Protein 8CP6 (pdb70)

Nearest PDB structures (foldseek):
  8cp6-assembly1_C  TM=1.038E+00  e=1.031E-02  Pseudomonas aeruginosa
  8cp6-assembly1_A  TM=1.059E+00  e=6.783E-01  Pseudomonas aeruginosa
  8cp6-assembly1_B  TM=1.001E+00  e=0.000E+00  Pseudomonas aeruginosa
  8qja-assembly2_B  TM=9.268E-01  e=1.741E-80  Advenella mimigardefordensis DPN7
  8qja-assembly1_A  TM=9.257E-01  e=5.642E-81  Advenella mimigardefordensis DPN7

InterPro domains:
  IPR001826 RHS protein, conserved region [PF03527] (1065-1102)
  IPR006530 YD repeat [TIGR01643] (367-399)
  IPR006530 YD repeat [TIGR01643] (381-415)
  IPR006530 YD repeat [TIGR01643] (489-528)
  IPR006530 YD repeat [TIGR01643] (531-570)
  IPR006530 YD repeat [TIGR01643] (594-634)
  IPR006530 YD repeat [TIGR01643] (636-669)
  IPR022385 Rhs repeat-associated core [TIGR03696] (1105-1168)
  IPR031325 RHS repeat [PF05593] (381-414)
  IPR031325 RHS repeat [PF05593] (489-525)
  IPR031325 RHS repeat [PF05593] (531-567)
  IPR031325 RHS repeat [PF05593] (594-630)
  IPR031325 RHS repeat [PF05593] (636-670)
  IPR031325 RHS repeat [PF05593] (927-965)
  IPR045351 Domain of unknown function DUF6531 [PF20148] (46-120)
  IPR050708 Type VI secretion system VgrG/RHS [PTHR32305] (570-1288)

B-factor: mean 100.69, std 20.73, range [60.78, 189.79]

Secondary structure (DSSP, 8-state):
--TTEESS--SSSS-B--/-EETTTTEEEEEEEES-----TT----EEEEETT---EEBTEETEE-TTSSSEEEE-SSEEEEE-TT--EEEEE---TT-EEEETTTTEEEEESS-SSS------GGGTTS-HHHHT-TTEEEEEETTEEEEEEE-TTS-EEEEEEEETT----EEEE-GGG-EEEEE-TTS-EEEEEEEE-S--BTTB--EEEEEEEEEESSSSPPS---TT-TT--EEEEEEE-TTS-EEEEE-SSS-EEEEEEEETTEEEEEE-SSS-EEEEEESSSSTT--EEEEEETTS-EEEEEE-SSEEEEE-TTS-EEEEEEE-SGGG-EEEEEE-TTS-EEEEEE-TTS-EEEEE-TT--EEEEE--GGGS-SEEE-TT--EEEEEE-TTT--EEEEE-TT--EEEEEE-TT--EEEEE-SS-EEEEE---SS-TTS-SEEE-TTS-EEEEEE-TTS-EEEEE-TTS-EEEEEE-TTS-EEEEE-TT--EEEEEE-TT--EEEEE-TTS-EEEEEE-TTS-EEEEEESSS-EEEEEE-STT-EEEEE-TTS-EEEEEE-TTS-EEEEE-TTS-EEEEEE-TTS-EEEEE-TTS-EEEEEE-TTS-EEEEE-TTS-EEEEEE-TTS-EEEEEEPP-SSS--EEEEEEE-TTS-EEEEE-SSEEEEEEE-SSS-EEEEEEEETTS-EEEEEEEE-TTS-EEEEEETTSPPEEEEEETTTEEEEEEETTEEEEEEE-TT--EEEEEEEETT-SS-SEEEEEEE-TTS-EEEEEEEETTS-EEEEEEEE-TTS-EEEEEESSS--EEEEE-TTS-EEEEEETTS--EE-EE-SSS-EE-----TTS---EETTEEEEE-TTS-EEEEE-TT--EEEEEE-TTS-EEEEEEE-TTS-EEEEEEEE-TT--EEEEEEEETTEEEEEEEEEETTEEEEEE-SSEEEEEEEPTTSS-EEEEEEEE--PPPHHHHHHHHHHHHHT-PPPGGG-----PPEEEEEEE-TTS-EEEEE-TTS-EEEE----SSSSS---S-TTSS-EETTTEEE-TTT--EE-SSSEEETTTTEESS--TTGGGT-S-SSBSGGG-TTTB--SS--/---BSS--SSSSHHHHHS-HHHHHS--

Solvent-accessible surface area: 47813 Å² total; per-residue (Å²): 92,86,57,0,57,5,86,49,12,34,0,70,96,6,64,8,29,115,24,0,0,0,9,36,0,2,0,7,6,68,102,46,84,34,16,47,13,18,8,11,51,61,14,60,1,10,4,0,0,0,1,20,1,77,56,57,4,44,0,2,42,1,1,10,5,19,6,24,32,24,50,5,83,40,56,157,99,32,0,26,0,14,28,19,15,11,13,101,1,27,7,63,48,8,53,43,19,32,83,26,38,0,2,27,39,49,17,20,0,34,28,0,12,60,111,70,53,168,77,130,78,19,156,19,28,5,51,29,8,32,73,107,14,20,95,70,74,15,1,0,0,0,9,38,50,119,41,4,20,8,1,73,97,24,148,94,44,92,15,35,10,47,0,24,3,9,63,14,38,15,84,8,48,14,108,54,53,56,186,18,6,7,49,11,1,74,3,30,9,14,0,4,4,18,15,15,38,65,100,22,16,148,84,74,167,74,16,62,0,24,5,0,46,0,0,2,9,25,22,55,105,33,120,59,65,153,157,37,61,41,141,40,134,84,52,48,32,3,2,57,5,73,27,34,143,53,0,8,0,52,7,2,60,22,47,74,38,111,55,48,21,68,6,42,39,132,116,67,1,0,23,14,4,1,55,60,51,29,40,67,0,108,6,74,17,77,65,42,16,33,143,3,96,0,44,69,3,35,27,45,53,14,11,40,48,61,6,131,40,65,200,73,1,0,34,6,43,19,59,74,60,24,67,48,75,16,31,11,54,37,110,47,8,112,43,39,39,35,2,28,30,47,21,70,49,10,98,17,54,25,45,62,48,164,72,17,18,46,19,0,66,60,34,36,82,46,56,60,25,87,43,145,46,101,44,77,34,95,50,40,13,54,27,25,25,29,125,2,68,95,90,93,113,24,50,119,94,48,26,14,36,30,40,57,9,14,7,63,92,24,120,80,48,37,76,80,57,172,110,7,16,16,38,24,26,110,19,49,24,41,32,25,119,63,15,54,102,23,125,143,5,22,44,41,26,17,66,16,9,14,42,93,50,9,62,85,118,20,96,40,31,97,11,4,52,38,18,2,43,30,24,40,50,45,51,54,88,115,50,76,49,41,90,24,11,54,43,40,5,21,23,19,31,80,46,40,64,27,119,48,140,55,26,77,72,29,40,19,46,2,1,85,13,28,50,56,27,39,16,45,7,85,41,45,90,52,17,42,0,33,67,29,3,37,79,102,40,54,15,45,83,26,50,31,34,103,35,89,48,21,29,94,28,18,54,30,45,54,17,71,30,24,51,102,53,43,92,25,29,40,43,37,4,15,27,5,48,15,53,29,85,0,80,20,124,50,36,90,24,66,36,43,27,26,18,31,14,17,36,51,31,97,27,86,34,132,51,31,34,20,56,22,47,49,1,47,56,8,35,47,50,66,66,5,50,35,41,62,50,157,40,29,58,47,26,8,26,111,6,24,51,29,143,102,13,106,67,27,47,11,133,29,138,79,41,36,33,29,88,28,4,14,0,9,28,76,45,4,50,0,73,27,31,47,35,147,47,5,27,40,64,1,0,2,0,20,8,79,79,8,42,9,6,11,0,49,4,47,45,33,38,54,37,34,61,49,57,1,46,4,4,38,3,33,87,0,27,8,61,27,64,3,80,24,46,13,71,1,0,68,1,64,37,2,80,2,47,13,91,67,34,20,34,30,46,12,40,77,9,11,0,133,76,102,86,68,137,113,22,2,4,20,10,62,52,101,40,10,53,56,30,14,19,74,102,14,77,4,97,10,61,40,65,27,37,10,58,9,4,14,104,49,51,42,41,1,20,0,44,0,3,64,18,83,72,12,71,38,5,121,18,66,32,35,120,35,16,47,0,59,2,2,78,50,62,91,65,95,42,50,105,28,110,24,9,45,14,2,0,27,19,79,108,124,126,57,59,5,1,40,2,90,113,5,56,48,24,112,9,146,28,38,56,13,0,3,0,22,14,25,38,11,96,99,44,33,77,0,118,11,8,22,4,6,33,40,18,2,19,26,0,11,34,32,69,70,129,71,64,114,1,50,0,126,8,64,17,2,3,41,24,1,0,0,0,13,19,13,66,97,131,70,93,116,117,59,20,54,0,0,6,3,27,60,31,28,1,1,3,10,59,77,186,54,13,18,0,4,0,13,39,58,82,23,32,31,0,3,0,4,0,14,11,65,19,114,112,36,56,101,116,18,41,125,64,16,65,44,48,4,64,118,9,100,35,23,54,79,171,45,83,24,101,41,31,159,12,127,9,0,2,3,2,20,24,25,6,3,4,0,1,0,1,0,19,31,156,1,76,61,86,22,80,2,77,26,46,5,8,75,4,1,30,104,49,211,89,13,27,42,0,2,17,2,7,9,26,3,19,26,0,88,5,0,20,0,4,4,0,9,73,7,11,0,2,6,23,0,2,7,1,1,7,23,10,84,95,27,54,70,20,19,52,18,18,0,22,0,0,88,9,2,2,7,0,0,27,0,10,21,0,34,142,30,55,24,69,4,16,10,55,56,46,23,86,34,9,95,68,20,6,81,1,42,49,91,92,163,107

GO terms:
  GO:0033103 protein secretion by the type VI secretion system (P, IDA)
  GO:0097351 toxin sequestering activity (F, IMP)
  GO:0033103 protein secretion by the type VI secretion system (P, IMP)

Foldseek 3Di:
DPPPDDPDDDPPPDDDDD/DADQQQQKDKFFWDFQDWFFFLDIDTFTKMFILLQQAQDQQGGRMATVFRQWFWAADPFWIWIQGSRRDTDIGGHAFAQDWDAQLLQRKIKGAAADPPDDDDQDAAQRNQDDPVRRRDRQWMWMCRPFKIWIWGQDPVGTTTTAWIAGLQGFIWGFDADPPGDRQWIAGSLAWIKGWDWDQQEPDDVNGNRIHTFFIWRQDLHDDGDPDDDPPDPPTFTQKGFDADHHSHTAFIAGSDRDTAKGFDDDLRGTAWIDGDPFWIKGFDWPDSHSSIRTQWIDIVLAKIWGWDDDPFWIWIAIPVGFIKIFGWDDDDPLIAGAWIQGRVRQIKGWDADPSNDTAWIQGSVGQIKGFDDDASLSGAWIAASLGQIWGWDADRRNSHTAWTAGSLRWIWGFDADRSRAGQWIQTPQAIKGFDQDDPSRRRQTQWIAARLGFIKGFDADSSRDTAWIQGSVGQIKGFDADSRRDTAWIQGSVGFIWGFDADPSGDTQWIQGRQRKMWGWDADSNRDTAWIAIPVGQIKGWDADRHNQTAWIAGSQGFIWGFDAHNPSATAWIQTRVRAIKGFDADSVRATQWIQAQQRWIKGFDADSNRQTAWIQTSVRFIKGWDADSNNDTAKIFFPFDPPGHTKIWGWDADSNGHTAWIFIPFWIWGFDADSRGAGAKIWIATPVLDIWMKGFDAHSLSETQWIDTGLAFIKGFDADGNHLTAWIDGDQKIKGFDADSVSDTAKIWIDGPPDDDTQKMKGWDADSVRATAWIWIQGPVGDIWIKGFDADSVRDTQWIDIDPAFIKGWDARSLGFTAWIDGPPDDIDGWDAERNGFTDEVHHDRVLQDQDALQWGWDADSQQFTAWIAHNLGKIKGFDATSLRATAKMKIADSVRFIKIKGFDAGSQQATAKIWIAGPNDIWMWGWDDDVLETAWTDGQFKIKGWDADPPFQQTFKIKIKTDHDDDPVLSVVSVVCVVVVHDDDPVSRHPIHDIWMWGFDADSQSFGAWIATNNRDTDDGFHQDFQLRGPDDPDCPVPQDHGGQWGQDPRRRWTDHRNFTHRSRRQWTSGFAPVPCVVHSNRTHAQSNGSVPGGDRRSD/DDADPPDCCDNPPVNPVPDPVNPVVVD

Organism: Pseudomonas aeruginosa (strain ATCC 15692 / DSM 22644 / CIP 104116 / JCM 14847 / LMG 12228 / 1C / PRS 101 / PAO1) (NCBI:txid208964)

Sequence (1129 aa):
SAVGLADRVSACVPLVGKPVNPMLGSKLLPEEVDFALAAPDTFTFARGYLSSNPRIGRLGRGWWLPGESMHLELSEDACVLVDAQGRRIGFPALAPGAQHYSGSEELWLRRGGSSGGEAQAWRGRWAAVPAELQTQEGSVLVLSGHSYLHFQRCPDGIWRLQASFGRAGYRTEFRWSGRGLLTGVRDSAGRSYALVYQQACEPSEGDDGLRLFGVILASHDGPPPDYIDPQSPGLDWLVRYQFSDSGDLIAVRDRLGQVVRVFAWREHMLVAHGEPGGLEVRYEWDVHAPHGRVVKQIEAGGLTRTFRYLRDATEVSDSLGRVERYEFAGEGGQRRWTALVRADGSRSEFDYDLFGRLVAMRDPLGRETRRRRDGQGRMLEEESPGKARYRKRVDEETGLLVELEDAMQRRWTFERDERGNATTVRGPAGSTRYAYEDPRLPDRPTRIVDPRGGERRLEWNRFGLLAALTDCSGQVWRYDYDNEGRLVASSDPLGQLTRRRYDPLGQLIGLELADGSALSYEYDALGRQTRIADAEGHATLFSWGHGDLLARVSDAGGGELSYLHDEAGRLVALTNENGVQAQFRYDLLDRLVEETGFDGRRQRYRYNAADELIAREDADGRETTYAYDRDGRLASIRVPATEHAPALVERYRWLADGRLASAGGADCEVRYTYDEVGNLRLESQVHADGWVYSVEHSHDALGVRQTSRYGDAPPVAWLTYGPGHLHGALVGAVELAFERDALHREVRRDARRDGQDDALFTQERQHAPLGRLQRSRLRLAGGFDWQRGYRYDGLGQLVGIDDNQYPSVRYEYDLGGRLLASRRAGAAASTYRYDAAGNRLEGARWAGNRVERIAGNRYRFDALGNLVERIGADGERLRLAYDGAQRLVHLTRDYADGTRLEARYRYDALSRRIAKVVLRDGVEQQVRFGWDGDRQCAEAFARELRTTVHEPGGFVPLLRLEQACEPDPPELLQLRQAFAAEGQPLPAQCVPALGEARIAFFHTDHLGTPLQLSDERGQLRWQGVPDDWRAVAPERQPGAQPIRFQGQYHDEESGLYYNRYRYYLPEAGRYASQDPLGLGGGPNPYAYALNAPTLAYDPTGLIIPLVVIGAFAARAAIGAALGAGIELG

Structure (mmCIF, N/CA/C/O backbone):
data_8CP6
#
_entry.id   8CP6
#
_cell.length_a   1.00
_cell.length_b   1.00
_cell.length_c   1.00
_cell.angle_alpha   90.00
_cell.angle_beta   90.00
_cell.angle_gamma   90.00
#
_symmetry.space_group_name_H-M   'P 1'
#
loop_
_entity.id
_entity.type
_entity.pdbx_description
1 polymer 'Toxin protein Tse5'
2 polymer 'Toxin protein Tse5'
3 polymer 'Toxin protein Tse5'
#
loop_
_atom_site.group_PDB
_atom_site.id
_atom_site.type_symbol
_atom_site.label_atom_id
_atom_site.label_alt_id
_atom_site.label_comp_id
_atom_site.label_asym_id
_atom_site.label_entity_id
_atom_site.label_seq_id
_atom_site.pdbx_PDB_ins_code
_atom_site.Cartn_x
_atom_site.Cartn_y
_atom_site.Cartn_z
_atom_site.occupancy
_atom_site.B_iso_or_equiv
_atom_site.auth_seq_id
_atom_site.auth_comp_id
_atom_site.auth_asym_id
_atom_site.auth_atom_id
_atom_site.pdbx_PDB_model_num
ATOM 1 N N . SER A 1 56 ? 134.671 109.087 77.067 1.00 139.24 30 SER A N 1
ATOM 2 C CA . SER A 1 56 ? 134.295 110.488 77.216 1.00 142.96 30 SER A CA 1
ATOM 3 C C . SER A 1 56 ? 133.420 110.944 76.055 1.00 145.23 30 SER A C 1
ATOM 4 O O . SER A 1 56 ? 132.324 111.466 76.259 1.00 142.63 30 SER A O 1
ATOM 7 N N . ALA A 1 57 ? 133.912 110.743 74.834 1.00 140.70 31 ALA A N 1
ATOM 8 C CA . ALA A 1 57 ? 133.176 111.126 73.637 1.00 137.13 31 ALA A CA 1
ATOM 9 C C . ALA A 1 57 ? 132.084 110.132 73.269 1.00 138.88 31 ALA A C 1
ATOM 10 O O . ALA A 1 57 ? 131.294 110.413 72.362 1.00 138.40 31 ALA A O 1
ATOM 12 N N . VAL A 1 58 ? 132.019 108.987 73.942 1.00 125.01 32 VAL A N 1
ATOM 13 C CA . VAL A 1 58 ? 131.009 107.970 73.681 1.00 123.54 32 VAL A CA 1
ATOM 14 C C . VAL A 1 58 ? 129.830 108.212 74.610 1.00 122.66 32 VAL A C 1
ATOM 15 O O . VAL A 1 58 ? 130.002 108.315 75.830 1.00 121.81 32 VAL A O 1
ATOM 19 N N . GLY A 1 59 ? 128.635 108.297 74.037 1.00 112.48 33 GLY A N 1
ATOM 20 C CA . GLY A 1 59 ? 127.443 108.542 74.828 1.00 111.70 33 GLY A CA 1
ATOM 21 C C . GLY A 1 59 ? 127.397 109.908 75.474 1.00 113.47 33 GLY A C 1
ATOM 22 O O . GLY A 1 59 ? 127.042 110.019 76.654 1.00 118.58 33 GLY A O 1
ATOM 23 N N . LEU A 1 60 ? 127.752 110.952 74.733 1.00 109.77 34 LEU A N 1
ATOM 24 C CA . LEU A 1 60 ? 127.729 112.320 75.231 1.00 110.19 34 LEU A CA 1
ATOM 25 C C . LEU A 1 60 ? 126.551 113.049 74.601 1.00 111.42 34 LEU A C 1
ATOM 26 O O . LEU A 1 60 ? 126.468 113.156 73.373 1.00 111.61 34 LEU A O 1
ATOM 31 N N . ALA A 1 61 ? 125.649 113.547 75.440 1.00 110.99 35 ALA A N 1
ATOM 32 C CA . ALA A 1 61 ? 124.481 114.257 74.947 1.00 108.55 35 ALA A CA 1
ATOM 33 C C . ALA A 1 61 ? 124.864 115.639 74.433 1.00 111.32 35 ALA A C 1
ATOM 34 O O . ALA A 1 61 ? 125.876 116.219 74.834 1.00 116.68 35 ALA A O 1
ATOM 36 N N . ASP A 1 62 ? 124.039 116.165 73.529 1.00 115.80 36 ASP A N 1
ATOM 37 C CA . ASP A 1 62 ? 124.249 117.503 72.996 1.00 118.00 36 ASP A CA 1
ATOM 38 C C . ASP A 1 62 ? 123.649 118.589 73.877 1.00 117.64 36 ASP A C 1
ATOM 39 O O . ASP A 1 62 ? 123.807 119.774 73.568 1.00 116.35 36 ASP A O 1
ATOM 44 N N . ARG A 1 63 ? 122.969 118.215 74.957 1.00 108.18 37 ARG A N 1
ATOM 45 C CA . ARG A 1 63 ? 122.343 119.171 75.855 1.00 105.68 37 ARG A CA 1
ATOM 46 C C . ARG A 1 63 ? 122.298 118.563 77.248 1.00 108.30 37 ARG A C 1
ATOM 47 O O . ARG A 1 63 ? 122.061 117.362 77.398 1.00 115.55 37 ARG A O 1
ATOM 55 N N . VAL A 1 64 ? 122.538 119.390 78.258 1.00 98.14 38 VAL A N 1
ATOM 56 C CA . VAL A 1 64 ? 122.548 118.924 79.639 1.00 100.35 38 VAL A CA 1
ATOM 57 C C . VAL A 1 64 ? 121.116 118.771 80.133 1.00 102.40 38 VAL A C 1
ATOM 58 O O . VAL A 1 64 ? 120.211 119.509 79.726 1.00 107.93 38 VAL A O 1
ATOM 62 N N . SER A 1 65 ? 120.900 117.789 81.003 1.00 102.04 39 SER A N 1
ATOM 63 C CA . SER A 1 65 ? 119.573 117.547 81.548 1.00 104.78 39 SER A CA 1
ATOM 64 C C . SER A 1 65 ? 119.120 118.721 82.406 1.00 107.34 39 SER A C 1
ATOM 65 O O . SER A 1 65 ? 119.915 119.362 83.097 1.00 110.98 39 SER A O 1
ATOM 68 N N . ALA A 1 66 ? 117.820 118.996 82.358 1.00 96.67 40 ALA A N 1
ATOM 69 C CA . ALA A 1 66 ? 117.228 120.111 83.081 1.00 93.01 40 ALA A CA 1
ATOM 70 C C . ALA A 1 66 ? 116.749 119.727 84.473 1.00 95.94 40 ALA A C 1
ATOM 71 O O . ALA A 1 66 ? 116.025 120.505 85.100 1.00 104.15 40 ALA A O 1
ATOM 73 N N . CYS A 1 67 ? 117.130 118.547 84.967 1.00 100.00 41 CYS A N 1
ATOM 74 C CA . CYS A 1 67 ? 116.662 118.106 86.277 1.00 103.62 41 CYS A CA 1
ATOM 75 C C . CYS A 1 67 ? 117.159 119.024 87.388 1.00 103.83 41 CYS A C 1
ATOM 76 O O . CYS A 1 67 ? 116.413 119.331 88.323 1.00 105.55 41 CYS A O 1
ATOM 79 N N . VAL A 1 68 ? 118.414 119.459 87.314 1.00 91.86 42 VAL A N 1
ATOM 80 C CA . VAL A 1 68 ? 118.960 120.389 88.305 1.00 87.98 42 VAL A CA 1
ATOM 81 C C . VAL A 1 68 ? 119.762 121.462 87.597 1.00 90.11 42 VAL A C 1
ATOM 82 O O . VAL A 1 68 ? 120.398 121.220 86.562 1.00 93.86 42 VAL A O 1
ATOM 86 N N . PRO A 1 69 ? 119.745 122.685 88.142 1.00 85.68 43 PRO A N 1
ATOM 87 C CA . PRO A 1 69 ? 118.945 123.162 89.276 1.00 84.94 43 PRO A CA 1
ATOM 88 C C . PRO A 1 69 ? 117.542 123.567 88.845 1.00 90.35 43 PRO A C 1
ATOM 89 O O . PRO A 1 69 ? 117.316 123.871 87.680 1.00 98.90 43 PRO A O 1
ATOM 93 N N . LEU A 1 70 ? 116.579 123.582 89.759 1.00 86.68 44 LEU A N 1
ATOM 94 C CA . LEU A 1 70 ? 115.222 124.016 89.466 1.00 79.66 44 LEU A CA 1
ATOM 95 C C . LEU A 1 70 ? 114.822 125.116 90.437 1.00 86.32 44 LEU A C 1
ATOM 96 O O . LEU A 1 70 ? 115.121 125.040 91.632 1.00 95.15 44 LEU A O 1
ATOM 101 N N . VAL A 1 71 ? 114.148 126.138 89.919 1.00 88.57 45 VAL A N 1
ATOM 102 C CA . VAL A 1 71 ? 113.766 127.312 90.693 1.00 87.15 45 VAL A CA 1
ATOM 103 C C . VAL A 1 71 ? 112.257 127.481 90.608 1.00 90.64 45 VAL A C 1
ATOM 104 O O . VAL A 1 71 ? 111.685 127.454 89.513 1.00 93.19 45 VAL A O 1
ATOM 108 N N . GLY A 1 72 ? 111.618 127.655 91.760 1.00 93.10 46 GLY A N 1
ATOM 109 C CA . GLY A 1 72 ? 110.201 127.947 91.794 1.00 92.37 46 GLY A CA 1
ATOM 110 C C . GLY A 1 72 ? 109.335 126.730 91.523 1.00 97.67 46 GLY A C 1
ATOM 111 O O . GLY A 1 72 ? 109.767 125.577 91.609 1.00 99.79 46 GLY A O 1
ATOM 112 N N . LYS A 1 73 ? 108.078 127.008 91.194 1.00 106.34 47 LYS A N 1
ATOM 113 C CA . LYS A 1 73 ? 107.104 125.963 90.904 1.00 108.50 47 LYS A CA 1
ATOM 114 C C . LYS A 1 73 ? 106.709 125.970 89.432 1.00 110.48 47 LYS A C 1
ATOM 115 O O . LYS A 1 73 ? 106.971 126.929 88.708 1.00 111.12 47 LYS A O 1
ATOM 122 N N . PRO B 2 1 ? 109.088 123.704 87.299 1.00 84.76 48 PRO B N 1
ATOM 123 C CA . PRO B 2 1 ? 110.035 124.753 87.673 1.00 81.42 48 PRO B CA 1
ATOM 124 C C . PRO B 2 1 ? 110.848 125.252 86.488 1.00 87.90 48 PRO B C 1
ATOM 125 O O . PRO B 2 1 ? 110.694 124.749 85.379 1.00 89.78 48 PRO B O 1
ATOM 129 N N . VAL B 2 2 ? 111.710 126.233 86.730 1.00 89.55 49 VAL B N 1
ATOM 130 C CA . VAL B 2 2 ? 112.561 126.819 85.703 1.00 80.88 49 VAL B CA 1
ATOM 131 C C . VAL B 2 2 ? 113.999 126.422 85.994 1.00 85.16 49 VAL B C 1
ATOM 132 O O . VAL B 2 2 ? 114.455 126.515 87.139 1.00 95.11 49 VAL B O 1
ATOM 136 N N . ASN B 2 3 ? 114.705 125.966 84.967 1.00 86.21 50 ASN B N 1
ATOM 137 C CA . ASN B 2 3 ? 116.112 125.622 85.103 1.00 82.29 50 ASN B CA 1
ATOM 138 C C . ASN B 2 3 ? 116.957 126.844 84.767 1.00 85.80 50 ASN B C 1
ATOM 139 O O . ASN B 2 3 ? 117.114 127.182 83.588 1.00 90.90 50 ASN B O 1
ATOM 144 N N . PRO B 2 4 ? 117.507 127.534 85.769 1.00 76.98 51 PRO B N 1
ATOM 145 C CA . PRO B 2 4 ? 118.249 128.772 85.486 1.00 78.22 51 PRO B CA 1
ATOM 146 C C . PRO B 2 4 ? 119.486 128.562 84.637 1.00 82.64 51 PRO B C 1
ATOM 147 O O . PRO B 2 4 ? 119.915 129.499 83.953 1.00 84.47 51 PRO B O 1
ATOM 151 N N . MET B 2 5 ? 120.080 127.368 84.662 1.00 87.38 52 MET B N 1
ATOM 152 C CA . MET B 2 5 ? 121.245 127.105 83.826 1.00 88.13 52 MET B CA 1
ATOM 153 C C . MET B 2 5 ? 120.889 127.175 82.348 1.00 90.47 52 MET B C 1
ATOM 154 O O . MET B 2 5 ? 121.657 127.712 81.542 1.00 91.87 52 MET B O 1
ATOM 159 N N . LEU B 2 6 ? 119.727 126.639 81.972 1.00 89.66 53 LEU B N 1
ATOM 160 C CA . LEU B 2 6 ? 119.294 126.615 80.584 1.00 85.37 53 LEU B CA 1
ATOM 161 C C . LEU B 2 6 ? 118.179 127.599 80.272 1.00 88.27 53 LEU B C 1
ATOM 162 O O . LEU B 2 6 ? 118.007 127.957 79.103 1.00 90.69 53 LEU B O 1
ATOM 167 N N . GLY B 2 7 ? 117.425 128.042 81.273 1.00 85.96 54 GLY B N 1
ATOM 168 C CA . GLY B 2 7 ? 116.314 128.937 81.050 1.00 81.17 54 GLY B CA 1
ATOM 169 C C . GLY B 2 7 ? 115.039 128.270 80.593 1.00 85.43 54 GLY B C 1
ATOM 170 O O . GLY B 2 7 ? 114.067 128.972 80.291 1.00 92.97 54 GLY B O 1
ATOM 171 N N . SER B 2 8 ? 115.005 126.946 80.532 1.00 81.05 55 SER B N 1
ATOM 172 C CA . SER B 2 8 ? 113.840 126.224 80.053 1.00 76.49 55 SER B CA 1
ATOM 173 C C . SER B 2 8 ? 112.899 125.888 81.203 1.00 77.97 55 SER B C 1
ATOM 174 O O . SER B 2 8 ? 113.296 125.814 82.367 1.00 79.44 55 SER B O 1
ATOM 177 N N . LYS B 2 9 ? 111.633 125.686 80.857 1.00 84.13 56 LYS B N 1
ATOM 178 C CA . LYS B 2 9 ? 110.601 125.300 81.809 1.00 82.91 56 LYS B CA 1
ATOM 179 C C . LYS B 2 9 ? 110.462 123.785 81.787 1.00 81.39 56 LYS B C 1
ATOM 180 O O . LYS B 2 9 ? 110.217 123.197 80.729 1.00 91.44 56 LYS B O 1
ATOM 186 N N . LEU B 2 10 ? 110.623 123.158 82.947 1.00 71.30 57 LEU B N 1
ATOM 187 C CA . LEU B 2 10 ? 110.542 121.710 83.078 1.00 69.47 57 LEU B CA 1
ATOM 188 C C . LEU B 2 10 ? 109.386 121.352 83.996 1.00 77.93 57 LEU B C 1
ATOM 189 O O . LEU B 2 10 ? 109.330 121.820 85.137 1.00 91.19 57 LEU B O 1
ATOM 194 N N . LEU B 2 11 ? 108.475 120.520 83.504 1.00 83.18 58 LEU B N 1
ATOM 195 C CA . LEU B 2 11 ? 107.463 119.919 84.355 1.00 81.11 58 LEU B CA 1
ATOM 196 C C . LEU B 2 11 ? 107.866 118.481 84.621 1.00 87.59 58 LEU B C 1
ATOM 197 O O . LEU B 2 11 ? 107.795 117.651 83.702 1.00 93.00 58 LEU B O 1
ATOM 202 N N . PRO B 2 12 ? 108.296 118.134 85.831 1.00 86.94 59 PRO B N 1
ATOM 203 C CA . PRO B 2 12 ? 108.692 116.751 86.103 1.00 85.51 59 PRO B CA 1
ATOM 204 C C . PRO B 2 12 ? 107.516 115.803 85.934 1.00 92.77 59 PRO B C 1
ATOM 205 O O . PRO B 2 12 ? 106.352 116.208 85.928 1.00 99.80 59 PRO B O 1
ATOM 209 N N . GLU B 2 13 ? 107.841 114.521 85.778 1.00 99.91 60 GLU B N 1
ATOM 210 C CA . GLU B 2 13 ? 106.836 113.527 85.428 1.00 101.16 60 GLU B CA 1
ATOM 211 C C . GLU B 2 13 ? 105.703 113.507 86.444 1.00 104.49 60 GLU B C 1
ATOM 212 O O . GLU B 2 13 ? 105.933 113.443 87.654 1.00 105.37 60 GLU B O 1
ATOM 218 N N . GLU B 2 14 ? 104.475 113.566 85.939 1.00 99.74 61 GLU B N 1
ATOM 219 C CA . GLU B 2 14 ? 103.270 113.502 86.753 1.00 96.55 61 GLU B CA 1
ATOM 220 C C . GLU B 2 14 ? 102.557 112.197 86.436 1.00 101.20 61 GLU B C 1
ATOM 221 O O . GLU B 2 14 ? 102.233 111.931 85.274 1.00 102.45 61 GLU B O 1
ATOM 227 N N . VAL B 2 15 ? 102.313 111.390 87.463 1.00 98.25 62 VAL B N 1
ATOM 228 C CA . VAL B 2 15 ? 101.722 110.070 87.275 1.00 95.48 62 VAL B CA 1
ATOM 229 C C . VAL B 2 15 ? 100.211 110.233 87.167 1.00 96.29 62 VAL B C 1
ATOM 230 O O . VAL B 2 15 ? 99.534 110.513 88.158 1.00 101.58 62 VAL B O 1
ATOM 234 N N . ASP B 2 16 ? 99.679 110.066 85.955 1.00 90.97 63 ASP B N 1
ATOM 235 C CA . ASP B 2 16 ? 98.232 110.111 85.776 1.00 93.59 63 ASP B CA 1
ATOM 236 C C . ASP B 2 16 ? 97.561 108.905 86.419 1.00 97.80 63 ASP B C 1
ATOM 237 O O . ASP B 2 16 ? 96.499 109.036 87.038 1.00 103.43 63 ASP B O 1
ATOM 242 N N . PHE B 2 17 ? 98.160 107.725 86.282 1.00 91.41 64 PHE B N 1
ATOM 243 C CA . PHE B 2 17 ? 97.674 106.540 86.971 1.00 87.92 64 PHE B CA 1
ATOM 244 C C . PHE B 2 17 ? 98.819 105.550 87.110 1.00 90.49 64 PHE B C 1
ATOM 245 O O . PHE B 2 17 ? 99.719 105.501 86.269 1.00 95.70 64 PHE B O 1
ATOM 253 N N . ALA B 2 18 ? 98.777 104.770 88.189 1.00 97.19 65 ALA B N 1
ATOM 254 C CA . ALA B 2 18 ? 99.765 103.714 88.416 1.00 94.86 65 ALA B CA 1
ATOM 255 C C . ALA B 2 18 ? 99.076 102.613 89.222 1.00 101.29 65 ALA B C 1
ATOM 256 O O . ALA B 2 18 ? 99.029 102.665 90.452 1.00 103.85 65 ALA B O 1
ATOM 258 N N . LEU B 2 19 ? 98.548 101.621 88.514 1.00 95.06 66 LEU B N 1
ATOM 259 C CA . LEU B 2 19 ? 97.904 100.491 89.165 1.00 90.46 66 LEU B CA 1
ATOM 260 C C . LEU B 2 19 ? 98.951 99.476 89.600 1.00 96.10 66 LEU B C 1
ATOM 261 O O . LEU B 2 19 ? 99.914 99.209 88.876 1.00 104.73 66 LEU B O 1
ATOM 266 N N . ALA B 2 20 ? 98.760 98.914 90.792 1.00 94.18 67 ALA B N 1
ATOM 267 C CA . ALA B 2 20 ? 99.772 98.053 91.389 1.00 90.15 67 ALA B CA 1
ATOM 268 C C . ALA B 2 20 ? 100.029 96.821 90.531 1.00 92.26 67 ALA B C 1
ATOM 269 O O . ALA B 2 20 ? 99.100 96.171 90.047 1.00 96.98 67 ALA B O 1
ATOM 271 N N . ALA B 2 21 ? 101.306 96.503 90.353 1.00 88.89 68 ALA B N 1
ATOM 272 C CA . ALA B 2 21 ? 101.740 95.372 89.547 1.00 87.38 68 ALA B CA 1
ATOM 273 C C . ALA B 2 21 ? 103.130 94.970 9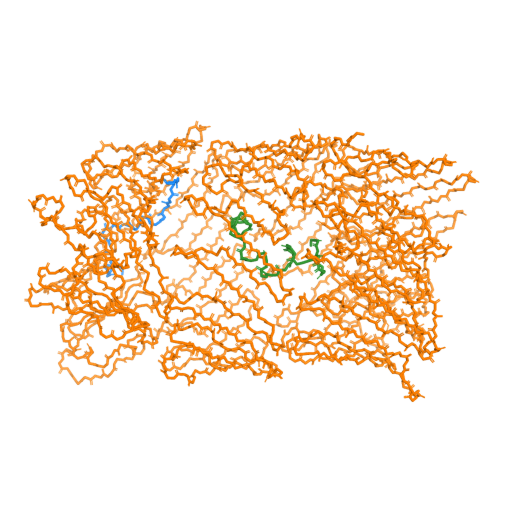0.013 1.00 95.99 68 ALA B C 1
ATOM 274 O O . ALA B 2 21 ? 103.789 95.736 90.726 1.00 101.50 68 ALA B O 1
ATOM 276 N N . PRO B 2 22 ? 103.595 93.767 89.658 1.00 89.64 69 PRO B N 1
ATOM 277 C CA . PRO B 2 22 ? 104.980 93.403 90.001 1.00 82.89 69 PRO B CA 1
ATOM 278 C C . PRO B 2 22 ? 105.996 94.410 89.494 1.00 91.34 69 PRO B C 1
ATOM 279 O O . PRO B 2 22 ? 106.970 94.716 90.192 1.00 96.80 69 PRO B O 1
ATOM 283 N N . ASP B 2 23 ? 105.788 94.940 88.293 1.00 103.68 70 ASP B N 1
ATOM 284 C CA . ASP B 2 23 ? 106.486 96.124 87.799 1.00 97.36 70 ASP B CA 1
ATOM 285 C C . ASP B 2 23 ? 105.403 97.114 87.394 1.00 102.36 70 ASP B C 1
ATOM 286 O O . ASP B 2 23 ? 104.821 96.997 86.311 1.00 108.12 70 ASP B O 1
ATOM 291 N N . THR B 2 24 ? 105.124 98.075 88.271 1.00 97.37 71 THR B N 1
ATOM 292 C CA . THR B 2 24 ? 104.015 98.993 88.053 1.00 98.20 71 THR B CA 1
ATOM 293 C C . THR B 2 24 ? 104.232 99.810 86.788 1.00 103.82 71 THR B C 1
ATOM 294 O O . THR B 2 24 ? 105.302 100.389 86.582 1.00 105.74 71 THR B O 1
ATOM 298 N N . PHE B 2 25 ? 103.210 99.854 85.939 1.00 98.04 72 PHE B N 1
ATOM 299 C CA . PHE B 2 25 ? 103.235 100.674 84.732 1.00 94.58 72 PHE B CA 1
ATOM 300 C C . PHE B 2 25 ? 102.694 102.048 85.092 1.00 97.86 72 PHE B C 1
ATOM 301 O O . PHE B 2 25 ? 101.481 102.270 85.098 1.00 102.46 72 PHE B O 1
ATOM 309 N N . THR B 2 26 ? 103.594 102.975 85.403 1.00 87.40 73 THR B N 1
ATOM 310 C CA . THR B 2 26 ? 103.214 104.339 85.738 1.00 86.40 73 THR B CA 1
ATOM 311 C C . THR B 2 26 ? 103.111 105.148 84.453 1.00 89.43 73 THR B C 1
ATOM 312 O O . THR B 2 26 ? 104.084 105.253 83.700 1.00 94.07 73 THR B O 1
ATOM 316 N N . PHE B 2 27 ? 101.933 105.712 84.203 1.00 80.31 74 PHE B N 1
ATOM 317 C CA . PHE B 2 27 ? 101.707 106.544 83.025 1.00 80.62 74 PHE B CA 1
ATOM 318 C C . PHE B 2 27 ? 102.113 107.964 83.386 1.00 90.20 74 PHE B C 1
ATOM 319 O O . PHE B 2 27 ? 101.284 108.803 83.737 1.00 93.07 74 PHE B O 1
ATOM 327 N N . ALA B 2 28 ? 103.411 108.234 83.304 1.00 95.36 75 ALA B N 1
ATOM 328 C CA . ALA B 2 28 ? 103.975 109.512 83.709 1.00 92.28 75 ALA B CA 1
ATOM 329 C C . ALA B 2 28 ? 104.248 110.368 82.482 1.00 94.36 75 ALA B C 1
ATOM 330 O O . ALA B 2 28 ? 104.841 109.895 81.508 1.00 97.08 75 ALA B O 1
ATOM 332 N N . ARG B 2 29 ? 103.815 111.622 82.535 1.00 92.13 76 ARG B N 1
ATOM 333 C CA . ARG B 2 29 ? 104.039 112.585 81.471 1.00 88.76 76 ARG B CA 1
ATOM 334 C C . ARG B 2 29 ? 104.806 113.779 82.018 1.00 89.12 76 ARG B C 1
ATOM 335 O O . ARG B 2 29 ? 104.587 114.212 83.151 1.00 93.34 76 ARG B O 1
ATOM 343 N N . GLY B 2 30 ? 105.713 114.307 81.201 1.00 73.53 77 GLY B N 1
ATOM 344 C CA . GLY B 2 30 ? 106.488 115.464 81.589 1.00 72.32 77 GLY B CA 1
ATOM 345 C C . GLY B 2 30 ? 106.631 116.419 80.424 1.00 80.18 77 GLY B C 1
ATOM 346 O O . GLY B 2 30 ? 106.467 116.046 79.261 1.00 87.31 77 GLY B O 1
ATOM 347 N N . TYR B 2 31 ? 106.937 117.668 80.757 1.00 73.10 78 TYR B N 1
ATOM 348 C CA . TYR B 2 31 ? 107.086 118.727 79.772 1.00 69.54 78 TYR B CA 1
ATOM 349 C C . TYR B 2 31 ? 108.444 119.390 79.933 1.00 76.30 78 TYR B C 1
ATOM 350 O O . TYR B 2 31 ? 108.849 119.721 81.051 1.00 88.71 78 TYR B O 1
ATOM 359 N N . LEU B 2 32 ? 109.144 119.573 78.818 1.00 73.66 79 LEU B N 1
ATOM 360 C CA . LEU B 2 32 ? 110.342 120.398 78.765 1.00 70.84 79 LEU B CA 1
ATOM 361 C C . LEU B 2 32 ? 110.206 121.344 77.585 1.00 77.51 79 LEU B C 1
ATOM 362 O O . LEU B 2 32 ? 109.983 120.900 76.455 1.00 82.55 79 LEU B O 1
ATOM 367 N N . SER B 2 33 ? 110.335 122.644 77.849 1.00 77.57 80 SER B N 1
ATOM 368 C CA . SER B 2 33 ? 110.106 123.633 76.802 1.00 72.85 80 SER B CA 1
ATOM 369 C C . SER B 2 33 ? 111.143 123.524 75.693 1.00 79.77 80 SER B C 1
ATOM 370 O O . SER B 2 33 ? 110.820 123.713 74.515 1.00 86.41 80 SER B O 1
ATOM 373 N N . SER B 2 34 ? 112.392 123.224 76.048 1.00 87.78 81 SER B N 1
ATOM 374 C CA . SER B 2 34 ? 113.452 123.128 75.054 1.00 83.76 81 SER B CA 1
ATOM 375 C C . SER B 2 34 ? 113.314 121.909 74.154 1.00 88.16 81 SER B C 1
ATOM 376 O O . SER B 2 34 ? 114.017 121.830 73.142 1.00 91.23 81 SER B O 1
ATOM 379 N N . ASN B 2 35 ? 112.442 120.968 74.491 1.00 92.84 82 ASN B N 1
ATOM 380 C CA . ASN B 2 35 ? 112.215 119.810 73.638 1.00 88.77 82 ASN B CA 1
ATOM 381 C C . ASN B 2 35 ? 111.331 120.211 72.465 1.00 90.53 82 ASN B C 1
ATOM 382 O O . ASN B 2 35 ? 110.193 120.640 72.681 1.00 96.46 82 ASN B O 1
ATOM 387 N N . PRO B 2 36 ? 111.802 120.095 71.224 1.00 92.28 83 PRO B N 1
ATOM 388 C CA . PRO B 2 36 ? 111.009 120.537 70.072 1.00 88.61 83 PRO B CA 1
ATOM 389 C C . PRO B 2 36 ? 110.149 119.462 69.426 1.00 95.97 83 PRO B C 1
ATOM 390 O O . PRO B 2 36 ? 109.434 119.772 68.467 1.00 99.14 83 PRO B O 1
ATOM 394 N N . ARG B 2 37 ? 110.195 118.224 69.909 1.00 102.00 84 ARG B N 1
ATOM 395 C CA . ARG B 2 37 ? 109.441 117.144 69.289 1.00 96.98 84 ARG B CA 1
ATOM 396 C C . ARG B 2 37 ? 107.961 117.282 69.614 1.00 101.73 84 ARG B C 1
ATOM 397 O O . ARG B 2 37 ? 107.588 117.510 70.769 1.00 102.11 84 ARG B O 1
ATOM 405 N N . ILE B 2 38 ? 107.119 117.140 68.595 1.00 93.82 85 ILE B N 1
ATOM 406 C CA . ILE B 2 38 ? 105.672 117.219 68.760 1.00 93.27 85 ILE B CA 1
ATOM 407 C C . ILE B 2 38 ? 105.166 115.796 68.971 1.00 99.04 85 ILE B C 1
ATOM 408 O O . ILE B 2 38 ? 105.021 115.026 68.022 1.00 101.16 85 ILE B O 1
ATOM 413 N N . GLY B 2 39 ? 104.894 115.449 70.219 1.00 98.97 86 GLY B N 1
ATOM 414 C CA . GLY B 2 39 ? 104.407 114.132 70.577 1.00 97.33 86 GLY B CA 1
ATOM 415 C C . GLY B 2 39 ? 102.905 114.018 70.452 1.00 100.56 86 GLY B C 1
ATOM 416 O O . GLY B 2 39 ? 102.261 114.748 69.693 1.00 102.80 86 GLY B O 1
ATOM 417 N N . ARG B 2 40 ? 102.337 113.082 71.206 1.00 93.20 87 ARG B N 1
ATOM 418 C CA . ARG B 2 40 ? 100.899 112.861 71.207 1.00 86.64 87 ARG B CA 1
ATOM 419 C C . ARG B 2 40 ? 100.164 113.751 72.199 1.00 91.29 87 ARG B C 1
ATOM 420 O O . ARG B 2 40 ? 98.933 113.697 72.261 1.00 97.41 87 ARG B O 1
ATOM 428 N N . LEU B 2 41 ? 100.883 114.556 72.978 1.00 82.92 88 LEU B N 1
ATOM 429 C CA . LEU B 2 41 ? 100.270 115.567 73.830 1.00 81.42 88 LEU B CA 1
ATOM 430 C C . LEU B 2 41 ? 100.648 116.978 73.406 1.00 85.31 88 LEU B C 1
ATOM 431 O O . LEU B 2 41 ? 100.407 117.926 74.161 1.00 92.23 88 LEU B O 1
ATOM 436 N N . GLY B 2 42 ? 101.225 117.143 72.229 1.00 89.35 89 GLY B N 1
ATOM 437 C CA . GLY B 2 42 ? 101.724 118.423 71.778 1.00 89.59 89 GLY B CA 1
ATOM 438 C C . GLY B 2 42 ? 103.238 118.478 71.851 1.00 94.47 89 GLY B C 1
ATOM 439 O O . GLY B 2 42 ? 103.919 117.482 72.107 1.00 99.26 89 GLY B O 1
ATOM 440 N N . ARG B 2 43 ? 103.765 119.676 71.624 1.00 91.03 90 ARG B N 1
ATOM 441 C CA . ARG B 2 43 ? 105.206 119.872 71.608 1.00 87.90 90 ARG B CA 1
ATOM 442 C C . ARG B 2 43 ? 105.748 119.936 73.029 1.00 89.42 90 ARG B C 1
ATOM 443 O O . ARG B 2 43 ? 105.175 120.605 73.893 1.00 94.40 90 ARG B O 1
ATOM 451 N N . GLY B 2 44 ? 106.855 119.236 73.268 1.00 78.26 91 GLY B N 1
ATOM 452 C CA . GLY B 2 44 ? 107.534 119.272 74.543 1.00 80.14 91 GLY B CA 1
ATOM 453 C C . GLY B 2 44 ? 107.107 118.218 75.540 1.00 84.46 91 GLY B C 1
ATOM 454 O O . GLY B 2 44 ? 107.757 118.081 76.582 1.00 87.86 91 GLY B O 1
ATOM 455 N N . TRP B 2 45 ? 106.049 117.467 75.259 1.00 78.93 92 TRP B N 1
ATOM 456 C CA . TRP B 2 45 ? 105.570 116.441 76.172 1.00 68.32 92 TRP B CA 1
ATOM 457 C C . TRP B 2 45 ? 106.162 115.089 75.808 1.00 81.20 92 TRP B C 1
ATOM 458 O O . TRP B 2 45 ? 106.343 114.774 74.630 1.00 94.98 92 TRP B O 1
ATOM 469 N N . TRP B 2 46 ? 106.465 114.291 76.827 1.00 76.75 93 TRP B N 1
ATOM 470 C CA . TRP B 2 46 ? 106.871 112.909 76.635 1.00 80.63 93 TRP B CA 1
ATOM 471 C C . TRP B 2 46 ? 105.915 111.996 77.388 1.00 83.91 93 TRP B C 1
ATOM 472 O O . TRP B 2 46 ? 105.439 112.338 78.475 1.00 85.77 93 TRP B O 1
ATOM 483 N N . LEU B 2 47 ? 105.636 110.844 76.799 1.00 96.34 94 LEU B N 1
ATOM 484 C CA . LEU B 2 47 ? 104.673 109.873 77.289 1.00 87.99 94 LEU B CA 1
ATOM 485 C C . LEU B 2 47 ? 105.314 108.498 77.317 1.00 97.15 94 LEU B C 1
ATOM 486 O O . LEU B 2 47 ? 106.354 108.278 76.687 1.00 108.60 94 LEU B O 1
ATOM 491 N N . PRO B 2 48 ? 104.731 107.553 78.053 1.00 98.40 95 PRO B N 1
ATOM 492 C CA . PRO B 2 48 ? 105.163 106.160 77.918 1.00 101.60 95 PRO B CA 1
ATOM 493 C C . PRO B 2 48 ? 105.029 105.698 76.477 1.00 103.06 95 PRO B C 1
ATOM 494 O O . PRO B 2 48 ? 104.046 105.998 75.796 1.00 97.97 95 PRO B O 1
ATOM 498 N N . GLY B 2 49 ? 106.033 104.967 76.012 1.00 110.52 96 GLY B N 1
ATOM 499 C CA . GLY B 2 49 ? 106.108 104.528 74.630 1.00 109.69 96 GLY B CA 1
ATOM 500 C C . GLY B 2 49 ? 106.852 105.487 73.726 1.00 110.63 96 GLY B C 1
ATOM 501 O O . GLY B 2 49 ? 107.632 105.058 72.874 1.00 113.80 96 GLY B O 1
ATOM 502 N N . GLU B 2 50 ? 106.626 106.789 73.900 1.00 106.93 97 GLU B N 1
ATOM 503 C CA . GLU B 2 50 ? 107.317 107.813 73.128 1.00 108.54 97 GLU B CA 1
ATOM 504 C C . GLU B 2 50 ? 108.289 108.620 73.982 1.00 110.52 97 GLU B C 1
ATOM 505 O O . GLU B 2 50 ? 108.689 109.720 73.589 1.00 111.47 97 GLU B O 1
ATOM 511 N N . SER B 2 51 ? 108.675 108.098 75.145 1.00 112.37 98 SER B N 1
ATOM 512 C CA . SER B 2 51 ? 109.631 108.804 75.990 1.00 111.72 98 SER B CA 1
ATOM 513 C C . SER B 2 51 ? 111.028 108.760 75.384 1.00 114.76 98 SER B C 1
ATOM 514 O O . SER B 2 51 ? 111.621 109.801 75.081 1.00 119.44 98 SER B O 1
ATOM 517 N N . MET B 2 52 ? 111.564 107.562 75.182 1.00 109.50 99 MET B N 1
ATOM 518 C CA . MET B 2 52 ? 112.912 107.376 74.664 1.00 103.05 99 MET B CA 1
ATOM 519 C C . MET B 2 52 ? 112.844 106.905 73.218 1.00 106.51 99 MET B C 1
ATOM 520 O O . MET B 2 52 ? 112.076 105.995 72.893 1.00 114.81 99 MET B O 1
ATOM 525 N N . HIS B 2 53 ? 113.644 107.529 72.357 1.00 96.44 100 HIS B N 1
ATOM 526 C CA . HIS B 2 53 ? 113.712 107.183 70.946 1.00 97.46 100 HIS B CA 1
ATOM 527 C C . HIS B 2 53 ? 115.093 106.636 70.616 1.00 103.68 100 HIS B C 1
ATOM 528 O O . HIS B 2 53 ? 116.082 106.964 71.276 1.00 109.68 100 HIS B O 1
ATOM 535 N N . LEU B 2 54 ? 115.151 105.796 69.587 1.00 97.46 101 LEU B N 1
ATOM 536 C CA . LEU B 2 54 ? 116.394 105.176 69.152 1.00 92.47 101 LEU B CA 1
ATOM 537 C C . LEU B 2 54 ? 116.517 105.303 67.643 1.00 95.21 101 LEU B C 1
ATOM 538 O O . LEU B 2 54 ? 115.571 104.994 66.912 1.00 103.97 101 LEU B O 1
ATOM 543 N N . GLU B 2 55 ? 117.679 105.756 67.180 1.00 103.89 102 GLU B N 1
ATOM 544 C CA . GLU B 2 55 ? 117.967 105.879 65.757 1.00 105.40 102 GLU B CA 1
ATOM 545 C C . GLU B 2 55 ? 119.308 105.221 65.478 1.00 108.55 102 GLU B C 1
ATOM 546 O O . GLU B 2 55 ? 120.313 105.574 66.102 1.00 111.60 102 GLU B O 1
ATOM 552 N N . LEU B 2 56 ? 119.325 104.272 64.548 1.00 107.55 103 LEU B N 1
ATOM 553 C CA . LEU B 2 56 ? 120.549 103.592 64.143 1.00 105.39 103 LEU B CA 1
ATOM 554 C C . LEU B 2 56 ? 120.839 103.924 62.687 1.00 106.82 103 LEU B C 1
ATOM 555 O O . LEU B 2 56 ? 119.984 103.723 61.818 1.00 109.46 103 LEU B O 1
ATOM 560 N N . SER B 2 57 ? 122.039 104.427 62.428 1.00 125.70 104 SER B N 1
ATOM 561 C CA . SER B 2 57 ? 122.514 104.693 61.081 1.00 126.12 104 SER B CA 1
ATOM 562 C C . SER B 2 57 ? 123.787 103.895 60.835 1.00 126.35 104 SER B C 1
ATOM 563 O O . SER B 2 57 ? 124.360 103.296 61.747 1.00 126.28 104 SER B O 1
ATOM 566 N N . GLU B 2 58 ? 124.231 103.894 59.578 1.00 139.98 105 GLU B N 1
ATOM 567 C CA . GLU B 2 58 ? 125.428 103.148 59.214 1.00 140.16 105 GLU B CA 1
ATOM 568 C C . GLU B 2 58 ? 126.696 103.732 59.820 1.00 140.48 105 GLU B C 1
ATOM 569 O O . GLU B 2 58 ? 127.735 103.066 59.794 1.00 139.97 105 GLU B O 1
ATOM 575 N N . ASP B 2 59 ? 126.638 104.949 60.364 1.00 135.57 106 ASP B N 1
ATOM 576 C CA . ASP B 2 59 ? 127.814 105.608 60.908 1.00 134.88 106 ASP B CA 1
ATOM 577 C C . ASP B 2 59 ? 127.691 106.008 62.370 1.00 135.82 106 ASP B C 1
ATOM 578 O O . ASP B 2 59 ? 128.722 106.228 63.013 1.00 137.22 106 ASP B O 1
ATOM 583 N N . ALA B 2 60 ? 126.479 106.110 62.912 1.00 116.25 107 ALA B N 1
ATOM 584 C CA . ALA B 2 60 ? 126.311 106.544 64.290 1.00 114.98 107 ALA B CA 1
ATOM 585 C C . ALA B 2 60 ? 125.025 105.965 64.859 1.00 114.90 107 ALA B C 1
ATOM 586 O O . ALA B 2 60 ? 124.117 105.569 64.125 1.00 119.21 107 ALA B O 1
ATOM 588 N N . CYS B 2 61 ? 124.965 105.924 66.187 1.00 105.66 108 CYS B N 1
ATOM 589 C CA . CYS B 2 61 ? 123.786 105.482 66.922 1.00 103.93 108 CYS B CA 1
ATOM 590 C C . CYS B 2 61 ? 123.382 106.592 67.878 1.00 106.83 108 CYS B C 1
ATOM 591 O O . CYS B 2 61 ? 124.193 107.031 68.698 1.00 112.38 108 CYS B O 1
ATOM 594 N N . VAL B 2 62 ? 122.136 107.043 67.774 1.00 101.26 109 VAL B N 1
ATOM 595 C CA . VAL B 2 62 ? 121.625 108.149 68.576 1.00 98.94 109 VAL B CA 1
ATOM 596 C C . VAL B 2 62 ? 120.471 107.640 69.424 1.00 102.19 109 VAL B C 1
ATOM 597 O O . VAL B 2 62 ? 119.546 107.001 68.908 1.00 107.39 109 VAL B O 1
ATOM 601 N N . LEU B 2 63 ? 120.527 107.918 70.721 1.00 94.33 110 LEU B N 1
ATOM 602 C CA . LEU B 2 63 ? 119.483 107.535 71.668 1.00 92.05 110 LEU B CA 1
ATOM 603 C C . LEU B 2 63 ? 118.884 108.816 72.237 1.00 98.34 110 LEU B C 1
ATOM 604 O O . LEU B 2 63 ? 119.471 109.441 73.124 1.00 107.32 110 LEU B O 1
ATOM 609 N N . VAL B 2 64 ? 117.718 109.204 71.733 1.00 97.97 111 VAL B N 1
ATOM 610 C CA . VAL B 2 64 ? 117.074 110.437 72.169 1.00 95.11 111 VAL B CA 1
ATOM 611 C C . VAL B 2 64 ? 116.423 110.210 73.526 1.00 96.16 111 VAL B C 1
ATOM 612 O O . VAL B 2 64 ? 115.653 109.261 73.710 1.00 103.29 111 VAL B O 1
ATOM 616 N N . ASP B 2 65 ? 116.730 111.085 74.478 1.00 98.89 112 ASP B N 1
ATOM 617 C CA . ASP B 2 65 ? 116.234 110.963 75.838 1.00 99.23 112 ASP B CA 1
ATOM 618 C C . ASP B 2 65 ? 114.763 111.371 75.903 1.00 109.39 112 ASP B C 1
ATOM 619 O O . ASP B 2 65 ? 114.156 111.780 74.910 1.00 109.70 112 ASP B O 1
ATOM 624 N N . ALA B 2 66 ? 114.174 111.244 77.095 1.00 107.50 113 ALA B N 1
ATOM 625 C CA . ALA B 2 66 ? 112.811 111.720 77.302 1.00 97.41 113 ALA B CA 1
ATOM 626 C C . ALA B 2 66 ? 112.725 113.226 77.109 1.00 97.07 113 ALA B C 1
ATOM 627 O O . ALA B 2 66 ? 111.757 113.733 76.533 1.00 102.21 113 ALA B O 1
ATOM 629 N N . GLN B 2 67 ? 113.733 113.955 77.577 1.00 98.23 114 GLN B N 1
ATOM 630 C CA . GLN B 2 67 ? 113.792 115.403 77.449 1.00 92.54 114 GLN B CA 1
ATOM 631 C C . GLN B 2 67 ? 114.230 115.860 76.065 1.00 96.10 114 GLN B C 1
ATOM 632 O O . GLN B 2 67 ? 114.421 117.062 75.860 1.00 101.75 114 GLN B O 1
ATOM 638 N N . GLY B 2 68 ? 114.397 114.940 75.120 1.00 96.25 115 GLY B N 1
ATOM 639 C CA . GLY B 2 68 ? 114.828 115.296 73.787 1.00 97.42 115 GLY B CA 1
ATOM 640 C C . GLY B 2 68 ? 116.320 115.448 73.613 1.00 100.75 115 GLY B C 1
ATOM 641 O O . GLY B 2 68 ? 116.758 115.896 72.548 1.00 101.54 115 GLY B O 1
ATOM 642 N N . ARG B 2 69 ? 117.113 115.095 74.619 1.00 104.00 116 ARG B N 1
ATOM 643 C CA . ARG B 2 69 ? 118.562 115.186 74.516 1.00 101.11 116 ARG B CA 1
ATOM 644 C C . ARG B 2 69 ? 119.091 114.048 73.655 1.00 102.81 116 ARG B C 1
ATOM 645 O O . ARG B 2 69 ? 118.806 112.876 73.918 1.00 108.37 116 ARG B O 1
ATOM 653 N N . ARG B 2 70 ? 119.864 114.393 72.630 1.00 102.04 117 ARG B N 1
ATOM 654 C CA . ARG B 2 70 ? 120.363 113.416 71.665 1.00 103.01 117 ARG B CA 1
ATOM 655 C C . ARG B 2 70 ? 121.690 112.864 72.167 1.00 107.12 117 ARG B C 1
ATOM 656 O O . ARG B 2 70 ? 122.736 113.502 72.028 1.00 110.58 117 ARG B O 1
ATOM 664 N N . ILE B 2 71 ? 121.648 111.670 72.747 1.00 99.30 118 ILE B N 1
ATOM 665 C CA . ILE B 2 71 ? 122.851 111.001 73.226 1.00 98.30 118 ILE B CA 1
ATOM 666 C C . ILE B 2 71 ? 123.461 110.222 72.068 1.00 98.41 118 ILE B C 1
ATOM 667 O O . ILE B 2 71 ? 122.850 109.281 71.551 1.00 105.81 118 ILE B O 1
ATOM 672 N N . GLY B 2 72 ? 124.666 110.609 71.660 1.00 98.11 119 GLY B N 1
ATOM 673 C CA . GLY B 2 72 ? 125.293 110.058 70.473 1.00 99.90 119 GLY B CA 1
ATOM 674 C C . GLY B 2 72 ? 126.284 108.962 70.814 1.00 107.66 119 GLY B C 1
ATOM 675 O O . GLY B 2 72 ? 127.094 109.101 71.733 1.00 108.82 119 GLY B O 1
ATOM 676 N N . PHE B 2 73 ? 126.216 107.880 70.054 1.00 104.58 120 PHE B N 1
ATOM 677 C CA . PHE B 2 73 ? 127.098 106.731 70.170 1.00 95.07 120 PHE B CA 1
ATOM 678 C C . PHE B 2 73 ? 127.705 106.440 68.810 1.00 101.12 120 PHE B C 1
ATOM 679 O O . PHE B 2 73 ? 127.161 106.850 67.779 1.00 103.58 120 PHE B O 1
ATOM 687 N N . PRO B 2 74 ? 128.836 105.741 68.769 1.00 107.15 121 PRO B N 1
ATOM 688 C CA . PRO B 2 74 ? 129.349 105.242 67.488 1.00 102.63 121 PRO B CA 1
ATOM 689 C C . PRO B 2 74 ? 128.397 104.218 66.887 1.00 103.82 121 PRO B C 1
ATOM 690 O O . PRO B 2 74 ? 127.379 103.848 67.473 1.00 105.16 121 PRO B O 1
ATOM 694 N N . ALA B 2 75 ? 128.746 103.761 65.687 1.00 107.42 122 ALA B N 1
ATOM 695 C CA . ALA B 2 75 ? 127.922 102.775 65.000 1.00 107.27 122 ALA B CA 1
ATOM 696 C C . ALA B 2 75 ? 127.789 101.515 65.845 1.00 110.12 122 ALA B C 1
ATOM 697 O O . ALA B 2 75 ? 128.781 100.986 66.354 1.00 109.82 122 ALA B O 1
ATOM 699 N N . LEU B 2 76 ? 126.557 101.039 65.996 1.00 103.74 123 LEU B N 1
ATOM 700 C CA . LEU B 2 76 ? 126.253 99.892 66.848 1.00 97.90 123 LEU B CA 1
ATOM 701 C C . LEU B 2 76 ? 126.131 98.657 65.964 1.00 97.62 123 LEU B C 1
ATOM 702 O O . LEU B 2 76 ? 125.076 98.397 65.381 1.00 93.23 123 LEU B O 1
ATOM 707 N N . ALA B 2 77 ? 127.218 97.898 65.863 1.00 107.89 124 ALA B N 1
ATOM 708 C CA . ALA B 2 77 ? 127.208 96.665 65.100 1.00 105.61 124 ALA B CA 1
ATOM 709 C C . ALA B 2 77 ? 126.379 95.608 65.824 1.00 109.78 124 ALA B C 1
ATOM 710 O O . ALA B 2 77 ? 126.200 95.676 67.042 1.00 110.36 124 ALA B O 1
ATOM 712 N N . PRO B 2 78 ? 125.842 94.632 65.092 1.00 105.09 125 PRO B N 1
ATOM 713 C CA . PRO B 2 78 ? 125.082 93.559 65.745 1.00 100.60 125 PRO B CA 1
ATOM 714 C C . PRO B 2 78 ? 125.926 92.832 66.782 1.00 101.02 125 PRO B C 1
ATOM 715 O O . PRO B 2 78 ? 127.026 92.359 66.493 1.00 101.80 125 PRO B O 1
ATOM 719 N N . GLY B 2 79 ? 125.396 92.747 68.000 1.00 100.01 126 GLY B N 1
ATOM 720 C CA . GLY B 2 79 ? 126.087 92.118 69.102 1.00 96.94 126 GLY B CA 1
ATOM 721 C C . GLY B 2 79 ? 126.991 93.033 69.898 1.00 99.69 126 GLY B C 1
ATOM 722 O O . GLY B 2 79 ? 127.506 92.611 70.940 1.00 102.97 126 GLY B O 1
ATOM 723 N N . ALA B 2 80 ? 127.193 94.268 69.451 1.00 93.41 127 ALA B N 1
ATOM 724 C CA . ALA B 2 80 ? 128.101 95.178 70.128 1.00 92.70 127 ALA B CA 1
ATOM 725 C C . ALA B 2 80 ? 127.421 95.834 71.325 1.00 93.81 127 ALA B C 1
ATOM 726 O O . ALA B 2 80 ? 126.196 95.840 71.454 1.00 95.06 127 ALA B O 1
ATOM 728 N N . GLN B 2 81 ? 128.244 96.393 72.208 1.00 99.06 128 GLN B N 1
ATOM 729 C CA . GLN B 2 81 ? 127.769 97.089 73.392 1.00 94.53 128 GLN B CA 1
ATOM 730 C C . GLN B 2 81 ? 128.352 98.493 73.421 1.00 100.79 128 GLN B C 1
ATOM 731 O O . GLN B 2 81 ? 129.480 98.723 72.980 1.00 106.58 128 GLN B O 1
ATOM 737 N N . HIS B 2 82 ? 127.571 99.429 73.950 1.00 98.84 129 HIS B N 1
ATOM 738 C CA . HIS B 2 82 ? 128.018 100.799 74.138 1.00 94.84 129 HIS B CA 1
ATOM 739 C C . HIS B 2 82 ? 127.612 101.266 75.525 1.00 98.04 129 HIS B C 1
ATOM 740 O O . HIS B 2 82 ? 126.508 100.970 75.988 1.00 104.52 129 HIS B O 1
ATOM 747 N N . TYR B 2 83 ? 128.508 101.990 76.184 1.00 100.80 130 TYR B N 1
ATOM 748 C CA . TYR B 2 83 ? 128.266 102.515 77.519 1.00 98.30 130 TYR B CA 1
ATOM 749 C C . TYR B 2 83 ? 128.431 104.026 77.502 1.00 102.54 130 TYR B C 1
ATOM 750 O O . TYR B 2 83 ? 129.415 104.541 76.962 1.00 109.68 130 TYR B O 1
ATOM 759 N N . SER B 2 84 ? 127.470 104.727 78.088 1.00 101.21 131 SER B N 1
ATOM 760 C CA . SER B 2 84 ? 127.508 106.179 78.212 1.00 101.74 131 SER B CA 1
ATOM 761 C C . SER B 2 84 ? 127.848 106.504 79.661 1.00 107.72 131 SER B C 1
ATOM 762 O O . SER B 2 84 ? 126.982 106.448 80.537 1.00 110.23 131 SER B O 1
ATOM 765 N N . GLY B 2 85 ? 129.114 106.840 79.909 1.00 106.24 132 GLY B N 1
ATOM 766 C CA . GLY B 2 85 ? 129.531 107.161 81.261 1.00 104.74 132 GLY B CA 1
ATOM 767 C C . GLY B 2 85 ? 128.830 108.378 81.827 1.00 108.40 132 GLY B C 1
ATOM 768 O O . GLY B 2 85 ? 128.540 108.431 83.024 1.00 111.66 132 GLY B O 1
ATOM 769 N N . SER B 2 86 ? 128.547 109.368 80.979 1.00 106.17 133 SER B N 1
ATOM 770 C CA . SER B 2 86 ? 127.872 110.572 81.448 1.00 105.29 133 SER B CA 1
ATOM 771 C C . SER B 2 86 ? 126.401 110.319 81.748 1.00 107.39 133 SER B C 1
ATOM 772 O O . SER B 2 86 ? 125.832 110.969 82.631 1.00 106.15 133 SER B O 1
ATOM 775 N N . GLU B 2 87 ? 125.771 109.388 81.034 1.00 114.27 134 GLU B N 1
ATOM 776 C CA . GLU B 2 87 ? 124.347 109.126 81.186 1.00 109.25 134 GLU B CA 1
ATOM 777 C C . GLU B 2 87 ? 124.041 107.826 81.917 1.00 111.86 134 GLU B C 1
ATOM 778 O O . GLU B 2 87 ? 122.876 107.586 82.246 1.00 112.53 134 GLU B O 1
ATOM 784 N N . GLU B 2 88 ? 125.050 106.991 82.176 1.00 118.95 135 GLU B N 1
ATOM 785 C CA . GLU B 2 88 ? 124.861 105.691 82.824 1.00 117.85 135 GLU B CA 1
ATOM 786 C C . GLU B 2 88 ? 123.869 104.828 82.045 1.00 117.78 135 GLU B C 1
ATOM 787 O O . GLU B 2 88 ? 122.944 104.239 82.607 1.00 120.03 135 GLU B O 1
ATOM 793 N N . LEU B 2 89 ? 124.069 104.760 80.733 1.00 103.29 136 LEU B N 1
ATOM 794 C CA . LEU B 2 89 ? 123.206 103.999 79.844 1.00 101.86 136 LEU B CA 1
ATOM 795 C C . LEU B 2 89 ? 124.008 102.914 79.146 1.00 103.41 136 LEU B C 1
ATOM 796 O O . LEU B 2 89 ? 125.134 103.150 78.699 1.00 111.30 136 LEU B O 1
ATOM 801 N N . TRP B 2 90 ? 123.420 101.727 79.056 1.00 91.40 137 TRP B N 1
ATOM 802 C CA . TRP B 2 90 ? 124.000 100.608 78.332 1.00 90.05 137 TRP B CA 1
ATOM 803 C C . TRP B 2 90 ? 123.126 100.272 77.134 1.00 89.44 137 TRP B C 1
ATOM 804 O O . TRP B 2 90 ? 121.908 100.125 77.267 1.00 97.49 137 TRP B O 1
ATOM 815 N N . LEU B 2 91 ? 123.749 100.157 75.967 1.00 85.42 138 LEU B N 1
ATOM 816 C CA . LEU B 2 91 ? 123.059 99.770 74.745 1.00 84.99 138 LEU B CA 1
ATOM 817 C C . LEU B 2 91 ? 123.725 98.530 74.179 1.00 92.60 138 LEU B C 1
ATOM 818 O O . LEU B 2 91 ? 124.948 98.502 74.018 1.00 103.63 138 LEU B O 1
ATOM 823 N N . ARG B 2 92 ? 122.927 97.511 73.879 1.00 87.17 139 ARG B N 1
ATOM 824 C CA . ARG B 2 92 ? 123.439 96.325 73.210 1.00 87.41 139 ARG B CA 1
ATOM 825 C C . ARG B 2 92 ? 122.465 95.906 72.125 1.00 85.04 139 ARG B C 1
ATOM 826 O O . ARG B 2 92 ? 121.266 95.768 72.382 1.00 94.13 139 ARG B O 1
ATOM 834 N N . ARG B 2 93 ? 122.982 95.708 70.920 1.00 83.10 140 ARG B N 1
ATOM 835 C CA . ARG B 2 93 ? 122.178 95.259 69.798 1.00 82.69 140 ARG B CA 1
ATOM 836 C C . ARG B 2 93 ? 122.206 93.740 69.723 1.00 89.96 140 ARG B C 1
ATOM 837 O O . ARG B 2 93 ? 123.232 93.114 69.995 1.00 100.11 140 ARG B O 1
ATOM 845 N N . GLY B 2 94 ? 121.074 93.153 69.361 1.00 95.80 141 GLY B N 1
ATOM 846 C CA . GLY B 2 94 ? 120.994 91.715 69.244 1.00 94.01 141 GLY B CA 1
ATOM 847 C C . GLY B 2 94 ? 121.756 91.195 68.042 1.00 96.08 141 GLY B C 1
ATOM 848 O O . GLY B 2 94 ? 122.233 91.941 67.187 1.00 101.28 141 GLY B O 1
ATOM 849 N N . GLY B 2 95 ? 121.872 89.878 67.981 1.00 108.72 142 GLY B N 1
ATOM 850 C CA . GLY B 2 95 ? 122.610 89.241 66.913 1.00 108.61 142 GLY B CA 1
ATOM 851 C C . GLY B 2 95 ? 124.069 89.043 67.261 1.00 114.41 142 GLY B C 1
ATOM 852 O O . GLY B 2 95 ? 124.528 89.304 68.376 1.00 116.16 142 GLY B O 1
ATOM 853 N N . SER B 2 96 ? 124.814 88.563 66.269 1.00 137.08 143 SER B N 1
ATOM 854 C CA . SER B 2 96 ? 126.234 88.297 66.434 1.00 138.18 143 SER B CA 1
ATOM 855 C C . SER B 2 96 ? 126.992 88.849 65.237 1.00 139.59 143 SER B C 1
ATOM 856 O O . SER B 2 96 ? 126.446 88.991 64.140 1.00 139.93 143 SER B O 1
ATOM 859 N N . SER B 2 97 ? 128.269 89.161 65.464 1.00 153.55 144 SER B N 1
ATOM 860 C CA . SER B 2 97 ? 129.118 89.703 64.412 1.00 154.12 144 SER B CA 1
ATOM 861 C C . SER B 2 97 ? 129.481 88.673 63.351 1.00 155.33 144 SER B C 1
ATOM 862 O O . SER B 2 97 ? 129.996 89.055 62.295 1.00 153.44 144 SER B O 1
ATOM 865 N N . GLY B 2 98 ? 129.228 87.391 63.600 1.00 169.45 145 GLY B N 1
ATOM 866 C CA . GLY B 2 98 ? 129.567 86.356 62.645 1.00 168.93 145 GLY B CA 1
ATOM 867 C C . GLY B 2 98 ? 130.106 85.103 63.302 1.00 170.50 145 GLY B C 1
ATOM 868 O O . GLY B 2 98 ? 130.027 84.011 62.733 1.00 170.63 145 GLY B O 1
ATOM 869 N N . GLY B 2 99 ? 130.654 85.249 64.503 1.00 175.08 146 GLY B N 1
ATOM 870 C CA . GLY B 2 99 ? 131.177 84.119 65.237 1.00 173.95 146 GLY B CA 1
ATOM 871 C C . GLY B 2 99 ? 130.073 83.300 65.880 1.00 175.98 146 GLY B C 1
ATOM 872 O O . GLY B 2 99 ? 128.878 83.553 65.720 1.00 176.01 146 GLY B O 1
ATOM 873 N N . GLU B 2 100 ? 130.498 82.280 66.622 1.00 175.85 147 GLU B N 1
ATOM 874 C CA . GLU B 2 100 ? 129.552 81.417 67.318 1.00 175.56 147 GLU B CA 1
ATOM 875 C C . GLU B 2 100 ? 128.775 82.211 68.360 1.00 175.05 147 GLU B C 1
ATOM 876 O O . GLU B 2 100 ? 129.353 82.980 69.134 1.00 173.23 147 GLU B O 1
ATOM 882 N N . ALA B 2 101 ? 127.459 82.022 68.376 1.00 163.47 148 ALA B N 1
ATOM 883 C CA . ALA B 2 101 ? 126.607 82.759 69.299 1.00 162.32 148 ALA B CA 1
ATOM 884 C C . ALA B 2 101 ? 126.748 82.207 70.711 1.00 162.47 148 ALA B C 1
ATOM 885 O O . ALA B 2 101 ? 126.735 80.990 70.920 1.00 161.75 148 ALA B O 1
ATOM 887 N N . GLN B 2 102 ? 126.883 83.107 71.680 1.00 144.85 149 GLN B N 1
ATOM 888 C CA . GLN B 2 102 ? 126.971 82.750 73.088 1.00 142.75 149 GLN B CA 1
ATOM 889 C C . GLN B 2 102 ? 125.880 83.474 73.861 1.00 142.36 149 GLN B C 1
ATOM 890 O O . GLN B 2 102 ? 125.548 84.623 73.553 1.00 143.72 149 GLN B O 1
ATOM 896 N N . ALA B 2 103 ? 125.321 82.796 74.860 1.00 118.21 150 ALA B N 1
ATOM 897 C CA . ALA B 2 103 ? 124.309 83.417 75.700 1.00 117.49 150 ALA B CA 1
ATOM 898 C C . ALA B 2 103 ? 124.893 84.619 76.429 1.00 118.69 150 ALA B C 1
ATOM 899 O O . ALA B 2 103 ? 126.011 84.570 76.947 1.00 121.99 150 ALA B O 1
ATOM 901 N N . TRP B 2 104 ? 124.130 85.707 76.459 1.00 100.99 151 TRP B N 1
ATOM 902 C CA . TRP B 2 104 ? 124.598 86.931 77.093 1.00 100.83 151 TRP B CA 1
ATOM 903 C C . TRP B 2 104 ? 124.736 86.735 78.597 1.00 101.60 151 TRP B C 1
ATOM 904 O O . TRP B 2 104 ? 123.899 86.094 79.237 1.00 100.88 151 TRP B O 1
ATOM 915 N N . ARG B 2 105 ? 125.803 87.292 79.159 1.00 108.59 152 ARG B N 1
ATOM 916 C CA . ARG B 2 105 ? 126.136 87.120 80.564 1.00 109.59 152 ARG B CA 1
ATOM 917 C C . ARG B 2 105 ? 126.177 88.470 81.265 1.00 110.14 152 ARG B C 1
ATOM 918 O O . ARG B 2 105 ? 126.120 89.530 80.638 1.00 114.55 152 ARG B O 1
ATOM 926 N N . GLY B 2 106 ? 126.289 88.415 82.586 1.00 104.14 153 GLY B N 1
ATOM 927 C CA . GLY B 2 106 ? 126.433 89.637 83.360 1.00 103.12 153 GLY B CA 1
ATOM 928 C C . GLY B 2 106 ? 125.152 90.442 83.364 1.00 105.20 153 GLY B C 1
ATOM 929 O O . GLY B 2 106 ? 124.068 89.928 83.661 1.00 108.92 153 GLY B O 1
ATOM 930 N N . ARG B 2 107 ? 125.272 91.729 83.036 1.00 98.82 154 ARG B N 1
ATOM 931 C CA .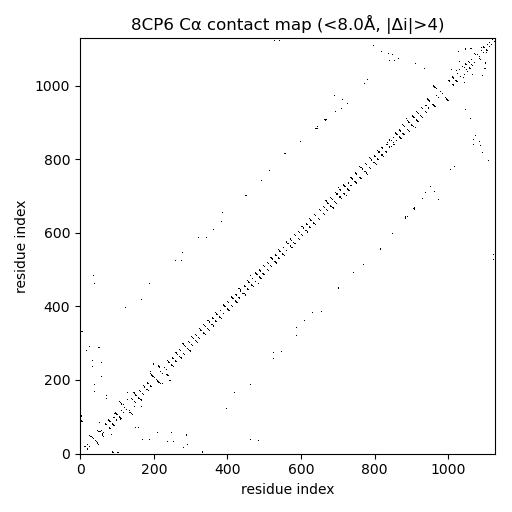 ARG B 2 107 ? 124.119 92.617 83.022 1.00 93.20 154 ARG B CA 1
ATOM 932 C C . ARG B 2 107 ? 123.138 92.293 81.906 1.00 91.32 154 ARG B C 1
ATOM 933 O O . ARG B 2 107 ? 121.993 92.750 81.963 1.00 98.91 154 ARG B O 1
ATOM 941 N N . TRP B 2 108 ? 123.550 91.523 80.904 1.00 87.07 155 TRP B N 1
ATOM 942 C CA . TRP B 2 108 ? 122.699 91.187 79.774 1.00 91.66 155 TRP B CA 1
ATOM 943 C C . TRP B 2 108 ? 122.081 89.802 79.892 1.00 98.73 155 TRP B C 1
ATOM 944 O O . TRP B 2 108 ? 121.474 89.324 78.932 1.00 109.31 155 TRP B O 1
ATOM 955 N N . ALA B 2 109 ? 122.226 89.145 81.041 1.00 96.12 156 ALA B N 1
ATOM 956 C CA . ALA B 2 109 ? 121.661 87.815 81.214 1.00 91.93 156 ALA B CA 1
ATOM 957 C C . ALA B 2 109 ? 120.153 87.837 81.410 1.00 98.23 156 ALA B C 1
ATOM 958 O O . ALA B 2 109 ? 119.501 86.808 81.209 1.00 102.36 156 ALA B O 1
ATOM 960 N N . ALA B 2 110 ? 119.586 88.981 81.789 1.00 97.71 157 ALA B N 1
ATOM 961 C CA . ALA B 2 110 ? 118.163 89.066 82.083 1.00 97.62 157 ALA B CA 1
ATOM 962 C C . ALA B 2 110 ? 117.294 89.160 80.838 1.00 96.34 157 ALA B C 1
ATOM 963 O O . ALA B 2 110 ? 116.071 89.023 80.949 1.00 101.98 157 ALA B O 1
ATOM 965 N N . VAL B 2 111 ? 117.878 89.391 79.667 1.00 92.64 158 VAL B N 1
ATOM 966 C CA . VAL B 2 111 ? 117.094 89.541 78.445 1.00 95.42 158 VAL B CA 1
ATOM 967 C C . VAL B 2 111 ? 116.640 88.166 77.968 1.00 99.58 158 VAL B C 1
ATOM 968 O O . VAL B 2 111 ? 117.313 87.162 78.241 1.00 100.88 158 VAL B O 1
ATOM 972 N N . PRO B 2 112 ? 115.503 88.068 77.281 1.00 108.30 159 PRO B N 1
ATOM 973 C CA . PRO B 2 112 ? 115.083 86.776 76.732 1.00 103.37 159 PRO B CA 1
ATOM 974 C C . PRO B 2 112 ? 116.069 86.268 75.691 1.00 105.10 159 PRO B C 1
ATOM 975 O O . PRO B 2 112 ? 116.739 87.042 75.007 1.00 110.50 159 PRO B O 1
ATOM 979 N N . ALA B 2 113 ? 116.150 84.941 75.582 1.00 103.65 160 ALA B N 1
ATOM 980 C CA . ALA B 2 113 ? 117.124 84.328 74.685 1.00 102.28 160 ALA B CA 1
ATOM 981 C C . ALA B 2 113 ? 116.821 84.620 73.222 1.00 106.49 160 ALA B C 1
ATOM 982 O O . ALA B 2 113 ? 117.747 84.735 72.413 1.00 108.43 160 ALA B O 1
ATOM 984 N N . GLU B 2 114 ? 115.541 84.732 72.859 1.00 116.69 161 GLU B N 1
ATOM 985 C CA . GLU B 2 114 ? 115.195 84.976 71.462 1.00 116.71 161 GLU B CA 1
ATOM 986 C C . GLU B 2 114 ? 115.641 86.361 71.009 1.00 119.53 161 GLU B C 1
ATOM 987 O O . GLU B 2 114 ? 116.045 86.540 69.855 1.00 121.42 161 GLU B O 1
ATOM 993 N N . LEU B 2 115 ? 115.577 87.352 71.901 1.00 108.22 162 LEU B N 1
ATOM 994 C CA . LEU B 2 115 ? 115.979 88.706 71.539 1.00 107.64 162 LEU B CA 1
ATOM 995 C C . LEU B 2 115 ? 117.478 88.831 71.312 1.00 107.75 162 LEU B C 1
ATOM 996 O O . LEU B 2 115 ? 117.913 89.774 70.645 1.00 110.70 162 LEU B O 1
ATOM 1001 N N . GLN B 2 116 ? 118.274 87.909 71.854 1.00 102.87 163 GLN B N 1
ATOM 1002 C CA . GLN B 2 116 ? 119.723 88.021 71.737 1.00 98.29 163 GLN B CA 1
ATOM 1003 C C . GLN B 2 116 ? 120.198 87.798 70.309 1.00 100.82 163 GLN B C 1
ATOM 1004 O O . GLN B 2 116 ? 121.184 88.410 69.884 1.00 107.01 163 GLN B O 1
ATOM 1010 N N . THR B 2 117 ? 119.523 86.936 69.556 1.00 105.50 164 THR B N 1
ATOM 1011 C CA . THR B 2 117 ? 119.934 86.610 68.199 1.00 109.11 164 THR B CA 1
ATOM 1012 C C . THR B 2 117 ? 119.255 87.469 67.142 1.00 111.34 164 THR B C 1
ATOM 1013 O O . THR B 2 117 ? 119.519 87.279 65.950 1.00 112.23 164 THR B O 1
ATOM 1017 N N . GLN B 2 118 ? 118.397 88.405 67.538 1.00 111.94 165 GLN B N 1
ATOM 1018 C CA . GLN B 2 118 ? 117.663 89.238 66.591 1.00 110.40 165 GLN B CA 1
ATOM 1019 C C . GLN B 2 118 ? 118.490 90.476 66.273 1.00 113.93 165 GLN B C 1
ATOM 1020 O O . GLN B 2 118 ? 118.700 91.332 67.137 1.00 112.57 165 GLN B O 1
ATOM 1026 N N . GLU B 2 119 ? 118.949 90.575 65.024 1.00 112.40 166 GLU B N 1
ATOM 1027 C CA . GLU B 2 119 ? 119.730 91.732 64.602 1.00 106.82 166 GLU B CA 1
ATOM 1028 C C . GLU B 2 119 ? 118.917 93.018 64.682 1.00 108.37 166 GLU B C 1
ATOM 1029 O O . GLU B 2 119 ? 119.479 94.095 64.913 1.00 106.90 166 GLU B O 1
ATOM 1035 N N . GLY B 2 120 ? 117.601 92.926 64.520 1.00 108.16 167 GLY B N 1
ATOM 1036 C CA . GLY B 2 120 ? 116.753 94.100 64.518 1.00 103.46 167 GLY B CA 1
ATOM 1037 C C . GLY B 2 120 ? 116.244 94.502 65.886 1.00 103.57 167 GLY B C 1
ATOM 1038 O O . GLY B 2 120 ? 115.275 95.258 65.991 1.00 109.01 167 GLY B O 1
ATOM 1039 N N . SER B 2 121 ? 116.876 93.999 66.942 1.00 100.50 168 SER B N 1
ATOM 1040 C CA . SER B 2 121 ? 116.499 94.324 68.310 1.00 98.91 168 SER B CA 1
ATOM 1041 C C . SER B 2 121 ? 117.680 94.949 69.037 1.00 103.69 168 SER B C 1
ATOM 1042 O O . SER B 2 121 ? 118.814 94.479 68.919 1.00 112.02 168 SER B O 1
ATOM 1045 N N . VAL B 2 122 ? 117.407 96.013 69.788 1.00 87.57 169 VAL B N 1
ATOM 1046 C CA . VAL B 2 122 ? 118.410 96.699 70.592 1.00 80.32 169 VAL B CA 1
ATOM 1047 C C . VAL B 2 122 ? 117.888 96.806 72.015 1.00 82.09 169 VAL B C 1
ATOM 1048 O O . VAL B 2 122 ? 116.746 97.224 72.231 1.00 93.03 169 VAL B O 1
ATOM 1052 N N . LEU B 2 123 ? 118.719 96.431 72.981 1.00 86.10 170 LEU B N 1
ATOM 1053 C CA . LEU B 2 123 ? 118.357 96.474 74.390 1.00 81.76 170 LEU B CA 1
ATOM 1054 C C . LEU B 2 123 ? 119.041 97.660 75.052 1.00 86.66 170 LEU B C 1
ATOM 1055 O O . LEU B 2 123 ? 120.261 97.816 74.948 1.00 95.73 170 LEU B O 1
ATOM 1060 N N . VAL B 2 124 ? 118.256 98.492 75.728 1.00 85.57 171 VAL B N 1
ATOM 1061 C CA . VAL B 2 124 ? 118.762 99.657 76.443 1.00 81.22 171 VAL B CA 1
ATOM 1062 C C . VAL B 2 124 ? 118.591 99.398 77.931 1.00 80.24 171 VAL B C 1
ATOM 1063 O O . VAL B 2 124 ? 117.481 99.112 78.394 1.00 93.26 171 VAL B O 1
ATOM 1067 N N . LEU B 2 125 ? 119.683 99.495 78.678 1.00 83.69 172 LEU B N 1
ATOM 1068 C CA . LEU B 2 125 ? 119.681 99.267 80.119 1.00 86.88 172 LEU B CA 1
ATOM 1069 C C . LEU B 2 125 ? 119.876 100.611 80.812 1.00 90.66 172 LEU B C 1
ATOM 1070 O O . LEU B 2 125 ? 120.985 101.151 80.839 1.00 98.36 172 LEU B O 1
ATOM 1075 N N . SER B 2 126 ? 118.796 101.146 81.369 1.00 105.47 173 SER B N 1
ATOM 1076 C CA . SER B 2 126 ? 118.815 102.417 82.086 1.00 106.17 173 SER B CA 1
ATOM 1077 C C . SER B 2 126 ? 118.574 102.120 83.561 1.00 108.08 173 SER B C 1
ATOM 1078 O O . SER B 2 126 ? 117.427 102.024 84.005 1.00 109.90 173 SER B O 1
ATOM 1081 N N . GLY B 2 127 ? 119.657 101.978 84.318 1.00 111.29 174 GLY B N 1
ATOM 1082 C CA . GLY B 2 127 ? 119.544 101.645 85.722 1.00 113.10 174 GLY B CA 1
ATOM 1083 C C . GLY B 2 127 ? 119.252 100.176 85.941 1.00 115.41 174 GLY B C 1
ATOM 1084 O O . GLY B 2 127 ? 120.125 99.326 85.748 1.00 116.69 174 GLY B O 1
ATOM 1085 N N . HIS B 2 128 ? 118.021 99.865 86.346 1.00 117.76 175 HIS B N 1
ATOM 1086 C CA . HIS B 2 128 ? 117.598 98.488 86.563 1.00 118.57 175 HIS B CA 1
ATOM 1087 C C . HIS B 2 128 ? 116.488 98.063 85.612 1.00 120.35 175 HIS B C 1
ATOM 1088 O O . HIS B 2 128 ? 115.887 97.002 85.813 1.00 124.77 175 HIS B O 1
ATOM 1095 N N . SER B 2 129 ? 116.203 98.855 84.583 1.00 106.20 176 SER B N 1
ATOM 1096 C CA . SER B 2 129 ? 115.125 98.579 83.645 1.00 105.81 176 SER B CA 1
ATOM 1097 C C . SER B 2 129 ? 115.704 98.369 82.255 1.00 104.76 176 SER B C 1
ATOM 1098 O O . SER B 2 129 ? 116.542 99.154 81.803 1.00 108.83 176 SER B O 1
ATOM 1101 N N . TYR B 2 130 ? 115.257 97.313 81.584 1.00 85.29 177 TYR B N 1
ATOM 1102 C CA . TYR B 2 130 ? 115.670 97.013 80.221 1.00 81.79 177 TYR B CA 1
ATOM 1103 C C . TYR B 2 130 ? 114.583 97.466 79.259 1.00 88.03 177 TYR B C 1
ATOM 1104 O O . TYR B 2 130 ? 113.400 97.191 79.479 1.00 98.75 177 TYR B O 1
ATOM 1113 N N . LEU B 2 131 ? 114.984 98.157 78.198 1.00 86.19 178 LEU B N 1
ATOM 1114 C CA . LEU B 2 131 ? 114.068 98.613 77.165 1.00 81.67 178 LEU B CA 1
ATOM 1115 C C . LEU B 2 131 ? 114.371 97.873 75.872 1.00 80.41 178 LEU B C 1
ATOM 1116 O O . LEU B 2 131 ? 115.517 97.862 75.414 1.00 89.68 178 LEU B O 1
ATOM 1121 N N . HIS B 2 132 ? 113.349 97.257 75.291 1.00 75.46 179 HIS B N 1
ATOM 1122 C CA . HIS B 2 132 ? 113.492 96.500 74.054 1.00 72.42 179 HIS B CA 1
ATOM 1123 C C . HIS B 2 132 ? 112.993 97.353 72.896 1.00 83.77 179 HIS B C 1
ATOM 1124 O O . HIS B 2 132 ? 111.791 97.607 72.775 1.00 94.47 179 HIS B O 1
ATOM 1131 N N . PHE B 2 133 ? 113.914 97.791 72.046 1.00 87.37 180 PHE B N 1
ATOM 1132 C CA . PHE B 2 133 ? 113.581 98.526 70.835 1.00 82.78 180 PHE B CA 1
ATOM 1133 C C . PHE B 2 133 ? 113.746 97.603 69.639 1.00 84.54 180 PHE B C 1
ATOM 1134 O O . PHE B 2 133 ? 114.800 96.983 69.470 1.00 93.17 180 PHE B O 1
ATOM 1142 N N . GLN B 2 134 ? 112.709 97.510 68.815 1.00 94.86 181 GLN B N 1
ATOM 1143 C CA . GLN B 2 134 ? 112.716 96.642 67.648 1.00 96.78 181 GLN B CA 1
ATOM 1144 C C . GLN B 2 134 ? 112.470 97.474 66.400 1.00 101.39 181 GLN B C 1
ATOM 1145 O O . GLN B 2 134 ? 111.546 98.292 66.365 1.00 108.31 181 GLN B O 1
ATOM 1151 N N . ARG B 2 135 ? 113.301 97.265 65.384 1.00 104.31 182 ARG B N 1
ATOM 1152 C CA . ARG B 2 135 ? 113.146 97.983 64.129 1.00 101.47 182 ARG B CA 1
ATOM 1153 C C . ARG B 2 135 ? 111.934 97.458 63.374 1.00 110.28 182 ARG B C 1
ATOM 1154 O O . ARG B 2 135 ? 111.770 96.247 63.203 1.00 111.66 182 ARG B O 1
ATOM 1162 N N . CYS B 2 136 ? 111.091 98.368 62.923 1.00 121.26 183 CYS B N 1
ATOM 1163 C CA . CYS B 2 136 ? 109.845 98.060 62.243 1.00 119.18 183 CYS B CA 1
ATOM 1164 C C . CYS B 2 136 ? 110.042 98.077 60.735 1.00 122.03 183 CYS B C 1
ATOM 1165 O O . CYS B 2 136 ? 111.068 98.544 60.233 1.00 125.15 183 CYS B O 1
ATOM 1168 N N . PRO B 2 137 ? 109.077 97.552 59.970 1.00 127.29 184 PRO B N 1
ATOM 1169 C CA . PRO B 2 137 ? 109.230 97.551 58.504 1.00 126.69 184 PRO B CA 1
ATOM 1170 C C . PRO B 2 137 ? 109.440 98.929 57.902 1.00 125.69 184 PRO B C 1
ATOM 1171 O O . PRO B 2 137 ? 110.112 99.043 56.870 1.00 125.87 184 PRO B O 1
ATOM 1175 N N . ASP B 2 138 ? 108.890 99.981 58.505 1.00 128.20 185 ASP B N 1
ATOM 1176 C CA . ASP B 2 138 ? 109.140 101.331 58.018 1.00 129.29 185 ASP B CA 1
ATOM 1177 C C . ASP B 2 138 ? 110.499 101.869 58.448 1.00 132.00 185 ASP B C 1
ATOM 1178 O O . ASP B 2 138 ? 110.853 102.989 58.065 1.00 130.18 185 ASP B O 1
ATOM 1183 N N . GLY B 2 139 ? 111.260 101.109 59.230 1.00 127.51 186 GLY B N 1
ATOM 1184 C CA . GLY B 2 139 ? 112.601 101.507 59.602 1.00 121.74 186 GLY B CA 1
ATOM 1185 C C . GLY B 2 139 ? 112.710 102.374 60.833 1.00 123.19 186 GLY B C 1
ATOM 1186 O O . GLY B 2 139 ? 113.722 103.064 60.994 1.00 125.09 186 GLY B O 1
ATOM 1187 N N . ILE B 2 140 ? 111.709 102.365 61.707 1.00 113.55 187 ILE B N 1
ATOM 1188 C CA . ILE B 2 140 ? 111.712 103.168 62.923 1.00 113.56 187 ILE B CA 1
ATOM 1189 C C . ILE B 2 140 ? 111.787 102.233 64.121 1.00 113.52 187 ILE B C 1
ATOM 1190 O O . ILE B 2 140 ? 110.999 101.287 64.229 1.00 115.20 187 ILE B O 1
ATOM 1195 N N . TRP B 2 141 ? 112.737 102.496 65.014 1.00 102.43 188 TRP B N 1
ATOM 1196 C CA . TRP B 2 141 ? 112.907 101.701 66.225 1.00 100.81 188 TRP B CA 1
ATOM 1197 C C . TRP B 2 141 ? 111.961 102.231 67.293 1.00 102.68 188 TRP B C 1
ATOM 1198 O O . TRP B 2 141 ? 112.126 103.357 67.772 1.00 105.38 188 TRP B O 1
ATOM 1209 N N . ARG B 2 142 ? 110.972 101.428 67.671 1.00 94.19 189 ARG B N 1
ATOM 1210 C CA . ARG B 2 142 ? 110.015 101.818 68.694 1.00 99.34 189 ARG B CA 1
ATOM 1211 C C . ARG B 2 142 ? 109.951 100.752 69.776 1.00 91.26 189 ARG B C 1
ATOM 1212 O O . ARG B 2 142 ? 110.150 99.564 69.516 1.00 86.42 189 ARG B O 1
ATOM 1220 N N . LEU B 2 143 ? 109.670 101.202 70.997 1.00 84.97 190 LEU B N 1
ATOM 1221 C CA . LEU B 2 143 ? 109.711 100.330 72.162 1.00 80.54 190 LEU B CA 1
ATOM 1222 C C . LEU B 2 143 ? 108.655 99.239 72.061 1.00 86.46 190 LEU B C 1
ATOM 1223 O O . LEU B 2 143 ? 107.498 99.507 71.725 1.00 101.01 190 LEU B O 1
ATOM 1228 N N . GLN B 2 144 ? 109.054 98.004 72.361 1.00 87.36 191 GLN B N 1
ATOM 1229 C CA . GLN B 2 144 ? 108.152 96.862 72.330 1.00 88.85 191 GLN B CA 1
ATOM 1230 C C . GLN B 2 144 ? 107.856 96.284 73.702 1.00 94.36 191 GLN B C 1
ATOM 1231 O O . GLN B 2 144 ? 106.752 95.786 73.921 1.00 101.52 191 GLN B O 1
ATOM 1237 N N . ALA B 2 145 ? 108.814 96.329 74.622 1.00 79.29 192 ALA B N 1
ATOM 1238 C CA . ALA B 2 145 ? 108.605 95.832 75.972 1.00 75.49 192 ALA B CA 1
ATOM 1239 C C . ALA B 2 145 ? 109.597 96.510 76.900 1.00 76.07 192 ALA B C 1
ATOM 1240 O O . ALA B 2 145 ? 110.688 96.904 76.482 1.00 85.27 192 ALA B O 1
ATOM 1242 N N . SER B 2 146 ? 109.206 96.639 78.165 1.00 82.49 193 SER B N 1
ATOM 1243 C CA . SER B 2 146 ? 110.034 97.251 79.201 1.00 82.80 193 SER B CA 1
ATOM 1244 C C . SER B 2 146 ? 110.061 96.288 80.381 1.00 91.99 193 SER B C 1
ATOM 1245 O O . SER B 2 146 ? 109.235 96.386 81.291 1.00 103.51 193 SER B O 1
ATOM 1248 N N . PHE B 2 147 ? 111.012 95.362 80.365 1.00 88.46 194 PHE B N 1
ATOM 1249 C CA . PHE B 2 147 ? 111.124 94.337 81.388 1.00 87.47 194 PHE B CA 1
ATOM 1250 C C . PHE B 2 147 ? 112.306 94.623 82.301 1.00 86.54 194 PHE B C 1
ATOM 1251 O O . PHE B 2 147 ? 113.310 95.203 81.885 1.00 91.07 194 PHE B O 1
ATOM 1259 N N . GLY B 2 148 ? 112.170 94.214 83.559 1.00 98.34 195 GLY B N 1
ATOM 1260 C CA . GLY B 2 148 ? 113.239 94.324 84.526 1.00 96.75 195 GLY B CA 1
ATOM 1261 C C . GLY B 2 148 ? 114.104 93.081 84.556 1.00 98.99 195 GLY B C 1
ATOM 1262 O O . GLY B 2 148 ? 113.996 92.183 83.719 1.00 102.39 195 GLY B O 1
ATOM 1263 N N . ARG B 2 149 ? 114.983 93.035 85.555 1.00 101.21 196 ARG B N 1
ATOM 1264 C CA . ARG B 2 149 ? 115.869 91.889 85.708 1.00 99.05 196 ARG B CA 1
ATOM 1265 C C . ARG B 2 149 ? 115.129 90.653 86.202 1.00 102.80 196 ARG B C 1
ATOM 1266 O O . ARG B 2 149 ? 115.628 89.537 86.032 1.00 102.36 196 ARG B O 1
ATOM 1274 N N . ALA B 2 150 ? 113.950 90.826 86.797 1.00 98.51 197 ALA B N 1
ATOM 1275 C CA . ALA B 2 150 ? 113.144 89.708 87.264 1.00 91.69 197 ALA B CA 1
ATOM 1276 C C . ALA B 2 150 ? 112.223 89.143 86.193 1.00 96.88 197 ALA B C 1
ATOM 1277 O O . ALA B 2 150 ? 111.602 88.101 86.421 1.00 102.77 197 ALA B O 1
ATOM 1279 N N . GLY B 2 151 ? 112.112 89.798 85.043 1.00 97.66 198 GLY B N 1
ATOM 1280 C CA . GLY B 2 151 ? 111.300 89.300 83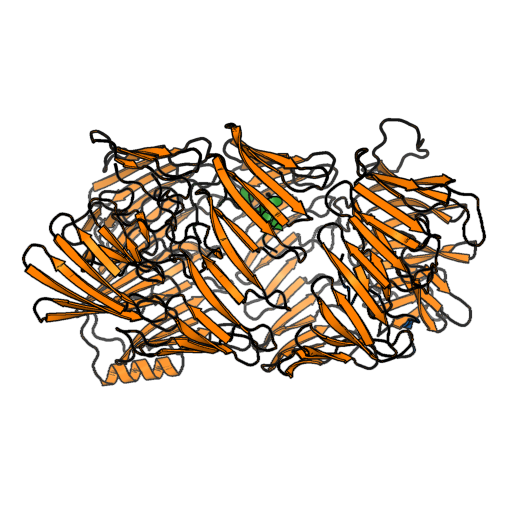.956 1.00 93.49 198 GLY B CA 1
ATOM 1281 C C . GLY B 2 151 ? 109.888 89.834 83.881 1.00 97.73 198 GLY B C 1
ATOM 1282 O O . GLY B 2 151 ? 109.096 89.318 83.086 1.00 100.58 198 GLY B O 1
ATOM 1283 N N . TYR B 2 152 ? 109.543 90.842 84.679 1.00 92.16 199 TYR B N 1
ATOM 1284 C CA . TYR B 2 152 ? 108.211 91.433 84.621 1.00 90.73 199 TYR B CA 1
ATOM 1285 C C . TYR B 2 152 ? 108.108 92.304 83.377 1.00 95.76 199 TYR B C 1
ATOM 1286 O O . TYR B 2 152 ? 108.678 93.397 83.327 1.00 98.49 199 TYR B O 1
ATOM 1295 N N . ARG B 2 153 ? 107.373 91.832 82.378 1.00 96.97 200 ARG B N 1
ATOM 1296 C CA . ARG B 2 153 ? 107.300 92.491 81.083 1.00 89.74 200 ARG B CA 1
ATOM 1297 C C . ARG B 2 153 ? 106.111 93.438 81.023 1.00 93.86 200 ARG B C 1
ATOM 1298 O O . ARG B 2 153 ? 105.023 93.121 81.511 1.00 101.30 200 ARG B O 1
ATOM 1306 N N . THR B 2 154 ? 106.328 94.600 80.420 1.00 89.48 201 THR B N 1
ATOM 1307 C CA . THR B 2 154 ? 105.276 95.567 80.125 1.00 85.00 201 THR B CA 1
ATOM 1308 C C . THR B 2 154 ? 105.227 95.708 78.607 1.00 82.72 201 THR B C 1
ATOM 1309 O O . THR B 2 154 ? 105.941 96.521 78.022 1.00 97.77 201 THR B O 1
ATOM 1313 N N . GLU B 2 155 ? 104.391 94.894 77.968 1.00 83.53 202 GLU B N 1
ATOM 1314 C CA . GLU B 2 155 ? 104.314 94.900 76.515 1.00 85.24 202 GLU B CA 1
ATOM 1315 C C . GLU B 2 155 ? 103.692 96.193 76.006 1.00 92.15 202 GLU B C 1
ATOM 1316 O O . GLU B 2 155 ? 102.724 96.703 76.573 1.00 100.04 202 GLU B O 1
ATOM 1322 N N . PHE B 2 156 ? 104.258 96.720 74.924 1.00 85.38 203 PHE B N 1
ATOM 1323 C CA . PHE B 2 156 ? 103.715 97.872 74.221 1.00 77.56 203 PHE B CA 1
ATOM 1324 C C . PHE B 2 156 ? 103.274 97.424 72.838 1.00 84.17 203 PHE B C 1
ATOM 1325 O O . PHE B 2 156 ? 104.045 96.788 72.114 1.00 91.89 203 PHE B O 1
ATOM 1333 N N . ARG B 2 157 ? 102.040 97.751 72.477 1.00 94.68 204 ARG B N 1
ATOM 1334 C CA . ARG B 2 157 ? 101.440 97.295 71.232 1.00 94.65 204 ARG B CA 1
ATOM 1335 C C . ARG B 2 157 ? 101.283 98.481 70.294 1.00 100.74 204 ARG B C 1
ATOM 1336 O O . ARG B 2 157 ? 100.631 99.471 70.642 1.00 105.47 204 ARG B O 1
ATOM 1344 N N . TRP B 2 158 ? 101.874 98.377 69.111 1.00 94.08 205 TRP B N 1
ATOM 1345 C CA . TRP B 2 158 ? 101.824 99.423 68.104 1.00 89.00 205 TRP B CA 1
ATOM 1346 C C . TRP B 2 158 ? 100.981 98.964 66.923 1.00 93.91 205 TRP B C 1
ATOM 1347 O O . TRP B 2 158 ? 100.802 97.767 66.685 1.00 104.02 205 TRP B O 1
ATOM 1358 N N . SER B 2 159 ? 100.461 99.934 66.187 1.00 101.80 206 SER B N 1
ATOM 1359 C CA . SER B 2 159 ? 99.610 99.682 65.035 1.00 104.50 206 SER B CA 1
ATOM 1360 C C . SER B 2 159 ? 100.163 100.429 63.827 1.00 106.18 206 SER B C 1
ATOM 1361 O O . SER B 2 159 ? 101.278 100.957 63.850 1.00 106.71 206 SER B O 1
ATOM 1364 N N . GLY B 2 160 ? 99.375 100.459 62.756 1.00 120.01 207 GLY B N 1
ATOM 1365 C CA . GLY B 2 160 ? 99.718 101.299 61.627 1.00 118.81 207 GLY B CA 1
ATOM 1366 C C . GLY B 2 160 ? 99.746 102.763 62.022 1.00 121.03 207 GLY B C 1
ATOM 1367 O O . GLY B 2 160 ? 99.104 103.182 62.987 1.00 124.19 207 GLY B O 1
ATOM 1368 N N . ARG B 2 161 ? 100.518 103.543 61.267 1.00 116.99 208 ARG B N 1
ATOM 1369 C CA . ARG B 2 161 ? 100.802 104.951 61.533 1.00 120.40 208 ARG B CA 1
ATOM 1370 C C . ARG B 2 161 ? 101.610 105.155 62.808 1.00 120.89 208 ARG B C 1
ATOM 1371 O O . ARG B 2 161 ? 101.776 106.298 63.250 1.00 122.94 208 ARG B O 1
ATOM 1379 N N . GLY B 2 162 ? 102.120 104.083 63.411 1.00 104.88 209 GLY B N 1
ATOM 1380 C CA . GLY B 2 162 ? 102.969 104.193 64.580 1.00 103.49 209 GLY B CA 1
ATOM 1381 C C . GLY B 2 162 ? 102.295 104.770 65.807 1.00 103.87 209 GLY B C 1
ATOM 1382 O O . GLY B 2 162 ? 102.854 105.646 66.470 1.00 105.78 209 GLY B O 1
ATOM 1383 N N . LEU B 2 163 ? 101.097 104.289 66.121 1.00 101.01 210 LEU B N 1
ATOM 1384 C CA . LEU B 2 163 ? 100.357 104.735 67.294 1.00 99.17 210 LEU B CA 1
ATOM 1385 C C . LEU B 2 163 ? 100.398 103.657 68.367 1.00 97.64 210 LEU B C 1
ATOM 1386 O O . LEU B 2 163 ? 100.160 102.480 68.080 1.00 102.64 210 LEU B O 1
ATOM 1391 N N . LEU B 2 164 ? 100.702 104.060 69.599 1.00 78.88 211 LEU B N 1
ATOM 1392 C CA . LEU B 2 164 ? 100.681 103.132 70.721 1.00 79.72 211 LEU B CA 1
ATOM 1393 C C . LEU B 2 164 ? 99.243 102.853 71.130 1.00 87.56 211 LEU B C 1
ATOM 1394 O O . LEU B 2 164 ? 98.683 103.559 71.973 1.00 98.45 211 LEU B O 1
ATOM 1399 N N . THR B 2 165 ? 98.631 101.835 70.527 1.00 87.21 212 THR B N 1
ATOM 1400 C CA . THR B 2 165 ? 97.217 101.576 70.770 1.00 83.42 212 THR B CA 1
ATOM 1401 C C . THR B 2 165 ? 96.975 100.904 72.115 1.00 86.90 212 THR B C 1
ATOM 1402 O O . THR B 2 165 ? 95.985 101.207 72.789 1.00 98.06 212 THR B O 1
ATOM 1406 N N . GLY B 2 166 ? 97.849 99.997 72.526 1.00 79.38 213 GLY B N 1
ATOM 1407 C CA . GLY B 2 166 ? 97.605 99.212 73.721 1.00 82.64 213 GLY B CA 1
ATOM 1408 C C . GLY B 2 166 ? 98.873 98.962 74.506 1.00 83.93 213 GLY B C 1
ATOM 1409 O O . GLY B 2 166 ? 99.970 98.883 73.953 1.00 91.91 213 GLY B O 1
ATOM 1410 N N . VAL B 2 167 ? 98.702 98.836 75.820 1.00 79.53 214 VAL B N 1
ATOM 1411 C CA . VAL B 2 167 ? 99.778 98.505 76.745 1.00 76.56 214 VAL B CA 1
ATOM 1412 C C . VAL B 2 167 ? 99.275 97.415 77.679 1.00 85.63 214 VAL B C 1
ATOM 1413 O O . VAL B 2 167 ? 98.162 97.512 78.207 1.00 98.61 214 VAL B O 1
ATOM 1417 N N . ARG B 2 168 ? 100.085 96.379 77.878 1.00 94.51 215 ARG B N 1
ATOM 1418 C CA . ARG B 2 168 ? 99.763 95.284 78.787 1.00 92.63 215 ARG B CA 1
ATOM 1419 C C . ARG B 2 168 ? 100.832 95.233 79.868 1.00 92.93 215 ARG B C 1
ATOM 1420 O O . ARG B 2 168 ? 101.986 94.893 79.587 1.00 102.56 215 ARG B O 1
ATOM 1428 N N . ASP B 2 169 ? 100.455 95.561 81.100 1.00 83.74 216 ASP B N 1
ATOM 1429 C CA . ASP B 2 169 ? 101.418 95.608 82.187 1.00 90.06 216 ASP B CA 1
ATOM 1430 C C . ASP B 2 169 ? 101.714 94.199 82.696 1.00 93.19 216 ASP B C 1
ATOM 1431 O O . ASP B 2 169 ? 101.199 93.200 82.188 1.00 92.84 216 ASP B O 1
ATOM 1436 N N . SER B 2 170 ? 102.563 94.117 83.721 1.00 91.71 217 SER B N 1
ATOM 1437 C CA . SER B 2 170 ? 103.020 92.830 84.227 1.00 90.56 217 SER B CA 1
ATOM 1438 C C . SER B 2 170 ? 101.962 92.095 85.038 1.00 93.52 217 SER B C 1
ATOM 1439 O O . SER B 2 170 ? 102.140 90.904 85.314 1.00 95.23 217 SER B O 1
ATOM 1442 N N . ALA B 2 171 ? 100.879 92.760 85.426 1.00 90.25 218 ALA B N 1
ATOM 1443 C CA . ALA B 2 171 ? 99.811 92.123 86.182 1.00 84.61 218 ALA B CA 1
ATOM 1444 C C . ALA B 2 171 ? 98.700 91.581 85.295 1.00 88.87 218 ALA B C 1
ATOM 1445 O O . ALA B 2 171 ? 97.700 91.079 85.817 1.00 92.25 218 ALA B O 1
ATOM 1447 N N . GLY B 2 172 ? 98.847 91.670 83.975 1.00 88.00 219 GLY B N 1
ATOM 1448 C CA . GLY B 2 172 ? 97.857 91.163 83.053 1.00 88.58 219 GLY B CA 1
ATOM 1449 C C . GLY B 2 172 ? 96.806 92.159 82.619 1.00 91.51 219 GLY B C 1
ATOM 1450 O O . GLY B 2 172 ? 96.008 91.840 81.729 1.00 93.50 219 GLY B O 1
ATOM 1451 N N . ARG B 2 173 ? 96.774 93.348 83.211 1.00 81.07 220 ARG B N 1
ATOM 1452 C CA . ARG B 2 173 ? 95.811 94.357 82.802 1.00 76.60 220 ARG B CA 1
ATOM 1453 C C . ARG B 2 173 ? 96.141 94.883 81.412 1.00 84.06 220 ARG B C 1
ATOM 1454 O O . ARG B 2 173 ? 97.306 95.001 81.028 1.00 92.44 220 ARG B O 1
ATOM 1462 N N . SER B 2 174 ? 95.098 95.196 80.652 1.00 91.54 221 SER B N 1
ATOM 1463 C CA . SER B 2 174 ? 95.235 95.726 79.304 1.00 85.23 221 SER B CA 1
ATOM 1464 C C . SER B 2 174 ? 94.747 97.165 79.275 1.00 88.90 221 SER B C 1
ATOM 1465 O O . SER B 2 174 ? 93.624 97.453 79.700 1.00 96.03 221 SER B O 1
ATOM 1468 N N . TYR B 2 175 ? 95.589 98.062 78.775 1.00 79.87 222 TYR B N 1
ATOM 1469 C CA . TYR B 2 175 ? 95.252 99.468 78.631 1.00 71.89 222 TYR B CA 1
ATOM 1470 C C . TYR B 2 175 ? 95.044 99.788 77.159 1.00 80.06 222 TYR B C 1
ATOM 1471 O O . TYR B 2 175 ? 95.784 99.303 76.301 1.00 90.30 222 TYR B O 1
ATOM 1480 N N . ALA B 2 176 ? 94.031 100.597 76.871 1.00 73.81 223 ALA B N 1
ATOM 1481 C CA . ALA B 2 176 ? 93.727 101.024 75.514 1.00 68.78 223 ALA B CA 1
ATOM 1482 C C . ALA B 2 176 ? 93.892 102.532 75.421 1.00 76.90 223 ALA B C 1
ATOM 1483 O O . ALA B 2 176 ? 93.373 103.269 76.265 1.00 92.03 223 ALA B O 1
ATOM 1485 N N . LEU B 2 177 ? 94.614 102.984 74.403 1.00 77.66 224 LEU B N 1
ATOM 1486 C CA . LEU B 2 177 ? 94.863 104.401 74.178 1.00 75.08 224 LEU B CA 1
ATOM 1487 C C . LEU B 2 177 ? 94.040 104.869 72.988 1.00 82.35 224 LEU B C 1
ATOM 1488 O O . LEU B 2 177 ? 94.045 104.227 71.934 1.00 89.92 224 LEU B O 1
ATOM 1493 N N . VAL B 2 178 ? 93.336 105.984 73.161 1.00 82.43 225 VAL B N 1
ATOM 1494 C CA . VAL B 2 178 ? 92.424 106.516 72.155 1.00 82.06 225 VAL B CA 1
ATOM 1495 C C . VAL B 2 178 ? 93.030 107.785 71.575 1.00 88.49 225 VAL B C 1
ATOM 1496 O O . VAL B 2 178 ? 93.456 108.675 72.320 1.00 96.78 225 VAL B O 1
ATOM 1500 N N . TYR B 2 179 ? 93.066 107.867 70.248 1.00 82.84 226 TYR B N 1
ATOM 1501 C CA . TYR B 2 179 ? 93.616 109.013 69.541 1.00 79.16 226 TYR B CA 1
ATOM 1502 C C . TYR B 2 179 ? 92.551 109.627 68.645 1.00 85.38 226 TYR B C 1
ATOM 1503 O O . TYR B 2 179 ? 91.811 108.911 67.964 1.00 95.13 226 TYR B O 1
ATOM 1512 N N . GLN B 2 180 ? 92.480 110.954 68.648 1.00 98.14 227 GLN B N 1
ATOM 1513 C CA . GLN B 2 180 ? 91.555 111.691 67.803 1.00 99.98 227 GLN B CA 1
ATOM 1514 C C . GLN B 2 180 ? 92.284 112.855 67.151 1.00 103.17 227 GLN B C 1
ATOM 1515 O O . GLN B 2 180 ? 93.292 113.348 67.660 1.00 104.55 227 GLN B O 1
ATOM 1521 N N . GLN B 2 181 ? 91.758 113.290 66.010 1.00 109.75 228 GLN B N 1
ATOM 1522 C CA . GLN B 2 181 ? 92.330 114.427 65.302 1.00 107.00 228 GLN B CA 1
ATOM 1523 C C . GLN B 2 181 ? 92.018 115.710 66.059 1.00 112.18 228 GLN B C 1
ATOM 1524 O O . GLN B 2 181 ? 90.853 116.106 66.170 1.00 113.58 228 GLN B O 1
ATOM 1530 N N . ALA B 2 182 ? 93.055 116.362 66.581 1.00 110.59 229 ALA B N 1
ATOM 1531 C CA . ALA B 2 182 ? 92.880 117.573 67.372 1.00 110.62 229 ALA B CA 1
ATOM 1532 C C . ALA B 2 182 ? 93.218 118.845 66.613 1.00 112.10 229 ALA B C 1
ATOM 1533 O O . ALA B 2 182 ? 92.674 119.905 66.935 1.00 115.16 229 ALA B O 1
ATOM 1535 N N . CYS B 2 183 ? 94.099 118.769 65.619 1.00 118.04 230 CYS B N 1
ATOM 1536 C CA . CYS B 2 183 ? 94.482 119.940 64.848 1.00 119.12 230 CYS B CA 1
ATOM 1537 C C . CYS B 2 183 ? 94.863 119.502 63.444 1.00 122.00 230 CYS B C 1
ATOM 1538 O O . CYS B 2 183 ? 95.140 118.327 63.192 1.00 126.73 230 CYS B O 1
ATOM 1541 N N . GLU B 2 184 ? 94.863 120.463 62.527 1.00 134.69 231 GLU B N 1
ATOM 1542 C CA . GLU B 2 184 ? 95.220 120.166 61.150 1.00 135.92 231 GLU B CA 1
ATOM 1543 C C . GLU B 2 184 ? 96.691 119.764 61.063 1.00 136.37 231 GLU B C 1
ATOM 1544 O O . GLU B 2 184 ? 97.533 120.331 61.766 1.00 135.17 231 GLU B O 1
ATOM 1550 N N . PRO B 2 185 ? 97.028 118.789 60.222 1.00 132.48 232 PRO B N 1
ATOM 1551 C CA . PRO B 2 185 ? 98.425 118.356 60.120 1.00 131.82 232 PRO B CA 1
ATOM 1552 C C . PRO B 2 185 ? 99.317 119.452 59.557 1.00 134.21 232 PRO B C 1
ATOM 1553 O O . PRO B 2 185 ? 98.888 120.289 58.760 1.00 133.68 232 PRO B O 1
ATOM 1557 N N . SER B 2 186 ? 100.574 119.437 59.991 1.00 144.22 233 SER B N 1
ATOM 1558 C CA . SER B 2 186 ? 101.581 120.383 59.530 1.00 143.08 233 SER B CA 1
ATOM 1559 C C . SER B 2 186 ? 102.906 119.637 59.421 1.00 142.18 233 SER B C 1
ATOM 1560 O O . SER B 2 186 ? 102.950 118.403 59.460 1.00 141.43 233 SER B O 1
ATOM 1563 N N . GLU B 2 187 ? 103.996 120.385 59.275 1.00 147.84 234 GLU B N 1
ATOM 1564 C CA . GLU B 2 187 ? 105.313 119.771 59.175 1.00 148.41 234 GLU B CA 1
ATOM 1565 C C . GLU B 2 187 ? 105.702 119.157 60.515 1.00 148.31 234 GLU B C 1
ATOM 1566 O O . GLU B 2 187 ? 105.715 119.841 61.543 1.00 147.92 234 GLU B O 1
ATOM 1572 N N . GLY B 2 188 ? 106.007 117.861 60.506 1.00 135.97 235 GLY B N 1
ATOM 1573 C CA . GLY B 2 188 ? 106.387 117.179 61.725 1.00 135.37 235 GLY B CA 1
ATOM 1574 C C . GLY B 2 188 ? 105.255 116.894 62.683 1.00 137.81 235 GLY B C 1
ATOM 1575 O O . GLY B 2 188 ? 105.515 116.535 63.835 1.00 136.73 235 GLY B O 1
ATOM 1576 N N . ASP B 2 189 ? 104.006 117.042 62.248 1.00 129.16 236 ASP B N 1
ATOM 1577 C CA . ASP B 2 189 ? 102.856 116.821 63.118 1.00 124.23 236 ASP B CA 1
ATOM 1578 C C . ASP B 2 189 ? 101.677 116.393 62.262 1.00 124.42 236 ASP B C 1
ATOM 1579 O O . ASP B 2 189 ? 101.263 117.133 61.364 1.00 125.47 236 ASP B O 1
ATOM 1584 N N . ASP B 2 190 ? 101.139 115.207 62.537 1.00 117.55 237 ASP B N 1
ATOM 1585 C CA . ASP B 2 190 ? 99.981 114.703 61.813 1.00 116.64 237 ASP B CA 1
ATOM 1586 C C . ASP B 2 190 ? 98.658 115.123 62.438 1.00 117.79 237 ASP B C 1
ATOM 1587 O O . ASP B 2 190 ? 97.604 114.870 61.845 1.00 116.64 237 ASP B O 1
ATOM 1592 N N . GLY B 2 191 ? 98.685 115.753 63.610 1.00 108.86 238 GLY B N 1
ATOM 1593 C CA . GLY B 2 191 ? 97.487 116.250 64.247 1.00 102.71 238 GLY B CA 1
ATOM 1594 C C . GLY B 2 191 ? 96.841 115.312 65.243 1.00 108.16 238 GLY B C 1
ATOM 1595 O O . GLY B 2 191 ? 95.964 115.749 65.997 1.00 114.40 238 GLY B O 1
ATOM 1596 N N . LEU B 2 192 ? 97.239 114.045 65.276 1.00 100.20 239 LEU B N 1
ATOM 1597 C CA . LEU B 2 192 ? 96.649 113.107 66.220 1.00 99.98 239 LEU B CA 1
ATOM 1598 C C . LEU B 2 192 ? 97.171 113.365 67.626 1.00 100.88 239 LEU B C 1
ATOM 1599 O O . LEU B 2 192 ? 98.364 113.599 67.830 1.00 105.57 239 LEU B O 1
ATOM 1604 N N . ARG B 2 193 ? 96.266 113.324 68.598 1.00 84.61 240 ARG B N 1
ATOM 1605 C CA . ARG B 2 193 ? 96.607 113.542 69.994 1.00 84.92 240 ARG B CA 1
ATOM 1606 C C . ARG B 2 193 ? 95.963 112.463 70.848 1.00 87.81 240 ARG B C 1
ATOM 1607 O O . ARG B 2 193 ? 94.907 111.926 70.506 1.00 89.57 240 ARG B O 1
ATOM 1615 N N . LEU B 2 194 ? 96.608 112.152 71.968 1.00 77.04 241 LEU B N 1
ATOM 1616 C CA . LEU B 2 194 ? 96.097 111.150 72.896 1.00 71.87 241 LEU B CA 1
ATOM 1617 C C . LEU B 2 194 ? 94.936 111.750 73.677 1.00 79.51 241 LEU B C 1
ATOM 1618 O O . LEU B 2 194 ? 95.132 112.650 74.499 1.00 90.21 241 LEU B O 1
ATOM 1623 N N . PHE B 2 195 ? 93.729 111.253 73.430 1.00 84.10 242 PHE B N 1
ATOM 1624 C CA . PHE B 2 195 ? 92.537 111.777 74.079 1.00 79.70 242 PHE B CA 1
ATOM 1625 C C . PHE B 2 195 ? 92.145 111.009 75.331 1.00 83.01 242 PHE B C 1
ATOM 1626 O O . PHE B 2 195 ? 91.103 111.311 75.920 1.00 93.84 242 PHE B O 1
ATOM 1634 N N . GLY B 2 196 ? 92.934 110.038 75.751 1.00 81.41 243 GLY B N 1
ATOM 1635 C CA . GLY B 2 196 ? 92.655 109.337 76.988 1.00 81.54 243 GLY B CA 1
ATOM 1636 C C . GLY B 2 196 ? 93.137 107.905 76.933 1.00 85.48 243 GLY B C 1
ATOM 1637 O O . GLY B 2 196 ? 93.467 107.366 75.880 1.00 91.38 243 GLY B O 1
ATOM 1638 N N . VAL B 2 197 ? 93.169 107.288 78.111 1.00 77.97 244 VAL B N 1
ATOM 1639 C CA . VAL B 2 197 ? 93.593 105.905 78.283 1.00 76.21 244 VAL B CA 1
ATOM 1640 C C . VAL B 2 197 ? 92.462 105.142 78.956 1.00 80.47 244 VAL B C 1
ATOM 1641 O O . VAL B 2 197 ? 91.930 105.587 79.978 1.00 85.24 244 VAL B O 1
ATOM 1645 N N . ILE B 2 198 ? 92.100 103.998 78.385 1.00 85.98 245 ILE B N 1
ATOM 1646 C CA . ILE B 2 198 ? 91.003 103.173 78.876 1.00 75.85 245 ILE B CA 1
ATOM 1647 C C . ILE B 2 198 ? 91.584 101.900 79.471 1.00 84.00 245 ILE B C 1
ATOM 1648 O O . ILE B 2 198 ? 92.421 101.242 78.844 1.00 95.35 245 ILE B O 1
ATOM 1653 N N . LEU B 2 199 ? 91.145 101.557 80.679 1.00 86.93 246 LEU B N 1
ATOM 1654 C CA . LEU B 2 199 ? 91.483 100.272 81.287 1.00 90.54 246 LEU B CA 1
ATOM 1655 C C . LEU B 2 199 ? 90.605 99.215 80.632 1.00 90.49 246 LEU B C 1
ATOM 1656 O O . LEU B 2 199 ? 89.483 98.949 81.066 1.00 93.37 246 LEU B O 1
ATOM 1661 N N . ALA B 2 200 ? 91.124 98.612 79.560 1.00 93.46 247 ALA B N 1
ATOM 1662 C CA . ALA B 2 200 ? 90.314 97.714 78.744 1.00 93.09 247 ALA B CA 1
ATOM 1663 C C . ALA B 2 200 ? 89.859 96.492 79.530 1.00 97.88 247 ALA B C 1
ATOM 1664 O O . ALA B 2 200 ? 88.695 96.086 79.440 1.00 100.18 247 ALA B O 1
ATOM 1666 N N . SER B 2 201 ? 90.759 95.891 80.304 1.00 104.09 248 SER B N 1
ATOM 1667 C CA . SER B 2 201 ? 90.414 94.715 81.088 1.00 103.59 248 SER B CA 1
ATOM 1668 C C . SER B 2 201 ? 91.440 94.541 82.194 1.00 103.00 248 SER B C 1
ATOM 1669 O O . SER B 2 201 ? 92.545 95.083 82.131 1.00 105.21 248 SER B O 1
ATOM 1672 N N . HIS B 2 202 ? 91.057 93.773 83.213 1.00 102.90 249 HIS B N 1
ATOM 1673 C CA . HIS B 2 202 ? 91.953 93.457 84.315 1.00 99.46 249 HIS B CA 1
ATOM 1674 C C . HIS B 2 202 ? 92.680 92.133 84.136 1.00 102.74 249 HIS B C 1
ATOM 1675 O O . HIS B 2 202 ? 93.723 91.928 84.764 1.00 101.94 249 HIS B O 1
ATOM 1682 N N . ASP B 2 203 ? 92.155 91.236 83.307 1.00 122.41 250 ASP B N 1
ATOM 1683 C CA . ASP B 2 203 ? 92.823 89.978 83.011 1.00 123.70 250 ASP B CA 1
ATOM 1684 C C . ASP B 2 203 ? 92.279 89.439 81.698 1.00 124.75 250 ASP B C 1
ATOM 1685 O O . ASP B 2 203 ? 91.174 89.784 81.274 1.00 125.99 250 ASP B O 1
ATOM 1690 N N . GLY B 2 204 ? 93.072 88.585 81.060 1.00 130.63 251 GLY B N 1
ATOM 1691 C CA . GLY B 2 204 ? 92.698 88.007 79.793 1.00 130.38 251 GLY B CA 1
ATOM 1692 C C . GLY B 2 204 ? 93.003 88.931 78.633 1.00 133.12 251 GLY B C 1
ATOM 1693 O O . GLY B 2 204 ? 93.477 90.057 78.812 1.00 133.17 251 GLY B O 1
ATOM 1694 N N . PRO B 2 205 ? 92.741 88.464 77.410 1.00 139.19 252 PRO B N 1
ATOM 1695 C CA . PRO B 2 205 ? 93.021 89.293 76.242 1.00 137.69 252 PRO B CA 1
ATOM 1696 C C . PRO B 2 205 ? 92.105 90.502 76.204 1.00 140.36 252 PRO B C 1
ATOM 1697 O O . PRO B 2 205 ? 90.943 90.433 76.641 1.00 137.67 252 PRO B O 1
ATOM 1701 N N . PRO B 2 206 ? 92.582 91.631 75.692 1.00 144.06 253 PRO B N 1
ATOM 1702 C CA . PRO B 2 206 ? 91.731 92.818 75.583 1.00 140.86 253 PRO B CA 1
ATOM 1703 C C . PRO B 2 206 ? 90.673 92.628 74.513 1.00 142.59 253 PRO B C 1
ATOM 1704 O O . PRO B 2 206 ? 90.852 91.818 73.591 1.00 143.30 253 PRO B O 1
ATOM 1708 N N . PRO B 2 207 ? 89.553 93.343 74.605 1.00 150.61 254 PRO B N 1
ATOM 1709 C CA . PRO B 2 207 ? 88.546 93.267 73.542 1.00 150.59 254 PRO B CA 1
ATOM 1710 C C . PRO B 2 207 ? 89.113 93.743 72.213 1.00 151.41 254 PRO B C 1
ATOM 1711 O O . PRO B 2 207 ? 89.949 94.648 72.156 1.00 150.17 254 PRO B O 1
ATOM 1715 N N . ASP B 2 208 ? 88.649 93.109 71.134 1.00 154.24 255 ASP B N 1
ATOM 1716 C CA . ASP B 2 208 ? 89.199 93.392 69.812 1.00 155.15 255 ASP B CA 1
ATOM 1717 C C . ASP B 2 208 ? 88.953 94.838 69.401 1.00 154.37 255 ASP B C 1
ATOM 1718 O O . ASP B 2 208 ? 89.845 95.496 68.853 1.00 152.67 255 ASP B O 1
ATOM 1723 N N . TYR B 2 209 ? 87.754 95.352 69.657 1.00 146.39 256 TYR B N 1
ATOM 1724 C CA . TYR B 2 209 ? 87.400 96.717 69.299 1.00 145.87 256 TYR B CA 1
ATOM 1725 C C . TYR B 2 209 ? 86.730 97.400 70.479 1.00 147.38 256 TYR B C 1
ATOM 1726 O O . TYR B 2 209 ? 85.866 96.815 71.139 1.00 146.85 256 TYR B O 1
ATOM 1735 N N . ILE B 2 210 ? 87.135 98.639 70.740 1.00 137.44 257 ILE B N 1
ATOM 1736 C CA . ILE B 2 210 ? 86.559 99.458 71.800 1.00 134.92 257 ILE B CA 1
ATOM 1737 C C . ILE B 2 210 ? 86.039 100.738 71.166 1.00 135.50 257 ILE B C 1
ATOM 1738 O O . ILE B 2 210 ? 86.790 101.452 70.490 1.00 136.06 257 ILE B O 1
ATOM 1743 N N . ASP B 2 211 ? 84.758 101.028 71.381 1.00 135.13 258 ASP B N 1
ATOM 1744 C CA . ASP B 2 211 ? 84.164 102.255 70.872 1.00 137.01 258 ASP B CA 1
ATOM 1745 C C . ASP B 2 211 ? 84.420 103.379 71.864 1.00 136.03 258 ASP B C 1
ATOM 1746 O O . ASP B 2 211 ? 83.947 103.299 73.005 1.00 138.21 258 ASP B O 1
ATOM 1751 N N . PRO B 2 212 ? 85.154 104.427 71.487 1.00 126.88 259 PRO B N 1
ATOM 1752 C CA . PRO B 2 212 ? 85.427 105.512 72.444 1.00 125.82 259 PRO B CA 1
ATOM 1753 C C . PRO B 2 212 ? 84.175 106.200 72.952 1.00 127.87 259 PRO B C 1
ATOM 1754 O O . PRO B 2 212 ? 84.160 106.673 74.095 1.00 126.72 259 PRO B O 1
ATOM 1758 N N . GLN B 2 213 ? 83.123 106.273 72.139 1.00 131.33 260 GLN B N 1
ATOM 1759 C CA . GLN B 2 213 ? 81.901 106.956 72.538 1.00 130.10 260 GLN B CA 1
ATOM 1760 C C . GLN B 2 213 ? 80.955 106.071 73.339 1.00 132.15 260 GLN B C 1
ATOM 1761 O O . GLN B 2 213 ? 79.928 106.566 73.815 1.00 134.11 260 GLN B O 1
ATOM 1767 N N . SER B 2 214 ? 81.268 104.792 73.496 1.00 130.74 261 SER B N 1
ATOM 1768 C CA . SER B 2 214 ? 80.382 103.893 74.223 1.00 128.75 261 SER B CA 1
ATOM 1769 C C . SER B 2 214 ? 80.410 104.221 75.712 1.00 129.63 261 SER B C 1
ATOM 1770 O O . SER B 2 214 ? 81.493 104.322 76.298 1.00 127.66 261 SER B O 1
ATOM 1773 N N . PRO B 2 215 ? 79.258 104.401 76.350 1.00 135.14 262 PRO B N 1
ATOM 1774 C CA . PRO B 2 215 ? 79.245 104.651 77.794 1.00 132.84 262 PRO B CA 1
ATOM 1775 C C . PRO B 2 215 ? 79.663 103.415 78.576 1.00 131.73 262 PRO B C 1
ATOM 1776 O O . PRO B 2 215 ? 79.610 102.284 78.089 1.00 130.31 262 PRO B O 1
ATOM 1780 N N . GLY B 2 216 ? 80.087 103.652 79.815 1.00 121.53 263 GLY B N 1
ATOM 1781 C CA . GLY B 2 216 ? 80.491 102.584 80.702 1.00 121.99 263 GLY B CA 1
ATOM 1782 C C . GLY B 2 216 ? 81.960 102.231 80.667 1.00 122.65 263 GLY B C 1
ATOM 1783 O O . GLY B 2 216 ? 82.382 101.339 81.413 1.00 121.97 263 GLY B O 1
ATOM 1784 N N . LEU B 2 217 ? 82.752 102.893 79.829 1.00 113.99 264 LEU B N 1
ATOM 1785 C CA . LEU B 2 217 ? 84.179 102.627 79.783 1.00 108.43 264 LEU B CA 1
ATOM 1786 C C . LEU B 2 217 ? 84.868 103.184 81.024 1.00 108.88 264 LEU B C 1
ATOM 1787 O O . LEU B 2 217 ? 84.375 104.101 81.686 1.00 110.42 264 LEU B O 1
ATOM 1792 N N . ASP B 2 218 ? 86.026 102.613 81.337 1.00 97.25 265 ASP B N 1
ATOM 1793 C CA . ASP B 2 218 ? 86.821 103.029 82.490 1.00 94.78 265 ASP B CA 1
ATOM 1794 C C . ASP B 2 218 ? 87.976 103.878 81.972 1.00 100.08 265 ASP B C 1
ATOM 1795 O O . ASP B 2 218 ? 89.022 103.365 81.577 1.00 109.18 265 ASP B O 1
ATOM 1800 N N . TRP B 2 219 ? 87.780 105.193 81.978 1.00 87.41 266 TRP B N 1
ATOM 1801 C CA . TRP B 2 219 ? 88.797 106.135 81.527 1.00 78.49 266 TRP B CA 1
ATOM 1802 C C . TRP B 2 219 ? 89.716 106.457 82.696 1.00 82.25 266 TRP B C 1
ATOM 1803 O O . TRP B 2 219 ? 89.326 107.172 83.623 1.00 94.17 266 TRP B O 1
ATOM 1814 N N . LEU B 2 220 ? 90.938 105.926 82.655 1.00 78.16 267 LEU B N 1
ATOM 1815 C CA . LEU B 2 220 ? 91.905 106.229 83.702 1.00 83.44 267 LEU B CA 1
ATOM 1816 C C . LEU B 2 220 ? 92.334 107.688 83.662 1.00 83.76 267 LEU B C 1
ATOM 1817 O O . LEU B 2 220 ? 92.593 108.286 84.712 1.00 92.81 267 LEU B O 1
ATOM 1822 N N . VAL B 2 221 ? 92.422 108.272 82.468 1.00 77.61 268 VAL B N 1
ATOM 1823 C CA . VAL B 2 221 ? 92.800 109.670 82.313 1.00 75.15 268 VAL B CA 1
ATOM 1824 C C . VAL B 2 221 ? 92.250 110.144 80.980 1.00 81.55 268 VAL B C 1
ATOM 1825 O O . VAL B 2 221 ? 92.076 109.354 80.050 1.00 88.71 268 VAL B O 1
ATOM 1829 N N . ARG B 2 222 ? 91.951 111.437 80.894 1.00 84.15 269 ARG B N 1
ATOM 1830 C CA . ARG B 2 222 ? 91.478 112.038 79.658 1.00 79.94 269 ARG B CA 1
ATOM 1831 C C . ARG B 2 222 ? 92.148 113.388 79.470 1.00 85.93 269 ARG B C 1
ATOM 1832 O O . ARG B 2 222 ? 92.501 114.063 80.440 1.00 93.37 269 ARG B O 1
ATOM 1840 N N . TYR B 2 223 ? 92.319 113.776 78.211 1.00 75.10 270 TYR B N 1
ATOM 1841 C CA . TYR B 2 223 ? 93.012 115.006 77.859 1.00 70.02 270 TYR B CA 1
ATOM 1842 C C . TYR B 2 223 ? 92.160 115.824 76.903 1.00 76.50 270 TYR B C 1
ATOM 1843 O O . TYR B 2 223 ? 91.472 115.271 76.042 1.00 83.74 270 TYR B O 1
ATOM 1852 N N . GLN B 2 224 ? 92.212 117.142 77.062 1.00 85.33 271 GLN B N 1
ATOM 1853 C CA . GLN B 2 224 ? 91.567 118.073 76.153 1.00 87.61 271 GLN B CA 1
ATOM 1854 C C . GLN B 2 224 ? 92.629 118.912 75.459 1.00 88.04 271 GLN B C 1
ATOM 1855 O O . GLN B 2 224 ? 93.672 119.222 76.039 1.00 91.72 271 GLN B O 1
ATOM 1861 N N . PHE B 2 225 ? 92.357 119.278 74.212 1.00 84.90 272 PHE B N 1
ATOM 1862 C CA . PHE B 2 225 ? 93.308 120.017 73.400 1.00 83.85 272 PHE B CA 1
ATOM 1863 C C . PHE B 2 225 ? 92.624 121.214 72.759 1.00 92.25 272 PHE B C 1
ATOM 1864 O O . PHE B 2 225 ? 91.422 121.190 72.485 1.00 96.58 272 PHE B O 1
ATOM 1872 N N . SER B 2 226 ? 93.406 122.262 72.527 1.00 103.39 273 SER B N 1
ATOM 1873 C CA . SER B 2 226 ? 92.899 123.478 71.908 1.00 100.79 273 SER B CA 1
ATOM 1874 C C . SER B 2 226 ? 92.845 123.293 70.393 1.00 101.88 273 SER B C 1
ATOM 1875 O O . SER B 2 226 ? 93.107 122.211 69.862 1.00 103.22 273 SER B O 1
ATOM 1878 N N . ASP B 2 227 ? 92.497 124.362 69.675 1.00 121.34 274 ASP B N 1
ATOM 1879 C CA . ASP B 2 227 ? 92.454 124.299 68.220 1.00 122.21 274 ASP B CA 1
ATOM 1880 C C . ASP B 2 227 ? 93.836 124.129 67.607 1.00 122.99 274 ASP B C 1
ATOM 1881 O O . ASP B 2 227 ? 93.941 123.677 66.462 1.00 123.67 274 ASP B O 1
ATOM 1886 N N . SER B 2 228 ? 94.891 124.479 68.336 1.00 110.87 275 SER B N 1
ATOM 1887 C CA . SER B 2 228 ? 96.257 124.335 67.857 1.00 108.42 275 SER B CA 1
ATOM 1888 C C . SER B 2 228 ? 96.907 123.032 68.300 1.00 107.92 275 SER B C 1
ATOM 1889 O O . SER B 2 228 ? 98.090 122.820 68.017 1.00 111.95 275 SER B O 1
ATOM 1892 N N . GLY B 2 229 ? 96.173 122.161 68.983 1.00 94.19 276 GLY B N 1
ATOM 1893 C CA . GLY B 2 229 ? 96.705 120.887 69.413 1.00 95.60 276 GLY B CA 1
ATOM 1894 C C . GLY B 2 229 ? 97.464 120.907 70.718 1.00 94.88 276 GLY B C 1
ATOM 1895 O O . GLY B 2 229 ? 98.028 119.876 71.100 1.00 103.65 276 GLY B O 1
ATOM 1896 N N . ASP B 2 230 ? 97.503 122.039 71.411 1.00 85.99 277 ASP B N 1
ATOM 1897 C CA . ASP B 2 230 ? 98.189 122.120 72.690 1.00 88.34 277 ASP B CA 1
ATOM 1898 C C . ASP B 2 230 ? 97.324 121.533 73.797 1.00 86.99 277 ASP B C 1
ATOM 1899 O O . ASP B 2 230 ? 96.103 121.702 73.806 1.00 84.96 277 ASP B O 1
ATOM 1904 N N . LEU B 2 231 ? 97.967 120.843 74.734 1.00 79.01 278 LEU B N 1
ATOM 1905 C CA . LEU B 2 231 ? 97.256 120.258 75.864 1.00 74.12 278 LEU B CA 1
ATOM 1906 C C . LEU B 2 231 ? 96.800 121.359 76.812 1.00 82.56 278 LEU B C 1
ATOM 1907 O O . LEU B 2 231 ? 97.624 122.114 77.337 1.00 93.97 278 LEU B O 1
ATOM 1912 N N . ILE B 2 232 ? 95.492 121.451 77.038 1.00 84.48 279 ILE B N 1
ATOM 1913 C CA . ILE B 2 232 ? 94.927 122.505 77.873 1.00 79.74 279 ILE B CA 1
ATOM 1914 C C . ILE B 2 232 ? 94.230 121.978 79.115 1.00 81.54 279 ILE B C 1
ATOM 1915 O O . ILE B 2 232 ? 93.943 122.772 80.022 1.00 92.13 279 ILE B O 1
ATOM 1920 N N . ALA B 2 233 ? 93.941 120.683 79.200 1.00 82.11 280 ALA B N 1
ATOM 1921 C CA . ALA B 2 233 ? 93.233 120.159 80.357 1.00 73.11 280 ALA B CA 1
ATOM 1922 C C . ALA B 2 233 ? 93.566 118.687 80.533 1.00 74.09 280 ALA B C 1
ATOM 1923 O O . ALA B 2 233 ? 93.681 117.949 79.553 1.00 78.18 280 ALA B O 1
ATOM 1925 N N . VAL B 2 234 ? 93.717 118.273 81.787 1.00 81.47 281 VAL B N 1
ATOM 1926 C CA . VAL B 2 234 ? 93.913 116.876 82.151 1.00 78.41 281 VAL B CA 1
ATOM 1927 C C . VAL B 2 234 ? 92.798 116.496 83.112 1.00 82.06 281 VAL B C 1
ATOM 1928 O O . VAL B 2 234 ? 92.583 117.178 84.120 1.00 88.54 281 VAL B O 1
ATOM 1932 N N . ARG B 2 235 ? 92.094 115.414 82.803 1.00 91.47 282 ARG B N 1
ATOM 1933 C CA . ARG B 2 235 ? 90.972 114.951 83.604 1.00 87.62 282 ARG B CA 1
ATOM 1934 C C . ARG B 2 235 ? 91.336 113.644 84.292 1.00 93.10 282 ARG B C 1
ATOM 1935 O O . ARG B 2 235 ? 92.001 112.786 83.705 1.00 101.91 282 ARG B O 1
ATOM 1943 N N . ASP B 2 236 ? 90.894 113.495 85.539 1.00 103.58 283 ASP B N 1
ATOM 1944 C CA . ASP B 2 236 ? 91.224 112.323 86.339 1.00 104.49 283 ASP B CA 1
ATOM 1945 C C . ASP B 2 236 ? 90.355 111.136 85.945 1.00 108.04 283 ASP B C 1
ATOM 1946 O O . ASP B 2 236 ? 89.749 111.137 84.870 1.00 110.79 283 ASP B O 1
ATOM 1951 N N . ARG B 2 237 ? 90.327 110.099 86.786 1.00 102.54 284 ARG B N 1
ATOM 1952 C CA . ARG B 2 237 ? 89.495 108.937 86.492 1.00 100.08 284 ARG B CA 1
ATOM 1953 C C . ARG B 2 237 ? 88.025 109.316 86.382 1.00 106.57 284 ARG B C 1
ATOM 1954 O O . ARG B 2 237 ? 87.274 108.683 85.631 1.00 109.36 284 ARG B O 1
ATOM 1962 N N . LEU B 2 238 ? 87.596 110.333 87.120 1.00 109.78 285 LEU B N 1
ATOM 1963 C CA . LEU B 2 238 ? 86.268 110.904 86.967 1.00 107.66 285 LEU B CA 1
ATOM 1964 C C . LEU B 2 238 ? 86.320 111.987 85.889 1.00 113.17 285 LEU B C 1
ATOM 1965 O O . LEU B 2 238 ? 87.298 112.111 85.150 1.00 115.24 285 LEU B O 1
ATOM 1970 N N . GLY B 2 239 ? 85.269 112.786 85.781 1.00 111.28 286 GLY B N 1
ATOM 1971 C CA . GLY B 2 239 ? 85.284 113.847 84.799 1.00 110.31 286 GLY B CA 1
ATOM 1972 C C . GLY B 2 239 ? 85.926 115.138 85.248 1.00 109.72 286 GLY B C 1
ATOM 1973 O O . GLY B 2 239 ? 85.900 116.122 84.507 1.00 111.43 286 GLY B O 1
ATOM 1974 N N . GLN B 2 240 ? 86.509 115.165 86.443 1.00 106.99 287 GLN B N 1
ATOM 1975 C CA . GLN B 2 240 ? 87.014 116.403 87.019 1.00 107.62 287 GLN B CA 1
ATOM 1976 C C . GLN B 2 240 ? 88.335 116.801 86.377 1.00 108.44 287 GLN B C 1
ATOM 1977 O O . GLN B 2 240 ? 89.232 115.970 86.211 1.00 112.65 287 GLN B O 1
ATOM 1983 N N . VAL B 2 241 ? 88.454 118.076 86.023 1.00 96.09 288 VAL B N 1
ATOM 1984 C CA . VAL B 2 241 ? 89.699 118.612 85.486 1.00 90.61 288 VAL B CA 1
ATOM 1985 C C . VAL B 2 241 ? 90.660 118.865 86.637 1.00 92.78 288 VAL B C 1
ATOM 1986 O O . VAL B 2 241 ? 90.311 119.533 87.617 1.00 101.94 288 VAL B O 1
ATOM 1990 N N . VAL B 2 242 ? 91.875 118.334 86.524 1.00 86.68 289 VAL B N 1
ATOM 1991 C CA . VAL B 2 242 ? 92.876 118.467 87.577 1.00 90.06 289 VAL B CA 1
ATOM 1992 C C . VAL B 2 242 ? 94.087 119.277 87.149 1.00 90.76 289 VAL B C 1
ATOM 1993 O O . VAL B 2 242 ? 94.862 119.704 88.020 1.00 97.44 289 VAL B O 1
ATOM 1997 N N . ARG B 2 243 ? 94.284 119.501 85.853 1.00 82.57 290 ARG B N 1
ATOM 1998 C CA . ARG B 2 243 ? 95.398 120.295 85.357 1.00 73.91 290 ARG B CA 1
ATOM 1999 C C . ARG B 2 243 ? 94.911 121.177 84.221 1.00 80.79 290 ARG B C 1
ATOM 2000 O O . ARG B 2 243 ? 94.144 120.729 83.366 1.00 86.53 290 ARG B O 1
ATOM 2008 N N . VAL B 2 244 ? 95.353 122.431 84.221 1.00 79.98 291 VAL B N 1
ATOM 2009 C CA . VAL B 2 244 ? 95.000 123.398 83.189 1.00 79.39 291 VAL B CA 1
ATOM 2010 C C . VAL B 2 244 ? 96.277 124.060 82.697 1.00 83.27 291 VAL B C 1
ATOM 2011 O O . VAL B 2 244 ? 97.145 124.425 83.497 1.00 91.78 291 VAL B O 1
ATOM 2015 N N . PHE B 2 245 ? 96.396 124.211 81.379 1.00 69.41 292 PHE B N 1
ATOM 2016 C CA . PHE B 2 245 ? 97.576 124.796 80.763 1.00 66.28 292 PHE B CA 1
ATOM 2017 C C . PHE B 2 245 ? 97.163 125.860 79.757 1.00 75.42 292 PHE B C 1
ATOM 2018 O O . PHE B 2 245 ? 96.080 125.797 79.171 1.00 81.86 292 PHE B O 1
ATOM 2026 N N . ALA B 2 246 ? 98.039 126.844 79.567 1.00 77.50 293 ALA B N 1
ATOM 2027 C CA . ALA B 2 246 ? 97.858 127.885 78.568 1.00 75.14 293 ALA B CA 1
ATOM 2028 C C . ALA B 2 246 ? 99.136 128.015 77.755 1.00 81.08 293 ALA B C 1
ATOM 2029 O O . ALA B 2 246 ? 100.240 127.854 78.280 1.00 85.94 293 ALA B O 1
ATOM 2031 N N . TRP B 2 247 ? 98.982 128.308 76.466 1.00 77.85 294 TRP B N 1
ATOM 2032 C CA . TRP B 2 247 ? 100.093 128.243 75.529 1.00 73.16 294 TRP B CA 1
ATOM 2033 C C . TRP B 2 247 ? 100.146 129.486 74.655 1.00 80.84 294 TRP B C 1
ATOM 2034 O O . TRP B 2 247 ? 99.110 130.031 74.266 1.00 87.18 294 TRP B O 1
ATOM 2045 N N . ARG B 2 248 ? 101.366 129.925 74.354 1.00 96.86 295 ARG B N 1
ATOM 2046 C CA . ARG B 2 248 ? 101.629 130.984 73.384 1.00 96.40 295 ARG B CA 1
ATOM 2047 C C . ARG B 2 248 ? 102.612 130.432 72.364 1.00 97.84 295 ARG B C 1
ATOM 2048 O O . ARG B 2 248 ? 103.790 130.239 72.680 1.00 111.30 295 ARG B O 1
ATOM 2056 N N . GLU B 2 249 ? 102.133 130.183 71.147 1.00 97.89 296 GLU B N 1
ATOM 2057 C CA . GLU B 2 249 ? 102.943 129.586 70.088 1.00 102.73 296 GLU B CA 1
ATOM 2058 C C . GLU B 2 249 ? 103.583 128.283 70.562 1.00 105.28 296 GLU B C 1
ATOM 2059 O O . GLU B 2 249 ? 104.782 128.051 70.398 1.00 107.19 296 GLU B O 1
ATOM 2065 N N . HIS B 2 250 ? 102.758 127.436 71.178 1.00 93.50 297 HIS B N 1
ATOM 2066 C CA . HIS B 2 250 ? 103.165 126.117 71.664 1.00 85.16 297 HIS B CA 1
ATOM 2067 C C . HIS B 2 250 ? 104.225 126.209 72.757 1.00 91.46 297 HIS B C 1
ATOM 2068 O O . HIS B 2 250 ? 105.008 125.278 72.955 1.00 97.70 297 HIS B O 1
ATOM 2075 N N . MET B 2 251 ? 104.253 127.325 73.480 1.00 95.04 298 MET B N 1
ATOM 2076 C CA . MET B 2 251 ? 105.126 127.508 74.631 1.00 91.01 298 MET B CA 1
ATOM 2077 C C . MET B 2 251 ? 104.267 127.648 75.876 1.00 92.98 298 MET B C 1
ATOM 2078 O O . MET B 2 251 ? 103.313 128.432 75.888 1.00 99.82 298 MET B O 1
ATOM 2083 N N . LEU B 2 252 ? 104.603 126.894 76.918 1.00 78.32 299 LEU B N 1
ATOM 2084 C CA . LEU B 2 252 ? 103.831 126.920 78.155 1.00 77.63 299 LEU B CA 1
ATOM 2085 C C . LEU B 2 252 ? 103.987 128.278 78.823 1.00 85.83 299 LEU B C 1
ATOM 2086 O O . LEU B 2 252 ? 105.076 128.629 79.285 1.00 97.78 299 LEU B O 1
ATOM 2091 N N . VAL B 2 253 ? 102.901 129.046 78.877 1.00 75.26 300 VAL B N 1
ATOM 2092 C CA . VAL B 2 253 ? 102.915 130.360 79.510 1.00 73.72 300 VAL B CA 1
ATOM 2093 C C . VAL B 2 253 ? 102.111 130.403 80.794 1.00 77.72 300 VAL B C 1
ATOM 2094 O O . VAL B 2 253 ? 102.230 131.385 81.544 1.00 93.78 300 VAL B O 1
ATOM 2098 N N . ALA B 2 254 ? 101.299 129.388 81.075 1.00 74.07 301 ALA B N 1
ATOM 2099 C CA . ALA B 2 254 ? 100.518 129.358 82.303 1.00 75.39 301 ALA B CA 1
ATOM 2100 C C . ALA B 2 254 ? 100.077 127.929 82.562 1.00 78.66 301 ALA B C 1
ATOM 2101 O O . ALA B 2 254 ? 99.466 127.302 81.694 1.00 91.26 301 ALA B O 1
ATOM 2103 N N . HIS B 2 255 ? 100.389 127.420 83.748 1.00 72.02 302 HIS B N 1
ATOM 2104 C CA . HIS B 2 255 ? 99.951 126.097 84.158 1.00 67.79 302 HIS B CA 1
ATOM 2105 C C . HIS B 2 255 ? 99.461 126.171 85.594 1.00 75.66 302 HIS B C 1
ATOM 2106 O O . HIS B 2 255 ? 99.858 127.048 86.362 1.00 93.80 302 HIS B O 1
ATOM 2113 N N . GLY B 2 256 ? 98.587 125.240 85.949 1.00 87.00 303 GLY B N 1
ATOM 2114 C CA . GLY B 2 256 ? 98.064 125.204 87.296 1.00 91.18 303 GLY B CA 1
ATOM 2115 C C . GLY B 2 256 ? 96.938 124.200 87.411 1.00 89.56 303 GLY B C 1
ATOM 2116 O O . GLY B 2 256 ? 96.720 123.371 86.525 1.00 91.19 303 GLY B O 1
ATOM 2117 N N . GLU B 2 257 ? 96.229 124.298 88.524 1.00 103.54 304 GLU B N 1
ATOM 2118 C CA . GLU B 2 257 ? 95.110 123.441 88.866 1.00 101.84 304 GLU B CA 1
ATOM 2119 C C . GLU B 2 257 ? 93.893 124.301 89.162 1.00 109.22 304 GLU B C 1
ATOM 2120 O O . GLU B 2 257 ? 94.028 125.482 89.505 1.00 113.77 304 GLU B O 1
ATOM 2126 N N . PRO B 2 258 ? 92.686 123.754 89.033 1.00 108.01 305 PRO B N 1
ATOM 2127 C CA . PRO B 2 258 ? 91.501 124.536 89.401 1.00 109.31 305 PRO B CA 1
ATOM 2128 C C . PRO B 2 258 ? 91.463 124.757 90.903 1.00 109.76 305 PRO B C 1
ATOM 2129 O O . PRO B 2 258 ? 91.145 123.844 91.671 1.00 108.96 305 PRO B O 1
ATOM 2133 N N . GLY B 2 259 ? 91.790 125.974 91.325 1.00 110.87 306 GLY B N 1
ATOM 2134 C CA . GLY B 2 259 ? 92.054 126.241 92.723 1.00 105.72 306 GLY B CA 1
ATOM 2135 C C . GLY B 2 259 ? 93.422 125.731 93.129 1.00 112.05 306 GLY B C 1
ATOM 2136 O O . GLY B 2 259 ? 93.932 124.775 92.541 1.00 119.98 306 GLY B O 1
ATOM 2137 N N . GLY B 2 260 ? 94.033 126.360 94.126 1.00 123.66 307 GLY B N 1
ATOM 2138 C CA . GLY B 2 260 ? 95.301 125.882 94.641 1.00 123.88 307 GLY B CA 1
ATOM 2139 C C . GLY B 2 260 ? 96.541 126.491 94.018 1.00 125.08 307 GLY B C 1
ATOM 2140 O O . GLY B 2 260 ? 97.236 127.276 94.669 1.00 128.92 307 GLY B O 1
ATOM 2141 N N . LEU B 2 261 ? 96.839 126.143 92.767 1.00 105.29 308 LEU B N 1
ATOM 2142 C CA . LEU B 2 261 ? 98.087 126.542 92.132 1.00 106.96 308 LEU B CA 1
ATOM 2143 C C . LEU B 2 261 ? 97.814 127.234 90.806 1.00 107.60 308 LEU B C 1
ATOM 2144 O O . LEU B 2 261 ? 96.925 126.828 90.054 1.00 115.12 308 LEU B O 1
ATOM 2149 N N . GLU B 2 262 ? 98.589 128.282 90.527 1.00 95.47 309 GLU B N 1
ATOM 2150 C CA . GLU B 2 262 ? 98.489 128.997 89.257 1.00 91.83 309 GLU B CA 1
ATOM 2151 C C . GLU B 2 262 ? 99.800 129.739 89.036 1.00 95.44 309 GLU B C 1
ATOM 2152 O O . GLU B 2 262 ? 100.105 130.682 89.771 1.00 108.34 309 GLU B O 1
ATOM 2158 N N . VAL B 2 263 ? 100.565 129.317 88.033 1.00 77.63 310 VAL B N 1
ATOM 2159 C CA . VAL B 2 263 ? 101.865 129.900 87.722 1.00 72.38 310 VAL B CA 1
ATOM 2160 C C . VAL B 2 263 ? 101.852 130.353 86.271 1.00 76.66 310 VAL B C 1
ATOM 2161 O O . VAL B 2 263 ? 101.399 129.614 85.391 1.00 87.94 310 VAL B O 1
ATOM 2165 N N . ARG B 2 264 ? 102.343 131.564 86.024 1.00 83.43 311 ARG B N 1
ATOM 2166 C CA . ARG B 2 264 ? 102.450 132.109 84.680 1.00 80.13 311 ARG B CA 1
ATOM 2167 C C . ARG B 2 264 ? 103.912 132.352 84.335 1.00 87.86 311 ARG B C 1
ATOM 2168 O O . ARG B 2 264 ? 104.735 132.625 85.212 1.00 96.35 311 ARG B O 1
ATOM 2176 N N . TYR B 2 265 ? 104.227 132.251 83.047 1.00 82.71 312 TYR B N 1
ATOM 2177 C CA . TYR B 2 265 ? 105.592 132.381 82.563 1.00 75.88 312 TYR B CA 1
ATOM 2178 C C . TYR B 2 265 ? 105.649 133.380 81.419 1.00 78.19 312 TYR B C 1
ATOM 2179 O O . TYR B 2 265 ? 104.680 133.558 80.678 1.00 85.93 312 TYR B O 1
ATOM 2188 N N . GLU B 2 266 ? 106.800 134.033 81.286 1.00 85.92 313 GLU B N 1
ATOM 2189 C CA . GLU B 2 266 ? 107.065 134.951 80.190 1.00 84.64 313 GLU B CA 1
ATOM 2190 C C . GLU B 2 266 ? 108.386 134.575 79.540 1.00 90.40 313 GLU B C 1
ATOM 2191 O O . GLU B 2 266 ? 109.343 134.211 80.228 1.00 94.77 313 GLU B O 1
ATOM 2197 N N . TRP B 2 267 ? 108.435 134.667 78.216 1.00 88.67 314 TRP B N 1
ATOM 2198 C CA . TRP B 2 267 ? 109.578 134.217 77.438 1.00 86.53 314 TRP B CA 1
ATOM 2199 C C . TRP B 2 267 ? 110.157 135.375 76.642 1.00 90.28 314 TRP B C 1
ATOM 2200 O O . TRP B 2 267 ? 109.420 136.245 76.170 1.00 98.95 314 TRP B O 1
ATOM 2211 N N . ASP B 2 268 ? 111.484 135.386 76.503 1.00 92.12 315 ASP B N 1
ATOM 2212 C CA . ASP B 2 268 ? 112.118 136.362 75.625 1.00 99.51 315 ASP B CA 1
ATOM 2213 C C . ASP B 2 268 ? 111.712 136.133 74.176 1.00 98.85 315 ASP B C 1
ATOM 2214 O O . ASP B 2 268 ? 111.435 137.088 73.441 1.00 100.99 315 ASP B O 1
ATOM 2219 N N . VAL B 2 269 ? 111.675 134.875 73.749 1.00 96.10 316 VAL B N 1
ATOM 2220 C CA . VAL B 2 269 ? 111.182 134.497 72.431 1.00 97.28 316 VAL B CA 1
ATOM 2221 C C . VAL B 2 269 ? 110.379 133.214 72.583 1.00 101.69 316 VAL B C 1
ATOM 2222 O O . VAL B 2 269 ? 110.752 132.323 73.353 1.00 103.22 316 VAL B O 1
ATOM 2226 N N . HIS B 2 270 ? 109.256 133.129 71.869 1.00 105.56 317 HIS B N 1
ATOM 2227 C CA . HIS B 2 270 ? 108.380 131.961 71.946 1.00 107.88 317 HIS B CA 1
ATOM 2228 C C . HIS B 2 270 ? 108.874 130.916 70.951 1.00 107.64 317 HIS B C 1
ATOM 2229 O O . HIS B 2 270 ? 108.409 130.810 69.815 1.00 108.11 317 HIS B O 1
ATOM 2236 N N . ALA B 2 271 ? 109.844 130.131 71.405 1.00 98.71 318 ALA B N 1
ATOM 2237 C CA . ALA B 2 271 ? 110.482 129.106 70.595 1.00 95.61 318 ALA B CA 1
ATOM 2238 C C . ALA B 2 271 ? 111.119 128.095 71.534 1.00 100.62 318 ALA B C 1
ATOM 2239 O O . ALA B 2 271 ? 111.311 128.387 72.720 1.00 103.85 318 ALA B O 1
ATOM 2241 N N . PRO B 2 272 ? 111.441 126.894 71.046 1.00 98.15 319 PRO B N 1
ATOM 2242 C CA . PRO B 2 272 ? 112.089 125.909 71.926 1.00 94.17 319 PRO B CA 1
ATOM 2243 C C . PRO B 2 272 ? 113.384 126.403 72.543 1.00 99.30 319 PRO B C 1
ATOM 2244 O O . PRO B 2 272 ? 113.713 126.005 73.666 1.00 103.17 319 PRO B O 1
ATOM 2248 N N . HIS B 2 273 ? 114.125 127.266 71.856 1.00 102.18 320 HIS B N 1
ATOM 2249 C CA . HIS B 2 273 ? 115.362 127.808 72.397 1.00 98.75 320 HIS B CA 1
ATOM 2250 C C . HIS B 2 273 ? 115.140 129.038 73.265 1.00 102.84 320 HIS B C 1
ATOM 2251 O O . HIS B 2 273 ? 116.114 129.611 73.762 1.00 105.71 320 HIS B O 1
ATOM 2258 N N . GLY B 2 274 ? 113.892 129.459 73.456 1.00 97.38 321 GLY B N 1
ATOM 2259 C CA . GLY B 2 274 ? 113.621 130.592 74.312 1.00 90.37 321 GLY B CA 1
ATOM 2260 C C . GLY B 2 274 ? 113.844 130.274 75.776 1.00 90.59 321 GLY B C 1
ATOM 2261 O O . GLY B 2 274 ? 113.906 129.119 76.196 1.00 95.24 321 GLY B O 1
ATOM 2262 N N . ARG B 2 275 ? 113.966 131.333 76.571 1.00 84.54 322 ARG B N 1
ATOM 2263 C CA . ARG B 2 275 ? 114.250 131.212 77.991 1.00 79.86 322 ARG B CA 1
ATOM 2264 C C . ARG B 2 275 ? 113.223 131.995 78.795 1.00 85.29 322 ARG B C 1
ATOM 2265 O O . ARG B 2 275 ? 112.731 133.037 78.356 1.00 94.10 322 ARG B O 1
ATOM 2273 N N . VAL B 2 276 ? 112.904 131.478 79.980 1.00 76.35 323 VAL B N 1
ATOM 2274 C CA . VAL B 2 276 ? 111.953 132.142 80.861 1.00 73.62 323 VAL B CA 1
ATOM 2275 C C . VAL B 2 276 ? 112.591 133.396 81.436 1.00 78.47 323 VAL B C 1
ATOM 2276 O O . VAL B 2 276 ? 113.705 133.355 81.973 1.00 88.49 323 VAL B O 1
ATOM 2280 N N . VAL B 2 277 ? 111.888 134.521 81.329 1.00 78.42 324 VAL B N 1
ATOM 2281 C CA . VAL B 2 277 ? 112.367 135.784 81.880 1.00 77.48 324 VAL B CA 1
ATOM 2282 C C . VAL B 2 277 ? 111.577 136.232 83.096 1.00 82.55 324 VAL B C 1
ATOM 2283 O O . VAL B 2 277 ? 112.035 137.139 83.809 1.00 88.68 324 VAL B O 1
ATOM 2287 N N . LYS B 2 278 ? 110.419 135.635 83.362 1.00 81.89 325 LYS B N 1
ATOM 2288 C CA . LYS B 2 278 ? 109.636 135.986 84.539 1.00 79.04 325 LYS B CA 1
ATOM 2289 C C . LYS B 2 278 ? 108.721 134.823 84.880 1.00 77.23 325 LYS B C 1
ATOM 2290 O O . LYS B 2 278 ? 108.038 134.292 84.001 1.00 92.73 325 LYS B O 1
ATOM 2296 N N . GLN B 2 279 ? 108.714 134.431 86.150 1.00 72.05 326 GLN B N 1
ATOM 2297 C CA . GLN B 2 279 ? 107.891 133.331 86.645 1.00 72.52 326 GLN B CA 1
ATOM 2298 C C . GLN B 2 279 ? 106.963 133.896 87.713 1.00 84.08 326 GLN B C 1
ATOM 2299 O O . GLN B 2 279 ? 107.383 134.128 88.850 1.00 99.86 326 GLN B O 1
ATOM 2305 N N . ILE B 2 280 ? 105.704 134.110 87.351 1.00 85.78 327 ILE B N 1
ATOM 2306 C CA . ILE B 2 280 ? 104.724 134.725 88.235 1.00 81.57 327 ILE B CA 1
ATOM 2307 C C . ILE B 2 280 ? 103.881 133.623 88.855 1.00 81.98 327 ILE B C 1
ATOM 2308 O O . ILE B 2 280 ? 103.181 132.892 88.145 1.00 98.38 327 ILE B O 1
ATOM 2313 N N . GLU B 2 281 ? 103.940 133.502 90.175 1.00 89.82 328 GLU B N 1
ATOM 2314 C CA . GLU B 2 281 ? 103.135 132.543 90.915 1.00 90.60 328 GLU B CA 1
ATOM 2315 C C . GLU B 2 281 ? 102.031 133.285 91.651 1.00 95.10 328 GLU B C 1
ATOM 2316 O O . GLU B 2 281 ? 102.304 134.246 92.377 1.00 104.61 328 GLU B O 1
ATOM 2322 N N . ALA B 2 282 ? 100.791 132.845 91.459 1.00 93.32 329 ALA B N 1
ATOM 2323 C CA . ALA B 2 282 ? 99.655 133.498 92.095 1.00 96.02 329 ALA B CA 1
ATOM 2324 C C . ALA B 2 282 ? 99.699 133.259 93.598 1.00 100.15 329 ALA B C 1
ATOM 2325 O O . ALA B 2 282 ? 99.684 132.111 94.052 1.00 101.73 329 ALA B O 1
ATOM 2327 N N . GLY B 2 283 ? 99.754 134.343 94.368 1.00 96.22 330 GLY B N 1
ATOM 2328 C CA . GLY B 2 283 ? 99.867 134.225 95.806 1.00 96.29 330 GLY B CA 1
ATOM 2329 C C . GLY B 2 283 ? 101.238 133.837 96.305 1.00 100.40 330 GLY B C 1
ATOM 2330 O O . GLY B 2 283 ? 101.388 133.547 97.495 1.00 102.33 330 GLY B O 1
ATOM 2331 N N . GLY B 2 284 ? 102.241 133.822 95.434 1.00 100.25 331 GLY B N 1
ATOM 2332 C CA . GLY B 2 284 ? 103.593 133.453 95.784 1.00 95.17 331 GLY B CA 1
ATOM 2333 C C . GLY B 2 284 ? 104.589 134.476 95.274 1.00 97.92 331 GLY B C 1
ATOM 2334 O O . GLY B 2 284 ? 104.290 135.664 95.148 1.00 97.18 331 GLY B O 1
ATOM 2335 N N . LEU B 2 285 ? 105.787 133.988 94.969 1.00 94.69 332 LEU B N 1
ATOM 2336 C CA . LEU B 2 285 ? 106.891 134.844 94.565 1.00 94.96 332 LEU B CA 1
ATOM 2337 C C . LEU B 2 285 ? 106.928 135.012 93.053 1.00 97.95 332 LEU B C 1
ATOM 2338 O O . LEU B 2 285 ? 106.716 134.058 92.301 1.00 99.74 332 LEU B O 1
ATOM 2343 N N . THR B 2 286 ? 107.205 136.236 92.616 1.00 89.58 333 THR B N 1
ATOM 2344 C CA . THR B 2 286 ? 107.453 136.535 91.214 1.00 81.17 333 THR B CA 1
ATOM 2345 C C . THR B 2 286 ? 108.958 136.645 91.010 1.00 86.99 333 THR B C 1
ATOM 2346 O O . THR B 2 286 ? 109.598 137.540 91.569 1.00 97.86 333 THR B O 1
ATOM 2350 N N . ARG B 2 287 ? 109.515 135.741 90.214 1.00 82.36 334 ARG B N 1
ATOM 2351 C CA . ARG B 2 287 ? 110.950 135.670 89.991 1.00 75.92 334 ARG B CA 1
ATOM 2352 C C . ARG B 2 287 ? 111.284 136.157 88.590 1.00 82.32 334 ARG B C 1
ATOM 2353 O O . ARG B 2 287 ? 110.591 135.823 87.626 1.00 95.96 334 ARG B O 1
ATOM 2361 N N . THR B 2 288 ? 112.344 136.949 88.488 1.00 79.67 335 THR B N 1
ATOM 2362 C CA . THR B 2 288 ? 112.839 137.454 87.217 1.00 77.82 335 THR B CA 1
ATOM 2363 C C . THR B 2 288 ? 114.213 136.858 86.956 1.00 81.51 335 THR B C 1
ATOM 2364 O O . THR B 2 288 ? 115.073 136.864 87.842 1.00 87.58 335 THR B O 1
ATOM 2368 N N . PHE B 2 289 ? 114.415 136.341 85.749 1.00 78.69 336 PHE B N 1
ATOM 2369 C CA . PHE B 2 289 ? 115.641 135.646 85.383 1.00 72.98 336 PHE B CA 1
ATOM 2370 C C . PHE B 2 289 ? 116.441 136.513 84.423 1.00 76.38 336 PHE B C 1
ATOM 2371 O O . PHE B 2 289 ? 115.936 136.903 83.365 1.00 82.42 336 PHE B O 1
ATOM 2379 N N . ARG B 2 290 ? 117.682 136.814 84.793 1.00 83.99 337 ARG B N 1
ATOM 2380 C CA . ARG B 2 290 ? 118.608 137.547 83.941 1.00 84.99 337 ARG B CA 1
ATOM 2381 C C . ARG B 2 290 ? 119.760 136.619 83.595 1.00 90.92 337 ARG B C 1
ATOM 2382 O O . ARG B 2 290 ? 120.422 136.087 84.491 1.00 96.98 337 ARG B O 1
ATOM 2390 N N . TYR B 2 291 ? 119.999 136.427 82.302 1.00 83.03 338 TYR B N 1
ATOM 2391 C CA . TYR B 2 291 ? 120.954 135.439 81.823 1.00 82.01 338 TYR B CA 1
ATOM 2392 C C . TYR B 2 291 ? 122.235 136.134 81.385 1.00 86.49 338 TYR B C 1
ATOM 2393 O O . TYR B 2 291 ? 122.209 137.000 80.504 1.00 87.50 338 TYR B O 1
ATOM 2402 N N . LEU B 2 292 ? 123.348 135.749 81.998 1.00 98.72 339 LEU B N 1
ATOM 2403 C CA . LEU B 2 292 ? 124.660 136.268 81.661 1.00 96.35 339 LEU B CA 1
ATOM 2404 C C . LEU B 2 292 ? 125.438 135.211 80.881 1.00 98.06 339 LEU B C 1
ATOM 2405 O O . LEU B 2 292 ? 124.923 134.140 80.554 1.00 99.83 339 LEU B O 1
ATOM 2410 N N . ARG B 2 293 ? 126.698 135.524 80.572 1.00 109.80 340 ARG B N 1
ATOM 2411 C CA . ARG B 2 293 ? 127.514 134.598 79.794 1.00 112.37 340 ARG B CA 1
ATOM 2412 C C . ARG B 2 293 ? 127.742 133.288 80.539 1.00 114.24 340 ARG B C 1
ATOM 2413 O O . ARG B 2 293 ? 127.608 132.205 79.958 1.00 116.60 340 ARG B O 1
ATOM 2421 N N . ASP B 2 294 ? 128.076 133.363 81.828 1.00 107.46 341 ASP B N 1
ATOM 2422 C CA . ASP B 2 294 ? 128.366 132.170 82.615 1.00 105.05 341 ASP B CA 1
ATOM 2423 C C . ASP B 2 294 ? 127.612 132.156 83.938 1.00 106.42 341 ASP B C 1
ATOM 2424 O O . ASP B 2 294 ? 128.022 131.457 84.869 1.00 113.19 341 ASP B O 1
ATOM 2429 N N . ALA B 2 295 ? 126.520 132.907 84.044 1.00 94.46 342 ALA B N 1
ATOM 2430 C CA . ALA B 2 295 ? 125.755 132.940 85.280 1.00 89.93 342 ALA B CA 1
ATOM 2431 C C . ALA B 2 295 ? 124.321 133.333 84.969 1.00 94.34 342 ALA B C 1
ATOM 2432 O O . ALA B 2 295 ? 124.019 133.867 83.900 1.00 97.09 342 ALA B O 1
ATOM 2434 N N . THR B 2 296 ? 123.440 133.054 85.925 1.00 89.80 343 THR B N 1
ATOM 2435 C CA . THR B 2 296 ? 122.035 133.429 85.843 1.00 83.69 343 THR B CA 1
ATOM 2436 C C . THR B 2 296 ? 121.611 133.992 87.188 1.00 88.32 343 THR B C 1
ATOM 2437 O O . THR B 2 296 ? 121.672 133.290 88.202 1.00 96.50 343 THR B O 1
ATOM 2441 N N . GLU B 2 297 ? 121.182 135.248 87.199 1.00 90.47 344 GLU B N 1
ATOM 2442 C CA . GLU B 2 297 ? 120.729 135.908 88.415 1.00 88.73 344 GLU B CA 1
ATOM 2443 C C . GLU B 2 297 ? 119.210 135.842 88.475 1.00 95.99 344 GLU B C 1
ATOM 2444 O O . GLU B 2 297 ? 118.528 136.310 87.558 1.00 99.55 344 GLU B O 1
ATOM 2450 N N . VAL B 2 298 ? 118.689 135.268 89.551 1.00 83.09 345 VAL B N 1
ATOM 2451 C CA . VAL B 2 298 ? 117.258 135.076 89.735 1.00 74.94 345 VAL B CA 1
ATOM 2452 C C . VAL B 2 298 ? 116.801 136.084 90.780 1.00 81.35 345 VAL B C 1
ATOM 2453 O O . VAL B 2 298 ? 116.915 135.841 91.986 1.00 85.24 345 VAL B O 1
ATOM 2457 N N . SER B 2 299 ? 116.282 137.219 90.325 1.00 90.77 346 SER B N 1
ATOM 2458 C CA . SER B 2 299 ? 115.718 138.199 91.235 1.00 86.32 346 SER B CA 1
ATOM 2459 C C . SER B 2 299 ? 114.384 137.698 91.779 1.00 86.21 346 SER B C 1
ATOM 2460 O O . SER B 2 299 ? 113.764 136.781 91.238 1.00 97.24 346 SER B O 1
ATOM 2463 N N . ASP B 2 300 ? 113.939 138.312 92.869 1.00 98.30 347 ASP B N 1
ATOM 2464 C CA . ASP B 2 300 ? 112.748 137.869 93.574 1.00 94.66 347 ASP B CA 1
ATOM 2465 C C . ASP B 2 300 ? 111.877 139.068 93.913 1.00 99.55 347 ASP B C 1
ATOM 2466 O O . ASP B 2 300 ? 112.353 140.201 94.012 1.00 106.75 347 ASP B O 1
ATOM 2471 N N . SER B 2 301 ? 110.580 138.805 94.087 1.00 99.50 348 SER B N 1
ATOM 2472 C CA . SER B 2 301 ? 109.650 139.865 94.456 1.00 103.63 348 SER B CA 1
ATOM 2473 C C . SER B 2 301 ? 109.918 140.406 95.853 1.00 107.33 348 SER B C 1
ATOM 2474 O O . SER B 2 301 ? 109.475 141.514 96.170 1.00 108.36 348 SER B O 1
ATOM 2477 N N . LEU B 2 302 ? 110.628 139.655 96.690 1.00 102.21 349 LEU B N 1
ATOM 2478 C CA . LEU B 2 302 ? 111.020 140.111 98.015 1.00 97.47 349 LEU B CA 1
ATOM 2479 C C . LEU B 2 302 ? 112.362 140.827 98.018 1.00 99.74 349 LEU B C 1
ATOM 2480 O O . LEU B 2 302 ? 112.846 141.200 99.090 1.00 104.51 349 LEU B O 1
ATOM 2485 N N . GLY B 2 303 ? 112.973 141.023 96.852 1.00 96.01 350 GLY B N 1
ATOM 2486 C CA . GLY B 2 303 ? 114.250 141.695 96.755 1.00 95.06 350 GLY B CA 1
ATOM 2487 C C . GLY B 2 303 ? 115.462 140.794 96.824 1.00 96.91 350 GLY B C 1
ATOM 2488 O O . GLY B 2 303 ? 116.587 141.291 96.699 1.00 99.65 350 GLY B O 1
ATOM 2489 N N . ARG B 2 304 ? 115.275 139.493 97.020 1.00 97.13 351 ARG B N 1
ATOM 2490 C CA . ARG B 2 304 ? 116.396 138.570 97.103 1.00 93.89 351 ARG B CA 1
ATOM 2491 C C . ARG B 2 304 ? 116.925 138.250 95.713 1.00 96.14 351 ARG B C 1
ATOM 2492 O O . ARG B 2 304 ? 116.158 138.099 94.760 1.00 103.39 351 ARG B O 1
ATOM 2500 N N . VAL B 2 305 ? 118.247 138.155 95.598 1.00 93.55 352 VAL B N 1
ATOM 2501 C CA . VAL B 2 305 ? 118.907 137.843 94.337 1.00 88.29 352 VAL B CA 1
ATOM 2502 C C . VAL B 2 305 ? 119.814 136.643 94.559 1.00 93.97 352 VAL B C 1
ATOM 2503 O O . VAL B 2 305 ? 120.695 136.679 95.424 1.00 104.11 352 VAL B O 1
ATOM 2507 N N . GLU B 2 306 ? 119.604 135.588 93.780 1.00 92.54 353 GLU B N 1
ATOM 2508 C CA . GLU B 2 306 ? 120.450 134.406 93.807 1.00 86.77 353 GLU B CA 1
ATOM 2509 C C . GLU B 2 306 ? 121.161 134.261 92.471 1.00 90.52 353 GLU B C 1
ATOM 2510 O O . GLU B 2 306 ? 120.562 134.472 91.413 1.00 100.43 353 GLU B O 1
ATOM 2516 N N . ARG B 2 307 ? 122.438 133.905 92.525 1.00 83.45 354 ARG B N 1
ATOM 2517 C CA . ARG B 2 307 ? 123.271 133.781 91.338 1.00 81.91 354 ARG B CA 1
ATOM 2518 C C . ARG B 2 307 ? 123.638 132.318 91.142 1.00 88.50 354 ARG B C 1
ATOM 2519 O O . ARG B 2 307 ? 124.243 131.703 92.025 1.00 96.24 354 ARG B O 1
ATOM 2527 N N . TYR B 2 308 ? 123.269 131.768 89.991 1.00 80.72 355 TYR B N 1
ATOM 2528 C CA . TYR B 2 308 ? 123.633 130.410 89.614 1.00 75.26 355 TYR B CA 1
ATOM 2529 C C . TYR B 2 308 ? 124.756 130.486 88.590 1.00 83.75 355 TYR B C 1
ATOM 2530 O O . TYR B 2 308 ? 124.585 131.086 87.525 1.00 91.64 355 TYR B O 1
ATOM 2539 N N . GLU B 2 309 ? 125.893 129.882 88.909 1.00 89.86 356 GLU B N 1
ATOM 2540 C CA . GLU B 2 309 ? 127.062 129.910 88.044 1.00 85.62 356 GLU B CA 1
ATOM 2541 C C . GLU B 2 309 ? 127.286 128.535 87.435 1.00 89.11 356 GLU B C 1
ATOM 2542 O O . GLU B 2 309 ? 127.099 127.512 88.100 1.00 97.04 356 GLU B O 1
ATOM 2548 N N . PHE B 2 310 ? 127.682 128.517 86.166 1.00 89.82 357 PHE B N 1
ATOM 2549 C CA . PHE B 2 310 ? 127.901 127.274 85.448 1.00 91.77 357 PHE B CA 1
ATOM 2550 C C . PHE B 2 310 ? 129.071 127.442 84.491 1.00 90.54 357 PHE B C 1
ATOM 2551 O O . PHE B 2 310 ? 129.414 128.554 84.083 1.00 92.25 357 PHE B O 1
ATOM 2559 N N . ALA B 2 311 ? 129.684 126.315 84.139 1.00 100.02 358 ALA B N 1
ATOM 2560 C CA . ALA B 2 311 ? 130.821 126.297 83.234 1.00 103.11 358 ALA B CA 1
ATOM 2561 C C . ALA B 2 311 ? 130.637 125.176 82.225 1.00 104.60 358 ALA B C 1
ATOM 2562 O O . ALA B 2 311 ? 129.921 124.204 82.470 1.00 107.21 358 ALA B O 1
ATOM 2564 N N . GLY B 2 312 ? 131.296 125.323 81.083 1.00 113.96 359 GLY B N 1
ATOM 2565 C CA . GLY B 2 312 ? 131.194 124.367 80.001 1.00 113.39 359 GLY B CA 1
ATOM 2566 C C . GLY B 2 312 ? 130.147 124.771 78.978 1.00 116.88 359 GLY B C 1
ATOM 2567 O O . GLY B 2 312 ? 129.323 125.664 79.190 1.00 118.58 359 GLY B O 1
ATOM 2568 N N . GLU B 2 313 ? 130.190 124.087 77.838 1.00 125.18 360 GLU B N 1
ATOM 2569 C CA . GLU B 2 313 ? 129.289 124.360 76.731 1.00 125.42 360 GLU B CA 1
ATOM 2570 C C . GLU B 2 313 ? 128.709 123.056 76.203 1.00 124.35 360 GLU B C 1
ATOM 2571 O O . GLU B 2 313 ? 129.299 121.983 76.351 1.00 126.94 360 GLU B O 1
ATOM 2577 N N . GLY B 2 314 ? 127.539 123.166 75.579 1.00 113.49 361 GLY B N 1
ATOM 2578 C CA . GLY B 2 314 ? 126.893 121.988 75.028 1.00 115.59 361 GLY B CA 1
ATOM 2579 C C . GLY B 2 314 ? 126.402 121.064 76.124 1.00 116.53 361 GLY B C 1
ATOM 2580 O O . GLY B 2 314 ? 125.868 121.499 77.150 1.00 118.41 361 GLY B O 1
ATOM 2581 N N . GLY B 2 315 ? 126.585 119.763 75.907 1.00 105.30 362 GLY B N 1
ATOM 2582 C CA . GLY B 2 315 ? 126.177 118.781 76.890 1.00 104.56 362 GLY B CA 1
ATOM 2583 C C . GLY B 2 315 ? 127.099 118.646 78.077 1.00 106.53 362 GLY B C 1
ATOM 2584 O O . GLY B 2 315 ? 126.780 117.905 79.011 1.00 108.46 362 GLY B O 1
ATOM 2585 N N . GLN B 2 316 ? 128.234 119.339 78.062 1.00 110.44 363 GLN B N 1
ATOM 2586 C CA . GLN B 2 316 ? 129.187 119.307 79.160 1.00 107.99 363 GLN B CA 1
ATOM 2587 C C . GLN B 2 316 ? 128.994 120.449 80.146 1.00 108.21 363 GLN B C 1
ATOM 2588 O O . GLN B 2 316 ? 129.758 120.552 81.108 1.00 113.42 363 GLN B O 1
ATOM 2594 N N . ARG B 2 317 ? 128.001 121.308 79.930 1.00 104.58 364 ARG B N 1
ATOM 2595 C CA . ARG B 2 317 ? 127.742 122.400 80.856 1.00 101.63 364 ARG B CA 1
ATOM 2596 C C . ARG B 2 317 ? 127.221 121.853 82.178 1.00 102.83 364 ARG B C 1
ATOM 2597 O O . ARG B 2 317 ? 126.315 121.016 82.201 1.00 108.42 364 ARG B O 1
ATOM 2605 N N . ARG B 2 318 ? 127.795 122.327 83.281 1.00 96.07 365 ARG B N 1
ATOM 2606 C CA . ARG B 2 318 ? 127.445 121.834 84.603 1.00 96.94 365 ARG B CA 1
ATOM 2607 C C . ARG B 2 318 ? 127.272 123.001 85.561 1.00 95.13 365 ARG B C 1
ATOM 2608 O O . ARG B 2 318 ? 127.928 124.036 85.431 1.00 95.50 365 ARG B O 1
ATOM 2616 N N . TRP B 2 319 ? 126.385 122.813 86.534 1.00 84.27 366 TRP B N 1
ATOM 2617 C CA . TRP B 2 319 ? 126.126 123.807 87.570 1.00 78.87 366 TRP B CA 1
ATOM 2618 C C . TRP B 2 319 ? 127.288 123.802 88.554 1.00 83.09 366 TRP B C 1
ATOM 2619 O O . TRP B 2 319 ? 127.438 122.862 89.340 1.00 92.44 366 TRP B O 1
ATOM 2630 N N . THR B 2 320 ? 128.108 124.852 88.526 1.00 77.71 367 THR B N 1
ATOM 2631 C CA . THR B 2 320 ? 129.350 124.874 89.289 1.00 76.15 367 THR B CA 1
ATOM 2632 C C . THR B 2 320 ? 129.236 125.588 90.628 1.00 79.15 367 THR B C 1
ATOM 2633 O O . THR B 2 320 ? 129.867 125.162 91.598 1.00 94.19 367 THR B O 1
ATOM 2637 N N . ALA B 2 321 ? 128.462 126.666 90.716 1.00 74.81 368 ALA B N 1
ATOM 2638 C CA . ALA B 2 321 ? 128.408 127.451 91.939 1.00 70.90 368 ALA B CA 1
ATOM 2639 C C . ALA B 2 321 ? 127.001 127.985 92.158 1.00 73.85 368 ALA B C 1
ATOM 2640 O O . ALA B 2 321 ? 126.185 128.050 91.237 1.00 82.02 368 ALA B O 1
ATOM 2642 N N . LEU B 2 322 ? 126.729 128.363 93.405 1.00 80.36 369 LEU B N 1
ATOM 2643 C CA . LEU B 2 322 ? 125.453 128.958 93.792 1.00 75.07 369 LEU B CA 1
ATOM 2644 C C . LEU B 2 322 ? 125.726 130.025 94.840 1.00 78.77 369 LEU B C 1
ATOM 2645 O O . LEU B 2 322 ? 126.177 129.710 95.944 1.00 91.37 369 LEU B O 1
ATOM 2650 N N . VAL B 2 323 ? 125.452 131.278 94.499 1.00 80.78 370 VAL B N 1
ATOM 2651 C CA . VAL B 2 323 ? 125.581 132.395 95.426 1.00 80.43 370 VAL B CA 1
ATOM 2652 C C . VAL B 2 323 ? 124.176 132.764 95.879 1.00 89.27 370 VAL B C 1
ATOM 2653 O O . VAL B 2 323 ? 123.353 133.213 95.076 1.00 98.87 370 VAL B O 1
ATOM 2657 N N . ARG B 2 324 ? 123.897 132.581 97.164 1.00 92.75 371 ARG B N 1
ATOM 2658 C CA . ARG B 2 324 ? 122.548 132.761 97.678 1.00 93.48 371 ARG B CA 1
ATOM 2659 C C . ARG B 2 324 ? 122.287 134.241 97.953 1.00 97.91 371 ARG B C 1
ATOM 2660 O O . ARG B 2 324 ? 123.081 135.116 97.599 1.00 98.52 371 ARG B O 1
ATOM 2668 N N . ALA B 2 325 ? 121.153 134.533 98.595 1.00 98.71 372 ALA B N 1
ATOM 2669 C CA . ALA B 2 325 ? 120.708 135.914 98.742 1.00 99.27 372 ALA B CA 1
ATOM 2670 C C . ALA B 2 325 ? 121.630 136.728 99.641 1.00 106.30 372 ALA B C 1
ATOM 2671 O O . ALA B 2 325 ? 121.735 137.948 99.470 1.00 103.99 372 ALA B O 1
ATOM 2673 N N . ASP B 2 326 ? 122.298 136.087 100.597 1.00 111.82 373 ASP B N 1
ATOM 2674 C CA . ASP B 2 326 ? 123.173 136.782 101.531 1.00 105.34 373 ASP B CA 1
ATOM 2675 C C . ASP B 2 326 ? 124.644 136.668 101.156 1.00 106.47 373 ASP B C 1
ATOM 2676 O O . ASP B 2 326 ? 125.507 137.024 101.964 1.00 108.55 373 ASP B O 1
ATOM 2681 N N . GLY B 2 327 ? 124.951 136.182 99.957 1.00 103.16 374 GLY B N 1
ATOM 2682 C CA . GLY B 2 327 ? 126.320 136.043 99.516 1.00 103.75 374 GLY B CA 1
ATOM 2683 C C . GLY B 2 327 ? 126.968 134.708 99.810 1.00 102.58 374 GLY B C 1
ATOM 2684 O O . GLY B 2 327 ? 128.123 134.503 99.418 1.00 100.89 374 GLY B O 1
ATOM 2685 N N . SER B 2 328 ? 126.273 133.801 100.493 1.00 98.98 375 SER B N 1
ATOM 2686 C CA . SER B 2 328 ? 126.822 132.475 100.742 1.00 96.06 375 SER B CA 1
ATOM 2687 C C . SER B 2 328 ? 127.044 131.749 99.423 1.00 100.60 375 SER B C 1
ATOM 2688 O O . SER B 2 328 ? 126.155 131.703 98.569 1.00 107.06 375 SER B O 1
ATOM 2691 N N . ARG B 2 329 ? 128.232 131.175 99.258 1.00 88.79 376 ARG B N 1
ATOM 2692 C CA . ARG B 2 329 ? 128.640 130.576 97.994 1.00 79.77 376 ARG B CA 1
ATOM 2693 C C . ARG B 2 329 ? 128.912 129.094 98.194 1.00 82.26 376 ARG B C 1
ATOM 2694 O O . ARG B 2 329 ? 129.792 128.720 98.976 1.00 92.92 376 ARG B O 1
ATOM 2702 N N . SER B 2 330 ? 128.164 128.258 97.482 1.00 82.11 377 SER B N 1
ATOM 2703 C CA . SER B 2 330 ? 128.401 126.824 97.426 1.00 81.13 377 SER B CA 1
ATOM 2704 C C . SER B 2 330 ? 128.984 126.477 96.065 1.00 89.82 377 SER B C 1
ATOM 2705 O O . SER B 2 330 ? 128.568 127.033 95.047 1.00 100.98 377 SER B O 1
ATOM 2708 N N . GLU B 2 331 ? 129.950 125.564 96.048 1.00 90.54 378 GLU B N 1
ATOM 2709 C CA . GLU B 2 331 ? 130.644 125.203 94.823 1.00 84.52 378 GLU B CA 1
ATOM 2710 C C . GLU B 2 331 ? 130.569 123.701 94.589 1.00 88.62 378 GLU B C 1
ATOM 2711 O O . GLU B 2 331 ? 130.553 122.907 95.533 1.00 97.94 378 GLU B O 1
ATOM 2717 N N . PHE B 2 332 ? 130.520 123.323 93.315 1.00 83.43 379 PHE B N 1
ATOM 2718 C CA . PHE B 2 332 ? 130.448 121.931 92.900 1.00 79.99 379 PHE B CA 1
ATOM 2719 C C . PHE B 2 332 ? 131.549 121.653 91.891 1.00 86.48 379 PHE B C 1
ATOM 2720 O O . PHE B 2 332 ? 131.842 122.492 91.035 1.00 90.27 379 PHE B O 1
ATOM 2728 N N . ASP B 2 333 ? 132.157 120.475 91.993 1.00 97.58 380 ASP B N 1
ATOM 2729 C CA . ASP B 2 333 ? 133.187 120.044 91.061 1.00 94.67 380 ASP B CA 1
ATOM 2730 C C . ASP B 2 333 ? 132.735 118.781 90.345 1.00 96.76 380 ASP B C 1
ATOM 2731 O O . ASP B 2 333 ? 132.030 117.943 90.914 1.00 98.98 380 ASP B O 1
ATOM 2736 N N . TYR B 2 334 ? 133.147 118.652 89.087 1.00 94.90 381 TYR B N 1
ATOM 2737 C CA . TYR B 2 334 ? 132.741 117.540 88.244 1.00 95.55 381 TYR B CA 1
ATOM 2738 C C . TYR B 2 334 ? 133.964 116.909 87.597 1.00 97.94 381 TYR B C 1
ATOM 2739 O O . TYR B 2 334 ? 134.986 117.567 87.390 1.00 101.35 381 TYR B O 1
ATOM 2748 N N . ASP B 2 335 ? 133.848 115.623 87.282 1.00 113.65 382 ASP B N 1
ATOM 2749 C CA . ASP B 2 335 ? 134.912 114.898 86.608 1.00 117.01 382 ASP B CA 1
ATOM 2750 C C . ASP B 2 335 ? 134.738 115.034 85.096 1.00 118.39 382 ASP B C 1
ATOM 2751 O O . ASP B 2 335 ? 133.933 115.831 84.609 1.00 119.41 382 ASP B O 1
ATOM 2756 N N . LEU B 2 336 ? 135.499 114.247 84.332 1.00 120.33 383 LEU B N 1
ATOM 2757 C CA . LEU B 2 336 ? 135.448 114.345 82.879 1.00 122.02 383 LEU B CA 1
ATOM 2758 C C . LEU B 2 336 ? 134.128 113.854 82.303 1.00 120.80 383 LEU B C 1
ATOM 2759 O O . LEU B 2 336 ? 133.797 114.203 81.166 1.00 118.81 383 LEU B O 1
ATOM 2764 N N . PHE B 2 337 ? 133.371 113.058 83.052 1.00 117.06 384 PHE B N 1
ATOM 2765 C CA . PHE B 2 337 ? 132.082 112.561 82.593 1.00 114.55 384 PHE B CA 1
ATOM 2766 C C . PHE B 2 337 ? 130.914 113.415 83.063 1.00 116.81 384 PHE B C 1
ATOM 2767 O O . PHE B 2 337 ? 129.762 113.052 82.811 1.00 120.98 384 PHE B O 1
ATOM 2775 N N . GLY B 2 338 ? 131.177 114.531 83.736 1.00 109.76 385 GLY B N 1
ATOM 2776 C CA . GLY B 2 338 ? 130.109 115.371 84.231 1.00 110.11 385 GLY B CA 1
ATOM 2777 C C . GLY B 2 338 ? 129.473 114.903 85.517 1.00 113.47 385 GLY B C 1
ATOM 2778 O O . GLY B 2 338 ? 128.469 115.486 85.940 1.00 120.28 385 GLY B O 1
ATOM 2779 N N . ARG B 2 339 ? 130.016 113.867 86.148 1.00 117.85 386 ARG B N 1
ATOM 2780 C CA . ARG B 2 339 ? 129.498 113.394 87.420 1.00 117.90 386 ARG B CA 1
ATOM 2781 C C . ARG B 2 339 ? 130.012 114.267 88.557 1.00 118.22 386 ARG B C 1
ATOM 2782 O O . ARG B 2 339 ? 131.127 114.792 88.511 1.00 119.98 386 ARG B O 1
ATOM 2790 N N . LEU B 2 340 ? 129.188 114.414 89.588 1.00 97.52 387 LEU B N 1
ATOM 2791 C CA . LEU B 2 340 ? 129.557 115.245 90.724 1.00 98.22 387 LEU B CA 1
ATOM 2792 C C . LEU B 2 340 ? 130.589 114.530 91.586 1.00 104.15 387 LEU B C 1
ATOM 2793 O O . LEU B 2 340 ? 130.363 113.404 92.038 1.00 113.20 387 LEU B O 1
ATOM 2798 N N . VAL B 2 341 ? 131.724 115.185 91.817 1.00 94.19 388 VAL B N 1
ATOM 2799 C CA . VAL B 2 341 ? 132.798 114.594 92.604 1.00 95.10 388 VAL B CA 1
ATOM 2800 C C . VAL B 2 341 ? 133.141 115.398 93.849 1.00 101.86 388 VAL B C 1
ATOM 2801 O O . VAL B 2 341 ? 133.798 114.856 94.753 1.00 112.48 388 VAL B O 1
ATOM 2805 N N . ALA B 2 342 ? 132.737 116.661 93.945 1.00 101.19 389 ALA B N 1
ATOM 2806 C CA . ALA B 2 342 ? 133.030 117.463 95.122 1.00 93.02 389 ALA B CA 1
ATOM 2807 C C . ALA B 2 342 ? 131.899 118.452 95.341 1.00 99.77 389 ALA B C 1
ATOM 2808 O O . ALA B 2 342 ? 131.180 118.813 94.407 1.00 109.27 389 ALA B O 1
ATOM 2810 N N . MET B 2 343 ? 131.750 118.888 96.589 1.00 105.16 390 MET B N 1
ATOM 2811 C CA . MET B 2 343 ? 130.684 119.814 96.956 1.00 99.00 390 MET B CA 1
ATOM 2812 C C . MET B 2 343 ? 131.132 120.576 98.193 1.00 104.01 390 MET B C 1
ATOM 2813 O O . MET B 2 343 ? 131.248 119.990 99.271 1.00 115.99 390 MET B O 1
ATOM 2818 N N . ARG B 2 344 ? 131.380 121.872 98.040 1.00 91.42 391 ARG B N 1
ATOM 2819 C CA . ARG B 2 344 ? 131.825 122.720 99.137 1.00 89.14 391 ARG B CA 1
ATOM 2820 C C . ARG B 2 344 ? 130.666 123.586 99.609 1.00 91.58 391 ARG B C 1
ATOM 2821 O O . ARG B 2 344 ? 130.066 124.315 98.813 1.00 101.86 391 ARG B O 1
ATOM 2829 N N . ASP B 2 345 ? 130.358 123.506 100.897 1.00 94.96 392 ASP B N 1
ATOM 2830 C CA . ASP B 2 345 ? 129.327 124.335 101.498 1.00 95.51 392 ASP B CA 1
ATOM 2831 C C . ASP B 2 345 ? 129.859 125.753 101.676 1.00 98.48 392 ASP B C 1
ATOM 2832 O O . ASP B 2 345 ? 131.046 126.011 101.472 1.00 97.55 392 ASP B O 1
ATOM 2837 N N . PRO B 2 346 ? 128.998 126.712 102.037 1.00 87.90 393 PRO B N 1
ATOM 2838 C CA . PRO B 2 346 ? 129.480 128.093 102.197 1.00 85.84 393 PRO B CA 1
ATOM 2839 C C . PRO B 2 346 ? 130.583 128.254 103.229 1.00 92.72 393 PRO B C 1
ATOM 2840 O O . PRO B 2 346 ? 131.358 129.212 103.132 1.00 94.55 393 PRO B O 1
ATOM 2844 N N . LEU B 2 347 ? 130.681 127.361 104.213 1.00 96.85 394 LEU B N 1
ATOM 2845 C CA . LEU B 2 347 ? 131.772 127.428 105.177 1.00 93.58 394 LEU B CA 1
ATOM 2846 C C . LEU B 2 347 ? 133.082 126.875 104.634 1.00 94.90 394 LEU B C 1
ATOM 2847 O O . LEU B 2 347 ? 134.124 127.067 105.268 1.00 97.03 394 LEU B O 1
ATOM 2852 N N . GLY B 2 348 ? 133.060 126.203 103.486 1.00 96.00 395 GLY B N 1
ATOM 2853 C CA . GLY B 2 348 ? 134.256 125.637 102.902 1.00 91.29 395 GLY B CA 1
ATOM 2854 C C . GLY B 2 348 ? 134.442 124.153 103.123 1.00 97.68 395 GLY B C 1
ATOM 2855 O O . GLY B 2 348 ? 135.395 123.582 102.582 1.00 102.48 395 GLY B O 1
ATOM 2856 N N . ARG B 2 349 ? 133.571 123.513 103.897 1.00 97.33 396 ARG B N 1
ATOM 2857 C CA . ARG B 2 349 ? 133.681 122.078 104.117 1.00 95.67 396 ARG B CA 1
ATOM 2858 C C . ARG B 2 349 ? 133.356 121.332 102.831 1.00 97.50 396 ARG B C 1
ATOM 2859 O O . ARG B 2 349 ? 132.319 121.572 102.207 1.00 98.52 396 ARG B O 1
ATOM 2867 N N . GLU B 2 350 ? 134.238 120.418 102.439 1.00 101.10 397 GLU B N 1
ATOM 2868 C CA . GLU B 2 350 ? 134.168 119.759 101.143 1.00 98.12 397 GLU B CA 1
ATOM 2869 C C . GLU B 2 350 ? 133.765 118.302 101.310 1.00 101.24 397 GLU B C 1
ATOM 2870 O O . GLU B 2 350 ? 134.310 117.595 102.163 1.00 110.31 397 GLU B O 1
ATOM 2876 N N . THR B 2 351 ? 132.814 117.860 100.492 1.00 101.99 398 THR B N 1
ATOM 2877 C CA . THR B 2 351 ? 132.389 116.468 100.437 1.00 99.93 398 THR B CA 1
ATOM 2878 C C . THR B 2 351 ? 132.880 115.870 99.127 1.00 107.44 398 THR B C 1
ATOM 2879 O O . THR B 2 351 ? 132.507 116.344 98.050 1.00 116.78 398 THR B O 1
ATOM 2883 N N . ARG B 2 352 ? 133.702 114.833 99.218 1.00 104.87 399 ARG B N 1
ATOM 2884 C CA . ARG B 2 352 ? 134.309 114.214 98.050 1.00 96.46 399 ARG B CA 1
ATOM 2885 C C . ARG B 2 352 ? 133.545 112.962 97.640 1.00 99.95 399 ARG B C 1
ATOM 2886 O O . ARG B 2 352 ? 132.851 112.334 98.442 1.00 107.52 399 ARG B O 1
ATOM 2894 N N . ARG B 2 353 ? 133.682 112.607 96.363 1.00 102.15 400 ARG B N 1
ATOM 2895 C CA . ARG B 2 353 ? 133.104 111.379 95.814 1.00 100.61 400 ARG B CA 1
ATOM 2896 C C . ARG B 2 353 ? 134.123 110.794 94.843 1.00 104.07 400 ARG B C 1
ATOM 2897 O O . ARG B 2 353 ? 134.239 111.259 93.706 1.00 110.86 400 ARG B O 1
ATOM 2905 N N . ARG B 2 354 ? 134.857 109.781 95.290 1.00 120.23 401 ARG B N 1
ATOM 2906 C CA . ARG B 2 354 ? 135.816 109.107 94.427 1.00 119.56 401 ARG B CA 1
ATOM 2907 C C . ARG B 2 354 ? 135.118 107.996 93.656 1.00 124.65 401 ARG B C 1
ATOM 2908 O O . ARG B 2 354 ? 134.469 107.129 94.248 1.00 126.98 401 ARG B O 1
ATOM 2916 N N . ARG B 2 355 ? 135.251 108.026 92.334 1.00 137.18 402 ARG B N 1
ATOM 2917 C CA . ARG B 2 355 ? 134.569 107.093 91.451 1.00 134.71 402 ARG B CA 1
ATOM 2918 C C . ARG B 2 355 ? 135.599 106.293 90.668 1.00 136.73 402 ARG B C 1
ATOM 2919 O O . ARG B 2 355 ? 136.663 106.811 90.313 1.00 138.16 402 ARG B O 1
ATOM 2927 N N . ASP B 2 356 ? 135.283 105.028 90.408 1.00 155.80 403 ASP B N 1
ATOM 2928 C CA . ASP B 2 356 ? 136.183 104.144 89.683 1.00 157.66 403 ASP B CA 1
ATOM 2929 C C . ASP B 2 356 ? 135.364 103.055 89.007 1.00 158.92 403 ASP B C 1
ATOM 2930 O O . ASP B 2 356 ? 134.343 102.615 89.542 1.00 157.92 403 ASP B O 1
ATOM 2935 N N . GLY B 2 357 ? 135.816 102.626 87.832 1.00 163.96 404 GLY B N 1
ATOM 2936 C CA . GLY B 2 357 ? 135.113 101.605 87.086 1.00 163.42 404 GLY B CA 1
ATOM 2937 C C . GLY B 2 357 ? 133.848 102.134 86.437 1.00 165.91 404 GLY B C 1
ATOM 2938 O O . GLY B 2 357 ? 133.617 103.339 86.316 1.00 164.61 404 GLY B O 1
ATOM 2939 N N . GLN B 2 358 ? 133.008 101.194 86.008 1.00 156.71 405 GLN B N 1
ATOM 2940 C CA . GLN B 2 358 ? 131.748 101.526 85.356 1.00 155.85 405 GLN B CA 1
ATOM 2941 C C . GLN B 2 358 ? 130.571 101.587 86.322 1.00 154.64 405 GLN B C 1
ATOM 2942 O O . GLN B 2 358 ? 129.433 101.758 85.873 1.00 151.90 405 GLN B O 1
ATOM 2948 N N . GLY B 2 359 ? 130.810 101.447 87.626 1.00 156.18 406 GLY B N 1
ATOM 2949 C CA . GLY B 2 359 ? 129.755 101.619 88.608 1.00 153.95 406 GLY B CA 1
ATOM 2950 C C . GLY B 2 359 ? 129.425 103.056 88.945 1.00 156.51 406 GLY B C 1
ATOM 2951 O O . GLY B 2 359 ? 128.478 103.298 89.701 1.00 155.46 406 GLY B O 1
ATOM 2952 N N . ARG B 2 360 ? 130.214 104.002 88.428 1.00 156.41 407 ARG B N 1
ATOM 2953 C CA . ARG B 2 360 ? 129.984 105.442 88.528 1.00 157.14 407 ARG B CA 1
ATOM 2954 C C . ARG B 2 360 ? 130.249 105.981 89.931 1.00 157.04 407 ARG B C 1
ATOM 2955 O O . ARG B 2 360 ? 130.303 107.199 90.126 1.00 156.63 407 ARG B O 1
ATOM 2963 N N . MET B 2 361 ? 130.459 105.100 90.906 1.00 156.19 408 MET B N 1
ATOM 2964 C CA . MET B 2 361 ? 130.705 105.548 92.270 1.00 154.49 408 MET B CA 1
ATOM 2965 C C . MET B 2 361 ? 131.220 104.383 93.099 1.00 153.32 408 MET B C 1
ATOM 2966 O O . MET B 2 361 ? 130.693 103.272 93.014 1.00 154.21 408 MET B O 1
ATOM 2971 N N . LEU B 2 362 ? 132.252 104.649 93.897 1.00 125.63 409 LEU B N 1
ATOM 2972 C CA . LEU B 2 362 ? 132.807 103.635 94.784 1.00 123.90 409 LEU B CA 1
ATOM 2973 C C . LEU B 2 362 ? 133.116 104.137 96.186 1.00 125.90 409 LEU B C 1
ATOM 2974 O O . LEU B 2 362 ? 133.311 103.306 97.079 1.00 132.64 409 LEU B O 1
ATOM 2979 N N . GLU B 2 363 ? 133.152 105.446 96.431 1.00 118.16 410 GLU B N 1
ATOM 2980 C CA . GLU B 2 363 ? 133.509 105.962 97.745 1.00 116.25 410 GLU B CA 1
ATOM 2981 C C . GLU B 2 363 ? 133.059 107.410 97.858 1.00 118.10 410 GLU B C 1
ATOM 2982 O O . GLU B 2 363 ? 133.251 108.196 96.929 1.00 127.12 410 GLU B O 1
ATOM 2988 N N . GLU B 2 364 ? 132.468 107.751 99.001 1.00 111.77 411 GLU B N 1
ATOM 2989 C CA . GLU B 2 364 ? 132.087 109.120 99.319 1.00 112.66 411 GLU B CA 1
ATOM 2990 C C . GLU B 2 364 ? 132.719 109.503 100.646 1.00 113.97 411 GLU B C 1
ATOM 2991 O O . GLU B 2 364 ? 132.618 108.753 101.621 1.00 122.69 411 GLU B O 1
ATOM 2997 N N . GLU B 2 365 ? 133.362 110.666 100.687 1.00 108.57 412 GLU B N 1
ATOM 2998 C CA . GLU B 2 365 ? 134.098 111.114 101.861 1.00 106.07 412 GLU B CA 1
ATOM 2999 C C . GLU B 2 365 ? 133.434 112.352 102.445 1.00 108.74 412 GLU B C 1
ATOM 3000 O O . GLU B 2 365 ? 133.251 113.353 101.746 1.00 114.84 412 GLU B O 1
ATOM 3006 N N . SER B 2 366 ? 133.084 112.278 103.721 1.00 107.17 413 SER B N 1
ATOM 3007 C CA . SER B 2 366 ? 132.482 113.382 104.447 1.00 105.07 413 SER B CA 1
ATOM 3008 C C . SER B 2 366 ? 133.533 114.438 104.777 1.00 107.69 413 SER B C 1
ATOM 3009 O O . SER B 2 366 ? 134.731 114.150 104.789 1.00 110.10 413 SER B O 1
ATOM 3012 N N . PRO B 2 367 ? 133.111 115.681 105.032 1.00 103.49 414 PRO B N 1
ATOM 3013 C CA . PRO B 2 367 ? 134.081 116.696 105.475 1.00 101.43 414 PRO B CA 1
ATOM 3014 C C . PRO B 2 367 ? 134.814 116.316 106.748 1.00 106.30 414 PRO B C 1
ATOM 3015 O O . PRO B 2 367 ? 135.947 116.766 106.956 1.00 105.09 414 PRO B O 1
ATOM 3019 N N . GLY B 2 368 ? 134.203 115.505 107.607 1.00 108.55 415 GLY B N 1
ATOM 3020 C CA . GLY B 2 368 ? 134.867 115.023 108.800 1.00 104.87 415 GLY B CA 1
ATOM 3021 C C . GLY B 2 368 ? 135.619 113.733 108.553 1.00 109.56 415 GLY B C 1
ATOM 3022 O O . GLY B 2 368 ? 135.971 113.019 109.496 1.00 110.19 415 GLY B O 1
ATOM 3023 N N . LYS B 2 369 ? 135.853 113.425 107.276 1.00 112.24 416 LYS B N 1
ATOM 3024 C CA . LYS B 2 369 ? 136.601 112.243 106.848 1.00 109.23 416 LYS B CA 1
ATOM 3025 C C . LYS B 2 369 ? 135.896 110.955 107.279 1.00 113.50 416 LYS B C 1
ATOM 3026 O O . LYS B 2 369 ? 136.466 110.090 107.945 1.00 115.96 416 LYS B O 1
ATOM 3032 N N . ALA B 2 370 ? 134.633 110.843 106.879 1.00 110.98 417 ALA B N 1
ATOM 3033 C CA . ALA B 2 370 ? 133.834 109.640 107.088 1.00 108.02 417 ALA B CA 1
ATOM 3034 C C . ALA B 2 370 ? 133.546 109.034 105.721 1.00 112.02 417 ALA B C 1
ATOM 3035 O O . ALA B 2 370 ? 132.764 109.589 104.943 1.00 115.14 417 ALA B O 1
ATOM 3037 N N . ARG B 2 371 ? 134.171 107.897 105.434 1.00 111.40 418 ARG B N 1
ATOM 3038 C CA . ARG B 2 371 ? 134.122 107.286 104.113 1.00 110.54 418 ARG B CA 1
ATOM 3039 C C . ARG B 2 371 ? 133.054 106.203 104.074 1.00 108.93 418 ARG B C 1
ATOM 3040 O O . ARG B 2 371 ? 132.976 105.369 104.981 1.00 115.23 418 ARG B O 1
ATOM 3048 N N . TYR B 2 372 ? 132.238 106.220 103.024 1.00 109.35 419 TYR B N 1
ATOM 3049 C CA . TYR B 2 372 ? 131.215 105.207 102.783 1.00 106.72 419 TYR B CA 1
ATOM 3050 C C . TYR B 2 372 ? 131.548 104.525 101.461 1.00 110.82 419 TYR B C 1
ATOM 3051 O O . TYR B 2 372 ? 131.051 104.921 100.405 1.00 118.55 419 TYR B O 1
ATOM 3060 N N . ARG B 2 373 ? 132.391 103.499 101.521 1.00 106.19 420 ARG B N 1
ATOM 3061 C CA . ARG B 2 373 ? 132.742 102.755 100.322 1.00 102.53 420 ARG B CA 1
ATOM 3062 C C . ARG B 2 373 ? 131.568 101.897 99.866 1.00 106.86 420 ARG B C 1
ATOM 3063 O O . ARG B 2 373 ? 130.773 101.410 100.672 1.00 116.71 420 ARG B O 1
ATOM 3071 N N . LYS B 2 374 ? 131.463 101.717 98.551 1.00 102.35 421 LYS B N 1
ATOM 3072 C CA . LYS B 2 374 ? 130.349 100.974 97.966 1.00 99.45 421 LYS B CA 1
ATOM 3073 C C . LYS B 2 374 ? 130.872 100.268 96.719 1.00 100.90 421 LYS B C 1
ATOM 3074 O O . LYS B 2 374 ? 130.956 100.876 95.649 1.00 111.26 421 LYS B O 1
ATOM 3080 N N . ARG B 2 375 ? 131.220 98.993 96.864 1.00 96.86 422 ARG B N 1
ATOM 3081 C CA . ARG B 2 375 ? 131.767 98.217 95.761 1.00 97.29 422 ARG B CA 1
ATOM 3082 C C . ARG B 2 375 ? 130.645 97.562 94.969 1.00 100.96 422 ARG B C 1
ATOM 3083 O O . ARG B 2 375 ? 129.679 97.052 95.539 1.00 107.94 422 ARG B O 1
ATOM 3091 N N . VAL B 2 376 ? 130.783 97.581 93.647 1.00 95.22 423 VAL B N 1
ATOM 3092 C CA . VAL B 2 376 ? 129.772 97.075 92.729 1.00 91.55 423 VAL B CA 1
ATOM 3093 C C . VAL B 2 376 ? 130.430 96.070 91.795 1.00 95.27 423 VAL B C 1
ATOM 3094 O O . VAL B 2 376 ? 131.566 96.273 91.355 1.00 101.63 423 VAL B O 1
ATOM 3098 N N . ASP B 2 377 ? 129.725 94.975 91.513 1.00 105.73 424 ASP B N 1
ATOM 3099 C CA . ASP B 2 377 ? 130.255 93.950 90.624 1.00 106.60 424 ASP B CA 1
ATOM 3100 C C . ASP B 2 377 ? 130.566 94.539 89.254 1.00 108.74 424 ASP B C 1
ATOM 3101 O O . ASP B 2 377 ? 129.773 95.294 88.686 1.00 111.87 424 ASP B O 1
ATOM 3106 N N . GLU B 2 378 ? 131.740 94.189 88.726 1.00 120.41 425 GLU B N 1
ATOM 3107 C CA . GLU B 2 378 ? 132.180 94.759 87.457 1.00 120.77 425 GLU B CA 1
ATOM 3108 C C . GLU B 2 378 ? 131.313 94.285 86.299 1.00 122.55 425 GLU B C 1
ATOM 3109 O O . GLU B 2 378 ? 131.007 95.062 85.387 1.00 123.49 425 GLU B O 1
ATOM 3115 N N . GLU B 2 379 ? 130.906 93.017 86.315 1.00 124.29 426 GLU B N 1
ATOM 3116 C CA . GLU B 2 379 ? 130.193 92.440 85.182 1.00 120.93 426 GLU B CA 1
ATOM 3117 C C . GLU B 2 379 ? 128.684 92.632 85.272 1.00 117.12 426 GLU B C 1
ATOM 3118 O O . GLU B 2 379 ? 128.055 93.022 84.284 1.00 120.05 426 GLU B O 1
ATOM 3124 N N . THR B 2 380 ? 128.085 92.367 86.431 1.00 102.14 427 THR B N 1
ATOM 3125 C CA . THR B 2 380 ? 126.640 92.481 86.571 1.00 101.28 427 THR B CA 1
ATOM 3126 C C . THR B 2 380 ? 126.185 93.871 86.987 1.00 99.57 427 THR B C 1
ATOM 3127 O O . THR B 2 380 ? 124.995 94.178 86.864 1.00 105.09 427 THR B O 1
ATOM 3131 N N . GLY B 2 381 ? 127.094 94.714 87.467 1.00 93.45 428 GLY B N 1
ATOM 3132 C CA . GLY B 2 381 ? 126.723 96.051 87.885 1.00 95.75 428 GLY B CA 1
ATOM 3133 C C . GLY B 2 381 ? 125.779 96.101 89.064 1.00 98.16 428 GLY B C 1
ATOM 3134 O O . GLY B 2 381 ? 124.932 96.995 89.133 1.00 101.03 428 GLY B O 1
ATOM 3135 N N . LEU B 2 382 ? 125.909 95.169 90.002 1.00 98.65 429 LEU B N 1
ATOM 3136 C CA . LEU B 2 382 ? 125.056 95.109 91.177 1.00 94.72 429 LEU B CA 1
ATOM 3137 C C . LEU B 2 382 ? 125.898 95.237 92.437 1.00 98.36 429 LEU B C 1
ATOM 3138 O O . LEU B 2 382 ? 127.082 94.891 92.450 1.00 100.82 429 LEU B O 1
ATOM 3143 N N . LEU B 2 383 ? 125.271 95.744 93.496 1.00 98.58 430 LEU B N 1
ATOM 3144 C CA . LEU B 2 383 ? 125.968 95.954 94.758 1.00 92.46 430 LEU B CA 1
ATOM 3145 C C . LEU B 2 383 ? 126.490 94.634 95.309 1.00 94.14 430 LEU B C 1
ATOM 3146 O O . LEU B 2 383 ? 125.769 93.634 95.351 1.00 100.18 430 LEU B O 1
ATOM 3151 N N . VAL B 2 384 ? 127.753 94.636 95.734 1.00 92.11 431 VAL B N 1
ATOM 3152 C CA . VAL B 2 384 ? 128.421 93.451 96.254 1.00 88.81 431 VAL B CA 1
ATOM 3153 C C . VAL B 2 384 ? 128.892 93.662 97.687 1.00 94.68 431 VAL B C 1
ATOM 3154 O O . VAL B 2 384 ? 128.609 92.850 98.572 1.00 104.54 431 VAL B O 1
ATOM 3158 N N . GLU B 2 385 ? 129.613 94.749 97.935 1.00 98.28 432 GLU B N 1
ATOM 3159 C CA . GLU B 2 385 ? 130.149 95.044 99.253 1.00 94.39 432 GLU B CA 1
ATOM 3160 C C . GLU B 2 385 ? 129.814 96.478 99.624 1.00 97.79 432 GLU B C 1
ATOM 3161 O O . GLU B 2 385 ? 129.955 97.391 98.806 1.00 111.33 432 GLU B O 1
ATOM 3167 N N . LEU B 2 386 ? 129.363 96.669 100.859 1.00 94.24 433 LEU B N 1
ATOM 3168 C CA . LEU B 2 386 ? 129.008 97.982 101.375 1.00 89.43 433 LEU B CA 1
ATOM 3169 C C . LEU B 2 386 ? 129.736 98.191 102.692 1.00 93.76 433 LEU B C 1
ATOM 3170 O O . LEU B 2 386 ? 129.645 97.351 103.592 1.00 107.25 433 LEU B O 1
ATOM 3175 N N . GLU B 2 387 ? 130.453 99.304 102.803 1.00 103.85 434 GLU B N 1
ATOM 3176 C CA . GLU B 2 387 ? 131.244 99.614 103.985 1.00 104.03 434 GLU B CA 1
ATOM 3177 C C . GLU B 2 387 ? 130.896 101.015 104.460 1.00 107.48 434 GLU B C 1
ATOM 3178 O O . GLU B 2 387 ? 130.890 101.958 103.663 1.00 117.95 434 GLU B O 1
ATOM 3184 N N . ASP B 2 388 ? 130.607 101.150 105.749 1.00 108.60 435 ASP B N 1
ATOM 3185 C CA . ASP B 2 388 ? 130.199 102.419 106.322 1.00 109.83 435 ASP B CA 1
ATOM 3186 C C . ASP B 2 388 ? 131.405 103.129 106.934 1.00 112.95 435 ASP B C 1
ATOM 3187 O O . ASP B 2 388 ? 132.555 102.715 106.762 1.00 113.51 435 ASP B O 1
ATOM 3192 N N . ALA B 2 389 ? 131.142 104.216 107.662 1.00 106.14 436 ALA B N 1
ATOM 3193 C CA . ALA B 2 389 ? 132.214 105.052 108.187 1.00 103.27 436 ALA B CA 1
ATOM 3194 C C . ALA B 2 389 ? 133.016 104.370 109.287 1.00 109.42 436 ALA B C 1
ATOM 3195 O O . ALA B 2 389 ? 134.120 104.826 109.599 1.00 108.07 436 ALA B O 1
ATOM 3197 N N . MET B 2 390 ? 132.494 103.298 109.882 1.00 110.84 437 MET B N 1
ATOM 3198 C CA . MET B 2 390 ? 133.180 102.587 110.951 1.00 106.45 437 MET B CA 1
ATOM 3199 C C . MET B 2 390 ? 133.827 101.294 110.470 1.00 109.98 437 MET B C 1
ATOM 3200 O O . MET B 2 390 ? 134.147 100.428 111.291 1.00 114.16 437 MET B O 1
ATOM 3205 N N . GLN B 2 391 ? 134.024 101.152 109.159 1.00 110.53 438 GLN B N 1
ATOM 3206 C CA . GLN B 2 391 ? 134.638 99.964 108.564 1.00 109.29 438 GLN B CA 1
ATOM 3207 C C . GLN B 2 391 ? 133.850 98.697 108.889 1.00 110.65 438 GLN B C 1
ATOM 3208 O O . GLN B 2 391 ? 134.422 97.627 109.105 1.00 112.62 438 GLN B O 1
ATOM 3214 N N . ARG B 2 392 ? 132.527 98.814 108.922 1.00 97.73 439 ARG B N 1
ATOM 3215 C CA . ARG B 2 392 ? 131.642 97.665 109.056 1.00 97.22 439 ARG B CA 1
ATOM 3216 C C . ARG B 2 392 ? 131.132 97.298 107.670 1.00 98.59 439 ARG B C 1
ATOM 3217 O O . ARG B 2 392 ? 130.538 98.135 106.983 1.00 104.03 439 ARG B O 1
ATOM 3225 N N . ARG B 2 393 ? 131.362 96.055 107.264 1.00 98.15 440 ARG B N 1
ATOM 3226 C CA . ARG B 2 393 ? 131.138 95.631 105.891 1.00 95.91 440 ARG B CA 1
ATOM 3227 C C . ARG B 2 393 ? 129.904 94.749 105.779 1.00 96.38 440 ARG B C 1
ATOM 3228 O O . ARG B 2 393 ? 129.703 93.834 106.582 1.00 102.76 440 ARG B O 1
ATOM 3236 N N . TRP B 2 394 ? 129.081 95.034 104.775 1.00 91.97 441 TRP B N 1
ATOM 3237 C CA . TRP B 2 394 ? 127.966 94.184 104.383 1.00 87.41 441 TRP B CA 1
ATOM 3238 C C . TRP B 2 394 ? 128.296 93.565 103.034 1.00 90.98 441 TRP B C 1
ATOM 3239 O O . TRP B 2 394 ? 128.567 94.286 102.069 1.00 103.17 441 TRP B O 1
ATOM 3250 N N . THR B 2 395 ? 128.275 92.240 102.967 1.00 89.24 442 THR B N 1
ATOM 3251 C CA . THR B 2 395 ? 128.602 91.508 101.753 1.00 88.43 442 THR B CA 1
ATOM 3252 C C . THR B 2 395 ? 127.342 90.858 101.203 1.00 93.26 442 THR B C 1
ATOM 3253 O O . THR B 2 395 ? 126.602 90.205 101.945 1.00 101.83 442 THR B O 1
ATOM 3257 N N . PHE B 2 396 ? 127.101 91.039 99.909 1.00 86.43 443 PHE B N 1
ATOM 3258 C CA . PHE B 2 396 ? 125.908 90.533 99.248 1.00 82.13 443 PHE B CA 1
ATOM 3259 C C . PHE B 2 396 ? 126.282 89.394 98.312 1.00 86.62 443 PHE B C 1
ATOM 3260 O O . PHE B 2 396 ? 127.168 89.547 97.465 1.00 95.60 443 PHE B O 1
ATOM 3268 N N . GLU B 2 397 ? 125.610 88.259 98.466 1.00 90.28 444 GLU B N 1
ATOM 3269 C CA . GLU B 2 397 ? 125.723 87.139 97.544 1.00 91.17 444 GLU B CA 1
ATOM 3270 C C . GLU B 2 397 ? 124.428 87.037 96.754 1.00 95.88 444 GLU B C 1
ATOM 3271 O O . GLU B 2 397 ? 123.340 87.060 97.338 1.00 101.00 444 GLU B O 1
ATOM 3277 N N . ARG B 2 398 ? 124.544 86.930 95.435 1.00 86.44 445 ARG B N 1
ATOM 3278 C CA . ARG B 2 398 ? 123.394 87.030 94.553 1.00 83.49 445 ARG B CA 1
ATOM 3279 C C . ARG B 2 398 ? 123.320 85.822 93.634 1.00 89.46 445 ARG B C 1
ATOM 3280 O O . ARG B 2 398 ? 124.334 85.195 93.318 1.00 90.14 445 ARG B O 1
ATOM 3288 N N . ASP B 2 399 ? 122.101 85.500 93.214 1.00 107.21 446 ASP B N 1
ATOM 3289 C CA . ASP B 2 399 ? 121.850 84.386 92.315 1.00 108.91 446 ASP B CA 1
ATOM 3290 C C . ASP B 2 399 ? 121.887 84.876 90.868 1.00 110.86 446 ASP B C 1
ATOM 3291 O O . ASP B 2 399 ? 122.320 85.994 90.577 1.00 109.15 446 ASP B O 1
ATOM 3296 N N . GLU B 2 400 ? 121.432 84.032 89.939 1.00 120.01 447 GLU B N 1
ATOM 3297 C CA . GLU B 2 400 ? 121.500 84.362 88.521 1.00 118.86 447 GLU B CA 1
ATOM 3298 C C . GLU B 2 400 ? 120.636 85.560 88.150 1.00 118.92 447 GLU B C 1
ATOM 3299 O O . GLU B 2 400 ? 120.949 86.253 87.176 1.00 120.31 447 GLU B O 1
ATOM 3305 N N . ARG B 2 401 ? 119.565 85.822 88.893 1.00 103.66 448 ARG B N 1
ATOM 3306 C CA . ARG B 2 401 ? 118.686 86.949 88.619 1.00 101.51 448 ARG B CA 1
ATOM 3307 C C . ARG B 2 401 ? 119.070 88.201 89.395 1.00 101.27 448 ARG B C 1
ATOM 3308 O O . ARG B 2 401 ? 118.345 89.198 89.335 1.00 103.80 448 ARG B O 1
ATOM 3316 N N . GLY B 2 402 ? 120.181 88.172 90.124 1.00 91.61 449 GLY B N 1
ATOM 3317 C CA . GLY B 2 402 ? 120.610 89.329 90.877 1.00 92.10 449 GLY B CA 1
ATOM 3318 C C . GLY B 2 402 ? 119.930 89.521 92.210 1.00 96.46 449 GLY B C 1
ATOM 3319 O O . GLY B 2 402 ? 120.077 90.589 92.813 1.00 98.15 449 GLY B O 1
ATOM 3320 N N . ASN B 2 403 ? 119.185 88.530 92.688 1.00 100.15 450 ASN B N 1
ATOM 3321 C CA . ASN B 2 403 ? 118.548 88.618 93.993 1.00 89.27 450 ASN B CA 1
ATOM 3322 C C . ASN B 2 403 ? 119.559 88.289 95.082 1.00 90.29 450 ASN B C 1
ATOM 3323 O O . ASN B 2 403 ? 120.265 87.280 94.998 1.00 95.72 450 ASN B O 1
ATOM 3328 N N . ALA B 2 404 ? 119.623 89.133 96.105 1.00 81.57 451 ALA B N 1
ATOM 3329 C CA . ALA B 2 404 ? 120.556 88.930 97.210 1.00 81.35 451 ALA B CA 1
ATOM 3330 C C . ALA B 2 404 ? 120.089 87.740 98.035 1.00 84.50 451 ALA B C 1
ATOM 3331 O O . ALA B 2 404 ? 119.178 87.856 98.855 1.00 94.33 451 ALA B O 1
ATOM 3333 N N . THR B 2 405 ? 120.711 86.580 97.816 1.00 81.32 452 THR B N 1
ATOM 3334 C CA . THR B 2 405 ? 120.327 85.390 98.565 1.00 76.41 452 THR B CA 1
ATOM 3335 C C . THR B 2 405 ? 120.796 85.459 100.013 1.00 82.89 452 THR B C 1
ATOM 3336 O O . THR B 2 405 ? 120.033 85.134 100.927 1.00 96.72 452 THR B O 1
ATOM 3340 N N . THR B 2 406 ? 122.042 85.867 100.244 1.00 82.99 453 THR B N 1
ATOM 3341 C CA . THR B 2 406 ? 122.573 86.024 101.591 1.00 85.18 453 THR B CA 1
ATOM 3342 C C . THR B 2 406 ? 123.208 87.398 101.720 1.00 79.89 453 THR B C 1
ATOM 3343 O O . THR B 2 406 ? 124.006 87.798 100.868 1.00 89.41 453 THR B O 1
ATOM 3347 N N . VAL B 2 407 ? 122.856 88.114 102.781 1.00 81.48 454 VAL B N 1
ATOM 3348 C CA . VAL B 2 407 ? 123.465 89.396 103.114 1.00 80.75 454 VAL B CA 1
ATOM 3349 C C . VAL B 2 407 ? 124.271 89.188 104.387 1.00 87.52 454 VAL B C 1
ATOM 3350 O O . VAL B 2 407 ? 123.706 88.908 105.450 1.00 99.51 454 VAL B O 1
ATOM 3354 N N . ARG B 2 408 ? 125.587 89.330 104.286 1.00 100.01 455 ARG B N 1
ATOM 3355 C CA . ARG B 2 408 ? 126.500 89.029 105.385 1.00 96.21 455 ARG B CA 1
ATOM 3356 C C . ARG B 2 408 ? 126.947 90.343 106.012 1.00 100.40 455 ARG B C 1
ATOM 3357 O O . ARG B 2 408 ? 127.811 91.038 105.473 1.00 110.07 455 ARG B O 1
ATOM 3365 N N . GLY B 2 409 ? 126.360 90.680 107.155 1.00 92.96 456 GLY B N 1
ATOM 3366 C CA . GLY B 2 409 ? 126.684 91.905 107.844 1.00 90.92 456 GLY B CA 1
ATOM 3367 C C . GLY B 2 409 ? 127.628 91.683 109.006 1.00 96.00 456 GLY B C 1
ATOM 3368 O O . GLY B 2 409 ? 128.127 90.576 109.227 1.00 97.56 456 GLY B O 1
ATOM 3369 N N . PRO B 2 410 ? 127.900 92.743 109.769 1.00 100.89 457 PRO B N 1
ATOM 3370 C CA . PRO B 2 410 ? 128.777 92.596 110.941 1.00 101.44 457 PRO B CA 1
ATOM 3371 C C . PRO B 2 410 ? 128.208 91.695 112.021 1.00 102.46 457 PRO B C 1
ATOM 3372 O O . PRO B 2 410 ? 128.976 91.180 112.842 1.00 101.83 457 PRO B O 1
ATOM 3376 N N . ALA B 2 411 ? 126.895 91.486 112.052 1.00 99.89 458 ALA B N 1
ATOM 3377 C CA . ALA B 2 411 ? 126.245 90.623 113.035 1.00 93.79 458 ALA B CA 1
ATOM 3378 C C . ALA B 2 411 ? 125.496 89.530 112.282 1.00 100.02 458 ALA B C 1
ATOM 3379 O O . ALA B 2 411 ? 124.311 89.675 111.977 1.00 106.81 458 ALA B O 1
ATOM 3381 N N . GLY B 2 412 ? 126.191 88.440 111.978 1.00 103.12 459 GLY B N 1
ATOM 3382 C CA . GLY B 2 412 ? 125.561 87.319 111.318 1.00 100.85 459 GLY B CA 1
ATOM 3383 C C . GLY B 2 412 ? 125.225 87.607 109.864 1.00 99.93 459 GLY B C 1
ATOM 3384 O O . GLY B 2 412 ? 125.522 88.665 109.313 1.00 101.64 459 GLY B O 1
ATOM 3385 N N . SER B 2 413 ? 124.575 86.624 109.246 1.00 97.52 460 SER B N 1
ATOM 3386 C CA . SER B 2 413 ? 124.179 86.703 107.849 1.00 94.03 460 SER B CA 1
ATOM 3387 C C . SER B 2 413 ? 122.684 86.461 107.725 1.00 90.03 460 SER B C 1
ATOM 3388 O O . SER B 2 413 ? 122.135 85.563 108.369 1.00 97.75 460 SER B O 1
ATOM 3391 N N . THR B 2 414 ? 122.032 87.263 106.890 1.00 79.01 461 THR B N 1
ATOM 3392 C CA . THR B 2 414 ? 120.612 87.122 106.605 1.00 79.59 461 THR B CA 1
ATOM 3393 C C . THR B 2 414 ? 120.441 86.427 105.262 1.00 81.13 461 THR B C 1
ATOM 3394 O O . THR B 2 414 ? 120.986 86.881 104.253 1.00 96.94 461 THR B O 1
ATOM 3398 N N . ARG B 2 415 ? 119.687 85.333 105.251 1.00 78.55 462 ARG B N 1
ATOM 3399 C CA . ARG B 2 415 ? 119.497 84.528 104.055 1.00 79.44 462 ARG B CA 1
ATOM 3400 C C . ARG B 2 415 ? 118.095 84.732 103.499 1.00 84.43 462 ARG B C 1
ATOM 3401 O O . ARG B 2 415 ? 117.116 84.750 104.249 1.00 95.98 462 ARG B O 1
ATOM 3409 N N . TYR B 2 416 ? 118.009 84.883 102.181 1.00 80.38 463 TYR B N 1
ATOM 3410 C CA . TYR B 2 416 ? 116.749 85.090 101.484 1.00 71.29 463 TYR B CA 1
ATOM 3411 C C . TYR B 2 416 ? 116.509 83.945 100.513 1.00 77.90 463 TYR B C 1
ATOM 3412 O O . TYR B 2 416 ? 117.446 83.440 99.890 1.00 89.35 463 TYR B O 1
ATOM 3421 N N . ALA B 2 417 ? 115.251 83.538 100.390 1.00 78.63 464 ALA B N 1
ATOM 3422 C CA . ALA B 2 417 ? 114.845 82.503 99.453 1.00 76.36 464 ALA B CA 1
ATOM 3423 C C . ALA B 2 417 ? 113.768 83.053 98.534 1.00 84.58 464 ALA B C 1
ATOM 3424 O O . ALA B 2 417 ? 112.870 83.774 98.978 1.00 85.54 464 ALA B O 1
ATOM 3426 N N . TYR B 2 418 ? 113.864 82.715 97.253 1.00 88.10 465 TYR B N 1
ATOM 3427 C CA . TYR B 2 418 ? 112.936 83.184 96.228 1.00 85.03 465 TYR B CA 1
ATOM 3428 C C . TYR B 2 418 ? 112.342 81.950 95.559 1.00 90.81 465 TYR B C 1
ATOM 3429 O O . TYR B 2 418 ? 112.856 81.467 94.548 1.00 97.15 465 TYR B O 1
ATOM 3438 N N . GLU B 2 419 ? 111.250 81.444 96.129 1.00 99.15 466 GLU B N 1
ATOM 3439 C CA . GLU B 2 419 ? 110.660 80.181 95.711 1.00 98.47 466 GLU B CA 1
ATOM 3440 C C . GLU B 2 419 ? 109.316 80.353 95.017 1.00 104.26 466 GLU B C 1
ATOM 3441 O O . GLU B 2 419 ? 108.581 79.373 94.863 1.00 107.53 466 GLU B O 1
ATOM 3447 N N . ASP B 2 420 ? 108.974 81.568 94.593 1.00 103.41 467 ASP B N 1
ATOM 3448 C CA . ASP B 2 420 ? 107.716 81.802 93.904 1.00 103.00 467 ASP B CA 1
ATOM 3449 C C . ASP B 2 420 ? 107.978 81.891 92.410 1.00 104.85 467 ASP B C 1
ATOM 3450 O O . ASP B 2 420 ? 108.631 82.846 91.964 1.00 106.62 467 ASP B O 1
ATOM 3455 N N . PRO B 2 421 ? 107.517 80.930 91.606 1.00 105.20 468 PRO B N 1
ATOM 3456 C CA . PRO B 2 421 ? 107.799 80.983 90.162 1.00 104.94 468 PRO B CA 1
ATOM 3457 C C . PRO B 2 421 ? 107.239 82.213 89.474 1.00 107.46 468 PRO B C 1
ATOM 3458 O O . PRO B 2 421 ? 107.861 82.724 88.535 1.00 110.14 468 PRO B O 1
ATOM 3462 N N . ARG B 2 422 ? 106.077 82.705 89.908 1.00 108.31 469 ARG B N 1
ATOM 3463 C CA . ARG B 2 422 ? 105.475 83.862 89.256 1.00 99.80 469 ARG B CA 1
ATOM 3464 C C . ARG B 2 422 ? 106.255 85.137 89.536 1.00 100.68 469 ARG B C 1
ATOM 3465 O O . ARG B 2 422 ? 106.339 86.013 88.669 1.00 107.13 469 ARG B O 1
ATOM 3473 N N . LEU B 2 423 ? 106.824 85.264 90.731 1.00 89.37 470 LEU B N 1
ATOM 3474 C CA . LEU B 2 423 ? 107.508 86.479 91.168 1.00 91.03 470 LEU B CA 1
ATOM 3475 C C . LEU B 2 423 ? 108.904 86.098 91.635 1.00 96.46 470 LEU B C 1
ATOM 3476 O O . LEU B 2 423 ? 109.146 85.923 92.836 1.00 101.81 470 LEU B O 1
ATOM 3481 N N . PRO B 2 424 ? 109.855 85.963 90.707 1.00 93.65 471 PRO B N 1
ATOM 3482 C CA . PRO B 2 424 ? 111.186 85.459 91.073 1.00 92.89 471 PRO B CA 1
ATOM 3483 C C . PRO B 2 424 ? 112.068 86.462 91.798 1.00 93.20 471 PRO B C 1
ATOM 3484 O O . PRO B 2 424 ? 113.222 86.134 92.092 1.00 104.30 471 PRO B O 1
ATOM 3488 N N . ASP B 2 425 ? 111.587 87.667 92.097 1.00 86.23 472 ASP B N 1
ATOM 3489 C CA . ASP B 2 425 ? 112.362 88.618 92.877 1.00 89.79 472 ASP B CA 1
ATOM 3490 C C . ASP B 2 425 ? 111.731 88.937 94.224 1.00 95.35 472 ASP B C 1
ATOM 3491 O O . ASP B 2 425 ? 112.295 89.734 94.981 1.00 97.12 472 ASP B O 1
ATOM 3496 N N . ARG B 2 426 ? 110.581 88.349 94.540 1.00 87.25 473 ARG B N 1
ATOM 3497 C CA . ARG B 2 426 ? 109.953 88.542 95.838 1.00 78.93 473 ARG B CA 1
ATOM 3498 C C . ARG B 2 426 ? 110.449 87.473 96.801 1.00 84.84 473 ARG B C 1
ATOM 3499 O O . ARG B 2 426 ? 110.282 86.280 96.519 1.00 90.04 473 ARG B O 1
ATOM 3507 N N . PRO B 2 427 ? 111.061 87.840 97.926 1.00 80.92 474 PRO B N 1
ATOM 3508 C CA . PRO B 2 427 ? 111.531 86.820 98.871 1.00 78.34 474 PRO B CA 1
ATOM 3509 C C . PRO B 2 427 ? 110.360 86.117 99.537 1.00 81.32 474 PRO B C 1
ATOM 3510 O O . PRO B 2 427 ? 109.436 86.759 100.039 1.00 94.37 474 PRO B O 1
ATOM 3514 N N . THR B 2 428 ? 110.401 84.789 99.536 1.00 75.97 475 THR B N 1
ATOM 3515 C CA . THR B 2 428 ? 109.369 83.984 100.171 1.00 80.84 475 THR B CA 1
ATOM 3516 C C . THR B 2 428 ? 109.819 83.382 101.492 1.00 90.98 475 THR B C 1
ATOM 3517 O O . THR B 2 428 ? 109.026 82.704 102.149 1.00 98.50 475 THR B O 1
ATOM 3521 N N . ARG B 2 429 ? 111.065 83.612 101.896 1.00 94.24 476 ARG B N 1
ATOM 3522 C CA . ARG B 2 429 ? 111.582 83.047 103.138 1.00 88.13 476 ARG B CA 1
ATOM 3523 C C . ARG B 2 429 ? 112.805 83.846 103.549 1.00 88.45 476 ARG B C 1
ATOM 3524 O O . ARG B 2 429 ? 113.790 83.890 102.807 1.00 102.47 476 ARG B O 1
ATOM 3532 N N . ILE B 2 430 ? 112.745 84.476 104.718 1.00 82.79 477 ILE B N 1
ATOM 3533 C CA . ILE B 2 430 ? 113.824 85.310 105.230 1.00 80.07 477 ILE B CA 1
ATOM 3534 C C . ILE B 2 430 ? 114.283 84.734 106.560 1.00 85.04 477 ILE B C 1
ATOM 3535 O O . ILE B 2 430 ? 113.464 84.506 107.457 1.00 96.81 477 ILE B O 1
ATOM 3540 N N . VAL B 2 431 ? 115.585 84.502 106.686 1.00 81.89 478 VAL B N 1
ATOM 3541 C CA . VAL B 2 431 ? 116.180 83.966 107.904 1.00 80.87 478 VAL B CA 1
ATOM 3542 C C . VAL B 2 431 ? 117.100 85.030 108.483 1.00 85.81 478 VAL B C 1
ATOM 3543 O O . VAL B 2 431 ? 118.097 85.403 107.854 1.00 97.06 478 VAL B O 1
ATOM 3547 N N . ASP B 2 432 ? 116.772 85.510 109.675 1.00 94.54 479 ASP B N 1
ATOM 3548 C CA . ASP B 2 432 ? 117.543 86.554 110.332 1.00 94.53 479 ASP B CA 1
ATOM 3549 C C . ASP B 2 432 ? 118.839 85.976 110.889 1.00 100.44 479 ASP B C 1
ATOM 3550 O O . ASP B 2 432 ? 119.004 84.758 110.972 1.00 99.36 479 ASP B O 1
ATOM 3555 N N . PRO B 2 433 ? 119.801 86.830 111.255 1.00 99.40 480 PRO B N 1
ATOM 3556 C CA . PRO B 2 433 ? 121.048 86.307 111.836 1.00 95.60 480 PRO B CA 1
ATOM 3557 C C . PRO B 2 433 ? 120.833 85.466 113.080 1.00 102.51 480 PRO B C 1
ATOM 3558 O O . PRO B 2 433 ? 121.620 84.547 113.336 1.00 104.88 480 PRO B O 1
ATOM 3562 N N . ARG B 2 434 ? 119.794 85.752 113.865 1.00 108.85 481 ARG B N 1
ATOM 3563 C CA . ARG B 2 434 ? 119.507 84.967 115.057 1.00 104.17 481 ARG B CA 1
ATOM 3564 C C . ARG B 2 434 ? 118.990 83.571 114.733 1.00 102.24 481 ARG B C 1
ATOM 3565 O O . ARG B 2 434 ? 118.971 82.715 115.623 1.00 103.42 481 ARG B O 1
ATOM 3573 N N . GLY B 2 435 ? 118.580 83.319 113.493 1.00 98.26 482 GLY B N 1
ATOM 3574 C CA . GLY B 2 435 ? 118.074 82.024 113.084 1.00 98.28 482 GLY B CA 1
ATOM 3575 C C . GLY B 2 435 ? 116.576 81.959 112.887 1.00 98.94 482 GLY B C 1
ATOM 3576 O O . GLY B 2 435 ? 116.087 80.962 112.340 1.00 94.39 482 GLY B O 1
ATOM 3577 N N . GLY B 2 436 ? 115.830 82.975 113.313 1.00 101.98 483 GLY B N 1
ATOM 3578 C CA . GLY B 2 436 ? 114.395 82.973 113.093 1.00 98.96 483 GLY B CA 1
ATOM 3579 C C . GLY B 2 436 ? 114.065 83.097 111.616 1.00 98.59 483 GLY B C 1
ATOM 3580 O O . GLY B 2 436 ? 114.730 83.810 110.864 1.00 101.38 483 GLY B O 1
ATOM 3581 N N . GLU B 2 437 ? 113.014 82.398 111.201 1.00 101.17 484 GLU B N 1
ATOM 3582 C CA . GLU B 2 437 ? 112.636 82.304 109.799 1.00 95.57 484 GLU B CA 1
ATOM 3583 C C . GLU B 2 437 ? 111.250 82.895 109.596 1.00 97.02 484 GLU B C 1
ATOM 3584 O O . GLU B 2 437 ? 110.294 82.488 110.263 1.00 105.43 484 GLU B O 1
ATOM 3590 N N . ARG B 2 438 ? 111.145 83.844 108.672 1.00 89.19 485 ARG B N 1
ATOM 3591 C CA . ARG B 2 438 ? 109.874 84.440 108.291 1.00 86.19 485 ARG B CA 1
ATOM 3592 C C . ARG B 2 438 ? 109.492 83.970 106.897 1.00 93.59 485 ARG B C 1
ATOM 3593 O O . ARG B 2 438 ? 110.344 83.870 106.011 1.00 106.57 485 ARG B O 1
ATOM 3601 N N . ARG B 2 439 ? 108.211 83.677 106.709 1.00 93.24 486 ARG B N 1
ATOM 3602 C CA . ARG B 2 439 ? 107.688 83.239 105.426 1.00 88.31 486 ARG B CA 1
ATOM 3603 C C . ARG B 2 439 ? 106.725 84.282 104.882 1.00 93.74 486 ARG B C 1
ATOM 3604 O O . ARG B 2 439 ? 105.875 84.798 105.613 1.00 101.94 486 ARG B O 1
ATOM 3612 N N . LEU B 2 440 ? 106.864 84.590 103.597 1.00 82.37 487 LEU B N 1
ATOM 3613 C CA . LEU B 2 440 ? 106.059 85.606 102.939 1.00 82.03 487 LEU B CA 1
ATOM 3614 C C . LEU B 2 440 ? 105.335 84.996 101.749 1.00 79.09 487 LEU B C 1
ATOM 3615 O O . LEU B 2 440 ? 105.866 84.111 101.074 1.00 84.96 487 LEU B O 1
ATOM 3620 N N . GLU B 2 441 ? 104.118 85.469 101.503 1.00 82.47 488 GLU B N 1
ATOM 3621 C CA . GLU B 2 441 ? 103.341 85.081 100.338 1.00 77.67 488 GLU B CA 1
ATOM 3622 C C . GLU B 2 441 ? 102.932 86.327 99.570 1.00 87.13 488 GLU B C 1
ATOM 3623 O O . GLU B 2 441 ? 102.657 87.376 100.157 1.00 94.81 488 GLU B O 1
ATOM 3629 N N . TRP B 2 442 ? 102.893 86.202 98.248 1.00 75.27 489 TRP B N 1
ATOM 3630 C CA . TRP B 2 442 ? 102.612 87.326 97.372 1.00 74.15 489 TRP B CA 1
ATOM 3631 C C . TRP B 2 442 ? 101.505 86.950 96.400 1.00 79.71 489 TRP B C 1
ATOM 3632 O O . TRP B 2 442 ? 101.337 85.781 96.048 1.00 85.97 489 TRP B O 1
ATOM 3643 N N . ASN B 2 443 ? 100.746 87.954 95.975 1.00 85.54 490 ASN B N 1
ATOM 3644 C CA . ASN B 2 443 ? 99.663 87.762 95.027 1.00 85.71 490 ASN B CA 1
ATOM 3645 C C . ASN B 2 443 ? 100.104 88.196 93.631 1.00 89.23 490 ASN B C 1
ATOM 3646 O O . ASN B 2 443 ? 101.265 88.531 93.390 1.00 93.72 490 ASN B O 1
ATOM 3651 N N . ARG B 2 444 ? 99.151 88.191 92.697 1.00 92.20 491 ARG B N 1
ATOM 3652 C CA . ARG B 2 444 ? 99.459 88.500 91.306 1.00 88.78 491 ARG B CA 1
ATOM 3653 C C . ARG B 2 444 ? 99.895 89.944 91.105 1.00 86.35 491 ARG B C 1
ATOM 3654 O O . ARG B 2 444 ? 100.486 90.257 90.067 1.00 95.76 491 ARG B O 1
ATOM 3662 N N . PHE B 2 445 ? 99.624 90.827 92.060 1.00 80.13 492 PHE B N 1
ATOM 3663 C CA . PHE B 2 445 ? 100.062 92.211 91.969 1.00 79.43 492 PHE B CA 1
ATOM 3664 C C . PHE B 2 445 ? 101.469 92.418 92.506 1.00 87.32 492 PHE B C 1
ATOM 3665 O O . PHE B 2 445 ? 101.951 93.554 92.514 1.00 94.34 492 PHE B O 1
ATOM 3673 N N . GLY B 2 446 ? 102.133 91.361 92.960 1.00 79.42 493 GLY B N 1
ATOM 3674 C CA . GLY B 2 446 ? 103.435 91.509 93.569 1.00 79.89 493 GLY B CA 1
ATOM 3675 C C . GLY B 2 446 ? 103.413 92.100 94.956 1.00 81.90 493 GLY B C 1
ATOM 3676 O O . GLY B 2 446 ? 104.469 92.492 95.463 1.00 87.05 493 GLY B O 1
ATOM 3677 N N . LEU B 2 447 ? 102.247 92.182 95.582 1.00 76.76 494 LEU B N 1
ATOM 3678 C CA . LEU B 2 447 ? 102.093 92.736 96.916 1.00 76.41 494 LEU B CA 1
ATOM 3679 C C . LEU B 2 447 ? 102.035 91.614 97.944 1.00 79.73 494 LEU B C 1
ATOM 3680 O O . LEU B 2 447 ? 101.710 90.468 97.630 1.00 83.77 494 LEU B O 1
ATOM 3685 N N . LEU B 2 448 ? 102.361 91.960 99.184 1.00 74.20 495 LEU B N 1
ATOM 3686 C CA . LEU B 2 448 ? 102.402 90.965 100.246 1.00 73.49 495 LEU B CA 1
ATOM 3687 C C . LEU B 2 448 ? 100.996 90.476 100.563 1.00 79.24 495 LEU B C 1
ATOM 3688 O O . LEU B 2 448 ? 100.098 91.274 100.843 1.00 89.67 495 LEU B O 1
ATOM 3693 N N . ALA B 2 449 ? 100.806 89.159 100.522 1.00 74.75 496 ALA B N 1
ATOM 3694 C CA . ALA B 2 449 ? 99.512 88.550 100.790 1.00 72.06 496 ALA B CA 1
ATOM 3695 C C . ALA B 2 449 ? 99.432 87.852 102.135 1.00 79.78 496 ALA B C 1
ATOM 3696 O O . ALA B 2 449 ? 98.340 87.743 102.694 1.00 91.53 496 ALA B O 1
ATOM 3698 N N . ALA B 2 450 ? 100.556 87.375 102.663 1.00 81.90 497 ALA B N 1
ATOM 3699 C CA . ALA B 2 450 ? 100.577 86.706 103.955 1.00 75.27 497 ALA B CA 1
ATOM 3700 C C . ALA B 2 450 ? 101.984 86.798 104.518 1.00 74.97 497 ALA B C 1
ATOM 3701 O O . ALA B 2 450 ? 102.955 86.569 103.794 1.00 90.71 497 ALA B O 1
ATOM 3703 N N . LEU B 2 451 ? 102.091 87.134 105.800 1.00 80.76 498 LEU B N 1
ATOM 3704 C CA . LEU B 2 451 ? 103.374 87.243 106.484 1.00 79.05 498 LEU B CA 1
ATOM 3705 C C . LEU B 2 451 ? 103.343 86.354 107.718 1.00 86.14 498 LEU B C 1
ATOM 3706 O O . LEU B 2 451 ? 102.536 86.574 108.626 1.00 100.45 498 LEU B O 1
ATOM 3711 N N . THR B 2 452 ? 104.218 85.356 107.751 1.00 83.26 499 THR B N 1
ATOM 3712 C CA . THR B 2 452 ? 104.364 84.470 108.897 1.00 83.80 499 THR B CA 1
ATOM 3713 C C . THR B 2 452 ? 105.669 84.810 109.604 1.00 87.69 499 THR B C 1
ATOM 3714 O O . THR B 2 452 ? 106.741 84.740 108.996 1.00 101.34 499 THR B O 1
ATOM 3718 N N . ASP B 2 453 ? 105.580 85.173 110.879 1.00 97.54 500 ASP B N 1
ATOM 3719 C CA . ASP B 2 453 ? 106.752 85.609 111.625 1.00 99.69 500 ASP B CA 1
ATOM 3720 C C . ASP B 2 453 ? 107.523 84.392 112.134 1.00 104.07 500 ASP B C 1
ATOM 3721 O O . ASP B 2 453 ? 107.244 83.247 111.767 1.00 104.23 500 ASP B O 1
ATOM 3726 N N . CYS B 2 454 ? 108.512 84.635 112.996 1.00 108.87 501 CYS B N 1
ATOM 3727 C CA . CYS B 2 454 ? 109.351 83.552 113.497 1.00 107.42 501 CYS B CA 1
ATOM 3728 C C . CYS B 2 454 ? 108.564 82.579 114.364 1.00 109.94 501 CYS B C 1
ATOM 3729 O O . CYS B 2 454 ? 108.903 81.392 114.424 1.00 110.77 501 CYS B O 1
ATOM 3732 N N . SER B 2 455 ? 107.520 83.054 115.037 1.00 104.94 502 SER B N 1
ATOM 3733 C CA . SER B 2 455 ? 106.738 82.232 115.950 1.00 101.95 502 SER B CA 1
ATOM 3734 C C . SER B 2 4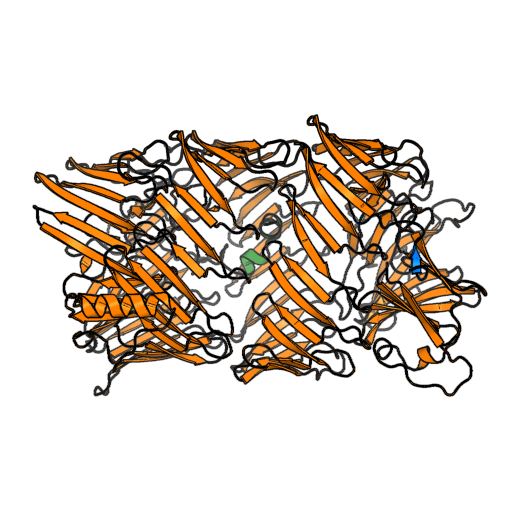55 ? 105.617 81.469 115.258 1.00 102.82 502 SER B C 1
ATOM 3735 O O . SER B 2 455 ? 104.918 80.695 115.918 1.00 102.64 502 SER B O 1
ATOM 3738 N N . GLY B 2 456 ? 105.429 81.663 113.957 1.00 98.48 503 GLY B N 1
ATOM 3739 C CA . GLY B 2 456 ? 104.377 80.984 113.233 1.00 96.28 503 GLY B CA 1
ATOM 3740 C C . GLY B 2 456 ? 103.062 81.722 113.154 1.00 95.91 503 GLY B C 1
ATOM 3741 O O . GLY B 2 456 ? 102.074 81.140 112.691 1.00 98.32 503 GLY B O 1
ATOM 3742 N N . GLN B 2 457 ? 103.012 82.977 113.588 1.00 93.93 504 GLN B N 1
ATOM 3743 C CA . GLN B 2 457 ? 101.795 83.773 113.529 1.00 89.15 504 GLN B CA 1
ATOM 3744 C C . GLN B 2 457 ? 101.677 84.418 112.155 1.00 94.83 504 GLN B C 1
ATOM 3745 O O . GLN B 2 457 ? 102.645 84.991 111.649 1.00 97.73 504 GLN B O 1
ATOM 3751 N N . VAL B 2 458 ? 100.490 84.333 111.561 1.00 87.55 505 VAL B N 1
ATOM 3752 C CA . VAL B 2 458 ? 100.274 84.698 110.166 1.00 83.08 505 VAL B CA 1
ATOM 3753 C C . VAL B 2 458 ? 99.470 85.987 110.099 1.00 82.73 505 VAL B C 1
ATOM 3754 O O . VAL B 2 458 ? 98.379 86.080 110.674 1.00 87.83 505 VAL B O 1
ATOM 3758 N N . TRP B 2 459 ? 100.006 86.975 109.390 1.00 85.48 506 TRP B N 1
ATOM 3759 C CA . TRP B 2 459 ? 99.296 88.202 109.060 1.00 81.30 506 TRP B CA 1
ATOM 3760 C C . TRP B 2 459 ? 98.880 88.139 107.599 1.00 86.92 506 TRP B C 1
ATOM 3761 O O . TRP B 2 459 ? 99.719 87.899 106.727 1.00 100.52 506 TRP B O 1
ATOM 3772 N N . ARG B 2 460 ? 97.598 88.355 107.330 1.00 81.36 507 ARG B N 1
ATOM 3773 C CA . ARG B 2 460 ? 97.067 88.242 105.982 1.00 76.81 507 ARG B CA 1
ATOM 3774 C C . ARG B 2 460 ? 96.571 89.594 105.492 1.00 82.46 507 ARG B C 1
ATOM 3775 O O . ARG B 2 460 ? 96.079 90.414 106.271 1.00 93.55 507 ARG B O 1
ATOM 3783 N N . TYR B 2 461 ? 96.706 89.816 104.187 1.00 80.34 508 TYR B N 1
ATOM 3784 C CA . TYR B 2 461 ? 96.305 91.062 103.552 1.00 77.44 508 TYR B CA 1
ATOM 3785 C C . TYR B 2 461 ? 95.490 90.756 102.306 1.00 81.28 508 TYR B C 1
ATOM 3786 O O . TYR B 2 461 ? 95.773 89.790 101.592 1.00 87.66 508 TYR B O 1
ATOM 3795 N N . ASP B 2 462 ? 94.479 91.580 102.049 1.00 87.94 509 ASP B N 1
ATOM 3796 C CA . ASP B 2 462 ? 93.612 91.429 100.892 1.00 83.00 509 ASP B CA 1
ATOM 3797 C C . ASP B 2 462 ? 93.595 92.719 100.086 1.00 88.87 509 ASP B C 1
ATOM 3798 O O . ASP B 2 462 ? 93.669 93.818 100.641 1.00 93.50 509 ASP B O 1
ATOM 3803 N N . TYR B 2 463 ? 93.492 92.574 98.768 1.00 82.48 510 TYR B N 1
ATOM 3804 C CA . TYR B 2 463 ? 93.546 93.700 97.851 1.00 78.78 510 TYR B CA 1
ATOM 3805 C C . TYR B 2 463 ? 92.413 93.594 96.841 1.00 83.28 510 TYR B C 1
ATOM 3806 O O . TYR B 2 463 ? 91.872 92.514 96.593 1.00 87.34 510 TYR B O 1
ATOM 3815 N N . ASP B 2 464 ? 92.054 94.735 96.263 1.00 96.37 511 ASP B N 1
ATOM 3816 C CA . ASP B 2 464 ? 91.034 94.786 95.229 1.00 99.43 511 ASP B CA 1
ATOM 3817 C C . ASP B 2 464 ? 91.684 94.575 93.862 1.00 102.87 511 ASP B C 1
ATOM 3818 O O . ASP B 2 464 ? 92.857 94.209 93.758 1.00 107.52 511 ASP B O 1
ATOM 3823 N N . ASN B 2 465 ? 90.923 94.808 92.790 1.00 104.63 512 ASN B N 1
ATOM 3824 C CA . ASN B 2 465 ? 91.435 94.578 91.444 1.00 102.25 512 ASN B CA 1
ATOM 3825 C C . ASN B 2 465 ? 92.558 95.534 91.067 1.00 107.73 512 ASN B C 1
ATOM 3826 O O . ASN B 2 465 ? 93.293 95.256 90.115 1.00 112.88 512 ASN B O 1
ATOM 3831 N N . GLU B 2 466 ? 92.706 96.650 91.778 1.00 103.37 513 GLU B N 1
ATOM 3832 C CA . GLU B 2 466 ? 93.718 97.647 91.457 1.00 101.53 513 GLU B CA 1
ATOM 3833 C C . GLU B 2 466 ? 94.871 97.644 92.453 1.00 105.33 513 GLU B C 1
ATOM 3834 O O . GLU B 2 466 ? 95.639 98.609 92.509 1.00 105.45 513 GLU B O 1
ATOM 3840 N N . GLY B 2 467 ? 95.007 96.580 93.235 1.00 95.73 514 GLY B N 1
ATOM 3841 C CA . GLY B 2 467 ? 96.116 96.459 94.164 1.00 95.40 514 GLY B CA 1
ATOM 3842 C C . GLY B 2 467 ? 96.104 97.450 95.307 1.00 96.89 514 GLY B C 1
ATOM 3843 O O . GLY B 2 467 ? 97.165 97.954 95.695 1.00 99.28 514 GLY B O 1
ATOM 3844 N N . ARG B 2 468 ? 94.932 97.740 95.859 1.00 95.28 515 ARG B N 1
ATOM 3845 C CA . ARG B 2 468 ? 94.800 98.602 97.024 1.00 89.48 515 ARG B CA 1
ATOM 3846 C C . ARG B 2 468 ? 94.399 97.755 98.221 1.00 93.31 515 ARG B C 1
ATOM 3847 O O . ARG B 2 468 ? 93.493 96.923 98.121 1.00 96.78 515 ARG B O 1
ATOM 3855 N N . LEU B 2 469 ? 95.078 97.963 99.345 1.00 81.94 516 LEU B N 1
ATOM 3856 C CA . LEU B 2 469 ? 94.821 97.176 100.544 1.00 78.29 516 LEU B CA 1
ATOM 3857 C C . LEU B 2 469 ? 93.429 97.484 101.079 1.00 81.37 516 LEU B C 1
ATOM 3858 O O . LEU B 2 469 ? 93.124 98.635 101.405 1.00 92.73 516 LEU B O 1
ATOM 3863 N N . VAL B 2 470 ? 92.586 96.459 101.172 1.00 77.25 517 VAL B N 1
ATOM 3864 C CA . VAL B 2 470 ? 91.213 96.626 101.633 1.00 83.04 517 VAL B CA 1
ATOM 3865 C C . VAL B 2 470 ? 90.894 95.806 102.871 1.00 88.79 517 VAL B C 1
ATOM 3866 O O . VAL B 2 470 ? 89.809 95.984 103.444 1.00 97.48 517 VAL B O 1
ATOM 3870 N N . ALA B 2 471 ? 91.781 94.916 103.307 1.00 88.69 518 ALA B N 1
ATOM 3871 C CA . ALA B 2 471 ? 91.511 94.092 104.478 1.00 84.69 518 ALA B CA 1
ATOM 3872 C C . ALA B 2 471 ? 92.823 93.550 105.017 1.00 88.59 518 ALA B C 1
ATOM 3873 O O . ALA B 2 471 ? 93.640 93.031 104.253 1.00 99.09 518 ALA B O 1
ATOM 3875 N N . SER B 2 472 ? 93.017 93.669 106.327 1.00 91.44 519 SER B N 1
ATOM 3876 C CA . SER B 2 472 ? 94.187 93.130 107.005 1.00 86.25 519 SER B CA 1
ATOM 3877 C C . SER B 2 472 ? 93.725 92.258 108.159 1.00 91.07 519 SER B C 1
ATOM 3878 O O . SER B 2 472 ? 92.883 92.678 108.957 1.00 103.91 519 SER B O 1
ATOM 3881 N 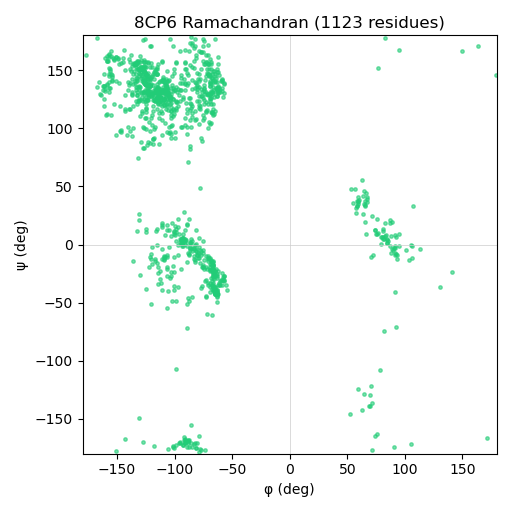N . SER B 2 473 ? 94.272 91.051 108.246 1.00 89.60 520 SER B N 1
ATOM 3882 C CA . SER B 2 473 ? 93.959 90.121 109.320 1.00 83.66 520 SER B CA 1
ATOM 3883 C C . SER B 2 473 ? 95.203 89.886 110.161 1.00 90.45 520 SER B C 1
ATOM 3884 O O . SER B 2 473 ? 96.258 89.529 109.629 1.00 105.32 520 SER B O 1
ATOM 3887 N N . ASP B 2 474 ? 95.079 90.089 111.461 1.00 95.37 521 ASP B N 1
ATOM 3888 C CA . ASP B 2 474 ? 96.149 89.797 112.401 1.00 93.34 521 ASP B CA 1
ATOM 3889 C C . ASP B 2 474 ? 96.094 88.330 112.798 1.00 94.89 521 ASP B C 1
ATOM 3890 O O . ASP B 2 474 ? 95.155 87.613 112.446 1.00 95.63 521 ASP B O 1
ATOM 3895 N N . PRO B 2 475 ? 97.103 87.832 113.522 1.00 85.41 522 PRO B N 1
ATOM 3896 C CA . PRO B 2 475 ? 97.059 86.424 113.948 1.00 84.42 522 PRO B CA 1
ATOM 3897 C C . PRO B 2 475 ? 95.831 86.064 114.764 1.00 92.62 522 PRO B C 1
ATOM 3898 O O . PRO B 2 475 ? 95.416 84.899 114.751 1.00 90.68 522 PRO B O 1
ATOM 3902 N N . LEU B 2 476 ? 95.237 87.019 115.474 1.00 101.41 523 LEU B N 1
ATOM 3903 C CA . LEU B 2 476 ? 94.031 86.753 116.248 1.00 95.77 523 LEU B CA 1
ATOM 3904 C C . LEU B 2 476 ? 92.761 86.812 115.411 1.00 94.37 523 LEU B C 1
ATOM 3905 O O . LEU B 2 476 ? 91.678 86.545 115.943 1.00 94.21 523 LEU B O 1
ATOM 3910 N N . GLY B 2 477 ? 92.859 87.153 114.130 1.00 102.99 524 GLY B N 1
ATOM 3911 C CA . GLY B 2 477 ? 91.696 87.196 113.268 1.00 102.14 524 GLY B CA 1
ATOM 3912 C C . GLY B 2 477 ? 90.934 88.499 113.270 1.00 103.73 524 GLY B C 1
ATOM 3913 O O . GLY B 2 477 ? 89.771 88.517 112.853 1.00 108.59 524 GLY B O 1
ATOM 3914 N N . GLN B 2 478 ? 91.544 89.589 113.722 1.00 97.28 525 GLN B N 1
ATOM 3915 C CA . GLN B 2 478 ? 90.883 90.884 113.774 1.00 95.47 525 GLN B CA 1
ATOM 3916 C C . GLN B 2 478 ? 91.066 91.609 112.448 1.00 99.20 525 GLN B C 1
ATOM 3917 O O . GLN B 2 478 ? 92.194 91.786 111.980 1.00 97.95 525 GLN B O 1
ATOM 3923 N N . LEU B 2 479 ? 89.955 92.032 111.852 1.00 97.90 526 LEU B N 1
ATOM 3924 C CA . LEU B 2 479 ? 89.961 92.628 110.524 1.00 90.92 526 LEU B CA 1
ATOM 3925 C C . LEU B 2 479 ? 90.108 94.140 110.602 1.00 91.57 526 LEU B C 1
ATOM 3926 O O . LEU B 2 479 ? 89.490 94.796 111.443 1.00 100.94 526 LEU B O 1
ATOM 3931 N N . THR B 2 480 ? 90.933 94.687 109.713 1.00 92.84 527 THR B N 1
ATOM 3932 C CA . THR B 2 480 ? 91.061 96.128 109.517 1.00 93.31 527 THR B CA 1
ATOM 3933 C C . THR B 2 480 ? 90.753 96.417 108.055 1.00 98.80 527 THR B C 1
ATOM 3934 O O . THR B 2 480 ? 91.578 96.142 107.177 1.00 109.60 527 THR B O 1
ATOM 3938 N N . ARG B 2 481 ? 89.574 96.966 107.793 1.00 96.39 528 ARG B N 1
ATOM 3939 C CA . ARG B 2 481 ? 89.096 97.171 106.436 1.00 93.38 528 ARG B CA 1
ATOM 3940 C C . ARG B 2 481 ? 89.294 98.617 106.001 1.00 96.91 528 ARG B C 1
ATOM 3941 O O . ARG B 2 481 ? 89.292 99.538 106.820 1.00 107.31 528 ARG B O 1
ATOM 3949 N N . ARG B 2 482 ? 89.469 98.803 104.696 1.00 83.07 529 ARG B N 1
ATOM 3950 C CA . ARG B 2 482 ? 89.669 100.116 104.107 1.00 77.98 529 ARG B CA 1
ATOM 3951 C C . ARG B 2 482 ? 88.739 100.287 102.916 1.00 86.82 529 ARG B C 1
ATOM 3952 O O . ARG B 2 482 ? 88.423 99.325 102.211 1.00 96.37 529 ARG B O 1
ATOM 3960 N N . ARG B 2 483 ? 88.303 101.523 102.699 1.00 87.81 530 ARG B N 1
ATOM 3961 C CA . ARG B 2 483 ? 87.412 101.861 101.600 1.00 84.97 530 ARG B CA 1
ATOM 3962 C C . ARG B 2 483 ? 88.014 103.001 100.797 1.00 90.22 530 ARG B C 1
ATOM 3963 O O . ARG B 2 483 ? 88.569 103.945 101.365 1.00 95.30 530 ARG B O 1
ATOM 3971 N N . TYR B 2 484 ? 87.901 102.910 99.476 1.00 83.73 531 TYR B N 1
ATOM 3972 C CA . TYR B 2 484 ? 88.496 103.884 98.576 1.00 81.49 531 TYR B CA 1
ATOM 3973 C C . TYR B 2 484 ? 87.446 104.426 97.620 1.00 83.49 531 TYR B C 1
ATOM 3974 O O . TYR B 2 484 ? 86.508 103.724 97.235 1.00 89.09 531 TYR B O 1
ATOM 3983 N N . ASP B 2 485 ? 87.613 105.689 97.249 1.00 94.32 532 ASP B N 1
ATOM 3984 C CA . ASP B 2 485 ? 86.830 106.296 96.187 1.00 99.06 532 ASP B CA 1
ATOM 3985 C C . ASP B 2 485 ? 87.459 105.951 94.842 1.00 102.56 532 ASP B C 1
ATOM 3986 O O . ASP B 2 485 ? 88.567 105.414 94.787 1.00 103.49 532 ASP B O 1
ATOM 3991 N N . PRO B 2 486 ? 86.771 106.228 93.729 1.00 97.87 533 PRO B N 1
ATOM 3992 C CA . PRO B 2 486 ? 87.359 105.901 92.419 1.00 94.78 533 PRO B CA 1
ATOM 3993 C C . PRO B 2 486 ? 88.714 106.541 92.174 1.00 94.52 533 PRO B C 1
ATOM 3994 O O . PRO B 2 486 ? 89.517 105.989 91.413 1.00 94.69 533 PRO B O 1
ATOM 3998 N N . LEU B 2 487 ? 89.001 107.680 92.799 1.00 96.43 534 LEU B N 1
ATOM 3999 C CA . LEU B 2 487 ? 90.296 108.329 92.641 1.00 93.41 534 LEU B CA 1
ATOM 4000 C C . LEU B 2 487 ? 91.406 107.640 93.422 1.00 94.41 534 LEU B C 1
ATOM 4001 O O . LEU B 2 487 ? 92.567 108.044 93.299 1.00 92.23 534 LEU B O 1
ATOM 4006 N N . GLY B 2 488 ? 91.087 106.623 94.217 1.00 99.89 535 GLY B N 1
ATOM 4007 C CA . GLY B 2 488 ? 92.085 105.915 94.988 1.00 95.12 535 GLY B CA 1
ATOM 4008 C C . GLY B 2 488 ? 92.387 106.498 96.348 1.00 97.26 535 GLY B C 1
ATOM 4009 O O . GLY B 2 488 ? 93.321 106.030 97.009 1.00 95.49 535 GLY B O 1
ATOM 4010 N N . GLN B 2 489 ? 91.634 107.501 96.785 1.00 99.17 536 GLN B N 1
ATOM 4011 C CA . GLN B 2 489 ? 91.843 108.099 98.093 1.00 91.14 536 GLN B CA 1
ATOM 4012 C C . GLN B 2 489 ? 91.108 107.304 99.162 1.00 95.18 536 GLN B C 1
ATOM 4013 O O . GLN B 2 489 ? 89.990 106.830 98.946 1.00 99.09 536 GLN B O 1
ATOM 4019 N N . LEU B 2 490 ? 91.742 107.160 100.322 1.00 86.70 537 LEU B N 1
ATOM 4020 C CA . LEU B 2 490 ? 91.140 106.429 101.431 1.00 84.66 537 LEU B CA 1
ATOM 4021 C C . LEU B 2 490 ? 90.017 107.262 102.033 1.00 85.21 537 LEU B C 1
ATOM 4022 O O . LEU B 2 490 ? 90.261 108.337 102.587 1.00 96.87 537 LEU B O 1
ATOM 4027 N N . ILE B 2 491 ? 88.783 106.771 101.927 1.00 77.17 538 ILE B N 1
ATOM 4028 C CA . ILE B 2 491 ? 87.614 107.473 102.440 1.00 81.96 538 ILE B CA 1
ATOM 4029 C C . ILE B 2 491 ? 86.999 106.778 103.637 1.00 89.12 538 ILE B C 1
ATOM 4030 O O . ILE B 2 491 ? 86.034 107.299 104.213 1.00 97.48 538 ILE B O 1
ATOM 4035 N N . GLY B 2 492 ? 87.513 105.618 104.029 1.00 91.79 539 GLY B N 1
ATOM 4036 C CA . GLY B 2 492 ? 86.974 104.901 105.165 1.00 90.80 539 GLY B CA 1
ATOM 4037 C C . GLY B 2 492 ? 87.961 103.915 105.748 1.00 92.28 539 GLY B C 1
ATOM 4038 O O . GLY B 2 492 ? 88.657 103.216 105.008 1.00 103.73 539 GLY B O 1
ATOM 4039 N N . LEU B 2 493 ? 88.031 103.845 107.074 1.00 88.95 540 LEU B N 1
ATOM 4040 C CA . LEU B 2 493 ? 88.970 102.959 107.761 1.00 88.58 540 LEU B CA 1
ATOM 4041 C C . LEU B 2 493 ? 88.239 102.330 108.942 1.00 91.16 540 LEU B C 1
ATOM 4042 O O . LEU B 2 493 ? 88.129 102.943 110.007 1.00 102.48 540 LEU B O 1
ATOM 4047 N N . GLU B 2 494 ? 87.743 101.112 108.750 1.00 103.52 541 GLU B N 1
ATOM 4048 C CA . GLU B 2 494 ? 87.045 100.384 109.801 1.00 104.37 541 GLU B CA 1
ATOM 4049 C C . GLU B 2 494 ? 88.056 99.573 110.601 1.00 107.86 541 GLU B C 1
ATOM 4050 O O . GLU B 2 494 ? 88.703 98.671 110.059 1.00 111.27 541 GLU B O 1
ATOM 4056 N N . LEU B 2 495 ? 88.188 99.891 111.884 1.00 104.76 542 LEU B N 1
ATOM 4057 C CA . LEU B 2 495 ? 89.178 99.256 112.736 1.00 103.09 542 LEU B CA 1
ATOM 4058 C C . LEU B 2 495 ? 88.632 97.950 113.312 1.00 109.23 542 LEU B C 1
ATOM 4059 O O . LEU B 2 495 ? 87.488 97.559 113.071 1.00 109.20 542 LEU B O 1
ATOM 4064 N N . ALA B 2 496 ? 89.470 97.266 114.093 1.00 117.09 543 ALA B N 1
ATOM 4065 C CA . ALA B 2 496 ? 89.124 95.940 114.590 1.00 116.03 543 ALA B CA 1
ATOM 4066 C C . ALA B 2 496 ? 88.098 95.975 115.714 1.00 120.21 543 ALA B C 1
ATOM 4067 O O . ALA B 2 496 ? 87.482 94.945 116.002 1.00 119.55 543 ALA B O 1
ATOM 4069 N N . ASP B 2 497 ? 87.900 97.125 116.354 1.00 125.90 544 ASP B N 1
ATOM 4070 C CA . ASP B 2 497 ? 86.980 97.240 117.476 1.00 125.22 544 ASP B CA 1
ATOM 4071 C C . ASP B 2 497 ? 85.641 97.845 117.079 1.00 125.73 544 ASP B C 1
ATOM 4072 O O . ASP B 2 497 ? 84.845 98.192 117.957 1.00 126.25 544 ASP B O 1
ATOM 4077 N N . GLY B 2 498 ? 85.374 97.983 115.784 1.00 121.06 545 GLY B N 1
ATOM 4078 C CA . GLY B 2 498 ? 84.138 98.569 115.316 1.00 121.38 545 GLY B CA 1
ATOM 4079 C C . GLY B 2 498 ? 84.166 100.068 115.125 1.00 120.05 545 GLY B C 1
ATOM 4080 O O . GLY B 2 498 ? 83.176 100.631 114.642 1.00 120.99 545 GLY B O 1
ATOM 4081 N N . SER B 2 499 ? 85.259 100.734 115.485 1.00 114.43 546 SER B N 1
ATOM 4082 C CA . SER B 2 499 ? 85.375 102.172 115.287 1.00 115.28 546 SER B CA 1
ATOM 4083 C C . SER B 2 499 ? 85.754 102.450 113.839 1.00 119.31 546 SER B C 1
ATOM 4084 O O . SER B 2 499 ? 86.771 101.947 113.351 1.00 121.50 546 SER B O 1
ATOM 4087 N N . ALA B 2 500 ? 84.943 103.250 113.155 1.00 109.91 547 ALA B N 1
ATOM 4088 C CA . ALA B 2 500 ? 85.133 103.545 111.743 1.00 107.38 547 ALA B CA 1
ATOM 4089 C C . ALA B 2 500 ? 85.486 105.014 111.566 1.00 107.46 547 ALA B C 1
ATOM 4090 O O . ALA B 2 500 ? 84.812 105.890 112.116 1.00 112.19 547 ALA B O 1
ATOM 4092 N N . LEU B 2 501 ? 86.540 105.276 110.801 1.00 99.83 548 LEU B N 1
ATOM 4093 C CA . LEU B 2 501 ? 86.948 106.626 110.444 1.00 97.47 548 LEU B CA 1
ATOM 4094 C C . LEU B 2 501 ? 86.564 106.905 109.000 1.00 100.21 548 LEU B C 1
ATOM 4095 O O . LEU B 2 501 ? 86.660 106.024 108.142 1.00 107.36 548 LEU B O 1
ATOM 4100 N N . SER B 2 502 ? 86.120 108.129 108.736 1.00 93.18 549 SER B N 1
ATOM 4101 C CA . SER B 2 502 ? 85.767 108.563 107.394 1.00 91.66 549 SER B CA 1
ATOM 4102 C C . SER B 2 502 ? 86.556 109.815 107.045 1.00 91.21 549 SER B C 1
ATOM 4103 O O . SER B 2 502 ? 86.697 110.721 107.871 1.00 96.43 549 SER B O 1
ATOM 4106 N N . TYR B 2 503 ? 87.068 109.862 105.820 1.00 89.03 550 TYR B N 1
ATOM 4107 C CA . TYR B 2 503 ? 87.897 110.962 105.357 1.00 87.89 550 TYR B CA 1
ATOM 4108 C C . TYR B 2 503 ? 87.216 111.678 104.201 1.00 94.92 550 TYR B C 1
ATOM 4109 O O . TYR B 2 503 ? 86.479 111.071 103.419 1.00 102.60 550 TYR B O 1
ATOM 4118 N N . GLU B 2 504 ? 87.468 112.979 104.102 1.00 97.39 551 GLU B N 1
ATOM 4119 C CA . GLU B 2 504 ? 86.968 113.790 103.005 1.00 92.77 551 GLU B CA 1
ATOM 4120 C C . GLU B 2 504 ? 88.118 114.580 102.400 1.00 97.31 551 GLU B C 1
ATOM 4121 O O . GLU B 2 504 ? 89.065 114.957 103.093 1.00 105.26 551 GLU B O 1
ATOM 4127 N N . TYR B 2 505 ? 88.022 114.827 101.098 1.00 89.61 552 TYR B N 1
ATOM 4128 C CA . TYR B 2 505 ? 89.062 115.518 100.354 1.00 90.10 552 TYR B CA 1
ATOM 4129 C C . TYR B 2 505 ? 88.434 116.589 99.478 1.00 92.14 552 TYR B C 1
ATOM 4130 O O . TYR B 2 505 ? 87.261 116.501 99.106 1.00 94.78 552 TYR B O 1
ATOM 4139 N N . ASP B 2 506 ? 89.225 117.607 99.156 1.00 103.04 553 ASP B N 1
ATOM 4140 C CA . ASP B 2 506 ? 88.781 118.666 98.265 1.00 105.61 553 ASP B CA 1
ATOM 4141 C C . ASP B 2 506 ? 89.155 118.306 96.828 1.00 108.45 553 ASP B C 1
ATOM 4142 O O . ASP B 2 506 ? 89.578 117.185 96.534 1.00 109.35 553 ASP B O 1
ATOM 4147 N N . ALA B 2 507 ? 88.999 119.264 95.911 1.00 108.31 554 ALA B N 1
ATOM 4148 C CA . ALA B 2 507 ? 89.293 119.000 94.507 1.00 108.51 554 ALA B CA 1
ATOM 4149 C C . ALA B 2 507 ? 90.777 118.751 94.273 1.00 109.98 554 ALA B C 1
ATOM 4150 O O . ALA B 2 507 ? 91.143 118.051 93.323 1.00 111.17 554 ALA B O 1
ATOM 4152 N N . LEU B 2 508 ? 91.639 119.303 95.121 1.00 103.95 555 LEU B N 1
ATOM 4153 C CA . LEU B 2 508 ? 93.080 119.155 94.970 1.00 105.40 555 LEU B CA 1
ATOM 4154 C C . LEU B 2 508 ? 93.619 117.898 95.637 1.00 107.01 555 LEU B C 1
ATOM 4155 O O . LEU B 2 508 ? 94.834 117.678 95.619 1.00 106.40 555 LEU B O 1
ATOM 4160 N N . GLY B 2 509 ? 92.756 117.076 96.226 1.00 98.73 556 GLY B N 1
ATOM 4161 C CA . GLY B 2 509 ? 93.202 115.880 96.905 1.00 97.98 556 GLY B CA 1
ATOM 4162 C C . GLY B 2 509 ? 93.710 116.096 98.310 1.00 103.80 556 GLY B C 1
ATOM 4163 O O . GLY B 2 509 ? 94.195 115.144 98.929 1.00 106.71 556 GLY B O 1
ATOM 4164 N N . ARG B 2 510 ? 93.620 117.315 98.831 1.00 102.14 557 ARG B N 1
ATOM 4165 C CA . ARG B 2 510 ? 94.056 117.595 100.190 1.00 95.89 557 ARG B CA 1
ATOM 4166 C C . ARG B 2 510 ? 92.985 117.170 101.184 1.00 98.21 557 ARG B C 1
ATOM 4167 O O . ARG B 2 510 ? 91.791 117.395 100.969 1.00 98.56 557 ARG B O 1
ATOM 4175 N N . GLN B 2 511 ? 93.419 116.547 102.273 1.00 106.25 558 GLN B N 1
ATOM 4176 C CA . GLN B 2 511 ? 92.489 116.060 103.281 1.00 102.38 558 GLN B CA 1
ATOM 4177 C C . GLN B 2 511 ? 91.832 117.234 103.994 1.00 106.37 558 GLN B C 1
ATOM 4178 O O . GLN B 2 511 ? 92.514 118.159 104.444 1.00 116.20 558 GLN B O 1
ATOM 4184 N N . THR B 2 512 ? 90.504 117.198 104.098 1.00 92.43 559 THR B N 1
ATOM 4185 C CA . THR B 2 512 ? 89.754 118.300 104.678 1.00 91.95 559 THR B CA 1
ATOM 4186 C C . THR B 2 512 ? 88.932 117.923 105.899 1.00 97.01 559 THR B C 1
ATOM 4187 O O . THR B 2 512 ? 88.456 118.825 106.596 1.00 104.72 559 THR B O 1
ATOM 4191 N N . ARG B 2 513 ? 88.747 116.637 106.183 1.00 93.86 560 ARG B N 1
ATOM 4192 C CA . ARG B 2 513 ? 87.913 116.237 107.308 1.00 89.61 560 ARG B CA 1
ATOM 4193 C C . ARG B 2 513 ? 88.239 114.805 107.696 1.00 92.78 560 ARG B C 1
ATOM 4194 O O . ARG B 2 513 ? 88.351 113.937 106.827 1.00 101.95 560 ARG B O 1
ATOM 4202 N N . ILE B 2 514 ? 88.395 114.567 108.994 1.00 94.71 561 ILE B N 1
ATOM 4203 C CA . ILE B 2 514 ? 88.542 113.228 109.549 1.00 94.55 561 ILE B CA 1
ATOM 4204 C C . ILE B 2 514 ? 87.466 113.061 110.610 1.00 94.83 561 ILE B C 1
ATOM 4205 O O . ILE B 2 514 ? 87.480 113.768 111.623 1.00 106.33 561 ILE B O 1
ATOM 4210 N N . ALA B 2 515 ? 86.546 112.130 110.385 1.00 91.44 562 ALA B N 1
ATOM 4211 C CA . ALA B 2 515 ? 85.388 111.963 111.248 1.00 92.40 562 ALA B CA 1
ATOM 4212 C C . ALA B 2 515 ? 85.311 110.533 111.753 1.00 99.37 562 ALA B C 1
ATOM 4213 O O . ALA B 2 515 ? 85.791 109.600 111.105 1.00 106.17 562 ALA B O 1
ATOM 4215 N N . ASP B 2 516 ? 84.703 110.373 112.923 1.00 119.90 563 ASP B N 1
ATOM 4216 C CA . ASP B 2 516 ? 84.448 109.068 113.505 1.00 117.81 563 ASP B CA 1
ATOM 4217 C C . ASP B 2 516 ? 82.973 108.715 113.339 1.00 120.68 563 ASP B C 1
ATOM 4218 O O . ASP B 2 516 ? 82.170 109.503 112.836 1.00 123.28 563 ASP B O 1
ATOM 4223 N N . ALA B 2 517 ? 82.613 107.505 113.768 1.00 133.43 564 ALA B N 1
ATOM 4224 C CA . ALA B 2 517 ? 81.214 107.100 113.733 1.00 134.48 564 ALA B CA 1
ATOM 4225 C C . ALA B 2 517 ? 80.361 107.902 114.703 1.00 133.84 564 ALA B C 1
ATOM 4226 O O . ALA B 2 517 ? 79.150 108.024 114.490 1.00 131.13 564 ALA B O 1
ATOM 4228 N N . GLU B 2 518 ? 80.963 108.446 115.763 1.00 143.72 565 GLU B N 1
ATOM 4229 C CA . GLU B 2 518 ? 80.208 109.256 116.713 1.00 142.12 565 GLU B CA 1
ATOM 4230 C C . GLU B 2 518 ? 79.681 110.525 116.057 1.00 143.12 565 GLU B C 1
ATOM 4231 O O . GLU B 2 518 ? 78.545 110.940 116.313 1.00 146.28 565 GLU B O 1
ATOM 4237 N N . GLY B 2 519 ? 80.491 111.156 115.212 1.00 128.69 566 GLY B N 1
ATOM 4238 C CA . GLY B 2 519 ? 80.057 112.338 114.496 1.00 128.25 566 GLY B CA 1
ATOM 4239 C C . GLY B 2 519 ? 81.025 113.499 114.578 1.00 129.73 566 GLY B C 1
ATOM 4240 O O . GLY B 2 519 ? 81.191 114.241 113.606 1.00 132.97 566 GLY B O 1
ATOM 4241 N N . HIS B 2 520 ? 81.668 113.672 115.730 1.00 123.36 567 HIS B N 1
ATOM 4242 C CA . HIS B 2 520 ? 82.606 114.772 115.900 1.00 126.11 567 HIS B CA 1
ATOM 4243 C C . HIS B 2 520 ? 83.850 114.543 115.050 1.00 121.51 567 HIS B C 1
ATOM 4244 O O . HIS B 2 520 ? 84.389 113.433 115.003 1.00 115.06 567 HIS B O 1
ATOM 4251 N N . ALA B 2 521 ? 84.310 115.602 114.388 1.00 105.45 568 ALA B N 1
ATOM 4252 C CA . ALA B 2 521 ? 85.354 115.495 113.382 1.00 100.58 568 ALA B CA 1
ATOM 4253 C C . ALA B 2 521 ? 86.348 116.634 113.535 1.00 99.67 568 ALA B C 1
ATOM 4254 O O . ALA B 2 521 ? 86.074 117.646 114.184 1.00 104.84 568 ALA B O 1
ATOM 4256 N N . THR B 2 522 ? 87.514 116.454 112.922 1.00 93.65 569 THR B N 1
ATOM 4257 C CA . THR B 2 522 ? 88.526 117.494 112.815 1.00 94.01 569 THR B CA 1
ATOM 4258 C C . THR B 2 522 ? 88.532 118.022 111.388 1.00 93.20 569 THR B C 1
ATOM 4259 O O . THR B 2 522 ? 88.556 117.238 110.434 1.00 99.45 569 THR B O 1
ATOM 4263 N N . LEU B 2 523 ? 88.509 119.342 111.244 1.00 88.49 570 LEU B N 1
ATOM 4264 C CA . LEU B 2 523 ? 88.422 119.992 109.946 1.00 84.19 570 LEU B CA 1
ATOM 4265 C C . LEU B 2 523 ? 89.755 120.637 109.594 1.00 88.92 570 LEU B C 1
ATOM 4266 O O . LEU B 2 523 ? 90.422 121.216 110.455 1.00 97.74 570 LEU B O 1
ATOM 4271 N N . PHE B 2 524 ? 90.137 120.533 108.324 1.00 88.12 571 PHE B N 1
ATOM 4272 C CA . PHE B 2 524 ? 91.364 121.127 107.815 1.00 84.02 571 PHE B CA 1
ATOM 4273 C C . PHE B 2 524 ? 91.021 122.144 106.739 1.00 90.65 571 PHE B C 1
ATOM 4274 O O . PHE B 2 524 ? 90.251 121.845 105.821 1.00 100.21 571 PHE B O 1
ATOM 4282 N N . SER B 2 525 ? 91.588 123.339 106.854 1.00 86.07 572 SER B N 1
ATOM 4283 C CA . SER B 2 525 ? 91.489 124.364 105.829 1.00 84.20 572 SER B CA 1
ATOM 4284 C C . SER B 2 525 ? 92.877 124.629 105.269 1.00 89.04 572 SER B C 1
ATOM 4285 O O . SER B 2 525 ? 93.847 124.742 106.022 1.00 99.97 572 SER B O 1
ATOM 4288 N N . TRP B 2 526 ? 92.971 124.718 103.947 1.00 83.78 573 TRP B N 1
ATOM 4289 C CA . TRP B 2 526 ? 94.248 124.854 103.269 1.00 85.55 573 TRP B CA 1
ATOM 4290 C C . TRP B 2 526 ? 94.307 126.175 102.516 1.00 89.37 573 TRP B C 1
ATOM 4291 O O . TRP B 2 526 ? 93.288 126.689 102.048 1.00 89.75 573 TRP B O 1
ATOM 4302 N N . GLY B 2 527 ? 95.515 126.721 102.413 1.00 97.52 574 GLY B N 1
ATOM 4303 C CA . GLY B 2 527 ? 95.728 127.957 101.690 1.00 100.93 574 GLY B CA 1
ATOM 4304 C C . GLY B 2 527 ? 96.249 127.720 100.289 1.00 106.11 574 GLY B C 1
ATOM 4305 O O . GLY B 2 527 ? 95.503 127.279 99.410 1.00 113.68 574 GLY B O 1
ATOM 4306 N N . HIS B 2 528 ? 97.527 128.008 100.068 1.00 108.20 575 HIS B N 1
ATOM 4307 C CA . HIS B 2 528 ? 98.172 127.789 98.779 1.00 111.41 575 HIS B CA 1
ATOM 4308 C C . HIS B 2 528 ? 99.021 126.529 98.874 1.00 113.52 575 HIS B C 1
ATOM 4309 O O . HIS B 2 528 ? 99.967 126.468 99.665 1.00 113.88 575 HIS B O 1
ATOM 4316 N N . GLY B 2 529 ? 98.687 125.528 98.065 1.00 112.08 576 GLY B N 1
ATOM 4317 C CA . GLY B 2 529 ? 99.424 124.282 98.073 1.00 109.38 576 GLY B CA 1
ATOM 4318 C C . GLY B 2 529 ? 99.202 123.485 99.339 1.00 106.75 576 GLY B C 1
ATOM 4319 O O . GLY B 2 529 ? 98.078 123.411 99.841 1.00 108.21 576 GLY B O 1
ATOM 4320 N N . ASP B 2 530 ? 100.267 122.885 99.867 1.00 115.37 577 ASP B N 1
ATOM 4321 C CA . ASP B 2 530 ? 100.191 122.107 101.094 1.00 116.17 577 ASP B CA 1
ATOM 4322 C C . ASP B 2 530 ? 100.383 122.960 102.340 1.00 118.59 577 ASP B C 1
ATOM 4323 O O . ASP B 2 530 ? 100.746 122.428 103.395 1.00 122.50 577 ASP B O 1
ATOM 4328 N N . LEU B 2 531 ? 100.151 124.266 102.243 1.00 103.82 578 LEU B N 1
ATOM 4329 C CA . LEU B 2 531 ? 100.280 125.167 103.381 1.00 100.46 578 LEU B CA 1
ATOM 4330 C C . LEU B 2 531 ? 98.977 125.140 104.170 1.00 104.22 578 LEU B C 1
ATOM 4331 O O . LEU B 2 531 ? 97.950 125.645 103.707 1.00 101.75 578 LEU B O 1
ATOM 4336 N N . LEU B 2 532 ? 99.023 124.543 105.355 1.00 98.72 579 LEU B N 1
ATOM 4337 C CA . LEU B 2 532 ? 97.852 124.473 106.215 1.00 95.74 579 LEU B CA 1
ATOM 4338 C C . LEU B 2 532 ? 97.440 125.868 106.663 1.00 95.83 579 LEU B C 1
ATOM 4339 O O . LEU B 2 532 ? 98.284 126.712 106.973 1.00 104.75 579 LEU B O 1
ATOM 4344 N N . ALA B 2 533 ? 96.132 126.115 106.688 1.00 85.38 580 ALA B N 1
ATOM 4345 C CA . ALA B 2 533 ? 95.606 127.425 107.046 1.00 81.13 580 ALA B CA 1
ATOM 4346 C C . ALA B 2 533 ? 94.800 127.435 108.332 1.00 86.81 580 ALA B C 1
ATOM 4347 O O . ALA B 2 533 ? 94.831 128.433 109.053 1.00 94.59 580 ALA B O 1
ATOM 4349 N N . ARG B 2 534 ? 94.080 126.358 108.638 1.00 96.48 581 ARG B N 1
ATOM 4350 C CA . ARG B 2 534 ? 93.263 126.308 109.843 1.00 91.45 581 ARG B CA 1
ATOM 4351 C C . ARG B 2 534 ? 92.923 124.870 110.207 1.00 96.35 581 ARG B C 1
ATOM 4352 O O . ARG B 2 534 ? 92.581 124.069 109.333 1.00 106.13 581 ARG B O 1
ATOM 4360 N N . VAL B 2 535 ? 93.017 124.533 111.490 1.00 90.89 582 VAL B N 1
ATOM 4361 C CA . VAL B 2 535 ? 92.641 123.218 111.991 1.00 86.01 582 VAL B CA 1
ATOM 4362 C C . VAL B 2 535 ? 91.623 123.402 113.104 1.00 92.28 582 VAL B C 1
ATOM 4363 O O . VAL B 2 535 ? 91.908 124.063 114.107 1.00 105.79 582 VAL B O 1
ATOM 4367 N N . SER B 2 536 ? 90.444 122.816 112.929 1.00 92.61 583 SER B N 1
ATOM 4368 C CA . SER B 2 536 ? 89.394 122.840 113.937 1.00 97.06 583 SER B CA 1
ATOM 4369 C C . SER B 2 536 ? 89.168 121.424 114.438 1.00 99.27 583 SER B C 1
ATOM 4370 O O . SER B 2 536 ? 88.831 120.533 113.653 1.00 106.63 583 SER B O 1
ATOM 4373 N N . ASP B 2 537 ? 89.351 121.217 115.738 1.00 109.77 584 ASP B N 1
ATOM 4374 C CA . ASP B 2 537 ? 89.158 119.903 116.324 1.00 110.04 584 ASP B CA 1
ATOM 4375 C C . ASP B 2 537 ? 87.695 119.722 116.723 1.00 110.96 584 ASP B C 1
ATOM 4376 O O . ASP B 2 537 ? 86.838 120.564 116.447 1.00 107.24 584 ASP B O 1
ATOM 4381 N N . ALA B 2 538 ? 87.405 118.599 117.381 1.00 108.28 585 ALA B N 1
ATOM 4382 C CA . ALA B 2 538 ? 86.037 118.305 117.788 1.00 109.55 585 ALA B CA 1
ATOM 4383 C C . ALA B 2 538 ? 85.535 119.250 118.871 1.00 109.67 585 ALA B C 1
ATOM 4384 O O . ALA B 2 538 ? 84.328 119.503 118.943 1.00 107.63 585 ALA B O 1
ATOM 4386 N N . GLY B 2 539 ? 86.425 119.776 119.707 1.00 106.72 586 GLY B N 1
ATOM 4387 C CA . GLY B 2 539 ? 86.034 120.661 120.782 1.00 106.10 586 GLY B CA 1
ATOM 4388 C C . GLY B 2 539 ? 85.803 122.100 120.394 1.00 109.23 586 GLY B C 1
ATOM 4389 O O . GLY B 2 539 ? 85.473 122.918 121.256 1.00 111.90 586 GLY B O 1
ATOM 4390 N N . GLY B 2 540 ? 85.964 122.439 119.118 1.00 113.29 587 GLY B N 1
ATOM 4391 C CA . GLY B 2 540 ? 85.766 123.791 118.650 1.00 114.23 587 GLY B CA 1
ATOM 4392 C C . GLY B 2 540 ? 87.009 124.652 118.618 1.00 116.40 587 GLY B C 1
ATOM 4393 O O . GLY B 2 540 ? 86.955 125.764 118.079 1.00 118.82 587 GLY B O 1
ATOM 4394 N N . GLY B 2 541 ? 88.122 124.184 119.176 1.00 107.07 588 GLY B N 1
ATOM 4395 C CA . GLY B 2 541 ? 89.347 124.955 119.121 1.00 106.47 588 GLY B CA 1
ATOM 4396 C C . GLY B 2 541 ? 89.903 125.030 117.712 1.00 106.95 588 GLY B C 1
ATOM 4397 O O . GLY B 2 541 ? 89.779 124.101 116.916 1.00 107.23 588 GLY B O 1
ATOM 4398 N N . GLU B 2 542 ? 90.530 126.162 117.402 1.00 107.22 589 GLU B N 1
ATOM 4399 C CA . GLU B 2 542 ? 91.045 126.409 116.063 1.00 102.65 589 GLU B CA 1
ATOM 4400 C C . GLU B 2 542 ? 92.489 126.872 116.141 1.00 103.70 589 GLU B C 1
ATOM 4401 O O . GLU B 2 542 ? 92.827 127.723 116.968 1.00 109.15 589 GLU B O 1
ATOM 4407 N N . LEU B 2 543 ? 93.332 126.313 115.280 1.00 93.30 590 LEU B N 1
ATOM 4408 C CA . LEU B 2 543 ? 94.713 126.751 115.112 1.00 91.12 590 LEU B CA 1
ATOM 4409 C C . LEU B 2 543 ? 94.830 127.392 113.737 1.00 95.90 590 LEU B C 1
ATOM 4410 O O . LEU B 2 543 ? 94.812 126.694 112.719 1.00 103.34 590 LEU B O 1
ATOM 4415 N N . SER B 2 544 ? 94.950 128.714 113.705 1.00 88.77 591 SER B N 1
ATOM 4416 C CA . SER B 2 544 ? 95.040 129.462 112.460 1.00 83.22 591 SER B CA 1
ATOM 4417 C C . SER B 2 544 ? 96.502 129.697 112.111 1.00 85.89 591 SER B C 1
ATOM 4418 O O . SER B 2 544 ? 97.292 130.103 112.968 1.00 93.18 591 SER B O 1
ATOM 4421 N N . TYR B 2 545 ? 96.856 129.439 110.857 1.00 91.03 592 TYR B N 1
ATOM 4422 C CA . TYR B 2 545 ? 98.213 129.619 110.363 1.00 88.14 592 TYR B CA 1
ATOM 4423 C C . TYR B 2 545 ? 98.225 130.722 109.317 1.00 88.30 592 TYR B C 1
ATOM 4424 O O . TYR B 2 545 ? 97.355 130.764 108.442 1.00 96.61 592 TYR B O 1
ATOM 4433 N N . LEU B 2 546 ? 99.207 131.613 109.410 1.00 82.55 593 LEU B N 1
ATOM 4434 C CA . LEU B 2 546 ? 99.367 132.710 108.468 1.00 82.30 593 LEU B CA 1
ATOM 4435 C C . LEU B 2 546 ? 100.730 132.597 107.804 1.00 92.53 593 LEU B C 1
ATOM 4436 O O . LEU B 2 546 ? 101.750 132.488 108.490 1.00 97.85 593 LEU B O 1
ATOM 4441 N N . HIS B 2 547 ? 100.743 132.622 106.475 1.00 93.34 594 HIS B N 1
ATOM 4442 C CA . HIS B 2 547 ? 101.963 132.495 105.696 1.00 81.90 594 HIS B CA 1
ATOM 4443 C C . HIS B 2 547 ? 102.151 133.730 104.826 1.00 87.96 594 HIS B C 1
ATOM 4444 O O . HIS B 2 547 ? 101.195 134.440 104.503 1.00 96.48 594 HIS B O 1
ATOM 4451 N N . ASP B 2 548 ? 103.398 133.982 104.450 1.00 97.00 595 ASP B N 1
ATOM 4452 C CA . ASP B 2 548 ? 103.738 135.097 103.584 1.00 97.85 595 ASP B CA 1
ATOM 4453 C C . ASP B 2 548 ? 103.903 134.602 102.147 1.00 100.88 595 ASP B C 1
ATOM 4454 O O . ASP B 2 548 ? 103.617 133.445 101.827 1.00 102.36 595 ASP B O 1
ATOM 4459 N N . GLU B 2 549 ? 104.368 135.492 101.266 1.00 108.88 596 GLU B N 1
ATOM 4460 C CA . GLU B 2 549 ? 104.511 135.142 99.857 1.00 107.57 596 GLU B CA 1
ATOM 4461 C C . GLU B 2 549 ? 105.519 134.021 99.649 1.00 111.14 596 GLU B C 1
ATOM 4462 O O . GLU B 2 549 ? 105.417 133.269 98.674 1.00 115.92 596 GLU B O 1
ATOM 4468 N N . ALA B 2 550 ? 106.490 133.888 100.547 1.00 98.75 597 ALA B N 1
ATOM 4469 C CA . ALA B 2 550 ? 107.505 132.851 100.430 1.00 97.60 597 ALA B CA 1
ATOM 4470 C C . ALA B 2 550 ? 107.062 131.519 101.015 1.00 101.52 597 ALA B C 1
ATOM 4471 O O . ALA B 2 550 ? 107.855 130.571 101.021 1.00 106.15 597 ALA B O 1
ATOM 4473 N N . GLY B 2 551 ? 105.829 131.420 101.503 1.00 91.47 598 GLY B N 1
ATOM 4474 C CA . GLY B 2 551 ? 105.360 130.190 102.105 1.00 88.52 598 GLY B CA 1
ATOM 4475 C C . GLY B 2 551 ? 105.898 129.920 103.488 1.00 91.44 598 GLY B C 1
ATOM 4476 O O . GLY B 2 551 ? 105.914 128.764 103.920 1.00 93.48 598 GLY B O 1
ATOM 4477 N N . ARG B 2 552 ? 106.340 130.951 104.198 1.00 89.32 599 ARG B N 1
ATOM 4478 C CA . ARG B 2 552 ? 106.910 130.808 105.529 1.00 84.57 599 ARG B CA 1
ATOM 4479 C C . ARG B 2 552 ? 105.868 131.189 106.569 1.00 88.17 599 ARG B C 1
ATOM 4480 O O . ARG B 2 552 ? 105.186 132.208 106.426 1.00 91.47 599 ARG B O 1
ATOM 4488 N N . LEU B 2 553 ? 105.743 130.368 107.608 1.00 83.41 600 LEU B N 1
ATOM 4489 C CA . LEU B 2 553 ? 104.772 130.613 108.668 1.00 80.19 600 LEU B CA 1
ATOM 4490 C C . LEU B 2 553 ? 105.170 131.864 109.439 1.00 86.66 600 LEU B C 1
ATOM 4491 O O . LEU B 2 553 ? 106.202 131.880 110.115 1.00 98.77 600 LEU B O 1
ATOM 4496 N N . VAL B 2 554 ? 104.356 132.913 109.344 1.00 79.22 601 VAL B N 1
ATOM 4497 C CA . VAL B 2 5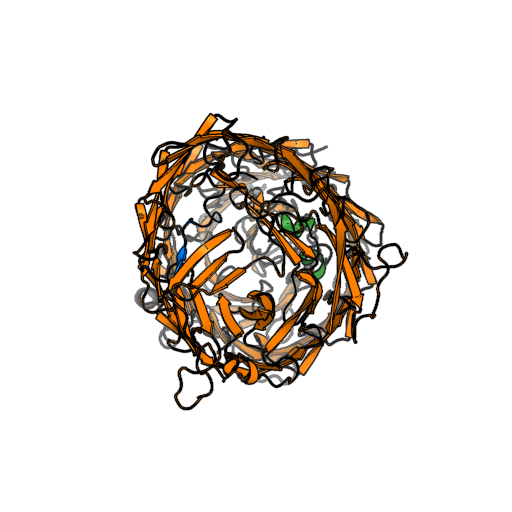54 ? 104.658 134.185 109.994 1.00 81.41 601 VAL B CA 1
ATOM 4498 C C . VAL B 2 554 ? 103.785 134.456 111.205 1.00 83.89 601 VAL B C 1
ATOM 4499 O O . VAL B 2 554 ? 104.078 135.399 111.957 1.00 94.72 601 VAL B O 1
ATOM 4503 N N . ALA B 2 555 ? 102.729 133.677 111.424 1.00 74.12 602 ALA B N 1
ATOM 4504 C CA . ALA B 2 555 ? 101.868 133.882 112.578 1.00 75.50 602 ALA B CA 1
ATOM 4505 C C . ALA B 2 555 ? 101.104 132.600 112.863 1.00 79.27 602 ALA B C 1
ATOM 4506 O O . ALA B 2 555 ? 100.605 131.952 111.942 1.00 88.26 602 ALA B O 1
ATOM 4508 N N . LEU B 2 556 ? 101.018 132.245 114.141 1.00 86.30 603 LEU B N 1
ATOM 4509 C CA . LEU B 2 556 ? 100.262 131.084 114.592 1.00 80.22 603 LEU B CA 1
ATOM 4510 C C . LEU B 2 556 ? 99.299 131.546 115.672 1.00 83.71 603 LEU B C 1
ATOM 4511 O O . LEU B 2 556 ? 99.722 132.145 116.665 1.00 96.86 603 LEU B O 1
ATOM 4516 N N . THR B 2 557 ? 98.014 131.268 115.484 1.00 80.50 604 THR B N 1
ATOM 4517 C CA . THR B 2 557 ? 96.976 131.642 116.436 1.00 79.77 604 THR B CA 1
ATOM 4518 C C . THR B 2 557 ? 96.463 130.380 117.114 1.00 86.80 604 THR B C 1
ATOM 4519 O O . THR B 2 557 ? 96.043 129.437 116.437 1.00 95.08 604 THR B O 1
ATOM 4523 N N . ASN B 2 558 ? 96.497 130.364 118.442 1.00 94.28 605 ASN B N 1
ATOM 4524 C CA . ASN B 2 558 ? 96.054 129.205 119.199 1.00 92.28 605 ASN B CA 1
ATOM 4525 C C . ASN B 2 558 ? 94.556 129.317 119.478 1.00 93.85 605 ASN B C 1
ATOM 4526 O O . ASN B 2 558 ? 93.863 130.183 118.939 1.00 94.37 605 ASN B O 1
ATOM 4531 N N . GLU B 2 559 ? 94.041 128.431 120.331 1.00 96.26 606 GLU B N 1
ATOM 4532 C CA . GLU B 2 559 ? 92.609 128.389 120.594 1.00 93.09 606 GLU B CA 1
ATOM 4533 C C . GLU B 2 559 ? 92.119 129.605 121.369 1.00 95.58 606 GLU B C 1
ATOM 4534 O O . GLU B 2 559 ? 90.927 129.922 121.305 1.00 104.00 606 GLU B O 1
ATOM 4540 N N . ASN B 2 560 ? 92.999 130.287 122.097 1.00 91.03 607 ASN B N 1
ATOM 4541 C CA . ASN B 2 560 ? 92.613 131.480 122.838 1.00 94.51 607 ASN B CA 1
ATOM 4542 C C . ASN B 2 560 ? 92.607 132.738 121.981 1.00 102.46 607 ASN B C 1
ATOM 4543 O O . ASN B 2 560 ? 92.218 133.800 122.477 1.00 106.08 607 ASN B O 1
ATOM 4548 N N . GLY B 2 561 ? 93.020 132.649 120.721 1.00 98.59 608 GLY B N 1
ATOM 4549 C CA . GLY B 2 561 ? 93.114 133.830 119.890 1.00 97.11 608 GLY B CA 1
ATOM 4550 C C . GLY B 2 561 ? 94.387 134.622 120.064 1.00 97.37 608 GLY B C 1
ATOM 4551 O O . GLY B 2 561 ? 94.428 135.797 119.688 1.00 103.53 608 GLY B O 1
ATOM 4552 N N . VAL B 2 562 ? 95.427 134.018 120.627 1.00 83.77 609 VAL B N 1
ATOM 4553 C CA . VAL B 2 562 ? 96.709 134.678 120.844 1.00 88.36 609 VAL B CA 1
ATOM 4554 C C . VAL B 2 562 ? 97.661 134.267 119.733 1.00 94.83 609 VAL B C 1
ATOM 4555 O O . VAL B 2 562 ? 97.775 133.079 119.405 1.00 94.28 609 VAL B O 1
ATOM 4559 N N . GLN B 2 563 ? 98.347 135.245 119.150 1.00 94.32 610 GLN B N 1
ATOM 4560 C CA . GLN B 2 563 ? 99.233 135.010 118.021 1.00 87.86 610 GLN B CA 1
ATOM 4561 C C . GLN B 2 563 ? 100.671 134.802 118.477 1.00 90.37 610 GLN B C 1
ATOM 4562 O O . GLN B 2 563 ? 101.132 135.404 119.449 1.00 95.28 610 GLN B O 1
ATOM 4568 N N . ALA B 2 564 ? 101.375 133.936 117.755 1.00 90.87 611 ALA B N 1
ATOM 4569 C CA . ALA B 2 564 ? 102.811 133.749 117.904 1.00 84.56 611 ALA B CA 1
ATOM 4570 C C . ALA B 2 564 ? 103.478 134.203 116.614 1.00 91.16 611 ALA B C 1
ATOM 4571 O O . ALA B 2 564 ? 103.174 133.678 115.539 1.00 99.52 611 ALA B O 1
ATOM 4573 N N . GLN B 2 565 ? 104.381 135.170 116.721 1.00 91.03 612 GLN B N 1
ATOM 4574 C CA . GLN B 2 565 ? 105.003 135.775 115.555 1.00 85.82 612 GLN B CA 1
ATOM 4575 C C . GLN B 2 565 ? 106.287 135.046 115.182 1.00 92.65 612 GLN B C 1
ATOM 4576 O O . GLN B 2 565 ? 106.967 134.470 116.033 1.00 100.48 612 GLN B O 1
ATOM 4582 N N . PHE B 2 566 ? 106.611 135.075 113.892 1.00 83.36 613 PHE B N 1
ATOM 4583 C CA . PHE B 2 566 ? 107.853 134.512 113.386 1.00 77.12 613 PHE B CA 1
ATOM 4584 C C . PHE B 2 566 ? 108.451 135.463 112.362 1.00 83.78 613 PHE B C 1
ATOM 4585 O O . PHE B 2 566 ? 107.723 136.085 111.585 1.00 92.90 613 PHE B O 1
ATOM 4593 N N . ARG B 2 567 ? 109.776 135.571 112.363 1.00 93.33 614 ARG B N 1
ATOM 4594 C CA . ARG B 2 567 ? 110.491 136.380 111.389 1.00 93.61 614 ARG B CA 1
ATOM 4595 C C . ARG B 2 567 ? 111.594 135.551 110.753 1.00 96.93 614 ARG B C 1
ATOM 4596 O O . ARG B 2 567 ? 112.142 134.637 111.373 1.00 103.18 614 ARG B O 1
ATOM 4604 N N . TYR B 2 568 ? 111.917 135.883 109.507 1.00 86.43 615 TYR B N 1
ATOM 4605 C CA . TYR B 2 568 ? 112.895 135.141 108.731 1.00 81.97 615 TYR B CA 1
ATOM 4606 C C . TYR B 2 568 ? 113.840 136.107 108.034 1.00 87.65 615 TYR B C 1
ATOM 4607 O O . TYR B 2 568 ? 113.510 137.271 107.796 1.00 94.27 615 TYR B O 1
ATOM 4616 N N . ASP B 2 569 ? 115.027 135.609 107.713 1.00 91.60 616 ASP B N 1
ATOM 4617 C CA . ASP B 2 569 ? 116.021 136.364 106.974 1.00 95.11 616 ASP B CA 1
ATOM 4618 C C . ASP B 2 569 ? 115.919 136.027 105.487 1.00 99.80 616 ASP B C 1
ATOM 4619 O O . ASP B 2 569 ? 114.973 135.375 105.037 1.00 100.52 616 ASP B O 1
ATOM 4624 N N . LEU B 2 570 ? 116.905 136.477 104.709 1.00 98.85 617 LEU B N 1
ATOM 4625 C CA . LEU B 2 570 ? 116.885 136.259 103.268 1.00 96.20 617 LEU B CA 1
ATOM 4626 C C . LEU B 2 570 ? 117.033 134.792 102.890 1.00 98.45 617 LEU B C 1
ATOM 4627 O O . LEU B 2 570 ? 116.717 134.426 101.754 1.00 103.29 617 LEU B O 1
ATOM 4632 N N . LEU B 2 571 ? 117.505 133.944 103.800 1.00 94.94 618 LEU B N 1
ATOM 4633 C CA . LEU B 2 571 ? 117.671 132.525 103.521 1.00 92.75 618 LEU B CA 1
ATOM 4634 C C . LEU B 2 571 ? 116.526 131.686 104.073 1.00 95.83 618 LEU B C 1
ATOM 4635 O O . LEU B 2 571 ? 116.661 130.463 104.183 1.00 100.98 618 LEU B O 1
ATOM 4640 N N . ASP B 2 572 ? 115.405 132.322 104.420 1.00 97.02 619 ASP B N 1
ATOM 4641 C CA . ASP B 2 572 ? 114.226 131.636 104.952 1.00 95.22 619 ASP B CA 1
ATOM 4642 C C . ASP B 2 572 ? 114.555 130.861 106.225 1.00 101.01 619 ASP B C 1
ATOM 4643 O O . ASP B 2 572 ? 114.040 129.767 106.459 1.00 105.11 619 ASP B O 1
ATOM 4648 N N . ARG B 2 573 ? 115.419 131.435 107.056 1.00 91.91 620 ARG B N 1
ATOM 4649 C CA . ARG B 2 573 ? 115.787 130.858 108.341 1.00 87.43 620 ARG B CA 1
ATOM 4650 C C . ARG B 2 573 ? 115.131 131.663 109.451 1.00 90.52 620 ARG B C 1
ATOM 4651 O O . ARG B 2 573 ? 115.149 132.898 109.420 1.00 97.03 620 ARG B O 1
ATOM 4659 N N . LEU B 2 574 ? 114.549 130.966 110.421 1.00 83.55 621 LEU B N 1
ATOM 4660 C CA . LEU B 2 574 ? 113.888 131.629 111.536 1.00 81.82 621 LEU B CA 1
ATOM 4661 C C . LEU B 2 574 ? 114.911 132.397 112.362 1.00 84.74 621 LEU B C 1
ATOM 4662 O O . LEU B 2 574 ? 115.798 131.796 112.977 1.00 94.96 621 LEU B O 1
ATOM 4667 N N . VAL B 2 575 ? 114.792 133.723 112.377 1.00 78.67 622 VAL B N 1
ATOM 4668 C CA . VAL B 2 575 ? 115.713 134.574 113.122 1.00 78.57 622 VAL B CA 1
ATOM 4669 C C . VAL B 2 575 ? 115.075 135.208 114.344 1.00 87.86 622 VAL B C 1
ATOM 4670 O O . VAL B 2 575 ? 115.800 135.789 115.167 1.00 96.47 622 VAL B O 1
ATOM 4674 N N . GLU B 2 576 ? 113.756 135.128 114.492 1.00 95.21 623 GLU B N 1
ATOM 4675 C CA . GLU B 2 576 ? 113.083 135.671 115.660 1.00 91.25 623 GLU B CA 1
ATOM 4676 C C . GLU B 2 576 ? 111.759 134.949 115.837 1.00 94.24 623 GLU B C 1
ATOM 4677 O O . GLU B 2 576 ? 111.021 134.748 114.871 1.00 104.57 623 GLU B O 1
ATOM 4683 N N . GLU B 2 577 ? 111.467 134.561 117.075 1.00 98.31 624 GLU B N 1
ATOM 4684 C CA . GLU B 2 577 ? 110.263 133.803 117.387 1.00 92.78 624 GLU B CA 1
ATOM 4685 C C . GLU B 2 577 ? 109.672 134.334 118.680 1.00 99.20 624 GLU B C 1
ATOM 4686 O O . GLU B 2 577 ? 110.307 134.246 119.734 1.00 108.26 624 GLU B O 1
ATOM 4692 N N . THR B 2 578 ? 108.466 134.884 118.599 1.00 87.01 625 THR B N 1
ATOM 4693 C CA . THR B 2 578 ? 107.740 135.373 119.763 1.00 86.13 625 THR B CA 1
ATOM 4694 C C . THR B 2 578 ? 106.625 134.389 120.080 1.00 93.78 625 THR B C 1
ATOM 4695 O O . THR B 2 578 ? 105.796 134.089 119.215 1.00 99.13 625 THR B O 1
ATOM 4699 N N . GLY B 2 579 ? 106.606 133.890 121.310 1.00 97.45 626 GLY B N 1
ATOM 4700 C CA . GLY B 2 579 ? 105.616 132.924 121.725 1.00 93.29 626 GLY B CA 1
ATOM 4701 C C . GLY B 2 579 ? 104.299 133.576 122.096 1.00 96.04 626 GLY B C 1
ATOM 4702 O O . GLY B 2 579 ? 104.098 134.783 121.959 1.00 97.08 626 GLY B O 1
ATOM 4703 N N . PHE B 2 580 ? 103.380 132.739 122.578 1.00 85.85 627 PHE B N 1
ATOM 4704 C CA . PHE B 2 580 ? 102.064 133.227 122.969 1.00 81.38 627 PHE B CA 1
ATOM 4705 C C . PHE B 2 580 ? 102.112 134.096 124.217 1.00 86.90 627 PHE B C 1
ATOM 4706 O O . PHE B 2 580 ? 101.200 134.901 124.430 1.00 90.62 627 PHE B O 1
ATOM 4714 N N . ASP B 2 581 ? 103.148 133.958 125.040 1.00 96.64 628 ASP B N 1
ATOM 4715 C CA . ASP B 2 581 ? 103.293 134.741 126.257 1.00 93.54 628 ASP B CA 1
ATOM 4716 C C . ASP B 2 581 ? 104.231 135.925 126.084 1.00 97.45 628 ASP B C 1
ATOM 4717 O O . ASP B 2 581 ? 104.601 136.560 127.075 1.00 99.11 628 ASP B O 1
ATOM 4722 N N . GLY B 2 582 ? 104.623 136.238 124.852 1.00 96.84 629 GLY B N 1
ATOM 4723 C CA . GLY B 2 582 ? 105.552 137.315 124.598 1.00 94.90 629 GLY B CA 1
ATOM 4724 C C . GLY B 2 582 ? 107.011 136.944 124.720 1.00 98.87 629 GLY B C 1
ATOM 4725 O O . GLY B 2 582 ? 107.869 137.818 124.548 1.00 103.71 629 GLY B O 1
ATOM 4726 N N . ARG B 2 583 ? 107.323 135.684 125.012 1.00 94.18 630 ARG B N 1
ATOM 4727 C CA . ARG B 2 583 ? 108.708 135.241 125.120 1.00 92.19 630 ARG B CA 1
ATOM 4728 C C . ARG B 2 583 ? 109.353 135.278 123.741 1.00 96.50 630 ARG B C 1
ATOM 4729 O O . ARG B 2 583 ? 108.966 134.522 122.846 1.00 100.25 630 ARG B O 1
ATOM 4737 N N . ARG B 2 584 ? 110.340 136.151 123.570 1.00 93.70 631 ARG B N 1
ATOM 4738 C CA . ARG B 2 584 ? 110.984 136.374 122.284 1.00 86.82 631 ARG B CA 1
ATOM 4739 C C . ARG B 2 584 ? 112.359 135.726 122.279 1.00 93.07 631 ARG B C 1
ATOM 4740 O O . ARG B 2 584 ? 113.152 135.936 123.200 1.00 100.31 631 ARG B O 1
ATOM 4748 N N . GLN B 2 585 ? 112.638 134.945 121.240 1.00 91.48 632 GLN B N 1
ATOM 4749 C CA . GLN B 2 585 ? 113.933 134.311 121.051 1.00 88.96 632 GLN B CA 1
ATOM 4750 C C . GLN B 2 585 ? 114.497 134.728 119.704 1.00 92.78 632 GLN B C 1
ATOM 4751 O O . GLN B 2 585 ? 113.790 134.687 118.693 1.00 102.02 632 GLN B O 1
ATOM 4757 N N . ARG B 2 586 ? 115.765 135.121 119.690 1.00 94.96 633 ARG B N 1
ATOM 4758 C CA . ARG B 2 586 ? 116.454 135.513 118.472 1.00 88.88 633 ARG B CA 1
ATOM 4759 C C . ARG B 2 586 ? 117.504 134.470 118.120 1.00 92.17 633 ARG B C 1
ATOM 4760 O O . ARG B 2 586 ? 118.158 133.912 119.005 1.00 101.57 633 ARG B O 1
ATOM 4768 N N . TYR B 2 587 ? 117.665 134.214 116.827 1.00 78.49 634 TYR B N 1
ATOM 4769 C CA . TYR B 2 587 ? 118.574 133.191 116.341 1.00 72.59 634 TYR B CA 1
ATOM 4770 C C . TYR B 2 587 ? 119.591 133.799 115.387 1.00 82.20 634 TYR B C 1
ATOM 4771 O O . TYR B 2 587 ? 119.298 134.753 114.663 1.00 93.27 634 TYR B O 1
ATOM 4780 N N . ARG B 2 588 ? 120.794 133.234 115.399 1.00 81.28 635 ARG B N 1
ATOM 4781 C CA . ARG B 2 588 ? 121.856 133.619 114.485 1.00 77.60 635 ARG B CA 1
ATOM 4782 C C . ARG B 2 588 ? 122.436 132.369 113.845 1.00 85.55 635 ARG B C 1
ATOM 4783 O O . ARG B 2 588 ? 122.495 131.305 114.465 1.00 89.56 635 ARG B O 1
ATOM 4791 N N . TYR B 2 589 ? 122.866 132.507 112.596 1.00 81.64 636 TYR B N 1
ATOM 4792 C CA . TYR B 2 589 ? 123.378 131.389 111.824 1.00 77.57 636 TYR B CA 1
ATOM 4793 C C . TYR B 2 589 ? 124.690 131.784 111.165 1.00 79.70 636 TYR B C 1
ATOM 4794 O O . TYR B 2 589 ? 124.970 132.964 110.946 1.00 85.96 636 TYR B O 1
ATOM 4803 N N . ASN B 2 590 ? 125.498 130.777 110.855 1.00 81.08 637 ASN B N 1
ATOM 4804 C CA . ASN B 2 590 ? 126.712 130.988 110.085 1.00 84.32 637 ASN B CA 1
ATOM 4805 C C . ASN B 2 590 ? 126.387 130.835 108.600 1.00 88.28 637 ASN B C 1
ATOM 4806 O O . ASN B 2 590 ? 125.222 130.767 108.202 1.00 91.02 637 ASN B O 1
ATOM 4811 N N . ALA B 2 591 ? 127.420 130.782 107.761 1.00 87.87 638 ALA B N 1
ATOM 4812 C CA . ALA B 2 591 ? 127.201 130.687 106.324 1.00 84.54 638 ALA B CA 1
ATOM 4813 C C . ALA B 2 591 ? 126.563 129.366 105.914 1.00 89.98 638 ALA B C 1
ATOM 4814 O O . ALA B 2 591 ? 125.933 129.303 104.854 1.00 94.63 638 ALA B O 1
ATOM 4816 N N . ALA B 2 592 ? 126.700 128.318 106.726 1.00 92.92 639 ALA B N 1
ATOM 4817 C CA . ALA B 2 592 ? 126.178 126.999 106.399 1.00 89.64 639 ALA B CA 1
ATOM 4818 C C . ALA B 2 592 ? 124.824 126.727 107.042 1.00 93.91 639 ALA B C 1
ATOM 4819 O O . ALA B 2 592 ? 124.450 125.561 107.206 1.00 98.23 639 ALA B O 1
ATOM 4821 N N . ASP B 2 593 ? 124.090 127.777 107.414 1.00 94.92 640 ASP B N 1
ATOM 4822 C CA . ASP B 2 593 ? 122.756 127.653 108.001 1.00 94.17 640 ASP B CA 1
ATOM 4823 C C . ASP B 2 593 ? 122.767 126.830 109.285 1.00 96.38 640 ASP B C 1
ATOM 4824 O O . ASP B 2 593 ? 121.818 126.098 109.573 1.00 102.72 640 ASP B O 1
ATOM 4829 N N . GLU B 2 594 ? 123.833 126.944 110.069 1.00 90.47 641 GLU B N 1
ATOM 4830 C CA . GLU B 2 594 ? 123.938 126.267 111.353 1.00 83.81 641 GLU B CA 1
ATOM 4831 C C . GLU B 2 594 ? 123.694 127.272 112.469 1.00 94.69 641 GLU B C 1
ATOM 4832 O O . GLU B 2 594 ? 124.306 128.343 112.488 1.00 103.17 641 GLU B O 1
ATOM 4838 N N . LEU B 2 595 ? 122.799 126.926 113.389 1.00 83.39 642 LEU B N 1
ATOM 4839 C CA . LEU B 2 595 ? 122.474 127.799 114.511 1.00 76.22 642 LEU B CA 1
ATOM 4840 C C . LEU B 2 595 ? 123.697 127.946 115.407 1.00 81.87 642 LEU B C 1
ATOM 4841 O O . LEU B 2 595 ? 124.114 126.984 116.059 1.00 91.02 642 LEU B O 1
ATOM 4846 N N . ILE B 2 596 ? 124.275 129.145 115.445 1.00 74.47 643 ILE B N 1
ATOM 4847 C CA . ILE B 2 596 ? 125.472 129.400 116.241 1.00 77.84 643 ILE B CA 1
ATOM 4848 C C . ILE B 2 596 ? 125.205 130.276 117.451 1.00 83.74 643 ILE B C 1
ATOM 4849 O O . ILE B 2 596 ? 126.104 130.424 118.294 1.00 88.47 643 ILE B O 1
ATOM 4854 N N . ALA B 2 597 ? 124.021 130.867 117.566 1.00 87.04 644 ALA B N 1
ATOM 4855 C CA . ALA B 2 597 ? 123.694 131.699 118.714 1.00 78.90 644 ALA B CA 1
ATOM 4856 C C . ALA B 2 597 ? 122.184 131.743 118.863 1.00 78.80 644 ALA B C 1
ATOM 4857 O O . ALA B 2 597 ? 121.450 131.702 117.874 1.00 89.34 644 ALA B O 1
ATOM 4859 N N . ARG B 2 598 ? 121.728 131.829 120.111 1.00 84.11 645 ARG B N 1
ATOM 4860 C CA . ARG B 2 598 ? 120.295 131.848 120.392 1.00 83.31 645 ARG B CA 1
ATOM 4861 C C . ARG B 2 598 ? 120.074 132.727 121.619 1.00 87.25 645 ARG B C 1
ATOM 4862 O O . ARG B 2 598 ? 120.220 132.262 122.752 1.00 97.04 645 ARG B O 1
ATOM 4870 N N . GLU B 2 599 ? 119.730 133.989 121.385 1.00 99.61 646 GLU B N 1
ATOM 4871 C CA . GLU B 2 599 ? 119.410 134.906 122.469 1.00 96.69 646 GLU B CA 1
ATOM 4872 C C . GLU B 2 599 ? 117.981 134.667 122.936 1.00 96.39 646 GLU B C 1
ATOM 4873 O O . GLU B 2 599 ? 117.064 134.554 122.119 1.00 98.38 646 GLU B O 1
ATOM 4879 N N . ASP B 2 600 ? 117.793 134.589 124.246 1.00 105.64 647 ASP B N 1
ATOM 4880 C CA . ASP B 2 600 ? 116.497 134.275 124.817 1.00 107.34 647 ASP B CA 1
ATOM 4881 C C . ASP B 2 600 ? 115.824 135.548 125.329 1.00 108.20 647 ASP B C 1
ATOM 4882 O O . ASP B 2 600 ? 116.319 136.663 125.139 1.00 108.97 647 ASP B O 1
ATOM 4887 N N . ALA B 2 601 ? 114.676 135.382 125.990 1.00 102.59 648 ALA B N 1
ATOM 4888 C CA . ALA B 2 601 ? 113.870 136.522 126.410 1.00 101.72 648 ALA B CA 1
ATOM 4889 C C . ALA B 2 601 ? 114.543 137.362 127.487 1.00 106.63 648 ALA B C 1
ATOM 4890 O O . ALA B 2 601 ? 114.204 138.540 127.632 1.00 105.55 648 ALA B O 1
ATOM 4892 N N . ASP B 2 602 ? 115.475 136.792 128.243 1.00 117.00 649 ASP B N 1
ATOM 4893 C CA . ASP B 2 602 ? 116.155 137.519 129.306 1.00 112.55 649 ASP B CA 1
ATOM 4894 C C . ASP B 2 602 ? 117.432 138.201 128.839 1.00 114.11 649 ASP B C 1
ATOM 4895 O O . ASP B 2 602 ? 118.135 138.797 129.661 1.00 111.88 649 ASP B O 1
ATOM 4900 N N . GLY B 2 603 ? 117.748 138.133 127.550 1.00 112.26 650 GLY B N 1
ATOM 4901 C CA . GLY B 2 603 ? 118.943 138.756 127.025 1.00 109.58 650 GLY B CA 1
ATOM 4902 C C . GLY B 2 603 ? 120.202 137.927 127.116 1.00 111.54 650 GLY B C 1
ATOM 4903 O O . GLY B 2 603 ? 121.273 138.418 126.743 1.00 113.96 650 GLY B O 1
ATOM 4904 N N . ARG B 2 604 ? 120.114 136.692 127.598 1.00 105.96 651 ARG B N 1
ATOM 4905 C CA . ARG B 2 604 ? 121.264 135.805 127.700 1.00 103.47 651 ARG B CA 1
ATOM 4906 C C . ARG B 2 604 ? 121.385 134.989 126.422 1.00 105.32 651 ARG B C 1
ATOM 4907 O O . ARG B 2 604 ? 120.394 134.436 125.936 1.00 105.07 651 ARG B O 1
ATOM 4915 N N . GLU B 2 605 ? 122.598 134.914 125.886 1.00 99.35 652 GLU B N 1
ATOM 4916 C CA . GLU B 2 605 ? 122.853 134.314 124.585 1.00 96.42 652 GLU B CA 1
ATOM 4917 C C . GLU B 2 605 ? 123.550 132.972 124.756 1.00 97.08 652 GLU B C 1
ATOM 4918 O O . GLU B 2 605 ? 124.560 132.876 125.460 1.00 102.02 652 GLU B O 1
ATOM 4924 N N . THR B 2 606 ? 123.010 131.945 124.109 1.00 88.30 653 THR B N 1
ATOM 4925 C CA . THR B 2 606 ? 123.608 130.617 124.088 1.00 82.38 653 THR B CA 1
ATOM 4926 C C . THR B 2 606 ? 124.267 130.407 122.732 1.00 87.50 653 THR B C 1
ATOM 4927 O O . THR B 2 606 ? 123.614 130.551 121.695 1.00 101.21 653 THR B O 1
ATOM 4931 N N . THR B 2 607 ? 125.551 130.063 122.739 1.00 81.11 654 THR B N 1
ATOM 4932 C CA . THR B 2 607 ? 126.319 129.896 121.515 1.00 79.57 654 THR B CA 1
ATOM 4933 C C . THR B 2 607 ? 126.616 128.423 121.277 1.00 79.33 654 THR B C 1
ATOM 4934 O O . THR B 2 607 ? 126.962 127.691 122.208 1.00 88.34 654 THR B O 1
ATOM 4938 N N . TYR B 2 608 ? 126.478 127.998 120.026 1.00 77.71 655 TYR B N 1
ATOM 4939 C CA . TYR B 2 608 ? 126.677 126.614 119.629 1.00 74.91 655 TYR B CA 1
ATOM 4940 C C . TYR B 2 608 ? 127.869 126.500 118.689 1.00 80.89 655 TYR B C 1
ATOM 4941 O O . TYR B 2 608 ? 128.143 127.402 117.893 1.00 87.21 655 TYR B O 1
ATOM 4950 N N . ALA B 2 609 ? 128.575 125.378 118.786 1.00 79.98 656 ALA B N 1
ATOM 4951 C CA . ALA B 2 609 ? 129.687 125.071 117.902 1.00 75.17 656 ALA B CA 1
ATOM 4952 C C . ALA B 2 609 ? 129.499 123.675 117.332 1.00 80.37 656 ALA B C 1
ATOM 4953 O O . ALA B 2 609 ? 128.866 122.816 117.950 1.00 88.48 656 ALA B O 1
ATOM 4955 N N . TYR B 2 610 ? 130.053 123.455 116.145 1.00 78.78 657 TYR B N 1
ATOM 4956 C CA . TYR B 2 610 ? 129.867 122.208 115.422 1.00 77.32 657 TYR B CA 1
ATOM 4957 C C . TYR B 2 610 ? 131.211 121.685 114.938 1.00 83.55 657 TYR B C 1
ATOM 4958 O O . TYR B 2 610 ? 132.184 122.430 114.812 1.00 87.67 657 TYR B O 1
ATOM 4967 N N . ASP B 2 611 ? 131.254 120.382 114.676 1.00 95.42 658 ASP B N 1
ATOM 4968 C CA . ASP B 2 611 ? 132.428 119.763 114.088 1.00 97.80 658 ASP B CA 1
ATOM 4969 C C . ASP B 2 611 ? 132.323 119.807 112.566 1.00 101.71 658 ASP B C 1
ATOM 4970 O O . ASP B 2 611 ? 131.401 120.396 111.997 1.00 103.85 658 ASP B O 1
ATOM 4975 N N . ARG B 2 612 ? 133.283 119.173 111.892 1.00 106.59 659 ARG B N 1
ATOM 4976 C CA . ARG B 2 612 ? 133.329 119.227 110.436 1.00 105.08 659 ARG B CA 1
ATOM 4977 C C . ARG B 2 612 ? 132.158 118.507 109.781 1.00 108.82 659 ARG B C 1
ATOM 4978 O O . ARG B 2 612 ? 131.841 118.798 108.624 1.00 113.65 659 ARG B O 1
ATOM 4986 N N . ASP B 2 613 ? 131.509 117.584 110.483 1.00 101.41 660 ASP B N 1
ATOM 4987 C CA . ASP B 2 613 ? 130.380 116.852 109.927 1.00 98.13 660 ASP B CA 1
ATOM 4988 C C . ASP B 2 613 ? 129.042 117.515 110.217 1.00 103.41 660 ASP B C 1
ATOM 4989 O O . ASP B 2 613 ? 128.001 116.959 109.852 1.00 108.86 660 ASP B O 1
ATOM 4994 N N . GLY B 2 614 ? 129.040 118.679 110.857 1.00 90.54 661 GLY B N 1
ATOM 4995 C CA . GLY B 2 614 ? 127.813 119.384 111.148 1.00 91.97 661 GLY B CA 1
ATOM 4996 C C . GLY B 2 614 ? 127.096 118.946 112.402 1.00 92.37 661 GLY B C 1
ATOM 4997 O O . GLY B 2 614 ? 125.999 119.446 112.671 1.00 95.95 661 GLY B O 1
ATOM 4998 N N . ARG B 2 615 ? 127.671 118.029 113.172 1.00 89.97 662 ARG B N 1
ATOM 4999 C CA . ARG B 2 615 ? 127.073 117.622 114.432 1.00 85.39 662 ARG B CA 1
ATOM 5000 C C . ARG B 2 615 ? 127.444 118.603 115.534 1.00 89.14 662 ARG B C 1
ATOM 5001 O O . ARG B 2 615 ? 128.498 119.243 115.496 1.00 91.70 662 ARG B O 1
ATOM 5009 N N . LEU B 2 616 ? 126.562 118.717 116.522 1.00 79.69 663 LEU B N 1
ATOM 5010 C CA . LEU B 2 616 ? 126.797 119.630 117.631 1.00 78.57 663 LEU B CA 1
ATOM 5011 C C . LEU B 2 616 ? 128.037 119.210 118.406 1.00 80.33 663 LEU B C 1
ATOM 5012 O O . LEU B 2 616 ? 128.193 118.041 118.768 1.00 91.33 663 LEU B O 1
ATOM 5017 N N . ALA B 2 617 ? 128.921 120.169 118.661 1.00 73.45 664 ALA B N 1
ATOM 5018 C CA . ALA B 2 617 ? 130.189 119.908 119.329 1.00 66.21 664 ALA B CA 1
ATOM 5019 C C . ALA B 2 617 ? 130.271 120.497 120.725 1.00 74.32 664 ALA B C 1
ATOM 5020 O O . ALA B 2 617 ? 130.830 119.863 121.620 1.00 90.38 664 ALA B O 1
ATOM 5022 N N . SER B 2 618 ? 129.736 121.695 120.937 1.00 78.07 665 SER B N 1
ATOM 5023 C CA . SER B 2 618 ? 129.775 122.305 122.256 1.00 74.74 665 SER B CA 1
ATOM 5024 C C . SER B 2 618 ? 128.656 123.325 122.372 1.00 83.33 665 SER B C 1
ATOM 5025 O O . SER B 2 618 ? 128.312 124.002 121.402 1.00 88.99 665 SER B O 1
ATOM 5028 N N . ILE B 2 619 ? 128.092 123.420 123.572 1.00 87.21 666 ILE B N 1
ATOM 5029 C CA . ILE B 2 619 ? 127.096 124.427 123.912 1.00 76.49 666 ILE B CA 1
ATOM 5030 C C . ILE B 2 619 ? 127.658 125.271 125.043 1.00 81.92 666 ILE B C 1
ATOM 5031 O O . ILE B 2 619 ? 128.041 124.736 126.088 1.00 100.07 666 ILE B O 1
ATOM 5036 N N . ARG B 2 620 ? 127.706 126.583 124.838 1.00 81.30 667 ARG B N 1
ATOM 5037 C CA . ARG B 2 620 ? 128.200 127.506 125.856 1.00 82.64 667 ARG B CA 1
ATOM 5038 C C . ARG B 2 620 ? 126.997 128.187 126.495 1.00 87.99 667 ARG B C 1
ATOM 5039 O O . ARG B 2 620 ? 126.520 129.223 126.034 1.00 97.08 667 ARG B O 1
ATOM 5047 N N . VAL B 2 621 ? 126.509 127.585 127.569 1.00 89.23 668 VAL B N 1
ATOM 5048 C CA . VAL B 2 621 ? 125.341 128.099 128.289 1.00 83.01 668 VAL B CA 1
ATOM 5049 C C . VAL B 2 621 ? 125.739 129.349 129.068 1.00 90.52 668 VAL B C 1
ATOM 5050 O O . VAL B 2 621 ? 126.740 129.324 129.803 1.00 99.65 668 VAL B O 1
ATOM 5054 N N . PRO B 2 622 ? 125.007 130.452 128.940 1.00 86.13 669 PRO B N 1
ATOM 5055 C CA . PRO B 2 622 ? 125.387 131.679 129.644 1.00 84.89 669 PRO B CA 1
ATOM 5056 C C . PRO B 2 622 ? 125.166 131.565 131.144 1.00 86.77 669 PRO B C 1
ATOM 5057 O O . PRO B 2 622 ? 124.345 130.784 131.628 1.00 92.48 669 PRO B O 1
ATOM 5061 N N . ALA B 2 623 ? 125.923 132.370 131.883 1.00 87.65 670 ALA B N 1
ATOM 5062 C CA . ALA B 2 623 ? 125.786 132.404 133.331 1.00 89.33 670 ALA B CA 1
ATOM 5063 C C . ALA B 2 623 ? 124.500 133.112 133.733 1.00 94.55 670 ALA B C 1
ATOM 5064 O O . ALA B 2 623 ? 124.066 134.064 133.081 1.00 102.59 670 ALA B O 1
ATOM 5066 N N . THR B 2 624 ? 123.892 132.642 134.814 1.00 99.89 671 THR B N 1
ATOM 5067 C CA . THR B 2 624 ? 122.705 133.256 135.390 1.00 98.41 671 THR B CA 1
ATOM 5068 C C . THR B 2 624 ? 123.016 133.725 136.807 1.00 102.17 671 THR B C 1
ATOM 5069 O O . THR B 2 624 ? 124.161 133.685 137.263 1.00 104.94 671 THR B O 1
ATOM 5073 N N . GLU B 2 625 ? 121.976 134.178 137.507 1.00 108.89 672 GLU B N 1
ATOM 5074 C CA . GLU B 2 625 ? 122.159 134.681 138.862 1.00 110.05 672 GLU B CA 1
ATOM 5075 C C . GLU B 2 625 ? 122.458 133.574 139.862 1.00 109.65 672 GLU B C 1
ATOM 5076 O O . GLU B 2 625 ? 123.008 133.857 140.931 1.00 109.74 672 GLU B O 1
ATOM 5082 N N . HIS B 2 626 ? 122.114 132.326 139.546 1.00 107.54 673 HIS B N 1
ATOM 5083 C CA . HIS B 2 626 ? 122.284 131.218 140.477 1.00 109.85 673 HIS B CA 1
ATOM 5084 C C . HIS B 2 626 ? 123.112 130.079 139.899 1.00 109.48 673 HIS B C 1
ATOM 5085 O O . HIS B 2 626 ? 123.165 129.000 140.501 1.00 111.93 673 HIS B O 1
ATOM 5092 N N . ALA B 2 627 ? 123.761 130.283 138.753 1.00 97.42 674 ALA B N 1
ATOM 5093 C CA . ALA B 2 627 ? 124.561 129.237 138.148 1.00 92.83 674 ALA B CA 1
ATOM 5094 C C . ALA B 2 627 ? 125.639 129.860 137.278 1.00 97.22 674 ALA B C 1
ATOM 5095 O O . ALA B 2 627 ? 125.370 130.854 136.589 1.00 101.90 674 ALA B O 1
ATOM 5097 N N . PRO B 2 628 ? 126.849 129.313 137.287 1.00 96.22 675 PRO B N 1
ATOM 5098 C CA . PRO B 2 628 ? 127.913 129.852 136.440 1.00 95.20 675 PRO B CA 1
ATOM 5099 C C . PRO B 2 628 ? 127.742 129.433 134.988 1.00 97.43 675 PRO B C 1
ATOM 5100 O O . PRO B 2 628 ? 126.971 128.532 134.655 1.00 96.24 675 PRO B O 1
ATOM 5104 N N . ALA B 2 629 ? 128.480 130.117 134.119 1.00 95.71 676 ALA B N 1
ATOM 5105 C CA . ALA B 2 629 ? 128.499 129.743 132.713 1.00 89.47 676 ALA B CA 1
ATOM 5106 C C . ALA B 2 629 ? 129.154 128.380 132.553 1.00 92.92 676 ALA B C 1
ATOM 5107 O O . ALA B 2 629 ? 130.233 128.130 133.097 1.00 99.78 676 ALA B O 1
ATOM 5109 N N . LEU B 2 630 ? 128.501 127.498 131.806 1.00 85.21 677 LEU B N 1
ATOM 5110 C CA . LEU B 2 630 ? 128.957 126.126 131.661 1.00 91.08 677 LEU B CA 1
ATOM 5111 C C . LEU B 2 630 ? 129.044 125.758 130.189 1.00 89.77 677 LEU B C 1
ATOM 5112 O O . LEU B 2 630 ? 128.235 126.203 129.371 1.00 94.14 677 LEU B O 1
ATOM 5117 N N . VAL B 2 631 ? 130.039 124.940 129.863 1.00 90.01 678 VAL B N 1
ATOM 5118 C CA . VAL B 2 631 ? 130.273 124.470 128.503 1.00 85.92 678 VAL B CA 1
ATOM 5119 C C . VAL B 2 631 ? 130.024 122.971 128.478 1.00 86.38 678 VAL B C 1
ATOM 5120 O O . VAL B 2 631 ? 130.650 122.217 129.232 1.00 96.88 678 VAL B O 1
ATOM 5124 N N . GLU B 2 632 ? 129.113 122.539 127.614 1.00 88.42 679 GLU B N 1
ATOM 5125 C CA . GLU B 2 632 ? 128.793 121.129 127.438 1.00 90.31 679 GLU B CA 1
ATOM 5126 C C . GLU B 2 632 ? 129.360 120.674 126.103 1.00 94.48 679 GLU B C 1
ATOM 5127 O O . GLU B 2 632 ? 128.940 121.163 125.051 1.00 100.77 679 GLU B O 1
ATOM 5133 N N . ARG B 2 633 ? 130.301 119.737 126.146 1.00 93.99 680 ARG B N 1
ATOM 5134 C CA . ARG B 2 633 ? 131.040 119.305 124.968 1.00 86.83 680 ARG B CA 1
ATOM 5135 C C . ARG B 2 633 ? 130.592 117.910 124.559 1.00 91.45 680 ARG B C 1
ATOM 5136 O O . ARG B 2 633 ? 130.486 117.015 125.402 1.00 102.36 680 ARG B O 1
ATOM 5144 N N . TYR B 2 634 ? 130.335 117.731 123.268 1.00 82.53 681 TYR B N 1
ATOM 5145 C CA . TYR B 2 634 ? 129.894 116.459 122.718 1.00 72.46 681 TYR B CA 1
ATOM 5146 C C . TYR B 2 634 ? 130.887 115.984 121.671 1.00 80.72 681 TYR B C 1
ATOM 5147 O O . TYR B 2 634 ? 131.380 116.776 120.864 1.00 92.39 681 TYR B O 1
ATOM 5156 N N . ARG B 2 635 ? 131.184 114.690 121.693 1.00 79.55 682 ARG B N 1
ATOM 5157 C CA . ARG B 2 635 ? 132.045 114.063 120.704 1.00 77.06 682 ARG B CA 1
ATOM 5158 C C . ARG B 2 635 ? 131.290 112.919 120.047 1.00 83.05 682 ARG B C 1
ATOM 5159 O O . ARG B 2 635 ? 130.584 112.164 120.720 1.00 90.07 682 ARG B O 1
ATOM 5167 N N . TRP B 2 636 ? 131.437 112.797 118.733 1.00 79.22 683 TRP B N 1
ATOM 5168 C CA . TRP B 2 636 ? 130.676 111.837 117.952 1.00 76.84 683 TRP B CA 1
ATOM 5169 C C . TRP B 2 636 ? 131.612 110.880 117.231 1.00 82.49 683 TRP B C 1
ATOM 5170 O O . TRP B 2 636 ? 132.762 111.213 116.934 1.00 86.76 683 TRP B O 1
ATOM 5181 N N . LEU B 2 637 ? 131.107 109.682 116.960 1.00 91.15 684 LEU B N 1
ATOM 5182 C CA . LEU B 2 637 ? 131.829 108.725 116.143 1.00 91.66 684 LEU B CA 1
ATOM 5183 C C . LEU B 2 637 ? 131.608 109.030 114.664 1.00 94.65 684 LEU B C 1
ATOM 5184 O O . LEU B 2 637 ? 130.780 109.863 114.290 1.00 97.29 684 LEU B O 1
ATOM 5189 N N . ALA B 2 638 ? 132.367 108.336 113.813 1.00 97.15 685 ALA B N 1
ATOM 5190 C CA . ALA B 2 638 ? 132.306 108.607 112.381 1.00 91.85 685 ALA B CA 1
ATOM 5191 C C . ALA B 2 638 ? 130.933 108.297 111.799 1.00 97.82 685 ALA B C 1
ATOM 5192 O O . ALA B 2 638 ? 130.542 108.891 110.789 1.00 106.27 685 ALA B O 1
ATOM 5194 N N . ASP B 2 639 ? 130.190 107.380 112.412 1.00 99.91 686 ASP B N 1
ATOM 5195 C CA . ASP B 2 639 ? 128.876 106.992 111.918 1.00 100.68 686 ASP B CA 1
ATOM 5196 C C . ASP B 2 639 ? 127.744 107.786 112.555 1.00 101.78 686 ASP B C 1
ATOM 5197 O O . ASP B 2 639 ? 126.574 107.485 112.300 1.00 103.96 686 ASP B O 1
ATOM 5202 N N . GLY B 2 640 ? 128.059 108.783 113.376 1.00 94.02 687 GLY B N 1
ATOM 5203 C CA . GLY B 2 640 ? 127.048 109.633 113.964 1.00 96.44 687 GLY B CA 1
ATOM 5204 C C . GLY B 2 640 ? 126.587 109.239 115.348 1.00 100.51 687 GLY B C 1
ATOM 5205 O O . GLY B 2 640 ? 125.731 109.929 115.914 1.00 100.12 687 GLY B O 1
ATOM 5206 N N . ARG B 2 641 ? 127.113 108.155 115.910 1.00 96.98 688 ARG B N 1
ATOM 5207 C CA . ARG B 2 641 ? 126.765 107.769 117.268 1.00 92.25 688 ARG B CA 1
ATOM 5208 C C . ARG B 2 641 ? 127.514 108.637 118.267 1.00 93.66 688 ARG B C 1
ATOM 5209 O O . ARG B 2 641 ? 128.676 108.991 118.056 1.00 93.39 688 ARG B O 1
ATOM 5217 N N . LEU B 2 642 ? 126.840 108.980 119.360 1.00 78.62 689 LEU B N 1
ATOM 5218 C CA . LEU B 2 642 ? 127.460 109.799 120.390 1.00 75.53 689 LEU B CA 1
ATOM 5219 C C . LEU B 2 642 ? 128.541 109.005 121.109 1.00 78.07 689 LEU B C 1
ATOM 5220 O O . LEU B 2 642 ? 128.301 107.885 121.567 1.00 87.05 689 LEU B O 1
ATOM 5225 N N . ALA B 2 643 ? 129.732 109.587 121.210 1.00 72.25 690 ALA B N 1
ATOM 5226 C CA . ALA B 2 643 ? 130.850 108.936 121.877 1.00 72.38 690 ALA B CA 1
ATOM 5227 C C . ALA B 2 643 ? 131.072 109.437 123.293 1.00 80.11 690 ALA B C 1
ATOM 5228 O O . ALA B 2 643 ? 131.454 108.649 124.162 1.00 89.07 690 ALA B O 1
ATOM 5230 N N . SER B 2 644 ? 130.851 110.723 123.543 1.00 81.26 691 SER B N 1
ATOM 5231 C CA . SER B 2 644 ? 130.974 111.268 124.885 1.00 73.43 691 SER B CA 1
ATOM 5232 C C . SER B 2 644 ? 130.155 112.545 124.968 1.00 84.01 691 SER B C 1
ATOM 5233 O O . SER B 2 644 ? 129.866 113.185 123.955 1.00 94.61 691 SER B O 1
ATOM 5236 N N . ALA B 2 645 ? 129.784 112.905 126.193 1.00 86.19 692 ALA B N 1
ATOM 5237 C CA . ALA B 2 645 ? 129.025 114.126 126.458 1.00 79.01 692 ALA B CA 1
ATOM 5238 C C . ALA B 2 645 ? 129.564 114.716 127.756 1.00 78.38 692 ALA B C 1
ATOM 5239 O O . ALA B 2 645 ? 129.120 114.344 128.844 1.00 93.30 692 ALA B O 1
ATOM 5241 N N . GLY B 2 646 ? 130.516 115.633 127.636 1.00 80.61 693 GLY B N 1
ATOM 5242 C CA . GLY B 2 646 ? 131.165 116.199 128.797 1.00 81.90 693 GLY B CA 1
ATOM 5243 C C . GLY B 2 646 ? 130.472 117.445 129.314 1.00 85.04 693 GLY B C 1
ATOM 5244 O O . GLY B 2 646 ? 129.853 118.194 128.567 1.00 96.12 693 GLY B O 1
ATOM 5245 N N . GLY B 2 647 ? 130.594 117.657 130.621 1.00 93.65 694 GLY B N 1
ATOM 5246 C CA . GLY B 2 647 ? 130.017 118.809 131.277 1.00 90.01 694 GLY B CA 1
ATOM 5247 C C . GLY B 2 647 ? 130.841 119.170 132.493 1.00 96.19 694 GLY B C 1
ATOM 5248 O O . GLY B 2 647 ? 131.872 118.556 132.773 1.00 100.08 694 GLY B O 1
ATOM 5249 N N . ALA B 2 648 ? 130.377 120.185 133.218 1.00 96.59 695 ALA B N 1
ATOM 5250 C CA . ALA B 2 648 ? 131.082 120.628 134.412 1.00 94.66 695 ALA B CA 1
ATOM 5251 C C . ALA B 2 648 ? 130.901 119.683 135.590 1.00 97.96 695 ALA B C 1
ATOM 5252 O O . ALA B 2 648 ? 131.724 119.700 136.511 1.00 99.48 695 ALA B O 1
ATOM 5254 N N . ASP B 2 649 ? 129.852 118.858 135.583 1.00 101.88 696 ASP B N 1
ATOM 5255 C CA . ASP B 2 649 ? 129.560 117.974 136.700 1.00 99.68 696 ASP B CA 1
ATOM 5256 C C . ASP B 2 649 ? 129.677 116.495 136.371 1.00 97.99 696 ASP B C 1
ATOM 5257 O O . ASP B 2 649 ? 129.809 115.687 137.294 1.00 102.72 696 ASP B O 1
ATOM 5262 N N . CYS B 2 650 ? 129.636 116.117 135.096 1.00 86.98 697 CYS B N 1
ATOM 5263 C CA . CYS B 2 650 ? 129.657 114.710 134.732 1.00 86.12 697 CYS B CA 1
ATOM 5264 C C . CYS B 2 650 ? 130.341 114.546 133.385 1.00 90.86 697 CYS B C 1
ATOM 5265 O O . CYS B 2 650 ? 130.449 115.489 132.599 1.00 97.26 697 CYS B O 1
ATOM 5268 N N . GLU B 2 651 ? 130.804 113.324 133.131 1.00 95.48 698 GLU B N 1
ATOM 5269 C CA . GLU B 2 651 ? 131.448 112.965 131.869 1.00 86.01 698 GLU B CA 1
ATOM 5270 C C . GLU B 2 651 ? 130.891 111.609 131.451 1.00 88.86 698 GLU B C 1
ATOM 5271 O O . GLU B 2 651 ? 131.321 110.573 131.963 1.00 99.30 698 GLU B O 1
ATOM 5277 N N . VAL B 2 652 ? 129.940 111.619 130.527 1.00 78.32 699 VAL B N 1
ATOM 5278 C CA . VAL B 2 652 ? 129.298 110.398 130.060 1.00 79.47 699 VAL B CA 1
ATOM 5279 C C . VAL B 2 652 ? 130.040 109.892 128.833 1.00 87.85 699 VAL B C 1
ATOM 5280 O O . VAL B 2 652 ? 130.207 110.625 127.854 1.00 94.73 699 VAL B O 1
ATOM 5284 N N . ARG B 2 653 ? 130.488 108.642 128.884 1.00 91.45 700 ARG B N 1
ATOM 5285 C CA . ARG B 2 653 ? 131.192 108.013 127.776 1.00 85.30 700 ARG B CA 1
ATOM 5286 C C . ARG B 2 653 ? 130.411 106.797 127.306 1.00 86.21 700 ARG B C 1
ATOM 5287 O O . ARG B 2 653 ? 130.017 105.956 128.118 1.00 95.14 700 ARG B O 1
ATOM 5295 N N . TYR B 2 654 ? 130.194 106.706 125.999 1.00 81.44 701 TYR B N 1
ATOM 5296 C CA . TYR B 2 654 ? 129.480 105.594 125.390 1.00 80.18 701 TYR B CA 1
ATOM 5297 C C . TYR B 2 654 ? 130.462 104.713 124.633 1.00 86.30 701 TYR B C 1
ATOM 5298 O O . TYR B 2 654 ? 131.270 105.213 123.846 1.00 93.05 701 TYR B O 1
ATOM 5307 N N . THR B 2 655 ? 130.390 103.409 124.874 1.00 82.82 702 THR B N 1
ATOM 5308 C CA . THR B 2 655 ? 131.224 102.434 124.187 1.00 79.75 702 THR B CA 1
ATOM 5309 C C . THR B 2 655 ? 130.329 101.476 123.419 1.00 83.80 702 THR B C 1
ATOM 5310 O O . THR B 2 655 ? 129.350 100.961 123.968 1.00 92.39 702 THR B O 1
ATOM 5314 N N . TYR B 2 656 ? 130.663 101.241 122.155 1.00 81.29 703 TYR B N 1
ATOM 5315 C CA . TYR B 2 656 ? 129.872 100.399 121.275 1.00 79.35 703 TYR B CA 1
ATOM 5316 C C . TYR B 2 656 ? 130.681 99.180 120.859 1.00 87.37 703 TYR B C 1
ATOM 5317 O O . TYR B 2 656 ? 131.913 99.224 120.792 1.00 92.71 703 TYR B O 1
ATOM 5326 N N . ASP B 2 657 ? 129.978 98.086 120.584 1.00 96.11 704 ASP B N 1
ATOM 5327 C CA . ASP B 2 657 ? 130.624 96.853 120.156 1.00 100.90 704 ASP B CA 1
ATOM 5328 C C . ASP B 2 657 ? 130.948 96.939 118.665 1.00 102.16 704 ASP B C 1
ATOM 5329 O O . ASP B 2 657 ? 130.818 97.990 118.032 1.00 100.86 704 ASP B O 1
ATOM 5334 N N . GLU B 2 658 ? 131.373 95.817 118.081 1.00 116.98 705 GLU B N 1
ATOM 5335 C CA . GLU B 2 658 ? 131.737 95.789 116.671 1.00 116.02 705 GLU B CA 1
ATOM 5336 C C . GLU B 2 658 ? 130.539 95.945 115.747 1.00 112.70 705 GLU B C 1
ATOM 5337 O O . GLU B 2 658 ? 130.731 96.155 114.546 1.00 114.37 705 GLU B O 1
ATOM 5343 N N . VAL B 2 659 ? 129.319 95.849 116.270 1.00 94.80 706 VAL B N 1
ATOM 5344 C CA . VAL B 2 659 ? 128.119 95.979 115.454 1.00 95.51 706 VAL B CA 1
ATOM 5345 C C . VAL B 2 659 ? 127.483 97.361 115.566 1.00 95.44 706 VAL B C 1
ATOM 5346 O O . VAL B 2 659 ? 126.773 97.781 114.639 1.00 95.57 706 VAL B O 1
ATOM 5350 N N . GLY B 2 660 ? 127.732 98.088 116.651 1.00 87.62 707 GLY B N 1
ATOM 5351 C CA . GLY B 2 660 ? 127.098 99.367 116.892 1.00 87.09 707 GLY B CA 1
ATOM 5352 C C . GLY B 2 660 ? 126.144 99.377 118.062 1.00 91.64 707 GLY B C 1
ATOM 5353 O O . GLY B 2 660 ? 125.596 100.437 118.382 1.00 95.21 707 GLY B O 1
ATOM 5354 N N . ASN B 2 661 ? 125.919 98.235 118.702 1.00 95.77 708 ASN B N 1
ATOM 5355 C CA . ASN B 2 661 ? 125.091 98.192 119.897 1.00 91.03 708 ASN B CA 1
ATOM 5356 C C . ASN B 2 661 ? 125.801 98.884 121.051 1.00 91.35 708 ASN B C 1
ATOM 5357 O O . ASN B 2 661 ? 127.014 98.749 121.223 1.00 92.12 708 ASN B O 1
ATOM 5362 N N . LEU B 2 662 ? 125.039 99.627 121.848 1.00 87.74 709 LEU B N 1
ATOM 5363 C CA . LEU B 2 662 ? 125.608 100.322 122.996 1.00 91.05 709 LEU B CA 1
ATOM 5364 C C . LEU B 2 662 ? 126.011 99.298 124.047 1.00 88.19 709 LEU B C 1
ATOM 5365 O O . LEU B 2 662 ? 125.160 98.753 124.755 1.00 94.55 709 LEU B O 1
ATOM 5370 N N . ARG B 2 663 ? 127.311 99.033 124.150 1.00 85.52 710 ARG B N 1
ATOM 5371 C CA . ARG B 2 663 ? 127.817 97.998 125.039 1.00 82.89 710 ARG B CA 1
ATOM 5372 C C . ARG B 2 663 ? 128.013 98.505 126.462 1.00 90.10 710 ARG B C 1
ATOM 5373 O O . ARG B 2 663 ? 127.636 97.828 127.422 1.00 96.68 710 ARG B O 1
ATOM 5381 N N . LEU B 2 664 ? 128.602 99.687 126.616 1.00 91.79 711 LEU B N 1
ATOM 5382 C CA . LEU B 2 664 ? 128.890 100.241 127.928 1.00 83.15 711 LEU B CA 1
ATOM 5383 C C . LEU B 2 664 ? 128.578 101.728 127.933 1.00 85.90 711 LEU B C 1
ATOM 5384 O O . LEU B 2 664 ? 128.877 102.435 126.968 1.00 98.34 711 LEU B O 1
ATOM 5389 N N . GLU B 2 665 ? 127.974 102.193 129.022 1.00 82.76 712 GLU B N 1
ATOM 5390 C CA . GLU B 2 665 ? 127.699 103.610 129.234 1.00 80.69 712 GLU B CA 1
ATOM 5391 C C . GLU B 2 665 ? 128.198 103.972 130.623 1.00 83.91 712 GLU B C 1
ATOM 5392 O O . GLU B 2 665 ? 127.622 103.536 131.624 1.00 95.53 712 GLU B O 1
ATOM 5398 N N . SER B 2 666 ? 129.260 104.766 130.687 1.00 78.87 713 SER B N 1
ATOM 5399 C CA . SER B 2 666 ? 129.903 105.118 131.943 1.00 81.39 713 SER B CA 1
ATOM 5400 C C . SER B 2 666 ? 129.696 106.597 132.224 1.00 85.48 713 SER B C 1
ATOM 5401 O O . SER B 2 666 ? 129.876 107.433 131.334 1.00 92.50 713 SER B O 1
ATOM 5404 N N . GLN B 2 667 ? 129.316 106.914 133.458 1.00 80.57 714 GLN B N 1
ATOM 5405 C CA . GLN B 2 667 ? 129.074 108.286 133.891 1.00 74.92 714 GLN B CA 1
ATOM 5406 C C . GLN B 2 667 ? 130.012 108.589 135.049 1.00 82.10 714 GLN B C 1
ATOM 5407 O O . GLN B 2 667 ? 129.824 108.074 136.155 1.00 92.72 714 GLN B O 1
ATOM 5413 N N . VAL B 2 668 ? 131.014 109.422 134.799 1.00 80.61 715 VAL B N 1
ATOM 5414 C CA . VAL B 2 668 ? 132.005 109.783 135.803 1.00 85.36 715 VAL B CA 1
ATOM 5415 C C . VAL B 2 668 ? 131.664 111.179 136.301 1.00 88.25 715 VAL B C 1
ATOM 5416 O O . VAL B 2 668 ? 131.723 112.152 135.543 1.00 93.39 715 VAL B O 1
ATOM 5420 N N . HIS B 2 669 ? 131.303 111.282 137.575 1.00 80.29 716 HIS B N 1
ATOM 5421 C CA . HIS B 2 669 ? 130.944 112.565 138.150 1.00 76.57 716 HIS B CA 1
ATOM 5422 C C . HIS B 2 669 ? 132.197 113.372 138.478 1.00 81.23 716 HIS B C 1
ATOM 5423 O O . HIS B 2 669 ? 133.317 112.857 138.497 1.00 90.14 716 HIS B O 1
ATOM 5430 N N . ALA B 2 670 ? 131.993 114.664 138.739 1.00 88.77 717 ALA B N 1
ATOM 5431 C CA . ALA B 2 670 ? 133.118 115.550 139.011 1.00 88.55 717 ALA B CA 1
ATOM 5432 C C . ALA B 2 670 ? 133.813 115.206 140.321 1.00 96.05 717 ALA B C 1
ATOM 5433 O O . ALA B 2 670 ? 135.008 115.476 140.473 1.00 98.43 717 ALA B O 1
ATOM 5435 N N . ASP B 2 671 ? 133.093 114.616 141.272 1.00 99.43 718 ASP B N 1
ATOM 5436 C CA . ASP B 2 671 ? 133.673 114.255 142.557 1.00 98.46 718 ASP B CA 1
ATOM 5437 C C . ASP B 2 671 ? 134.241 112.842 142.577 1.00 100.66 718 ASP B C 1
ATOM 5438 O O . ASP B 2 671 ? 134.680 112.383 143.636 1.00 103.01 718 ASP B O 1
ATOM 5443 N N . GLY B 2 672 ? 134.242 112.146 141.443 1.00 95.20 719 GLY B N 1
ATOM 5444 C CA . GLY B 2 672 ? 134.855 110.841 141.335 1.00 99.19 719 GLY B CA 1
ATOM 5445 C C . GLY B 2 672 ? 133.896 109.670 141.327 1.00 101.60 719 GLY B C 1
ATOM 5446 O O . GLY B 2 672 ? 134.317 108.555 140.997 1.00 104.85 719 GLY B O 1
ATOM 5447 N N . TRP B 2 673 ? 132.632 109.881 141.680 1.00 85.39 720 TRP B N 1
ATOM 5448 C CA . TRP B 2 673 ? 131.665 108.792 141.668 1.00 83.15 720 TRP B CA 1
ATOM 5449 C C . TRP B 2 673 ? 131.411 108.339 140.237 1.00 86.59 720 TRP B C 1
ATOM 5450 O O . TRP B 2 673 ? 131.169 109.160 139.349 1.00 91.57 720 TRP B O 1
ATOM 5461 N N . VAL B 2 674 ? 131.469 107.029 140.013 1.00 86.29 721 VAL B N 1
ATOM 5462 C CA . VAL B 2 674 ? 131.342 106.444 138.683 1.00 81.23 721 VAL B CA 1
ATOM 5463 C C . VAL B 2 674 ? 130.187 105.456 138.693 1.00 83.76 721 VAL B C 1
ATOM 5464 O O . VAL B 2 674 ? 130.114 104.587 139.569 1.00 92.74 721 VAL B O 1
ATOM 5468 N N . TYR B 2 675 ? 129.287 105.591 137.722 1.00 66.40 722 TYR B N 1
ATOM 5469 C CA . TYR B 2 675 ? 128.198 104.644 137.520 1.00 68.25 722 TYR B CA 1
ATOM 5470 C C . TYR B 2 675 ? 128.229 104.186 136.072 1.00 79.33 722 TYR B C 1
ATOM 5471 O O . TYR B 2 675 ? 128.168 105.013 135.158 1.00 88.30 722 TYR B O 1
ATOM 5480 N N . SER B 2 676 ? 128.318 102.877 135.863 1.00 83.43 723 SER B N 1
ATOM 5481 C CA . SER B 2 676 ? 128.414 102.309 134.528 1.00 74.23 723 SER B CA 1
ATOM 5482 C C . SER B 2 676 ? 127.318 101.277 134.325 1.00 79.54 723 SER B C 1
ATOM 5483 O O . SER B 2 676 ? 127.011 100.497 135.230 1.00 92.34 723 SER B O 1
ATOM 5486 N N . VAL B 2 677 ? 126.729 101.281 133.133 1.00 80.63 724 VAL B N 1
ATOM 5487 C CA . VAL B 2 677 ? 125.710 100.314 132.743 1.00 79.61 724 VAL B CA 1
ATOM 5488 C C . VAL B 2 677 ? 126.257 99.518 131.569 1.00 79.64 724 VAL B C 1
ATOM 5489 O O . VAL B 2 677 ? 126.657 100.099 130.553 1.00 93.10 724 VAL B O 1
ATOM 5493 N N . GLU B 2 678 ? 126.273 98.196 131.703 1.00 91.64 725 GLU B N 1
ATOM 5494 C CA . GLU B 2 678 ? 126.847 97.307 130.703 1.00 93.66 725 GLU B CA 1
ATOM 5495 C C . GLU B 2 678 ? 125.759 96.406 130.139 1.00 98.32 725 GLU B C 1
ATOM 5496 O O . GLU B 2 678 ? 124.961 95.845 130.894 1.00 108.11 725 GLU B O 1
ATOM 5502 N N . HIS B 2 679 ? 125.734 96.264 128.816 1.00 84.93 726 HIS B N 1
ATOM 5503 C CA . HIS B 2 679 ? 124.744 95.445 128.137 1.00 77.99 726 HIS B CA 1
ATOM 5504 C C . HIS B 2 679 ? 125.431 94.455 127.211 1.00 88.74 726 HIS B C 1
ATOM 5505 O O . HIS B 2 679 ? 126.536 94.701 126.721 1.00 97.61 726 HIS B O 1
ATOM 5512 N N . SER B 2 680 ? 124.765 93.330 126.979 1.00 84.63 727 SER B N 1
ATOM 5513 C CA . SER B 2 680 ? 125.171 92.357 125.977 1.00 81.32 727 SER B CA 1
ATOM 5514 C C . SER B 2 680 ? 124.001 92.112 125.037 1.00 83.38 727 SER B C 1
ATOM 5515 O O . SER B 2 680 ? 122.849 92.051 125.473 1.00 92.78 727 SER B O 1
ATOM 5518 N N . HIS B 2 681 ? 124.297 91.981 123.749 1.00 86.31 728 HIS B N 1
ATOM 5519 C CA . HIS B 2 681 ? 123.270 91.883 122.726 1.00 83.27 728 HIS B CA 1
ATOM 5520 C C . HIS B 2 681 ? 123.440 90.604 121.919 1.00 88.88 728 HIS B C 1
ATOM 5521 O O . HIS B 2 681 ? 124.529 90.031 121.840 1.00 97.21 728 HIS B O 1
ATOM 5528 N N . ASP B 2 682 ? 122.339 90.161 121.322 1.00 96.70 729 ASP B N 1
ATOM 5529 C CA . ASP B 2 682 ? 122.350 89.017 120.427 1.00 100.11 729 ASP B CA 1
ATOM 5530 C C . ASP B 2 682 ? 122.558 89.502 118.993 1.00 106.50 729 ASP B C 1
ATOM 5531 O O . ASP B 2 682 ? 122.893 90.664 118.749 1.00 107.53 729 ASP B O 1
ATOM 5536 N N . ALA B 2 683 ? 122.358 88.610 118.022 1.00 106.52 730 ALA B N 1
ATOM 5537 C CA . ALA B 2 683 ? 122.583 88.950 116.624 1.00 99.17 730 ALA B CA 1
ATOM 5538 C C . ALA B 2 683 ? 121.576 89.955 116.081 1.00 103.01 730 ALA B C 1
ATOM 5539 O O . ALA B 2 683 ? 121.812 90.519 115.008 1.00 108.24 730 ALA B O 1
ATOM 5541 N N . LEU B 2 684 ? 120.468 90.190 116.779 1.00 101.23 731 LEU B N 1
ATOM 5542 C CA . LEU B 2 684 ? 119.458 91.145 116.346 1.00 98.15 731 LEU B CA 1
ATOM 5543 C C . LEU B 2 684 ? 119.557 92.478 117.074 1.00 101.76 731 LEU B C 1
ATOM 5544 O O . LEU B 2 684 ? 118.669 93.320 116.924 1.00 102.80 731 LEU B O 1
ATOM 5549 N N . GLY B 2 685 ? 120.613 92.689 117.851 1.00 96.66 732 GLY B N 1
ATOM 5550 C CA . GLY B 2 685 ? 120.738 93.911 118.625 1.00 95.14 732 GLY B CA 1
ATOM 5551 C C . GLY B 2 685 ? 119.714 94.047 119.729 1.00 96.65 732 GLY B C 1
ATOM 5552 O O . GLY B 2 685 ? 119.244 95.158 120.001 1.00 99.10 732 GLY B O 1
ATOM 5553 N N . VAL B 2 686 ? 119.358 92.941 120.376 1.00 93.73 733 VAL B N 1
ATOM 5554 C CA . VAL B 2 686 ? 118.422 92.930 121.492 1.00 90.53 733 VAL B CA 1
ATOM 5555 C C . VAL B 2 686 ? 119.199 92.584 122.751 1.00 92.35 733 VAL B C 1
ATOM 5556 O O . VAL B 2 686 ? 119.975 91.621 122.760 1.00 95.98 733 VAL B O 1
ATOM 5560 N N . ARG B 2 687 ? 119.002 93.371 123.805 1.00 83.32 734 ARG B N 1
ATOM 5561 C CA . ARG B 2 687 ? 119.739 93.158 125.043 1.00 82.03 734 ARG B CA 1
ATOM 5562 C C . ARG B 2 687 ? 119.445 91.780 125.616 1.00 88.71 734 ARG B C 1
ATOM 5563 O O . ARG B 2 687 ? 118.285 91.376 125.733 1.00 97.59 734 ARG B O 1
ATOM 5571 N N . GLN B 2 688 ? 120.504 91.059 125.974 1.00 84.00 735 GLN B N 1
ATOM 5572 C CA . GLN B 2 688 ? 120.384 89.753 126.607 1.00 78.36 735 GLN B CA 1
ATOM 5573 C C . GLN B 2 688 ? 120.700 89.794 128.093 1.00 85.47 735 GLN B C 1
ATOM 5574 O O . GLN B 2 688 ? 120.029 89.126 128.882 1.00 102.26 735 GLN B O 1
ATOM 5580 N N . THR B 2 689 ? 121.710 90.561 128.490 1.00 78.51 736 THR B N 1
ATOM 5581 C CA . THR B 2 689 ? 122.032 90.778 129.890 1.00 82.44 736 THR B CA 1
ATOM 5582 C C . THR B 2 689 ? 122.254 92.264 130.122 1.00 85.59 736 THR B C 1
ATOM 5583 O O . THR B 2 689 ? 122.636 93.000 129.209 1.00 92.50 736 THR B O 1
ATOM 5587 N N . SER B 2 690 ? 122.001 92.701 131.351 1.00 84.99 737 SER B N 1
ATOM 5588 C CA . SER B 2 690 ? 122.213 94.090 131.732 1.00 81.29 737 SER B CA 1
ATOM 5589 C C . SER B 2 690 ? 122.784 94.138 133.138 1.00 83.28 737 SER B C 1
ATOM 5590 O O . SER B 2 690 ? 122.284 93.457 134.037 1.00 96.25 737 SER B O 1
ATOM 5593 N N . ARG B 2 691 ? 123.829 94.938 133.322 1.00 86.64 738 ARG B N 1
ATOM 5594 C CA . ARG B 2 691 ? 124.425 95.170 134.630 1.00 86.61 738 ARG B CA 1
ATOM 5595 C C . ARG B 2 691 ? 124.309 96.651 134.946 1.00 92.63 738 ARG B C 1
ATOM 5596 O O . ARG B 2 691 ? 124.911 97.483 134.260 1.00 97.83 738 ARG B O 1
ATOM 5604 N N . TYR B 2 692 ? 123.536 96.979 135.976 1.00 88.91 739 TYR B N 1
ATOM 5605 C CA . TYR B 2 692 ? 123.294 98.365 136.368 1.00 82.36 739 TYR B CA 1
ATOM 5606 C C . TYR B 2 692 ? 124.207 98.689 137.545 1.00 89.21 739 TYR B C 1
ATOM 5607 O O . TYR B 2 692 ? 123.848 98.494 138.705 1.00 98.49 739 TYR B O 1
ATOM 5616 N N . GLY B 2 693 ? 125.393 99.202 137.238 1.00 79.90 740 GLY B N 1
ATOM 5617 C CA . GLY B 2 693 ? 126.332 99.546 138.293 1.00 80.06 740 GLY B CA 1
ATOM 5618 C C . GLY B 2 693 ? 126.785 98.312 139.044 1.00 84.11 740 GLY B C 1
ATOM 5619 O O . GLY B 2 693 ? 127.219 97.319 138.452 1.00 91.75 740 GLY B O 1
ATOM 5620 N N . ASP B 2 694 ? 126.687 98.368 140.369 1.00 103.28 741 ASP B N 1
ATOM 5621 C CA . ASP B 2 694 ? 127.068 97.254 141.225 1.00 103.74 741 ASP B CA 1
ATOM 5622 C C . ASP B 2 694 ? 125.914 96.305 141.513 1.00 107.05 741 ASP B C 1
ATOM 5623 O O . ASP B 2 694 ? 126.096 95.344 142.266 1.00 109.56 741 ASP B O 1
ATOM 5628 N N . ALA B 2 695 ? 124.741 96.550 140.939 1.00 99.13 742 ALA B N 1
ATOM 5629 C CA . ALA B 2 695 ? 123.607 95.670 141.139 1.00 93.56 742 ALA B CA 1
ATOM 5630 C C . ALA B 2 695 ? 123.853 94.329 140.454 1.00 99.88 742 ALA B C 1
ATOM 5631 O O . ALA B 2 695 ? 124.647 94.238 139.515 1.00 103.04 742 ALA B O 1
ATOM 5633 N N . PRO B 2 696 ? 123.200 93.267 140.920 1.00 94.26 743 PRO B N 1
ATOM 5634 C CA . PRO B 2 696 ? 123.333 91.964 140.263 1.00 90.84 743 PRO B CA 1
ATOM 5635 C C . PRO B 2 696 ? 122.891 92.041 138.814 1.00 91.65 743 PRO B C 1
ATOM 5636 O O . PRO B 2 696 ? 121.934 92.758 138.485 1.00 94.42 743 PRO B O 1
ATOM 5640 N N . PRO B 2 697 ? 123.569 91.330 137.917 1.00 86.95 744 PRO B N 1
ATOM 5641 C CA . PRO B 2 697 ? 123.195 91.387 136.501 1.00 81.22 744 PRO B CA 1
ATOM 5642 C C . PRO B 2 697 ? 121.809 90.815 136.260 1.00 84.60 744 PRO B C 1
ATOM 5643 O O . PRO B 2 697 ? 121.369 89.877 136.927 1.00 90.80 744 PRO B O 1
ATOM 5647 N N . VAL B 2 698 ? 121.120 91.398 135.284 1.00 79.08 745 VAL B N 1
ATOM 5648 C CA . VAL B 2 698 ? 119.774 90.992 134.901 1.00 75.77 745 VAL B CA 1
ATOM 5649 C C . VAL B 2 698 ? 119.864 90.308 133.546 1.00 79.65 745 VAL B C 1
ATOM 5650 O O . VAL B 2 698 ? 120.305 90.917 132.565 1.00 86.45 745 VAL B O 1
ATOM 5654 N N . ALA B 2 699 ? 119.444 89.050 133.488 1.00 74.66 746 ALA B N 1
ATOM 5655 C CA . ALA B 2 699 ? 119.478 88.269 132.259 1.00 73.68 746 ALA B CA 1
ATOM 5656 C C . ALA B 2 699 ? 118.093 88.277 131.628 1.00 78.64 746 ALA B C 1
ATOM 5657 O O . ALA B 2 699 ? 117.116 87.869 132.263 1.00 97.42 746 ALA B O 1
ATOM 5659 N N . TRP B 2 700 ? 118.012 88.734 130.384 1.00 73.55 747 TRP B N 1
ATOM 5660 C CA . TRP B 2 700 ? 116.755 88.790 129.651 1.00 70.84 747 TRP B CA 1
ATOM 5661 C C . TRP B 2 700 ? 116.628 87.558 128.770 1.00 85.04 747 TRP B C 1
ATOM 5662 O O . TRP B 2 700 ? 117.544 87.236 128.007 1.00 94.52 747 TRP B O 1
ATOM 5673 N N . LEU B 2 701 ? 115.494 86.873 128.875 1.00 88.75 748 LEU B N 1
ATOM 5674 C CA . LEU B 2 701 ? 115.190 85.721 128.037 1.00 84.39 748 LEU B CA 1
ATOM 5675 C C . LEU B 2 701 ? 114.204 86.171 126.967 1.00 87.24 748 LEU B C 1
ATOM 5676 O O . LEU B 2 701 ? 113.048 86.480 127.271 1.00 91.29 748 LEU B O 1
ATOM 5681 N N . THR B 2 702 ? 114.659 86.213 125.720 1.00 89.12 749 THR B N 1
ATOM 5682 C CA . THR B 2 702 ? 113.862 86.719 124.616 1.00 87.77 749 THR B CA 1
ATOM 5683 C C . THR B 2 702 ? 113.779 85.683 123.504 1.00 90.99 749 THR B C 1
ATOM 5684 O O . THR B 2 702 ? 114.672 84.848 123.341 1.00 98.11 749 THR B O 1
ATOM 5688 N N . TYR B 2 703 ? 112.690 85.746 122.744 1.00 91.51 750 TYR B N 1
ATOM 5689 C CA . TYR B 2 703 ? 112.496 84.904 121.576 1.00 94.53 750 TYR B CA 1
ATOM 5690 C C . TYR B 2 703 ? 112.068 85.774 120.406 1.00 94.29 750 TYR B C 1
ATOM 5691 O O . TYR B 2 703 ? 111.442 86.821 120.589 1.00 97.47 750 TYR B O 1
ATOM 5700 N N . GLY B 2 704 ? 112.408 85.331 119.201 1.00 96.07 751 GLY B N 1
ATOM 5701 C CA . GLY B 2 704 ? 112.101 86.078 118.007 1.00 93.37 751 GLY B CA 1
ATOM 5702 C C . GLY B 2 704 ? 112.803 87.419 117.986 1.00 96.89 751 GLY B C 1
ATOM 5703 O O . GLY B 2 704 ? 113.946 87.554 118.431 1.00 102.01 751 GLY B O 1
ATOM 5704 N N . PRO B 2 705 ? 112.127 88.441 117.474 1.00 95.26 752 PRO B N 1
ATOM 5705 C CA . PRO B 2 705 ? 112.707 89.787 117.382 1.00 92.13 752 PRO B CA 1
ATOM 5706 C C . PRO B 2 705 ? 112.698 90.554 118.703 1.00 97.82 752 PRO B C 1
ATOM 5707 O O . PRO B 2 705 ? 112.291 91.714 118.766 1.00 101.41 752 PRO B O 1
ATOM 5711 N N . GLY B 2 706 ? 113.154 89.900 119.767 1.00 96.97 753 GLY B N 1
ATOM 5712 C CA . GLY B 2 706 ? 113.283 90.555 121.051 1.00 95.01 753 GLY B CA 1
ATOM 5713 C C . GLY B 2 706 ? 112.069 90.508 121.948 1.00 91.48 753 GLY B C 1
ATOM 5714 O O . GLY B 2 706 ? 111.971 91.327 122.867 1.00 97.06 753 GLY B O 1
ATOM 5715 N N . HIS B 2 707 ? 111.140 89.587 121.716 1.00 91.34 754 HIS B N 1
ATOM 5716 C CA . HIS B 2 707 ? 109.975 89.478 122.583 1.00 89.27 754 HIS B CA 1
ATOM 5717 C C . HIS B 2 707 ? 110.365 88.833 123.905 1.00 93.92 754 HIS B C 1
ATOM 5718 O O . HIS B 2 707 ? 110.859 87.703 123.936 1.00 98.67 754 HIS B O 1
ATOM 5725 N N . LEU B 2 708 ? 110.134 89.551 124.998 1.00 83.27 755 LEU B N 1
ATOM 5726 C CA . LEU B 2 708 ? 110.569 89.101 126.312 1.00 79.54 755 LEU B CA 1
ATOM 5727 C C . LEU B 2 708 ? 109.656 87.998 126.828 1.00 81.79 755 LEU B C 1
ATOM 5728 O O . LEU B 2 708 ? 108.430 88.136 126.809 1.00 96.51 755 LEU B O 1
ATOM 5733 N N . HIS B 2 709 ? 110.256 86.903 127.294 1.00 76.22 756 HIS B N 1
ATOM 5734 C CA . HIS B 2 709 ? 109.501 85.818 127.906 1.00 81.77 756 HIS B CA 1
ATOM 5735 C C . HIS B 2 709 ? 110.118 85.347 129.216 1.00 85.73 756 HIS B C 1
ATOM 5736 O O . HIS B 2 709 ? 109.714 84.302 129.735 1.00 91.63 756 HIS B O 1
ATOM 5743 N N . GLY B 2 710 ? 111.079 86.080 129.759 1.00 80.16 757 GLY B N 1
ATOM 5744 C CA . GLY B 2 710 ? 111.690 85.690 131.012 1.00 75.57 757 GLY B CA 1
ATOM 5745 C C . GLY B 2 710 ? 112.695 86.729 131.455 1.00 83.93 757 GLY B C 1
ATOM 5746 O O . GLY B 2 710 ? 113.135 87.576 130.672 1.00 94.95 757 GLY B O 1
ATOM 5747 N N . ALA B 2 711 ? 113.051 86.646 132.734 1.00 85.56 758 ALA B N 1
ATOM 5748 C CA . ALA B 2 711 ? 114.036 87.542 133.318 1.00 76.94 758 ALA B CA 1
ATOM 5749 C C . ALA B 2 711 ? 114.632 86.869 134.543 1.00 84.91 758 ALA B C 1
ATOM 5750 O O . ALA B 2 711 ? 113.915 86.226 135.312 1.00 98.58 758 ALA B O 1
ATOM 5752 N N . LEU B 2 712 ? 115.942 87.021 134.719 1.00 84.63 759 LEU B N 1
ATOM 5753 C CA . LEU B 2 712 ? 116.670 86.374 135.803 1.00 81.58 759 LEU B CA 1
ATOM 5754 C C . LEU B 2 712 ? 117.480 87.420 136.549 1.00 87.45 759 LEU B C 1
ATOM 5755 O O . LEU B 2 712 ? 118.423 87.988 135.991 1.00 97.59 759 LEU B O 1
ATOM 5760 N N . VAL B 2 713 ? 117.111 87.679 137.801 1.00 84.88 760 VAL B N 1
ATOM 5761 C CA . VAL B 2 713 ? 117.850 88.585 138.673 1.00 81.58 760 VAL B CA 1
ATOM 5762 C C . VAL B 2 713 ? 118.118 87.855 139.979 1.00 85.66 760 VAL B C 1
ATOM 5763 O O . VAL B 2 713 ? 117.179 87.553 140.724 1.00 96.53 760 VAL B O 1
ATOM 5767 N N . GLY B 2 714 ? 119.385 87.592 140.264 1.00 90.06 761 GLY B N 1
ATOM 5768 C CA . GLY B 2 714 ? 119.730 86.909 141.500 1.00 91.18 761 GLY B CA 1
ATOM 5769 C C . GLY B 2 714 ? 119.069 85.548 141.571 1.00 96.46 761 GLY B C 1
ATOM 5770 O O . GLY B 2 714 ? 119.225 84.706 140.679 1.00 100.20 761 GLY B O 1
ATOM 5771 N N . ALA B 2 715 ? 118.315 85.319 142.644 1.00 96.07 762 ALA B N 1
ATOM 5772 C CA . ALA B 2 715 ? 117.587 84.076 142.846 1.00 94.90 762 ALA B CA 1
ATOM 5773 C C . ALA B 2 715 ? 116.137 84.168 142.394 1.00 98.28 762 ALA B C 1
ATOM 5774 O O . ALA B 2 715 ? 115.356 83.250 142.659 1.00 103.09 762 ALA B O 1
ATOM 5776 N N . VAL B 2 716 ? 115.761 85.251 141.720 1.00 93.04 763 VAL B N 1
ATOM 5777 C CA . VAL B 2 716 ? 114.388 85.498 141.299 1.00 87.98 763 VAL B CA 1
ATOM 5778 C C . VAL B 2 716 ? 114.304 85.320 139.791 1.00 88.11 763 VAL B C 1
ATOM 5779 O O . VAL B 2 716 ? 115.141 85.848 139.049 1.00 95.20 763 VAL B O 1
ATOM 5783 N N . GLU B 2 717 ? 113.300 84.573 139.339 1.00 91.90 764 GLU B N 1
ATOM 5784 C CA . GLU B 2 717 ? 113.060 84.345 137.922 1.00 86.17 764 GLU B CA 1
ATOM 5785 C C . GLU B 2 717 ? 111.668 84.834 137.556 1.00 87.95 764 GLU B C 1
ATOM 5786 O O . GLU B 2 717 ? 110.687 84.479 138.216 1.00 98.24 764 GLU B O 1
ATOM 5792 N N . LEU B 2 718 ? 111.585 85.645 136.507 1.00 83.92 765 LEU B N 1
ATOM 5793 C CA . LEU B 2 718 ? 110.318 86.119 135.973 1.00 82.53 765 LEU B CA 1
ATOM 5794 C C . LEU B 2 718 ? 109.963 85.333 134.721 1.00 86.51 765 LEU B C 1
ATOM 5795 O O . LEU B 2 718 ? 110.844 84.948 133.948 1.00 99.56 765 LEU B O 1
ATOM 5800 N N . ALA B 2 719 ? 108.671 85.087 134.528 1.00 81.40 766 ALA B N 1
ATOM 5801 C CA . ALA B 2 719 ? 108.177 84.373 133.360 1.00 82.58 766 ALA B CA 1
ATOM 5802 C C . ALA B 2 719 ? 107.021 85.151 132.754 1.00 86.56 766 ALA B C 1
ATOM 5803 O O . ALA B 2 719 ? 106.121 85.589 133.474 1.00 94.50 766 ALA B O 1
ATOM 5805 N N . PHE B 2 720 ? 107.047 85.318 131.436 1.00 84.01 767 PHE B N 1
ATOM 5806 C CA . PHE B 2 720 ? 106.011 86.035 130.711 1.00 85.34 767 PHE B CA 1
ATOM 5807 C C . PHE B 2 720 ? 105.379 85.118 129.675 1.00 92.22 767 PHE B C 1
ATOM 5808 O O . PHE B 2 720 ? 106.080 84.377 128.979 1.00 99.06 767 PHE B O 1
ATOM 5816 N N . GLU B 2 721 ? 104.056 85.169 129.578 1.00 93.92 768 GLU B N 1
ATOM 5817 C CA . GLU B 2 721 ? 103.315 84.481 128.532 1.00 86.87 768 GLU B CA 1
ATOM 5818 C C . GLU B 2 721 ? 102.671 85.512 127.619 1.00 94.82 768 GLU B C 1
ATOM 5819 O O . GLU B 2 721 ? 102.170 86.539 128.084 1.00 101.75 768 GLU B O 1
ATOM 5825 N N . ARG B 2 722 ? 102.696 85.242 126.318 1.00 88.18 769 ARG B N 1
ATOM 5826 C CA . ARG B 2 722 ? 102.217 86.187 125.325 1.00 80.94 769 ARG B CA 1
ATOM 5827 C C . ARG B 2 722 ? 101.235 85.504 124.387 1.00 87.89 769 ARG B C 1
ATOM 5828 O O . ARG B 2 722 ? 101.287 84.289 124.183 1.00 92.29 769 ARG B O 1
ATOM 5836 N N . ASP B 2 723 ? 100.331 86.300 123.826 1.00 93.28 770 ASP B N 1
ATOM 5837 C CA . ASP B 2 723 ? 99.321 85.798 122.910 1.00 96.27 770 ASP B CA 1
ATOM 5838 C C . ASP B 2 723 ? 99.869 85.816 121.483 1.00 99.51 770 ASP B C 1
ATOM 5839 O O . ASP B 2 723 ? 101.067 86.005 121.256 1.00 99.43 770 ASP B O 1
ATOM 5844 N N . ALA B 2 724 ? 98.987 85.613 120.503 1.00 96.34 771 ALA B N 1
ATOM 5845 C CA . ALA B 2 724 ? 99.408 85.573 119.108 1.00 91.74 771 ALA B CA 1
ATOM 5846 C C . ALA B 2 724 ? 99.949 86.909 118.619 1.00 94.52 771 ALA B C 1
ATOM 5847 O O . ALA B 2 724 ? 100.713 86.935 117.650 1.00 95.91 771 ALA B O 1
ATOM 5849 N N . LEU B 2 725 ? 99.574 88.013 119.258 1.00 97.23 772 LEU B N 1
ATOM 5850 C CA . LEU B 2 725 ? 100.088 89.330 118.912 1.00 93.18 772 LEU B CA 1
ATOM 5851 C C . LEU B 2 725 ? 101.311 89.711 119.732 1.00 97.56 772 LEU B C 1
ATOM 5852 O O . LEU B 2 725 ? 101.743 90.867 119.675 1.00 100.31 772 LEU B O 1
ATOM 5857 N N . HIS B 2 726 ? 101.865 88.769 120.497 1.00 98.32 773 HIS B N 1
ATOM 5858 C CA . HIS B 2 726 ? 103.048 89.001 121.327 1.00 92.82 773 HIS B CA 1
ATOM 5859 C C . HIS B 2 726 ? 102.796 90.091 122.363 1.00 97.23 773 HIS B C 1
ATOM 5860 O O . HIS B 2 726 ? 103.669 90.907 122.662 1.00 98.23 773 HIS B O 1
ATOM 5867 N N . ARG B 2 727 ? 101.588 90.103 122.915 1.00 94.70 774 ARG B N 1
ATOM 5868 C CA . ARG B 2 727 ? 101.235 90.969 124.029 1.00 90.95 774 ARG B CA 1
ATOM 5869 C C . ARG B 2 727 ? 101.210 90.135 125.301 1.00 92.45 774 ARG B C 1
ATOM 5870 O O . ARG B 2 727 ? 100.660 89.030 125.310 1.00 100.28 774 ARG B O 1
ATOM 5878 N N . GLU B 2 728 ? 101.812 90.659 126.364 1.00 90.84 775 GLU B N 1
ATOM 5879 C CA . GLU B 2 728 ? 101.893 89.917 127.614 1.00 92.11 775 GLU B CA 1
ATOM 5880 C C . GLU B 2 728 ? 100.502 89.657 128.176 1.00 95.18 775 GLU B C 1
ATOM 5881 O O . GLU B 2 728 ? 99.696 90.579 128.327 1.00 102.06 775 GLU B O 1
ATOM 5887 N N . VAL B 2 729 ? 100.222 88.394 128.486 1.00 84.14 776 VAL B N 1
ATOM 5888 C CA . VAL B 2 729 ? 98.946 88.004 129.075 1.00 80.60 776 VAL B CA 1
ATOM 5889 C C . VAL B 2 729 ? 99.101 87.327 130.424 1.00 86.57 776 VAL B C 1
ATOM 5890 O O . VAL B 2 729 ? 98.090 87.116 131.110 1.00 97.11 776 VAL B O 1
ATOM 5894 N N . ARG B 2 730 ? 100.316 86.969 130.829 1.00 86.57 777 ARG B N 1
ATOM 5895 C CA . ARG B 2 730 ? 100.536 86.356 132.128 1.00 84.24 777 ARG B CA 1
ATOM 5896 C C . ARG B 2 730 ? 101.961 86.644 132.570 1.00 89.56 777 ARG B C 1
ATOM 5897 O O . ARG B 2 730 ? 102.875 86.691 131.745 1.00 96.73 777 ARG B O 1
ATOM 5905 N N . ARG B 2 731 ? 102.139 86.839 133.873 1.00 93.61 778 ARG B N 1
ATOM 5906 C CA . ARG B 2 731 ? 103.440 87.157 134.442 1.00 83.66 778 ARG B CA 1
ATOM 5907 C C . ARG B 2 731 ? 103.578 86.458 135.784 1.00 88.73 778 ARG B C 1
ATOM 5908 O O . ARG B 2 731 ? 102.697 86.575 136.638 1.00 97.72 778 ARG B O 1
ATOM 5916 N N . ASP B 2 732 ? 104.681 85.738 135.965 1.00 91.69 779 ASP B N 1
ATOM 5917 C CA . ASP B 2 732 ? 104.953 85.014 137.196 1.00 89.65 779 ASP B CA 1
ATOM 5918 C C . ASP B 2 732 ? 106.321 85.406 137.728 1.00 97.10 779 ASP B C 1
ATOM 5919 O O . ASP B 2 732 ? 107.191 85.868 136.988 1.00 106.46 779 ASP B O 1
ATOM 5924 N N . ALA B 2 733 ? 106.499 85.218 139.032 1.00 91.51 780 ALA B N 1
ATOM 5925 C CA . ALA B 2 733 ? 107.795 85.384 139.669 1.00 89.29 780 ALA B CA 1
ATOM 5926 C C . ALA B 2 733 ? 108.004 84.239 140.642 1.00 94.77 780 ALA B C 1
ATOM 5927 O O . ALA B 2 733 ? 107.115 83.931 141.440 1.00 102.27 780 ALA B O 1
ATOM 5929 N N . ARG B 2 734 ? 109.170 83.609 140.570 1.00 102.02 781 ARG B N 1
ATOM 5930 C CA . ARG B 2 734 ? 109.515 82.513 141.459 1.00 101.08 781 ARG B CA 1
ATOM 5931 C C . ARG B 2 734 ? 110.909 82.738 142.017 1.00 105.17 781 ARG B C 1
ATOM 5932 O O . ARG B 2 734 ? 111.803 83.210 141.309 1.00 111.30 781 ARG B O 1
ATOM 5940 N N . ARG B 2 735 ? 111.085 82.402 143.288 1.00 107.47 782 ARG B N 1
ATOM 5941 C CA . ARG B 2 735 ? 112.362 82.533 143.970 1.00 106.71 782 ARG B CA 1
ATOM 5942 C C . ARG B 2 735 ? 112.896 81.149 144.301 1.00 112.58 782 ARG B C 1
ATOM 5943 O O . ARG B 2 735 ? 112.132 80.252 144.669 1.00 118.96 782 ARG B O 1
ATOM 5951 N N . ASP B 2 736 ? 114.207 80.976 144.155 1.00 120.77 783 ASP B N 1
ATOM 5952 C CA . ASP B 2 736 ? 114.825 79.686 144.428 1.00 121.19 783 ASP B CA 1
ATOM 5953 C C . ASP B 2 736 ? 114.615 79.294 145.884 1.00 124.37 783 ASP B C 1
ATOM 5954 O O . ASP B 2 736 ? 114.792 80.110 146.793 1.00 123.01 783 ASP B O 1
ATOM 5959 N N . GLY B 2 737 ? 114.235 78.037 146.102 1.00 127.80 784 GLY B N 1
ATOM 5960 C CA . GLY B 2 737 ? 113.935 77.541 147.424 1.00 128.36 784 GLY B CA 1
ATOM 5961 C C . GLY B 2 737 ? 112.480 77.633 147.828 1.00 129.26 784 GLY B C 1
ATOM 5962 O O . GLY B 2 737 ? 112.111 77.093 148.879 1.00 130.32 784 GLY B O 1
ATOM 5963 N N . GLN B 2 738 ? 111.643 78.296 147.036 1.00 128.91 785 GLN B N 1
ATOM 5964 C CA . GLN B 2 738 ? 110.218 78.417 147.311 1.00 127.02 785 GLN B CA 1
ATOM 5965 C C . GLN B 2 738 ? 109.441 77.701 146.218 1.00 129.27 785 GLN B C 1
ATOM 5966 O O . GLN B 2 738 ? 109.683 77.929 145.028 1.00 129.16 785 GLN B O 1
ATOM 5972 N N . ASP B 2 739 ? 108.515 76.832 146.624 1.00 140.98 786 ASP B N 1
ATOM 5973 C CA . ASP B 2 739 ? 107.781 76.024 145.655 1.00 142.13 786 ASP B CA 1
ATOM 5974 C C . ASP B 2 739 ? 106.770 76.863 144.882 1.00 143.23 786 ASP B C 1
ATOM 5975 O O . ASP B 2 739 ? 106.659 76.745 143.656 1.00 141.36 786 ASP B O 1
ATOM 5980 N N . ASP B 2 740 ? 106.027 77.715 145.579 1.00 132.48 787 ASP B N 1
ATOM 5981 C CA . ASP B 2 740 ? 104.961 78.487 144.962 1.00 130.61 787 ASP B CA 1
ATOM 5982 C C . ASP B 2 740 ? 105.499 79.785 144.369 1.00 129.54 787 ASP B C 1
ATOM 5983 O O . ASP B 2 740 ? 106.526 80.317 144.794 1.00 129.43 787 ASP B O 1
ATOM 5988 N N . ALA B 2 741 ? 104.783 80.289 143.369 1.00 106.58 788 ALA B N 1
ATOM 5989 C CA . ALA B 2 741 ? 105.151 81.548 142.742 1.00 106.44 788 ALA B CA 1
ATOM 5990 C C . ALA B 2 741 ? 104.888 82.715 143.685 1.00 106.59 788 ALA B C 1
ATOM 5991 O O . ALA B 2 741 ? 103.958 82.692 144.494 1.00 107.26 788 ALA B O 1
ATOM 5993 N N . LEU B 2 742 ? 105.731 83.742 143.580 1.00 93.32 789 LEU B N 1
ATOM 5994 C CA . LEU B 2 742 ? 105.545 84.931 144.403 1.00 86.76 789 LEU B CA 1
ATOM 5995 C C . LEU B 2 742 ? 104.250 85.651 144.050 1.00 94.22 789 LEU B C 1
ATOM 5996 O O . LEU B 2 742 ? 103.515 86.089 144.941 1.00 102.01 789 LEU B O 1
ATOM 6001 N N . PHE B 2 743 ? 103.955 85.783 142.760 1.00 82.38 790 PHE B N 1
ATOM 6002 C CA . PHE B 2 743 ? 102.702 86.385 142.332 1.00 81.61 790 PHE B CA 1
ATOM 6003 C C . PHE B 2 743 ? 102.381 85.912 140.924 1.00 85.77 790 PHE B C 1
ATOM 6004 O O . PHE B 2 743 ? 103.243 85.400 140.207 1.00 92.65 790 PHE B O 1
ATOM 6012 N N . THR B 2 744 ? 101.121 86.092 140.541 1.00 94.67 791 THR B N 1
ATOM 6013 C CA . THR B 2 744 ? 100.655 85.813 139.191 1.00 88.87 791 THR B CA 1
ATOM 6014 C C . THR B 2 744 ? 99.827 86.995 138.718 1.00 92.58 791 THR B C 1
ATOM 6015 O O . THR B 2 744 ? 98.908 87.429 139.418 1.00 100.09 791 THR B O 1
ATOM 6019 N N . GLN B 2 745 ? 100.151 87.516 137.539 1.00 90.43 792 GLN B N 1
ATOM 6020 C CA . GLN B 2 745 ? 99.455 88.668 136.976 1.00 89.37 792 GLN B CA 1
ATOM 6021 C C . GLN B 2 745 ? 98.940 88.295 135.594 1.00 97.10 792 GLN B C 1
ATOM 6022 O O . GLN B 2 745 ? 99.730 88.068 134.675 1.00 107.45 792 GLN B O 1
ATOM 6028 N N . GLU B 2 746 ? 97.621 88.243 135.448 1.00 102.78 793 GLU B N 1
ATOM 6029 C CA . GLU B 2 746 ? 96.973 87.879 134.198 1.00 97.32 793 GLU B CA 1
ATOM 6030 C C . GLU B 2 746 ? 96.279 89.098 133.611 1.00 100.38 793 GLU B C 1
ATOM 6031 O O . GLU B 2 746 ? 95.690 89.897 134.343 1.00 106.24 793 GLU B O 1
ATOM 6037 N N . ARG B 2 747 ? 96.354 89.243 132.291 1.00 91.15 794 ARG B N 1
ATOM 6038 C CA . ARG B 2 747 ? 95.780 90.391 131.608 1.00 89.82 794 ARG B CA 1
ATOM 6039 C C . ARG B 2 747 ? 94.981 89.942 130.394 1.00 97.02 794 ARG B C 1
ATOM 6040 O O . ARG B 2 747 ? 95.316 88.954 129.738 1.00 106.66 794 ARG B O 1
ATOM 6048 N N . GLN B 2 748 ? 93.913 90.682 130.106 1.00 96.84 795 GLN B N 1
ATOM 6049 C CA . GLN B 2 748 ? 93.112 90.504 128.905 1.00 91.16 795 GLN B CA 1
ATOM 6050 C C . GLN B 2 748 ? 93.116 91.805 128.119 1.00 95.29 795 GLN B C 1
ATOM 6051 O O . GLN B 2 748 ? 93.059 92.889 128.704 1.00 105.45 795 GLN B O 1
ATOM 6057 N N . HIS B 2 749 ? 93.177 91.698 126.797 1.00 92.01 796 HIS B N 1
ATOM 6058 C CA . HIS B 2 749 ? 93.356 92.860 125.943 1.00 96.16 796 HIS B CA 1
ATOM 6059 C C . HIS B 2 749 ? 92.155 93.059 125.030 1.00 100.54 796 HIS B C 1
ATOM 6060 O O . HIS B 2 749 ? 91.511 92.100 124.597 1.00 97.61 796 HIS B O 1
ATOM 6067 N N . ALA B 2 750 ? 91.860 94.324 124.757 1.00 114.80 797 ALA B N 1
ATOM 6068 C CA . ALA B 2 750 ? 90.842 94.713 123.796 1.00 110.03 797 ALA B CA 1
ATOM 6069 C C . ALA B 2 750 ? 91.386 94.549 122.382 1.00 113.52 797 ALA B C 1
ATOM 6070 O O . ALA B 2 750 ? 92.591 94.386 122.186 1.00 113.97 797 ALA B O 1
ATOM 6072 N N . PRO B 2 751 ? 90.514 94.569 121.366 1.00 113.35 798 PRO B N 1
ATOM 6073 C CA . PRO B 2 751 ? 90.997 94.371 119.988 1.00 113.01 798 PRO B CA 1
ATOM 6074 C C . PRO B 2 751 ? 92.095 95.330 119.554 1.00 114.64 798 PRO B C 1
ATOM 6075 O O . PRO B 2 751 ? 92.985 94.925 118.797 1.00 116.99 798 PRO B O 1
ATOM 6079 N N . LEU B 2 752 ? 92.070 96.586 120.004 1.00 111.94 799 LEU B N 1
ATOM 6080 C CA . LEU B 2 752 ? 93.102 97.547 119.633 1.00 113.16 799 LEU B CA 1
ATOM 6081 C C . LEU B 2 752 ? 94.255 97.590 120.627 1.00 114.92 799 LEU B C 1
ATOM 6082 O O . LEU B 2 752 ? 94.909 98.631 120.768 1.00 113.92 799 LEU B O 1
ATOM 6087 N N . GLY B 2 753 ? 94.526 96.486 121.318 1.00 118.47 800 GLY B N 1
ATOM 6088 C CA . GLY B 2 753 ? 95.634 96.453 122.250 1.00 117.32 800 GLY B CA 1
ATOM 6089 C C . GLY B 2 753 ? 95.382 97.156 123.561 1.00 117.30 800 GLY B C 1
ATOM 6090 O O . GLY B 2 753 ? 96.318 97.340 124.343 1.00 119.05 800 GLY B O 1
ATOM 6091 N N . ARG B 2 754 ? 94.144 97.556 123.828 1.00 114.69 801 ARG B N 1
ATOM 6092 C CA . ARG B 2 754 ? 93.798 98.203 125.083 1.00 111.29 801 ARG B CA 1
ATOM 6093 C C . ARG B 2 754 ? 93.597 97.159 126.170 1.00 112.89 801 ARG B C 1
ATOM 6094 O O . ARG B 2 754 ? 93.002 96.106 125.934 1.00 119.06 801 ARG B O 1
ATOM 6102 N N . LEU B 2 755 ? 94.101 97.457 127.362 1.00 93.72 802 LEU B N 1
ATOM 6103 C CA . LEU B 2 755 ? 93.941 96.549 128.488 1.00 91.52 802 LEU B CA 1
ATOM 6104 C C . LEU B 2 755 ? 92.481 96.521 128.916 1.00 94.37 802 LEU B C 1
ATOM 6105 O O . LEU B 2 755 ? 91.888 97.568 129.192 1.00 102.47 802 LEU B O 1
ATOM 6110 N N . GLN B 2 756 ? 91.899 95.325 128.969 1.00 98.86 803 GLN B N 1
ATOM 6111 C CA . GLN B 2 756 ? 90.500 95.158 129.338 1.00 96.64 803 GLN B CA 1
ATOM 6112 C C . GLN B 2 756 ? 90.327 94.676 130.772 1.00 101.92 803 GLN B C 1
ATOM 6113 O O . GLN B 2 756 ? 89.530 95.242 131.524 1.00 112.08 803 GLN B O 1
ATOM 6119 N N . ARG B 2 757 ? 91.054 93.635 131.166 1.00 98.09 804 ARG B N 1
ATOM 6120 C CA . ARG B 2 757 ? 91.022 93.143 132.533 1.00 95.41 804 ARG B CA 1
ATOM 6121 C C . ARG B 2 757 ? 92.439 92.836 132.984 1.00 98.89 804 ARG B C 1
ATOM 6122 O O . ARG B 2 757 ? 93.322 92.545 132.175 1.00 108.72 804 ARG B O 1
ATOM 6130 N N . SER B 2 758 ? 92.647 92.907 134.294 1.00 90.30 805 SER B N 1
ATOM 6131 C CA . SER B 2 758 ? 93.912 92.517 134.891 1.00 88.71 805 SER B CA 1
ATOM 6132 C C . SER B 2 758 ? 93.635 91.967 136.279 1.00 89.89 805 SER B C 1
ATOM 6133 O O . SER B 2 758 ? 92.806 92.511 137.012 1.00 99.61 805 SER B O 1
ATOM 6136 N N . ARG B 2 759 ? 94.322 90.885 136.628 1.00 84.85 806 ARG B N 1
ATOM 6137 C CA . ARG B 2 759 ? 94.162 90.258 137.933 1.00 83.64 806 ARG B CA 1
ATOM 6138 C C . ARG B 2 759 ? 95.539 89.961 138.497 1.00 88.55 806 ARG B C 1
ATOM 6139 O O . ARG B 2 759 ? 96.336 89.269 137.858 1.00 98.38 806 ARG B O 1
ATOM 6147 N N . LEU B 2 760 ? 95.817 90.483 139.685 1.00 86.78 807 LEU B N 1
ATOM 6148 C CA . LEU B 2 760 ? 97.078 90.261 140.376 1.00 86.18 807 LEU B CA 1
ATOM 6149 C C . LEU B 2 760 ? 96.811 89.484 141.655 1.00 86.87 807 LEU B C 1
ATOM 6150 O O . LEU B 2 760 ? 95.977 89.892 142.470 1.00 92.97 807 LEU B O 1
ATOM 6155 N N . ARG B 2 761 ? 97.516 88.370 141.830 1.00 86.03 808 ARG B N 1
ATOM 6156 C CA . ARG B 2 761 ? 97.352 87.510 143.000 1.00 91.23 808 ARG B CA 1
ATOM 6157 C C . ARG B 2 761 ? 98.718 87.288 143.637 1.00 93.38 808 ARG B C 1
ATOM 6158 O O . ARG B 2 761 ? 99.506 86.466 143.163 1.00 98.22 808 ARG B O 1
ATOM 6166 N N . LEU B 2 762 ? 98.993 88.023 144.708 1.00 88.76 809 LEU B N 1
ATOM 6167 C CA . LEU B 2 762 ? 100.217 87.821 145.465 1.00 84.33 809 LEU B CA 1
ATOM 6168 C C . LEU B 2 762 ? 100.118 86.552 146.303 1.00 92.37 809 LEU B C 1
ATOM 6169 O O . LEU B 2 762 ? 99.027 86.093 146.649 1.00 99.53 809 LEU B O 1
ATOM 6174 N N . ALA B 2 763 ? 101.278 85.980 146.627 1.00 94.77 810 ALA B N 1
ATOM 6175 C CA . ALA B 2 763 ? 101.304 84.781 147.454 1.00 92.09 810 ALA B CA 1
ATOM 6176 C C . ALA B 2 763 ? 100.824 85.047 148.873 1.00 98.96 810 ALA B C 1
ATOM 6177 O O . ALA B 2 763 ? 100.420 84.105 149.563 1.00 100.32 810 ALA B O 1
ATOM 6179 N N . GLY B 2 764 ? 100.855 86.298 149.322 1.00 101.77 811 GLY B N 1
ATOM 6180 C CA . GLY B 2 764 ? 100.414 86.654 150.652 1.00 100.50 811 GLY B CA 1
ATOM 6181 C C . GLY B 2 764 ? 98.926 86.840 150.819 1.00 106.84 811 GLY B C 1
ATOM 6182 O O . GLY B 2 764 ? 98.470 87.139 151.926 1.00 107.03 811 GLY B O 1
ATOM 6183 N N . GLY B 2 765 ? 98.148 86.676 149.751 1.00 106.58 812 GLY B N 1
ATOM 6184 C CA . GLY B 2 765 ? 96.706 86.804 149.813 1.00 102.04 812 GLY B CA 1
ATOM 6185 C C . GLY B 2 765 ? 96.144 88.066 149.201 1.00 101.31 812 GLY B C 1
ATOM 6186 O O . GLY B 2 765 ? 94.919 88.232 149.191 1.00 104.95 812 GLY B O 1
ATOM 6187 N N . PHE B 2 766 ? 96.985 88.959 148.689 1.00 92.85 813 PHE B N 1
ATOM 6188 C CA . PHE B 2 766 ? 96.509 90.192 148.077 1.00 91.01 813 PHE B CA 1
ATOM 6189 C C . PHE B 2 766 ? 95.980 89.894 146.681 1.00 93.37 813 PHE B C 1
ATOM 6190 O O . PHE B 2 766 ? 96.736 89.468 145.803 1.00 97.92 813 PHE B O 1
ATOM 6198 N N . ASP B 2 767 ? 94.685 90.116 146.478 1.00 96.86 814 ASP B N 1
ATOM 6199 C CA . ASP B 2 767 ? 94.033 89.882 145.196 1.00 91.30 814 ASP B CA 1
ATOM 6200 C C . ASP B 2 767 ? 93.567 91.220 144.645 1.00 92.13 814 ASP B C 1
ATOM 6201 O O . ASP B 2 767 ? 92.831 91.948 145.318 1.00 102.10 814 ASP B O 1
ATOM 6206 N N . TRP B 2 768 ? 93.992 91.540 143.427 1.00 78.86 815 TRP B N 1
ATOM 6207 C CA . TRP B 2 768 ? 93.705 92.831 142.804 1.00 83.99 815 TRP B CA 1
ATOM 6208 C C . TRP B 2 768 ? 93.092 92.578 141.432 1.00 88.48 815 TRP B C 1
ATOM 6209 O O . TRP B 2 768 ? 93.810 92.290 140.470 1.00 90.58 815 TRP B O 1
ATOM 6220 N N . GLN B 2 769 ? 91.772 92.692 141.340 1.00 90.66 816 GLN B N 1
ATOM 6221 C CA . GLN B 2 769 ? 91.057 92.525 140.084 1.00 84.46 816 GLN B CA 1
ATOM 6222 C C . GLN B 2 769 ? 90.636 93.893 139.569 1.00 85.89 816 GLN B C 1
ATOM 6223 O O . GLN B 2 769 ? 90.001 94.665 140.293 1.00 96.24 816 GLN B O 1
ATOM 6229 N N . ARG B 2 770 ? 90.990 94.187 138.323 1.00 85.19 817 ARG B N 1
ATOM 6230 C CA . ARG B 2 770 ? 90.774 95.504 137.740 1.00 79.65 817 ARG B CA 1
ATOM 6231 C C . ARG B 2 770 ? 90.112 95.333 136.382 1.00 88.08 817 ARG B C 1
ATOM 6232 O O . ARG B 2 770 ? 90.647 94.638 135.514 1.00 97.69 817 ARG B O 1
ATOM 6240 N N . GLY B 2 771 ? 88.954 95.961 136.203 1.00 92.35 818 GLY B N 1
ATOM 6241 C CA . GLY B 2 771 ? 88.252 95.907 134.937 1.00 85.66 818 GLY B CA 1
ATOM 6242 C C . GLY B 2 771 ? 88.136 97.269 134.290 1.00 88.07 818 GLY B C 1
ATOM 6243 O O . GLY B 2 771 ? 87.757 98.242 134.947 1.00 98.64 818 GLY B O 1
ATOM 6244 N N . TYR B 2 772 ? 88.450 97.355 133.002 1.00 85.98 819 TYR B N 1
ATOM 6245 C CA . TYR B 2 772 ? 88.504 98.620 132.286 1.00 86.31 819 TYR B CA 1
ATOM 6246 C C . TYR B 2 772 ? 87.348 98.727 131.303 1.00 94.49 819 TYR B C 1
ATOM 6247 O O . TYR B 2 772 ? 86.996 97.751 130.634 1.00 103.34 819 TYR B O 1
ATOM 6256 N N . ARG B 2 773 ? 86.765 99.918 131.219 1.00 101.38 820 ARG B N 1
ATOM 6257 C CA . ARG B 2 773 ? 85.693 100.217 130.282 1.00 97.09 820 ARG B CA 1
ATOM 6258 C C . ARG B 2 773 ? 86.116 101.363 129.378 1.00 98.47 820 ARG B C 1
ATOM 6259 O O . ARG B 2 773 ? 86.698 102.348 129.841 1.00 103.43 820 ARG B O 1
ATOM 6267 N N . TYR B 2 774 ? 85.821 101.234 128.088 1.00 97.70 821 TYR B N 1
ATOM 6268 C CA . TYR B 2 774 ? 86.180 102.237 127.099 1.00 97.57 821 TYR B CA 1
ATOM 6269 C C . TYR B 2 774 ? 84.945 102.642 126.309 1.00 102.07 821 TYR B C 1
ATOM 6270 O O . TYR B 2 774 ? 83.992 101.871 126.177 1.00 108.69 821 TYR B O 1
ATOM 6279 N N . ASP B 2 775 ? 84.969 103.864 125.790 1.00 108.68 822 ASP B N 1
ATOM 6280 C CA . ASP B 2 775 ? 83.912 104.369 124.934 1.00 110.29 822 ASP B CA 1
ATOM 6281 C C . ASP B 2 775 ? 84.304 104.169 123.471 1.00 112.82 822 ASP B C 1
ATOM 6282 O O . ASP B 2 775 ? 85.293 103.502 123.154 1.00 114.54 822 ASP B O 1
ATOM 6287 N N . GLY B 2 776 ? 83.524 104.755 122.561 1.00 111.45 823 GLY B N 1
ATOM 6288 C CA . GLY B 2 776 ? 83.806 104.615 121.144 1.00 113.64 823 GLY B CA 1
ATOM 6289 C C . GLY B 2 776 ? 85.095 105.271 120.700 1.00 114.81 823 GLY B C 1
ATOM 6290 O O . GLY B 2 776 ? 85.676 104.853 119.694 1.00 116.87 823 GLY B O 1
ATOM 6291 N N . LEU B 2 777 ? 85.558 106.285 121.429 1.00 112.49 824 LEU B N 1
ATOM 6292 C CA . LEU B 2 777 ? 86.801 106.967 121.094 1.00 109.96 824 LEU B CA 1
ATOM 6293 C C . LEU B 2 777 ? 88.036 106.231 121.590 1.00 111.36 824 LEU B C 1
ATOM 6294 O O . LEU B 2 777 ? 89.153 106.652 121.275 1.00 111.71 824 LEU B O 1
ATOM 6299 N N . GLY B 2 778 ? 87.867 105.152 122.348 1.00 111.82 825 GLY B N 1
ATOM 6300 C CA . GLY B 2 778 ? 88.991 104.511 122.993 1.00 110.61 825 GLY B CA 1
ATOM 6301 C C . GLY B 2 778 ? 89.405 105.144 124.299 1.00 113.14 825 GLY B C 1
ATOM 6302 O O . GLY B 2 778 ? 90.436 104.758 124.859 1.00 113.59 825 GLY B O 1
ATOM 6303 N N . GLN B 2 779 ? 88.639 106.109 124.798 1.00 106.34 826 GLN B N 1
ATOM 6304 C CA . GLN B 2 779 ? 88.958 106.764 126.056 1.00 101.95 826 GLN B CA 1
ATOM 6305 C C . GLN B 2 779 ? 88.497 105.915 127.231 1.00 105.23 826 GLN B C 1
ATOM 6306 O O . GLN B 2 779 ? 87.387 105.377 127.233 1.00 110.29 826 GLN B O 1
ATOM 6312 N N . LEU B 2 780 ? 89.360 105.801 128.235 1.00 97.52 827 LEU B N 1
ATOM 6313 C CA . LEU B 2 780 ? 89.045 105.047 129.441 1.00 94.68 827 LEU B CA 1
ATOM 6314 C C . LEU B 2 780 ? 87.993 105.800 130.242 1.00 96.14 827 LEU B C 1
ATOM 6315 O O . LEU B 2 780 ? 88.298 106.808 130.887 1.00 103.65 827 LEU B O 1
ATOM 6320 N N . VAL B 2 781 ? 86.752 105.316 130.207 1.00 86.70 828 VAL B N 1
ATOM 6321 C CA . VAL B 2 781 ? 85.639 105.997 130.855 1.00 82.40 828 VAL B CA 1
ATOM 6322 C C . VAL B 2 781 ? 85.237 105.327 132.162 1.00 87.61 828 VAL B C 1
ATOM 6323 O O . VAL B 2 781 ? 84.227 105.705 132.759 1.00 97.52 828 VAL B O 1
ATOM 6327 N N . GLY B 2 782 ? 85.999 104.341 132.620 1.00 86.45 829 GLY B N 1
ATOM 6328 C CA . GLY B 2 782 ? 85.663 103.677 133.862 1.00 85.76 829 GLY B CA 1
ATOM 6329 C C . GLY B 2 782 ? 86.613 102.561 134.235 1.00 84.54 829 GLY B C 1
ATOM 6330 O O . GLY B 2 782 ? 87.138 101.864 133.364 1.00 91.93 829 GLY B O 1
ATOM 6331 N N . ILE B 2 783 ? 86.847 102.389 135.533 1.00 90.33 830 ILE B N 1
ATOM 6332 C CA . ILE B 2 783 ? 87.688 101.320 136.055 1.00 88.29 830 ILE B CA 1
ATOM 6333 C C . ILE B 2 783 ? 86.939 100.651 137.196 1.00 87.90 830 ILE B C 1
ATOM 6334 O O . ILE B 2 783 ? 86.546 101.320 138.159 1.00 99.34 830 ILE B O 1
ATOM 6339 N N . ASP B 2 784 ? 86.742 99.342 137.094 1.00 93.29 831 ASP B N 1
ATOM 6340 C CA . ASP B 2 784 ? 86.151 98.554 138.166 1.00 94.78 831 ASP B CA 1
ATOM 6341 C C . ASP B 2 784 ? 87.278 97.910 138.960 1.00 101.79 831 ASP B C 1
ATOM 6342 O O . ASP B 2 784 ? 88.061 97.130 138.410 1.00 108.87 831 ASP B O 1
ATOM 6347 N N . ASP B 2 785 ? 87.361 98.239 140.244 1.00 97.47 832 ASP B N 1
ATOM 6348 C CA . ASP B 2 785 ? 88.458 97.798 141.090 1.00 92.20 832 ASP B CA 1
ATOM 6349 C C . ASP B 2 785 ? 87.909 97.295 142.415 1.00 94.84 832 ASP B C 1
ATOM 6350 O O . ASP B 2 785 ? 86.964 97.870 142.962 1.00 102.68 832 ASP B O 1
ATOM 6355 N N . ASN B 2 786 ? 88.504 96.219 142.927 1.00 89.13 833 ASN B N 1
ATOM 6356 C CA . ASN B 2 786 ? 88.095 95.647 144.201 1.00 94.08 833 ASN B CA 1
ATOM 6357 C C . ASN B 2 786 ? 89.010 96.036 145.354 1.00 96.80 833 ASN B C 1
ATOM 6358 O O . ASN B 2 786 ? 88.659 95.786 146.511 1.00 99.46 833 ASN B O 1
ATOM 6363 N N . GLN B 2 787 ? 90.164 96.637 145.072 1.00 92.20 834 GLN B N 1
ATOM 6364 C CA . GLN B 2 787 ? 91.061 97.138 146.105 1.00 93.16 834 GLN B CA 1
ATOM 6365 C C . GLN B 2 787 ? 90.945 98.641 146.302 1.00 94.39 834 GLN B C 1
ATOM 6366 O O . GLN B 2 787 ? 90.996 99.120 147.438 1.00 95.60 834 GLN B O 1
ATOM 6372 N N . TYR B 2 788 ? 90.790 99.391 145.222 1.00 95.88 835 TYR B N 1
ATOM 6373 C CA . TYR B 2 788 ? 90.584 100.827 145.250 1.00 97.86 835 TYR B CA 1
ATOM 6374 C C . TYR B 2 788 ? 89.169 101.159 144.800 1.00 103.30 835 TYR B C 1
ATOM 6375 O O . TYR B 2 788 ? 88.518 100.353 144.128 1.00 108.88 835 TYR B O 1
ATOM 6384 N N . PRO B 2 789 ? 88.646 102.325 145.175 1.00 100.69 836 PRO B N 1
ATOM 6385 C CA . PRO B 2 789 ? 87.299 102.696 144.728 1.00 96.65 836 PRO B CA 1
ATOM 6386 C C . PRO B 2 789 ? 87.210 102.744 143.211 1.00 95.89 836 PRO B C 1
ATOM 6387 O O . PRO B 2 789 ? 88.135 103.186 142.528 1.00 97.11 836 PRO B O 1
ATOM 6391 N N . SER B 2 790 ? 86.083 102.271 142.687 1.00 96.02 837 SER B N 1
ATOM 6392 C CA . SER B 2 790 ? 85.840 102.339 141.254 1.00 94.52 837 SER B CA 1
ATOM 6393 C C . SER B 2 790 ? 85.672 103.789 140.824 1.00 98.41 837 SER B C 1
ATOM 6394 O O . SER B 2 790 ? 85.094 104.605 141.546 1.00 105.54 837 SER B O 1
ATOM 6397 N N . VAL B 2 791 ? 86.181 104.111 139.639 1.00 86.96 838 VAL B N 1
ATOM 6398 C CA . VAL B 2 791 ? 86.210 105.481 139.149 1.00 88.03 838 VAL B CA 1
ATOM 6399 C C . VAL B 2 791 ? 85.563 105.534 137.773 1.00 96.51 838 VAL B C 1
ATOM 6400 O O . VAL B 2 791 ? 85.714 104.610 136.966 1.00 102.31 838 VAL B O 1
ATOM 6404 N N . ARG B 2 792 ? 84.815 106.604 137.520 1.00 103.43 839 ARG B N 1
ATOM 6405 C CA . ARG B 2 792 ? 84.220 106.875 136.220 1.00 99.45 839 ARG B CA 1
ATOM 6406 C C . ARG B 2 792 ? 84.779 108.187 135.693 1.00 99.90 839 ARG B C 1
ATOM 6407 O O . ARG B 2 792 ? 84.754 109.202 136.396 1.00 106.87 839 ARG B O 1
ATOM 6415 N N . TYR B 2 793 ? 85.279 108.166 134.463 1.00 89.27 840 TYR B N 1
ATOM 6416 C CA . TYR B 2 793 ? 85.945 109.310 133.860 1.00 86.37 840 TYR B CA 1
ATOM 6417 C C . TYR B 2 793 ? 85.050 109.955 132.813 1.00 92.99 840 TYR B C 1
ATOM 6418 O O . TYR B 2 793 ? 84.357 109.264 132.062 1.00 101.08 840 TYR B O 1
ATOM 6427 N N . GLU B 2 794 ? 85.070 111.283 132.769 1.00 100.68 841 GLU B N 1
ATOM 6428 C CA . GLU B 2 794 ? 84.348 112.053 131.769 1.00 98.98 841 GLU B CA 1
ATOM 6429 C C . GLU B 2 794 ? 85.327 112.945 131.022 1.00 100.01 841 GLU B C 1
ATOM 6430 O O . GLU B 2 794 ? 86.210 113.557 131.629 1.00 105.66 841 GLU B O 1
ATOM 6436 N N . TYR B 2 795 ? 85.168 113.014 129.706 1.00 95.27 842 TYR B N 1
ATOM 6437 C CA . TYR B 2 795 ? 86.034 113.810 128.853 1.00 93.34 842 TYR B CA 1
ATOM 6438 C C . TYR B 2 795 ? 85.196 114.753 128.004 1.00 96.88 842 TYR B C 1
ATOM 6439 O O . TYR B 2 795 ? 84.054 114.447 127.652 1.00 104.14 842 TYR B O 1
ATOM 6448 N N . ASP B 2 796 ? 85.771 115.907 127.682 1.00 106.09 843 ASP B N 1
ATOM 6449 C CA . ASP B 2 796 ? 85.128 116.828 126.762 1.00 110.01 843 ASP B CA 1
ATOM 6450 C C . ASP B 2 796 ? 85.419 116.403 125.325 1.00 112.72 843 ASP B C 1
ATOM 6451 O O . ASP B 2 796 ? 86.152 115.445 125.067 1.00 114.97 843 ASP B O 1
ATOM 6456 N N . LEU B 2 797 ? 84.832 117.125 124.370 1.00 102.99 844 LEU B N 1
ATOM 6457 C CA . LEU B 2 797 ? 85.018 116.783 122.966 1.00 103.97 844 LEU B CA 1
ATOM 6458 C C . LEU B 2 797 ? 86.463 116.950 122.516 1.00 104.63 844 LEU B C 1
ATOM 6459 O O . LEU B 2 797 ? 86.871 116.321 121.535 1.00 104.50 844 LEU B O 1
ATOM 6464 N N . GLY B 2 798 ? 87.242 117.775 123.209 1.00 108.30 845 GLY B N 1
ATOM 6465 C CA . GLY B 2 798 ? 88.640 117.951 122.884 1.00 107.76 845 GLY B CA 1
ATOM 6466 C C . GLY B 2 798 ? 89.568 116.886 123.414 1.00 109.93 845 GLY B C 1
ATOM 6467 O O . GLY B 2 798 ? 90.761 116.908 123.102 1.00 111.85 845 GLY B O 1
ATOM 6468 N N . GLY B 2 799 ? 89.059 115.951 124.209 1.00 107.73 846 GLY B N 1
ATOM 6469 C CA . GLY B 2 799 ? 89.868 114.879 124.746 1.00 104.38 846 GLY B CA 1
ATOM 6470 C C . GLY B 2 799 ? 90.475 115.137 126.105 1.00 106.06 846 GLY B C 1
ATOM 6471 O O . GLY B 2 799 ? 91.278 114.320 126.568 1.00 111.94 846 GLY B O 1
ATOM 6472 N N . ARG B 2 800 ? 90.124 116.239 126.759 1.00 98.44 847 ARG B N 1
ATOM 6473 C CA . ARG B 2 800 ? 90.666 116.559 128.069 1.00 96.34 847 ARG B CA 1
ATOM 6474 C C . ARG B 2 800 ? 89.805 115.949 129.166 1.00 99.19 847 ARG B C 1
ATOM 6475 O O . ARG B 2 800 ? 88.585 115.830 129.032 1.00 103.54 847 ARG B O 1
ATOM 6483 N N . LEU B 2 801 ? 90.454 115.569 130.261 1.00 92.50 848 LEU B N 1
ATOM 6484 C CA . LEU B 2 801 ? 89.748 114.977 131.389 1.00 90.85 848 LEU B CA 1
ATOM 6485 C C . LEU B 2 801 ? 88.927 116.043 132.104 1.00 91.67 848 LEU B C 1
ATOM 6486 O O . LEU B 2 801 ? 89.484 116.992 132.663 1.00 100.19 848 LEU B O 1
ATOM 6491 N N . LEU B 2 802 ? 87.604 115.886 132.092 1.00 89.56 849 LEU B N 1
ATOM 6492 C CA . LEU B 2 802 ? 86.719 116.844 132.741 1.00 89.94 849 LEU B CA 1
ATOM 6493 C C . LEU B 2 802 ? 86.464 116.497 134.202 1.00 95.29 849 LEU B C 1
ATOM 6494 O O . LEU B 2 802 ? 86.608 117.353 135.079 1.00 104.84 849 LEU B O 1
ATOM 6499 N N . ALA B 2 803 ? 86.075 115.256 134.481 1.00 89.24 850 ALA B N 1
ATOM 6500 C CA . ALA B 2 803 ? 85.732 114.872 135.840 1.00 90.72 850 ALA B CA 1
ATOM 6501 C C . ALA B 2 803 ? 86.113 113.420 136.075 1.00 93.14 850 ALA B C 1
ATOM 6502 O O . ALA B 2 803 ? 86.228 112.625 135.141 1.00 95.64 850 ALA B O 1
ATOM 6504 N N . SER B 2 804 ? 86.316 113.091 137.348 1.00 94.40 851 SER B N 1
ATOM 6505 C CA . SER B 2 804 ? 86.531 111.721 137.789 1.00 87.27 851 SER B CA 1
ATOM 6506 C C . SER B 2 804 ? 85.712 111.507 139.050 1.00 91.19 851 SER B C 1
ATOM 6507 O O . SER B 2 804 ? 85.797 112.306 139.986 1.00 98.20 851 SER B O 1
ATOM 6510 N N . ARG B 2 805 ? 84.924 110.438 139.076 1.00 101.33 852 ARG B N 1
ATOM 6511 C CA . ARG B 2 805 ? 83.979 110.190 140.161 1.00 100.60 852 ARG B CA 1
ATOM 6512 C C . ARG B 2 805 ? 84.312 108.852 140.810 1.00 104.77 852 ARG B C 1
ATOM 6513 O O . ARG B 2 805 ? 83.908 107.797 140.314 1.00 108.90 852 ARG B O 1
ATOM 6521 N N . ARG B 2 806 ? 85.048 108.896 141.916 1.00 102.05 853 ARG B N 1
ATOM 6522 C CA . ARG B 2 806 ? 85.278 107.695 142.703 1.00 100.48 853 ARG B CA 1
ATOM 6523 C C . ARG B 2 806 ? 83.991 107.265 143.394 1.00 105.89 853 ARG B C 1
ATOM 6524 O O . ARG B 2 806 ? 83.123 108.084 143.706 1.00 108.61 853 ARG B O 1
ATOM 6532 N N . ALA B 2 807 ? 83.871 105.962 143.629 1.00 110.94 854 ALA B N 1
ATOM 6533 C CA . ALA B 2 807 ? 82.690 105.435 144.297 1.00 111.12 854 ALA B CA 1
ATOM 6534 C C . ALA B 2 807 ? 82.644 105.919 145.740 1.00 114.05 854 ALA B C 1
ATOM 6535 O O . ALA B 2 807 ? 83.628 105.806 146.477 1.00 112.07 854 ALA B O 1
ATOM 6537 N N . GLY B 2 808 ? 81.498 106.457 146.142 1.00 124.66 855 GLY B N 1
ATOM 6538 C CA . GLY B 2 808 ? 81.337 106.970 147.491 1.00 125.57 855 GLY B CA 1
ATOM 6539 C C . GLY B 2 808 ? 82.207 108.165 147.815 1.00 127.19 855 GLY B C 1
ATOM 6540 O O . GLY B 2 808 ? 82.702 108.278 148.944 1.00 126.59 855 GLY B O 1
ATOM 6541 N N . ALA B 2 809 ? 82.408 109.062 146.853 1.00 127.69 856 ALA B N 1
ATOM 6542 C CA . ALA B 2 809 ? 83.212 110.254 147.074 1.00 124.90 856 ALA B CA 1
ATOM 6543 C C . ALA B 2 809 ? 82.748 111.349 146.126 1.00 124.28 856 ALA B C 1
ATOM 6544 O O . ALA B 2 809 ? 82.096 111.085 145.113 1.00 125.40 856 ALA B O 1
ATOM 6546 N N . ALA B 2 810 ? 83.093 112.586 146.470 1.00 117.01 857 ALA B N 1
ATOM 6547 C CA . ALA B 2 810 ? 82.728 113.723 145.639 1.00 116.89 857 ALA B CA 1
ATOM 6548 C C . ALA B 2 810 ? 83.525 113.720 144.339 1.00 119.26 857 ALA B C 1
ATOM 6549 O O . ALA B 2 810 ? 84.696 113.334 144.300 1.00 120.10 857 ALA B O 1
ATOM 6551 N N . ALA B 2 811 ? 82.872 114.156 143.267 1.00 106.46 858 ALA B N 1
ATOM 6552 C CA . ALA B 2 811 ? 83.519 114.204 141.965 1.00 104.92 858 ALA B CA 1
ATOM 6553 C C . ALA B 2 811 ? 84.569 115.308 141.922 1.00 105.55 858 ALA B C 1
ATOM 6554 O O . ALA B 2 811 ? 84.429 116.358 142.554 1.00 106.21 858 ALA B O 1
ATOM 6556 N N . SER B 2 812 ? 85.633 115.058 141.166 1.00 102.58 859 SER B N 1
ATOM 6557 C CA . SER B 2 812 ? 86.714 116.019 140.968 1.00 102.57 859 SER B CA 1
ATOM 6558 C C . SER B 2 812 ? 86.563 116.601 139.568 1.00 105.00 859 SER B C 1
ATOM 6559 O O . SER B 2 812 ? 87.019 116.007 138.587 1.00 104.28 859 SER B O 1
ATOM 6562 N N . THR B 2 813 ? 85.925 117.763 139.479 1.00 103.02 860 THR B N 1
ATOM 6563 C CA . THR B 2 813 ? 85.661 118.406 138.201 1.00 101.20 860 THR B CA 1
ATOM 6564 C C . THR B 2 813 ? 86.819 119.316 137.816 1.00 98.90 860 THR B C 1
ATOM 6565 O O . THR B 2 813 ? 87.353 120.050 138.651 1.00 100.37 860 THR B O 1
ATOM 6569 N N . TYR B 2 814 ? 87.205 119.259 136.546 1.00 92.57 861 TYR B N 1
ATOM 6570 C CA . TYR B 2 814 ? 88.278 120.081 136.009 1.00 92.76 861 TYR B CA 1
ATOM 6571 C C . TYR B 2 814 ? 87.742 120.929 134.866 1.00 101.37 861 TYR B C 1
ATOM 6572 O O . TYR B 2 814 ? 86.986 120.443 134.020 1.00 102.50 861 TYR B O 1
ATOM 6581 N N . ARG B 2 815 ? 88.136 122.198 134.846 1.00 110.38 862 ARG B N 1
ATOM 6582 C CA . ARG B 2 815 ? 87.672 123.155 133.853 1.00 100.78 862 ARG B CA 1
ATOM 6583 C C . ARG B 2 815 ? 88.873 123.743 133.129 1.00 99.66 862 ARG B C 1
ATOM 6584 O O . ARG B 2 815 ? 89.870 124.099 133.764 1.00 105.15 862 ARG B O 1
ATOM 6592 N N . TYR B 2 816 ? 88.777 123.841 131.807 1.00 87.09 863 TYR B N 1
ATOM 6593 C CA . TYR B 2 816 ? 89.859 124.340 130.976 1.00 88.45 863 TYR B CA 1
ATOM 6594 C C . TYR B 2 816 ? 89.383 125.528 130.153 1.00 95.87 863 TYR B C 1
ATOM 6595 O O . TYR B 2 816 ? 88.189 125.699 129.900 1.00 102.69 863 TYR B O 1
ATOM 6604 N N . ASP B 2 817 ? 90.338 126.350 129.737 1.00 103.17 864 ASP B N 1
ATOM 6605 C CA . ASP B 2 817 ? 90.068 127.390 128.759 1.00 104.39 864 ASP B CA 1
ATOM 6606 C C . ASP B 2 817 ? 90.193 126.784 127.362 1.00 103.47 864 ASP B C 1
ATOM 6607 O O . ASP B 2 817 ? 90.306 125.567 127.198 1.00 104.35 864 ASP B O 1
ATOM 6612 N N . ALA B 2 818 ? 90.168 127.630 126.333 1.00 93.60 865 ALA B N 1
ATOM 6613 C CA . ALA B 2 818 ? 90.254 127.123 124.969 1.00 91.81 865 ALA B CA 1
ATOM 6614 C C . ALA B 2 818 ? 91.605 126.472 124.699 1.00 96.70 865 ALA B C 1
ATOM 6615 O O . ALA B 2 818 ? 91.674 125.419 124.055 1.00 97.87 865 ALA B O 1
ATOM 6617 N N . ALA B 2 819 ? 92.689 127.077 125.188 1.00 101.28 866 ALA B N 1
ATOM 6618 C CA . ALA B 2 819 ? 94.024 126.575 124.884 1.00 95.43 866 ALA B CA 1
ATOM 6619 C C . ALA B 2 819 ? 94.373 125.317 125.665 1.00 97.27 866 ALA B C 1
ATOM 6620 O O . ALA B 2 819 ? 95.297 124.599 125.272 1.00 100.55 866 ALA B O 1
ATOM 6622 N N . GLY B 2 820 ? 93.670 125.036 126.757 1.00 96.81 867 GLY B N 1
ATOM 6623 C CA . GLY B 2 820 ? 93.942 123.844 127.533 1.00 92.92 867 GLY B CA 1
ATOM 6624 C C . GLY B 2 820 ? 94.632 124.125 128.849 1.00 93.73 867 GLY B C 1
ATOM 6625 O O . GLY B 2 820 ? 95.440 123.321 129.319 1.00 97.08 867 GLY B O 1
ATOM 6626 N N . ASN B 2 821 ? 94.322 125.266 129.454 1.00 91.92 868 ASN B N 1
ATOM 6627 C CA . ASN B 2 821 ? 94.882 125.654 130.740 1.00 85.69 868 ASN B CA 1
ATOM 6628 C C . ASN B 2 821 ? 93.821 125.485 131.816 1.00 93.03 868 ASN B C 1
ATOM 6629 O O . ASN B 2 821 ? 92.696 125.969 131.664 1.00 97.72 868 ASN B O 1
ATOM 6634 N N . ARG B 2 822 ? 94.181 124.797 132.896 1.00 97.15 869 ARG B N 1
ATOM 6635 C CA . ARG B 2 822 ? 93.230 124.537 133.966 1.00 94.71 869 ARG B CA 1
ATOM 6636 C C . ARG B 2 822 ? 92.769 125.837 134.611 1.00 96.79 869 ARG B C 1
ATOM 6637 O O . ARG B 2 822 ? 93.573 126.724 134.907 1.00 103.55 869 ARG B O 1
ATOM 6645 N N . LEU B 2 823 ? 91.464 125.942 134.832 1.00 101.38 870 LEU B N 1
ATOM 6646 C CA . LEU B 2 823 ? 90.856 127.098 135.473 1.00 99.54 870 LEU B CA 1
ATOM 6647 C C . LEU B 2 823 ? 90.295 126.679 136.823 1.00 104.62 870 LEU B C 1
ATOM 6648 O O . LEU B 2 823 ? 89.520 125.721 136.906 1.00 111.28 870 LEU B O 1
ATOM 6653 N N . GLU B 2 824 ? 90.690 127.389 137.875 1.00 118.72 871 GLU B N 1
ATOM 6654 C CA . GLU B 2 824 ? 90.194 127.075 139.205 1.00 122.75 871 GLU B CA 1
ATOM 6655 C C . GLU B 2 824 ? 88.728 127.471 139.338 1.00 127.16 871 GLU B C 1
ATOM 6656 O O . GLU B 2 824 ? 88.246 128.396 138.680 1.00 124.80 871 GLU B O 1
ATOM 6662 N N . GLY B 2 825 ? 88.016 126.752 140.200 1.00 133.16 872 GLY B N 1
ATOM 6663 C CA . GLY B 2 825 ? 86.614 127.031 140.449 1.00 130.63 872 GLY B CA 1
ATOM 6664 C C . GLY B 2 825 ? 85.684 126.434 139.412 1.00 131.03 872 GLY B C 1
ATOM 6665 O O . GLY B 2 825 ? 84.462 126.525 139.537 1.00 131.43 872 GLY B O 1
ATOM 6666 N N . ALA B 2 863 ? 88.483 133.056 133.456 1.00 118.78 910 ALA B N 1
ATOM 6667 C CA . ALA B 2 863 ? 88.134 133.233 132.053 1.00 120.55 910 ALA B CA 1
ATOM 6668 C C . ALA B 2 863 ? 89.105 132.479 131.155 1.00 123.74 910 ALA B C 1
ATOM 6669 O O . ALA B 2 863 ? 88.755 131.458 130.565 1.00 123.96 910 ALA B O 1
ATOM 6671 N N . ARG B 2 864 ? 90.328 132.991 131.053 1.00 118.03 911 ARG B N 1
ATOM 6672 C CA . ARG B 2 864 ? 91.360 132.350 130.251 1.00 111.43 911 ARG B CA 1
ATOM 6673 C C . ARG B 2 864 ? 92.721 132.802 130.754 1.00 109.94 911 ARG B C 1
ATOM 6674 O O . ARG B 2 864 ? 92.843 133.818 131.443 1.00 110.88 911 ARG B O 1
ATOM 6682 N N . TRP B 2 865 ? 93.742 132.032 130.399 1.00 101.09 912 TRP B N 1
ATOM 6683 C CA . TRP B 2 865 ? 95.130 132.358 130.713 1.00 101.33 912 TRP B CA 1
ATOM 6684 C C . TRP B 2 865 ? 95.846 132.636 129.396 1.00 101.49 912 TRP B C 1
ATOM 6685 O O . TRP B 2 865 ? 96.442 131.740 128.796 1.00 105.23 912 TRP B O 1
ATOM 6696 N N . ALA B 2 866 ? 95.776 133.885 128.944 1.00 103.65 913 ALA B N 1
ATOM 6697 C CA . ALA B 2 866 ? 96.523 134.286 127.761 1.00 102.80 913 ALA B CA 1
ATOM 6698 C C . ALA B 2 866 ? 98.014 134.155 128.029 1.00 108.99 913 ALA B C 1
ATOM 6699 O O . ALA B 2 866 ? 98.512 134.591 129.071 1.00 113.32 913 ALA B O 1
ATOM 6701 N N . GLY B 2 867 ? 98.729 133.549 127.089 1.00 91.45 914 GLY B N 1
ATOM 6702 C CA . GLY B 2 867 ? 100.126 133.244 127.291 1.00 91.10 914 GLY B CA 1
ATOM 6703 C C . GLY B 2 867 ? 100.395 131.905 127.938 1.00 93.94 914 GLY B C 1
ATOM 6704 O O . GLY B 2 867 ? 101.566 131.537 128.092 1.00 104.52 914 GLY B O 1
ATOM 6705 N N . ASN B 2 868 ? 99.351 131.175 128.331 1.00 93.18 915 ASN B N 1
ATOM 6706 C CA . ASN B 2 868 ? 99.440 129.816 128.855 1.00 91.50 915 ASN B CA 1
ATOM 6707 C C . ASN B 2 868 ? 100.171 129.734 130.187 1.00 95.71 915 ASN B C 1
ATOM 6708 O O . ASN B 2 868 ? 100.633 128.657 130.571 1.00 97.55 915 ASN B O 1
ATOM 6713 N N . ARG B 2 869 ? 100.285 130.842 130.913 1.00 94.84 916 ARG B N 1
ATOM 6714 C CA . ARG B 2 869 ? 100.918 130.854 132.230 1.00 93.29 916 ARG B CA 1
ATOM 6715 C C . ARG B 2 869 ? 99.819 130.898 133.283 1.00 96.68 916 ARG B C 1
ATOM 6716 O O . ARG B 2 869 ? 99.229 131.950 133.536 1.00 100.33 916 ARG B O 1
ATOM 6724 N N . VAL B 2 870 ? 99.548 129.751 133.902 1.00 93.91 917 VAL B N 1
ATOM 6725 C CA . VAL B 2 870 ? 98.531 129.656 134.946 1.00 94.22 917 VAL B CA 1
ATOM 6726 C C . VAL B 2 870 ? 99.153 130.193 136.231 1.00 93.57 917 VAL B C 1
ATOM 6727 O O . VAL B 2 870 ? 99.958 129.520 136.873 1.00 99.17 917 VAL B O 1
ATOM 6731 N N . GLU B 2 871 ? 98.778 131.410 136.608 1.00 97.94 918 GLU B N 1
ATOM 6732 C CA . GLU B 2 871 ? 99.349 132.077 137.768 1.00 96.61 918 GLU B CA 1
ATOM 6733 C C . GLU B 2 871 ? 98.540 131.866 139.038 1.00 99.28 918 GLU B C 1
ATOM 6734 O O . GLU B 2 871 ? 98.908 132.410 140.083 1.00 106.80 918 GLU B O 1
ATOM 6740 N N . ARG B 2 872 ? 97.452 131.102 138.979 1.00 99.43 919 ARG B N 1
ATOM 6741 C CA . ARG B 2 872 ? 96.623 130.886 140.161 1.00 98.45 919 ARG B CA 1
ATOM 6742 C C . ARG B 2 872 ? 95.803 129.622 139.946 1.00 100.13 919 ARG B C 1
ATOM 6743 O O . ARG B 2 872 ? 94.909 129.605 139.096 1.00 107.29 919 ARG B O 1
ATOM 6751 N N . ILE B 2 873 ? 96.107 128.575 140.713 1.00 95.61 920 ILE B N 1
ATOM 6752 C CA . ILE B 2 873 ? 95.378 127.317 140.626 1.00 100.79 920 ILE B CA 1
ATOM 6753 C C . ILE B 2 873 ? 95.644 126.536 141.903 1.00 102.63 920 ILE B C 1
ATOM 6754 O O . ILE B 2 873 ? 96.723 126.633 142.492 1.00 106.82 920 ILE B O 1
ATOM 6759 N N . ALA B 2 874 ? 94.641 125.772 142.341 1.00 104.23 921 ALA B N 1
ATOM 6760 C CA . ALA B 2 874 ? 94.743 124.914 143.522 1.00 103.23 921 ALA B CA 1
ATOM 6761 C C . ALA B 2 874 ? 95.084 125.707 144.779 1.00 102.89 921 ALA B C 1
ATOM 6762 O O . ALA B 2 874 ? 95.776 125.209 145.669 1.00 103.49 921 ALA B O 1
ATOM 6764 N N . GLY B 2 875 ? 94.606 126.946 144.863 1.00 98.17 922 GLY B N 1
ATOM 6765 C CA . GLY B 2 875 ? 94.869 127.762 146.029 1.00 98.34 922 GLY B CA 1
ATOM 6766 C C . GLY B 2 875 ? 96.269 128.317 146.121 1.00 98.57 922 GLY B C 1
ATOM 6767 O O . GLY B 2 875 ? 96.629 128.879 147.159 1.00 96.90 922 GLY B O 1
ATOM 6768 N N . ASN B 2 876 ? 97.071 128.184 145.071 1.00 97.90 923 ASN B N 1
ATOM 6769 C CA . ASN B 2 876 ? 98.445 128.654 145.060 1.00 93.75 923 ASN B CA 1
ATOM 6770 C C . ASN B 2 876 ? 98.608 129.774 144.043 1.00 94.74 923 ASN B C 1
ATOM 6771 O O . ASN B 2 876 ? 97.892 129.836 143.042 1.00 101.92 923 ASN B O 1
ATOM 6776 N N . ARG B 2 877 ? 99.558 130.663 144.314 1.00 95.95 924 ARG B N 1
ATOM 6777 C CA . ARG B 2 877 ? 99.941 131.717 143.387 1.00 94.97 924 ARG B CA 1
ATOM 6778 C C . ARG B 2 877 ? 101.274 131.351 142.755 1.00 98.74 924 ARG B C 1
ATOM 6779 O O . ARG B 2 877 ? 102.235 131.038 143.464 1.00 106.67 924 ARG B O 1
ATOM 6787 N N . TYR B 2 878 ? 101.329 131.389 141.429 1.00 86.18 925 TYR B N 1
ATOM 6788 C CA . TYR B 2 878 ? 102.518 131.019 140.678 1.00 83.29 925 TYR B CA 1
ATOM 6789 C C . TYR B 2 878 ? 103.088 132.252 139.996 1.00 91.34 925 TYR B C 1
ATOM 6790 O O . TYR B 2 878 ? 102.352 133.002 139.347 1.00 103.06 925 TYR B O 1
ATOM 6799 N N . ARG B 2 879 ? 104.391 132.461 140.147 1.00 88.22 926 ARG B N 1
ATOM 6800 C CA . ARG B 2 879 ? 105.089 133.572 139.521 1.00 88.37 926 ARG B CA 1
ATOM 6801 C C . ARG B 2 879 ? 106.112 133.019 138.543 1.00 90.15 926 ARG B C 1
ATOM 6802 O O . ARG B 2 879 ? 106.879 132.116 138.888 1.00 95.95 926 ARG B O 1
ATOM 6810 N N . PHE B 2 880 ? 106.120 133.557 137.330 1.00 83.02 927 PHE B N 1
ATOM 6811 C CA . PHE B 2 880 ? 107.010 133.104 136.275 1.00 79.39 927 PHE B CA 1
ATOM 6812 C C . PHE B 2 880 ? 107.996 134.205 135.910 1.00 88.03 927 PHE B C 1
ATOM 6813 O O . PHE B 2 880 ? 107.738 135.394 136.110 1.00 99.36 927 PHE B O 1
ATOM 6821 N N . ASP B 2 881 ? 109.139 133.793 135.375 1.00 89.95 928 ASP B N 1
ATOM 6822 C CA . ASP B 2 881 ? 110.158 134.724 134.928 1.00 92.98 928 ASP B CA 1
ATOM 6823 C C . ASP B 2 881 ? 109.954 135.031 133.445 1.00 97.76 928 ASP B C 1
ATOM 6824 O O . ASP B 2 881 ? 108.956 134.635 132.836 1.00 100.01 928 ASP B O 1
ATOM 6829 N N . ALA B 2 882 ? 110.912 135.746 132.851 1.00 99.36 929 ALA B N 1
ATOM 6830 C CA . ALA B 2 882 ? 110.767 136.168 131.463 1.00 100.76 929 ALA B CA 1
ATOM 6831 C C . ALA B 2 882 ? 110.784 134.987 130.503 1.00 101.27 929 ALA B C 1
ATOM 6832 O O . ALA B 2 882 ? 110.240 135.081 129.397 1.00 106.51 929 ALA B O 1
ATOM 6834 N N . LEU B 2 883 ? 111.398 133.877 130.897 1.00 93.21 930 LEU B N 1
ATOM 6835 C CA . LEU B 2 883 ? 111.507 132.705 130.041 1.00 93.02 930 LEU B CA 1
ATOM 6836 C C . LEU B 2 883 ? 110.388 131.699 130.262 1.00 96.61 930 LEU B C 1
ATOM 6837 O O . LEU B 2 883 ? 110.405 130.631 129.644 1.00 95.94 930 LEU B O 1
ATOM 6842 N N . GLY B 2 884 ? 109.424 132.006 131.125 1.00 91.33 931 GLY B N 1
ATOM 6843 C CA . GLY B 2 884 ? 108.317 131.114 131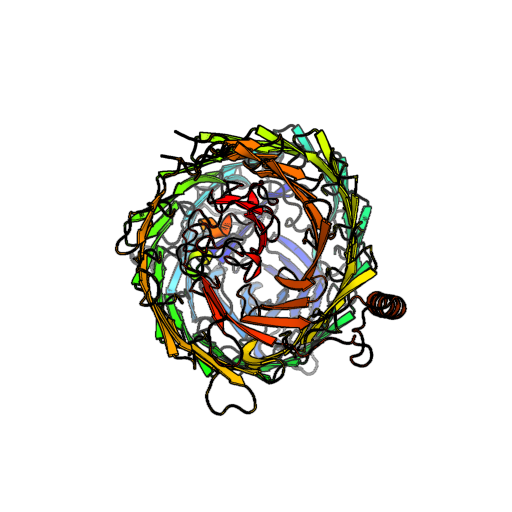.382 1.00 88.58 931 GLY B CA 1
ATOM 6844 C C . GLY B 2 884 ? 108.552 130.082 132.460 1.00 89.71 931 GLY B C 1
ATOM 6845 O O . GLY B 2 884 ? 107.641 129.298 132.750 1.00 98.29 931 GLY B O 1
ATOM 6846 N N . ASN B 2 885 ? 109.740 130.047 133.055 1.00 90.25 932 ASN B N 1
ATOM 6847 C CA . ASN B 2 885 ? 110.006 129.114 134.140 1.00 83.48 932 ASN B CA 1
ATOM 6848 C C . ASN B 2 885 ? 109.301 129.562 135.411 1.00 82.38 932 ASN B C 1
ATOM 6849 O O . ASN B 2 885 ? 109.234 130.755 135.715 1.00 92.69 932 ASN B O 1
ATOM 6854 N N . LEU B 2 886 ? 108.775 128.599 136.157 1.00 73.26 933 LEU B N 1
ATOM 6855 C CA . LEU B 2 886 ? 108.195 128.897 137.459 1.00 74.08 933 LEU B CA 1
ATOM 6856 C C . LEU B 2 886 ? 109.310 129.210 138.445 1.00 81.36 933 LEU B C 1
ATOM 6857 O O . LEU B 2 886 ? 110.210 128.391 138.650 1.00 90.40 933 LEU B O 1
ATOM 6862 N N . VAL B 2 887 ? 109.259 130.392 139.055 1.00 81.61 934 VAL B N 1
ATOM 6863 C CA . VAL B 2 887 ? 110.293 130.832 139.982 1.00 79.35 934 VAL B CA 1
ATOM 6864 C C . VAL B 2 887 ? 109.758 131.093 141.378 1.00 83.46 934 VAL B C 1
ATOM 6865 O O . VAL B 2 887 ? 110.538 131.437 142.269 1.00 90.46 934 VAL B O 1
ATOM 6869 N N . GLU B 2 888 ? 108.455 130.939 141.600 1.00 88.19 935 GLU B N 1
ATOM 6870 C CA . GLU B 2 888 ? 107.867 131.243 142.897 1.00 84.11 935 GLU B CA 1
ATOM 6871 C C . GLU B 2 888 ? 106.486 130.616 142.973 1.00 90.60 935 GLU B C 1
ATOM 6872 O O . GLU B 2 888 ? 105.666 130.814 142.074 1.00 102.55 935 GLU B O 1
ATOM 6878 N N . ARG B 2 889 ? 106.235 129.866 144.042 1.00 84.79 936 ARG B N 1
ATOM 6879 C CA . ARG B 2 889 ? 104.920 129.302 144.316 1.00 89.00 936 ARG B CA 1
ATOM 6880 C C . ARG B 2 889 ? 104.582 129.575 145.771 1.00 94.89 936 ARG B C 1
ATOM 6881 O O . ARG B 2 889 ? 105.316 129.151 146.669 1.00 102.65 936 ARG B O 1
ATOM 6889 N N . ILE B 2 890 ? 103.478 130.276 146.005 1.00 90.79 937 ILE B N 1
ATOM 6890 C CA . ILE B 2 890 ? 103.045 130.642 147.347 1.00 94.17 937 ILE B CA 1
ATOM 6891 C C . ILE B 2 890 ? 101.704 129.976 147.608 1.00 99.96 937 ILE B C 1
ATOM 6892 O O . ILE B 2 890 ? 100.746 130.181 146.852 1.00 108.80 937 ILE B O 1
ATOM 6897 N N . GLY B 2 891 ? 101.634 129.184 148.673 1.00 103.25 938 GLY B N 1
ATOM 6898 C CA . GLY B 2 891 ? 100.399 128.527 149.032 1.00 100.82 938 GLY B CA 1
ATOM 6899 C C . GLY B 2 891 ? 99.490 129.409 149.864 1.00 105.28 938 GLY B C 1
ATOM 6900 O O . GLY B 2 891 ? 99.843 130.514 150.272 1.00 105.13 938 GLY B O 1
ATOM 6901 N N . ALA B 2 892 ? 98.283 128.896 150.110 1.00 114.16 939 ALA B N 1
ATOM 6902 C CA . ALA B 2 892 ? 97.323 129.627 150.93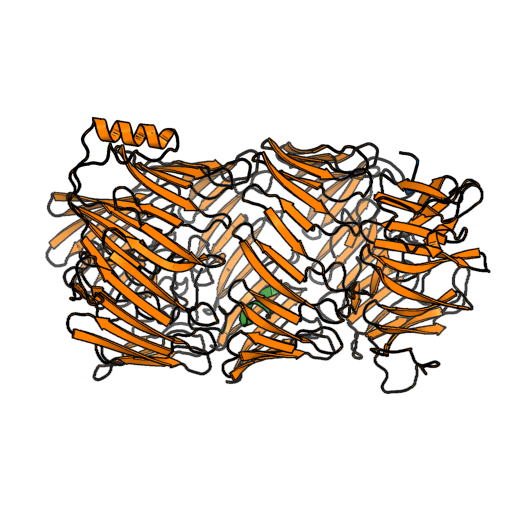0 1.00 114.67 939 ALA B CA 1
ATOM 6903 C C . ALA B 2 892 ? 97.815 129.766 152.365 1.00 116.40 939 ALA B C 1
ATOM 6904 O O . ALA B 2 892 ? 97.638 130.818 152.989 1.00 114.47 939 ALA B O 1
ATOM 6906 N N . ASP B 2 893 ? 98.434 128.715 152.903 1.00 124.54 940 ASP B N 1
ATOM 6907 C CA . ASP B 2 893 ? 98.942 128.745 154.269 1.00 123.23 940 ASP B CA 1
ATOM 6908 C C . ASP B 2 893 ? 100.187 129.607 154.419 1.00 124.29 940 ASP B C 1
ATOM 6909 O O . ASP B 2 893 ? 100.602 129.870 155.552 1.00 124.88 940 ASP B O 1
ATOM 6914 N N . GLY B 2 894 ? 100.788 130.050 153.317 1.00 119.63 941 GLY B N 1
ATOM 6915 C CA . GLY B 2 894 ? 101.999 130.843 153.359 1.00 116.92 941 GLY B CA 1
ATOM 6916 C C . GLY B 2 894 ? 103.259 130.102 152.974 1.00 116.77 941 GLY B C 1
ATOM 6917 O O . GLY B 2 894 ? 104.337 130.707 152.988 1.00 117.84 941 GLY B O 1
ATOM 6918 N N . GLU B 2 895 ? 103.167 128.816 152.640 1.00 112.08 942 GLU B N 1
ATOM 6919 C CA . GLU B 2 895 ? 104.338 128.078 152.190 1.00 111.41 942 GLU B CA 1
ATOM 6920 C C . GLU B 2 895 ? 104.870 128.677 150.896 1.00 113.60 942 GLU B C 1
ATOM 6921 O O . GLU B 2 895 ? 104.110 128.949 149.964 1.00 118.18 942 GLU B O 1
ATOM 6927 N N . ARG B 2 896 ? 106.183 128.878 150.839 1.00 105.72 943 ARG B N 1
ATOM 6928 C CA . ARG B 2 896 ? 106.827 129.554 149.723 1.00 100.94 943 ARG B CA 1
ATOM 6929 C C . ARG B 2 896 ? 107.869 128.635 149.108 1.00 102.87 943 ARG B C 1
ATOM 6930 O O . ARG B 2 896 ? 108.684 128.047 149.825 1.00 111.16 943 ARG B O 1
ATOM 6938 N N . LEU B 2 897 ? 107.841 128.514 147.784 1.00 86.28 944 LEU B N 1
ATOM 6939 C CA . LEU B 2 897 ? 108.774 127.673 147.043 1.00 84.56 944 LEU B CA 1
ATOM 6940 C C . LEU B 2 897 ? 109.453 128.525 145.981 1.00 88.19 944 LEU B C 1
ATOM 6941 O O . LEU B 2 897 ? 108.821 128.916 144.995 1.00 100.71 944 LEU B O 1
ATOM 6946 N N . ARG B 2 898 ? 110.735 128.812 146.181 1.00 89.02 945 ARG B N 1
ATOM 6947 C CA . ARG B 2 898 ? 111.538 129.549 145.217 1.00 88.09 945 ARG B CA 1
ATOM 6948 C C . ARG B 2 898 ? 112.302 128.573 144.336 1.00 91.25 945 ARG B C 1
ATOM 6949 O O . ARG B 2 898 ? 112.830 127.571 144.821 1.00 101.05 945 ARG B O 1
ATOM 6957 N N . LEU B 2 899 ? 112.361 128.869 143.042 1.00 80.36 946 LEU B N 1
ATOM 6958 C CA . LEU B 2 899 ? 113.061 128.026 142.085 1.00 71.69 946 LEU B CA 1
ATOM 6959 C C . LEU B 2 899 ? 114.080 128.858 141.322 1.00 83.62 946 LEU B C 1
ATOM 6960 O O . LEU B 2 899 ? 113.798 129.993 140.930 1.00 92.78 946 LEU B O 1
ATOM 6965 N N . ALA B 2 900 ? 115.265 128.289 141.115 1.00 82.87 947 ALA B N 1
ATOM 6966 C CA . ALA B 2 900 ? 116.346 128.955 140.404 1.00 78.29 947 ALA B CA 1
ATOM 6967 C C . ALA B 2 900 ? 116.836 128.063 139.275 1.00 80.19 947 ALA B C 1
ATOM 6968 O O . ALA B 2 900 ? 116.966 126.849 139.445 1.00 89.39 947 ALA B O 1
ATOM 6970 N N . TYR B 2 901 ? 117.118 128.671 138.127 1.00 77.12 948 TYR B N 1
ATOM 6971 C CA . TYR B 2 901 ? 117.478 127.938 136.925 1.00 77.18 948 TYR B CA 1
ATOM 6972 C C . TYR B 2 901 ? 118.796 128.457 136.373 1.00 79.49 948 TYR B C 1
ATOM 6973 O O . TYR B 2 901 ? 119.206 129.588 136.642 1.00 86.95 948 TYR B O 1
ATOM 6982 N N . ASP B 2 902 ? 119.461 127.608 135.599 1.00 88.10 949 ASP B N 1
ATOM 6983 C CA . ASP B 2 902 ? 120.661 128.002 134.880 1.00 94.00 949 ASP B CA 1
ATOM 6984 C C . ASP B 2 902 ? 120.267 128.514 133.496 1.00 99.11 949 ASP B C 1
ATOM 6985 O O . ASP B 2 902 ? 119.086 128.708 133.195 1.00 101.65 949 ASP B O 1
ATOM 6990 N N . GLY B 2 903 ? 121.254 128.736 132.631 1.00 94.83 950 GLY B N 1
ATOM 6991 C CA . GLY B 2 903 ? 120.960 129.222 131.297 1.00 98.56 950 GLY B CA 1
ATOM 6992 C C . GLY B 2 903 ? 120.389 128.179 130.363 1.00 100.26 950 GLY B C 1
ATOM 6993 O O . GLY B 2 903 ? 119.980 128.528 129.251 1.00 99.82 950 GLY B O 1
ATOM 6994 N N . ALA B 2 904 ? 120.356 126.916 130.782 1.00 93.66 951 ALA B N 1
ATOM 6995 C CA . ALA B 2 904 ? 119.731 125.849 130.017 1.00 90.68 951 ALA B CA 1
ATOM 6996 C C . ALA B 2 904 ? 118.326 125.537 130.509 1.00 96.90 951 ALA B C 1
ATOM 6997 O O . ALA B 2 904 ? 117.762 124.505 130.133 1.00 100.82 951 ALA B O 1
ATOM 6999 N N . GLN B 2 905 ? 117.755 126.408 131.343 1.00 94.01 952 GLN B N 1
ATOM 7000 C CA . GLN B 2 905 ? 116.406 126.242 131.886 1.00 90.38 952 GLN B CA 1
ATOM 7001 C C . GLN B 2 905 ? 116.280 124.945 132.679 1.00 94.86 952 GLN B C 1
ATOM 7002 O O . GLN B 2 905 ? 115.273 124.241 132.599 1.00 100.78 952 GLN B O 1
ATOM 7008 N N . ARG B 2 906 ? 117.310 124.629 133.456 1.00 84.00 953 ARG B N 1
ATOM 7009 C CA . ARG B 2 906 ? 117.320 123.459 134.322 1.00 79.38 953 ARG B CA 1
ATOM 7010 C C . ARG B 2 906 ? 117.328 123.915 135.773 1.00 84.40 953 ARG B C 1
ATOM 7011 O O . ARG B 2 906 ? 118.131 124.772 136.153 1.00 91.78 953 ARG B O 1
ATOM 7019 N N . LEU B 2 907 ? 116.432 123.346 136.574 1.00 78.71 954 LEU B N 1
ATOM 7020 C CA . LEU B 2 907 ? 116.312 123.714 137.981 1.00 76.88 954 LEU B CA 1
ATOM 7021 C C . LEU B 2 907 ? 117.566 123.279 138.726 1.00 82.57 954 LEU B C 1
ATOM 7022 O O . LEU B 2 907 ? 117.807 122.082 138.904 1.00 93.58 954 LEU B O 1
ATOM 7027 N N . VAL B 2 908 ? 118.368 124.247 139.167 1.00 82.61 955 VAL B N 1
ATOM 7028 C CA . VAL B 2 908 ? 119.633 123.957 139.834 1.00 83.42 955 VAL B CA 1
ATOM 7029 C C . VAL B 2 908 ? 119.609 124.271 141.319 1.00 85.09 955 VAL B C 1
ATOM 7030 O O . VAL B 2 908 ? 120.533 123.855 142.035 1.00 95.03 955 VAL B O 1
ATOM 7034 N N . HIS B 2 909 ? 118.598 124.983 141.809 1.00 81.25 956 HIS B N 1
ATOM 7035 C CA . HIS B 2 909 ? 118.548 125.355 143.216 1.00 82.29 956 HIS B CA 1
ATOM 7036 C C . HIS B 2 909 ? 117.127 125.761 143.564 1.00 83.64 956 HIS B C 1
ATOM 7037 O O . HIS B 2 909 ? 116.506 126.529 142.825 1.00 96.97 956 HIS B O 1
ATOM 7044 N N . LEU B 2 910 ? 116.614 125.245 144.678 1.00 80.71 957 LEU B N 1
ATOM 7045 C CA . LEU B 2 910 ? 115.299 125.634 145.156 1.00 80.85 957 LEU B CA 1
ATOM 7046 C C . LEU B 2 910 ? 115.341 125.831 146.662 1.00 76.19 957 LEU B C 1
ATOM 7047 O O . LEU B 2 910 ? 116.108 125.176 147.370 1.00 87.24 957 LEU B O 1
ATOM 7052 N N . THR B 2 911 ? 114.504 126.745 147.141 1.00 89.45 958 THR B N 1
ATOM 7053 C CA . THR B 2 911 ? 114.355 127.016 148.562 1.00 94.12 958 THR B CA 1
ATOM 7054 C C . THR B 2 911 ? 112.883 126.898 148.918 1.00 94.79 958 THR B C 1
ATOM 7055 O O . THR B 2 911 ? 112.031 127.470 148.233 1.00 102.34 958 THR B O 1
ATOM 7059 N N . ARG B 2 912 ? 112.585 126.157 149.980 1.00 95.64 959 ARG B N 1
ATOM 7060 C CA . ARG B 2 912 ? 111.214 125.920 150.408 1.00 94.84 959 ARG B CA 1
ATOM 7061 C C . ARG B 2 912 ? 111.065 126.353 151.857 1.00 100.44 959 ARG B C 1
ATOM 7062 O O . ARG B 2 912 ? 111.805 125.883 152.727 1.00 106.83 959 ARG B O 1
ATOM 7070 N N . ASP B 2 913 ? 110.114 127.244 152.112 1.00 109.06 960 ASP B N 1
ATOM 7071 C CA . ASP B 2 913 ? 109.801 127.708 153.455 1.00 106.49 960 ASP B CA 1
ATOM 7072 C C . ASP B 2 913 ? 108.408 127.231 153.832 1.00 109.03 960 ASP B C 1
ATOM 7073 O O . ASP B 2 913 ? 107.447 127.467 153.093 1.00 113.58 960 ASP B O 1
ATOM 7078 N N . TYR B 2 914 ? 108.302 126.562 154.972 1.00 116.54 961 TYR B N 1
ATOM 7079 C CA . TYR B 2 914 ? 107.023 126.067 155.449 1.00 116.05 961 TYR B CA 1
ATOM 7080 C C . TYR B 2 914 ? 106.355 127.099 156.352 1.00 117.05 961 TYR B C 1
ATOM 7081 O O . TYR B 2 914 ? 106.966 128.078 156.784 1.00 118.34 961 TYR B O 1
ATOM 7090 N N . ALA B 2 915 ? 105.071 126.869 156.632 1.00 123.30 962 ALA B N 1
ATOM 7091 C CA . ALA B 2 915 ? 104.335 127.755 157.525 1.00 122.65 962 ALA B CA 1
ATOM 7092 C C . ALA B 2 915 ? 104.855 127.695 158.954 1.00 124.59 962 ALA B C 1
ATOM 7093 O O . ALA B 2 915 ? 104.648 128.646 159.715 1.00 124.84 962 ALA B O 1
ATOM 7095 N N . ASP B 2 916 ? 105.524 126.607 159.333 1.00 133.07 963 ASP B N 1
ATOM 7096 C CA . ASP B 2 916 ? 106.084 126.448 160.667 1.00 131.27 963 ASP B CA 1
ATOM 7097 C C . ASP B 2 916 ? 107.422 127.152 160.836 1.00 128.61 963 ASP B C 1
ATOM 7098 O O . ASP B 2 916 ? 108.110 126.915 161.836 1.00 130.65 963 ASP B O 1
ATOM 7103 N N . GLY B 2 917 ? 107.806 128.007 159.894 1.00 121.18 964 GLY B N 1
ATOM 7104 C CA . GLY B 2 917 ? 109.096 128.665 159.964 1.00 121.91 964 GLY B CA 1
ATOM 7105 C C . GLY B 2 917 ? 110.278 127.734 159.834 1.00 125.20 964 GLY B C 1
ATOM 7106 O O . GLY B 2 917 ? 111.321 127.978 160.447 1.00 127.51 964 GLY B O 1
ATOM 7107 N N . THR B 2 918 ? 110.145 126.670 159.049 1.00 119.65 965 THR B N 1
ATOM 7108 C CA . THR B 2 918 ? 111.223 125.724 158.803 1.00 118.43 965 THR B CA 1
ATOM 7109 C C . THR B 2 918 ? 111.640 125.816 157.343 1.00 114.86 965 THR B C 1
ATOM 7110 O O . THR B 2 918 ? 110.787 125.842 156.451 1.00 114.54 965 THR B O 1
ATOM 7114 N N . ARG B 2 919 ? 112.945 125.867 157.105 1.00 113.15 966 ARG B N 1
ATOM 7115 C CA . ARG B 2 919 ? 113.487 126.055 155.770 1.00 112.39 966 ARG B CA 1
ATOM 7116 C C . ARG B 2 919 ? 113.965 124.735 155.181 1.00 115.03 966 ARG B C 1
ATOM 7117 O O . ARG B 2 919 ? 114.044 123.706 155.855 1.00 117.26 966 ARG B O 1
ATOM 7125 N N . LEU B 2 920 ? 114.296 124.786 153.893 1.00 102.20 967 LEU B N 1
ATOM 7126 C CA . LEU B 2 920 ? 114.795 123.628 153.165 1.00 93.15 967 LEU B CA 1
ATOM 7127 C C . LEU B 2 920 ? 115.411 124.122 151.867 1.00 101.01 967 LEU B C 1
ATOM 7128 O O . LEU B 2 920 ? 114.777 124.887 151.135 1.00 111.33 967 LEU B O 1
ATOM 7133 N N . GLU B 2 921 ? 116.636 123.693 151.588 1.00 98.01 968 GLU B N 1
ATOM 7134 C CA . GLU B 2 921 ? 117.327 124.065 150.363 1.00 94.59 968 GLU B CA 1
ATOM 7135 C C . GLU B 2 921 ? 117.765 122.810 149.629 1.00 95.76 968 GLU B C 1
ATOM 7136 O O . GLU B 2 921 ? 118.236 121.852 150.246 1.00 106.70 968 GLU B O 1
ATOM 7142 N N . ALA B 2 922 ? 117.605 122.820 148.312 1.00 80.43 969 ALA B N 1
ATOM 7143 C CA . ALA B 2 922 ? 118.001 121.705 147.469 1.00 80.46 969 ALA B CA 1
ATOM 7144 C C . ALA B 2 922 ? 118.780 122.227 146.275 1.00 85.21 969 ALA B C 1
ATOM 7145 O O . ALA B 2 922 ? 118.446 123.273 145.714 1.00 93.66 969 ALA B O 1
ATOM 7147 N N . ARG B 2 923 ? 119.823 121.496 145.894 1.00 87.08 970 ARG B N 1
ATOM 7148 C CA . ARG B 2 923 ? 120.611 121.806 144.712 1.00 78.30 970 ARG B CA 1
ATOM 7149 C C . ARG B 2 923 ? 120.698 120.567 143.840 1.00 83.09 970 ARG B C 1
ATOM 7150 O O . ARG B 2 923 ? 120.792 119.447 144.348 1.00 93.05 970 ARG B O 1
ATOM 7158 N N . TYR B 2 924 ? 120.667 120.770 142.528 1.00 72.54 971 TYR B N 1
ATOM 7159 C CA . TYR B 2 924 ? 120.651 119.673 141.578 1.00 75.66 971 TYR B CA 1
ATOM 7160 C C . TYR B 2 924 ? 121.801 119.820 140.595 1.00 80.91 971 TYR B C 1
ATOM 7161 O O . TYR B 2 924 ? 122.202 120.931 140.243 1.00 88.69 971 TYR B O 1
ATOM 7170 N N . ARG B 2 925 ? 122.330 118.682 140.159 1.00 78.92 972 ARG B N 1
ATOM 7171 C CA . ARG B 2 925 ? 123.418 118.634 139.197 1.00 73.33 972 ARG B CA 1
ATOM 7172 C C . ARG B 2 925 ? 122.992 117.811 137.992 1.00 75.92 972 ARG B C 1
ATOM 7173 O O . ARG B 2 925 ? 122.289 116.807 138.132 1.00 85.44 972 ARG B O 1
ATOM 7181 N N . TYR B 2 926 ? 123.417 118.243 136.809 1.00 72.76 973 TYR B N 1
ATOM 7182 C CA . TYR B 2 926 ? 123.031 117.611 135.560 1.00 69.29 973 TYR B CA 1
ATOM 7183 C C . TYR B 2 926 ? 124.272 117.330 134.726 1.00 76.82 973 TYR B C 1
ATOM 7184 O O . TYR B 2 926 ? 125.316 117.962 134.897 1.00 89.46 973 TYR B O 1
ATOM 7193 N N . ASP B 2 927 ? 124.148 116.366 133.823 1.00 78.93 974 ASP B N 1
ATOM 7194 C CA . ASP B 2 927 ? 125.213 116.063 132.882 1.00 87.06 974 ASP B CA 1
ATOM 7195 C C . ASP B 2 927 ? 124.982 116.852 131.593 1.00 91.12 974 ASP B C 1
ATOM 7196 O O . ASP B 2 927 ? 124.100 117.709 131.515 1.00 93.89 974 ASP B O 1
ATOM 7201 N N . ALA B 2 928 ? 125.780 116.568 130.562 1.00 89.22 975 ALA B N 1
ATOM 7202 C CA . ALA B 2 928 ? 125.637 117.279 129.299 1.00 88.22 975 ALA B CA 1
ATOM 7203 C C . ALA B 2 928 ? 124.334 116.949 128.586 1.00 89.15 975 ALA B C 1
ATOM 7204 O O . ALA B 2 928 ? 123.928 117.693 127.689 1.00 94.54 975 ALA B O 1
ATOM 7206 N N . LEU B 2 929 ? 123.672 115.856 128.961 1.00 82.78 976 LEU B N 1
ATOM 7207 C CA . LEU B 2 929 ? 122.415 115.449 128.352 1.00 79.56 976 LEU B CA 1
ATOM 7208 C C . LEU B 2 929 ? 121.206 115.891 129.165 1.00 84.60 976 LEU B C 1
ATOM 7209 O O . LEU B 2 929 ? 120.100 115.389 128.940 1.00 87.38 976 LEU B O 1
ATOM 7214 N N . SER B 2 930 ? 121.400 116.814 130.108 1.00 83.14 977 SER B N 1
ATOM 7215 C CA . SER B 2 930 ? 120.322 117.349 130.941 1.00 79.86 977 SER B CA 1
ATOM 7216 C C . SER B 2 930 ? 119.628 116.251 131.741 1.00 80.65 977 SER B C 1
ATOM 7217 O O . SER B 2 930 ? 118.413 116.276 131.939 1.00 87.15 977 SER B O 1
ATOM 7220 N N . ARG B 2 931 ? 120.405 115.279 132.205 1.00 79.26 978 ARG B N 1
ATOM 7221 C CA . ARG B 2 931 ? 119.915 114.241 133.100 1.00 68.01 978 ARG B CA 1
ATOM 7222 C C . ARG B 2 931 ? 120.383 114.556 134.511 1.00 75.65 978 ARG B C 1
ATOM 7223 O O . ARG B 2 931 ? 121.578 114.761 134.738 1.00 85.83 978 ARG B O 1
ATOM 7231 N N . ARG B 2 932 ? 119.445 114.603 135.452 1.00 70.82 979 ARG B N 1
ATOM 7232 C CA . ARG B 2 932 ? 119.792 114.919 136.830 1.00 69.37 979 ARG B CA 1
ATOM 7233 C C . ARG B 2 932 ? 120.641 113.797 137.407 1.00 79.70 979 ARG B C 1
ATOM 7234 O O . ARG B 2 932 ? 120.182 112.658 137.525 1.00 88.45 979 ARG B O 1
ATOM 7242 N N . ILE B 2 933 ? 121.883 114.119 137.761 1.00 74.88 980 ILE B N 1
ATOM 7243 C CA . ILE B 2 933 ? 122.813 113.118 138.263 1.00 60.78 980 ILE B CA 1
ATOM 7244 C C . ILE B 2 933 ? 122.949 113.145 139.779 1.00 71.36 980 ILE B C 1
ATOM 7245 O O . ILE B 2 933 ? 123.416 112.155 140.361 1.00 87.39 980 ILE B O 1
ATOM 7250 N N . ALA B 2 934 ? 122.562 114.235 140.434 1.00 69.61 981 ALA B N 1
ATOM 7251 C CA . ALA B 2 934 ? 122.720 114.329 141.875 1.00 68.69 981 ALA B CA 1
ATOM 7252 C C . ALA B 2 934 ? 121.662 115.258 142.444 1.00 69.85 981 ALA B C 1
ATOM 7253 O O . ALA B 2 934 ? 121.094 116.096 141.741 1.00 81.36 981 ALA B O 1
ATOM 7255 N N . LYS B 2 935 ? 121.408 115.094 143.739 1.00 73.29 982 LYS B N 1
ATOM 7256 C CA . LYS B 2 935 ? 120.450 115.912 144.470 1.00 68.26 982 LYS B CA 1
ATOM 7257 C C . LYS B 2 935 ? 121.001 116.139 145.865 1.00 76.95 982 LYS B C 1
ATOM 7258 O O . LYS B 2 935 ? 121.170 115.183 146.626 1.00 92.08 982 LYS B O 1
ATOM 7264 N N . VAL B 2 936 ? 121.282 117.391 146.199 1.00 76.59 983 VAL B N 1
ATOM 7265 C CA . VAL B 2 936 ? 121.831 117.756 147.497 1.00 72.81 983 VAL B CA 1
ATOM 7266 C C . VAL B 2 936 ? 120.774 118.570 148.226 1.00 79.84 983 VAL B C 1
ATOM 7267 O O . VAL B 2 936 ? 120.448 119.689 147.815 1.00 91.58 983 VAL B O 1
ATOM 7271 N N . VAL B 2 937 ? 120.243 118.017 149.312 1.00 81.35 984 VAL B N 1
ATOM 7272 C CA . VAL B 2 937 ? 119.185 118.653 150.088 1.00 80.04 984 VAL B CA 1
ATOM 7273 C C . VAL B 2 937 ? 119.766 119.070 151.429 1.00 84.99 984 VAL B C 1
ATOM 7274 O O . VAL B 2 937 ? 120.231 118.225 152.203 1.00 94.88 984 VAL B O 1
ATOM 7278 N N . LEU B 2 938 ? 119.736 120.369 151.705 1.00 93.77 985 LEU B N 1
ATOM 7279 C CA . LEU B 2 938 ? 120.225 120.920 152.961 1.00 93.54 985 LEU B CA 1
ATOM 7280 C C . LEU B 2 938 ? 119.032 121.221 153.857 1.00 96.12 985 LEU B C 1
ATOM 7281 O O . LEU B 2 938 ? 118.120 121.950 153.456 1.00 103.77 985 LEU B O 1
ATOM 7286 N N . ARG B 2 939 ? 119.041 120.664 155.064 1.00 105.81 986 ARG B N 1
ATOM 7287 C CA . ARG B 2 939 ? 117.899 120.778 155.963 1.00 107.90 986 ARG B CA 1
ATOM 7288 C C . ARG B 2 939 ? 118.402 120.804 157.396 1.00 109.70 986 ARG B C 1
ATOM 7289 O O . ARG B 2 939 ? 119.044 119.849 157.843 1.00 110.58 986 ARG B O 1
ATOM 7297 N N . ASP B 2 940 ? 118.114 121.898 158.105 1.00 125.27 987 ASP B N 1
ATOM 7298 C CA . ASP B 2 940 ? 118.530 122.088 159.496 1.00 125.44 987 ASP B CA 1
ATOM 7299 C C . ASP B 2 940 ? 120.046 122.011 159.652 1.00 122.78 987 ASP B C 1
ATOM 7300 O O . ASP B 2 940 ? 120.552 121.552 160.677 1.00 122.19 987 ASP B O 1
ATOM 7305 N N . GLY B 2 941 ? 120.782 122.460 158.638 1.00 116.27 988 GLY B N 1
ATOM 7306 C CA . GLY B 2 941 ? 122.227 122.417 158.672 1.00 115.48 988 GLY B CA 1
ATOM 7307 C C . GLY B 2 941 ? 122.836 121.070 158.356 1.00 118.56 988 GLY B C 1
ATOM 7308 O O . GLY B 2 941 ? 124.067 120.947 158.377 1.00 116.50 988 GLY B O 1
ATOM 7309 N N . VAL B 2 942 ? 122.022 120.061 158.062 1.00 121.54 989 VAL B N 1
ATOM 7310 C CA . VAL B 2 942 ? 122.492 118.723 157.728 1.00 118.25 989 VAL B CA 1
ATOM 7311 C C . VAL B 2 942 ? 122.293 118.515 156.235 1.00 117.32 989 VAL B C 1
ATOM 7312 O O . VAL B 2 942 ? 121.206 118.775 155.705 1.00 121.11 989 VAL B O 1
ATOM 7316 N N . GLU B 2 943 ? 123.337 118.047 155.561 1.00 114.83 990 GLU B N 1
ATOM 7317 C CA . GLU B 2 943 ? 123.354 117.932 154.110 1.00 113.31 990 GLU B CA 1
ATOM 7318 C C . GLU B 2 943 ? 123.287 116.462 153.719 1.00 115.78 990 GLU B C 1
ATOM 7319 O O . GLU B 2 943 ? 124.111 115.659 154.168 1.00 122.84 990 GLU B O 1
ATOM 7325 N N . GLN B 2 944 ? 122.308 116.116 152.887 1.00 100.77 991 GLN B N 1
ATOM 7326 C CA . GLN B 2 944 ? 122.127 114.758 152.394 1.00 100.48 991 GLN B CA 1
ATOM 7327 C C . GLN B 2 944 ? 122.177 114.771 150.875 1.00 100.13 991 GLN B C 1
ATOM 7328 O O . GLN B 2 944 ? 121.472 115.556 150.234 1.00 105.64 991 GLN B O 1
ATOM 7334 N N . GLN B 2 945 ? 122.999 113.896 150.304 1.00 86.47 992 GLN B N 1
ATOM 7335 C CA . GLN B 2 945 ? 123.240 113.861 148.870 1.00 83.82 992 GLN B CA 1
ATOM 7336 C C . GLN B 2 945 ? 122.754 112.538 148.299 1.00 83.90 992 GLN B C 1
ATOM 7337 O O . GLN B 2 945 ? 123.029 111.475 148.864 1.00 95.98 992 GLN B O 1
ATOM 7343 N N . VAL B 2 946 ? 122.033 112.609 147.185 1.00 70.41 993 VAL B N 1
ATOM 7344 C CA . VAL B 2 946 ? 121.555 111.436 146.465 1.00 69.57 993 VAL B CA 1
ATOM 7345 C C . VAL B 2 946 ? 122.032 111.542 145.025 1.00 79.00 993 VAL B C 1
ATOM 7346 O O . VAL B 2 946 ? 121.791 112.557 144.363 1.00 93.27 993 VAL B O 1
ATOM 7350 N N . ARG B 2 947 ? 122.700 110.500 144.543 1.00 76.22 994 ARG B N 1
ATOM 7351 C CA . ARG B 2 947 ? 123.197 110.448 143.177 1.00 75.22 994 ARG B CA 1
ATOM 7352 C C . ARG B 2 947 ? 122.353 109.479 142.364 1.00 73.19 994 ARG B C 1
ATOM 7353 O O . ARG B 2 947 ? 121.927 108.438 142.869 1.00 83.45 994 ARG B O 1
ATOM 7361 N N . PHE B 2 948 ? 122.115 109.826 141.103 1.00 67.52 995 PHE B N 1
ATOM 7362 C CA . PHE B 2 948 ? 121.254 109.048 140.226 1.00 74.06 995 PHE B CA 1
ATOM 7363 C C . PHE B 2 948 ? 122.063 108.509 139.058 1.00 78.19 995 PHE B C 1
ATOM 7364 O O . PHE B 2 948 ? 122.806 109.256 138.414 1.00 87.09 995 PHE B O 1
ATOM 7372 N N . GLY B 2 949 ? 121.918 107.217 138.791 1.00 69.01 996 GLY B N 1
ATOM 7373 C CA . GLY B 2 949 ? 122.495 106.599 137.616 1.00 72.70 996 GLY B CA 1
ATOM 7374 C C . GLY B 2 949 ? 121.440 106.432 136.540 1.00 72.84 996 GLY B C 1
ATOM 7375 O O . GLY B 2 949 ? 120.268 106.221 136.831 1.00 85.33 996 GLY B O 1
ATOM 7376 N N . TRP B 2 950 ? 121.869 106.529 135.287 1.00 71.10 997 TRP B N 1
ATOM 7377 C CA . TRP B 2 950 ? 120.954 106.526 134.159 1.00 72.33 997 TRP B CA 1
ATOM 7378 C C . TRP B 2 950 ? 121.330 105.444 133.159 1.00 78.15 997 TRP B C 1
ATOM 7379 O O . TRP B 2 950 ? 122.503 105.095 133.001 1.00 90.39 997 TRP B O 1
ATOM 7390 N N . ASP B 2 951 ? 120.312 104.912 132.491 1.00 86.33 998 ASP B N 1
ATOM 7391 C CA . ASP B 2 951 ? 120.462 103.964 131.390 1.00 83.34 998 ASP B CA 1
ATOM 7392 C C . ASP B 2 951 ? 119.732 104.565 130.196 1.00 88.48 998 ASP B C 1
ATOM 7393 O O . ASP B 2 951 ? 118.561 104.272 129.951 1.00 98.23 998 ASP B O 1
ATOM 7398 N N . GLY B 2 952 ? 120.432 105.413 129.450 1.00 80.67 999 GLY B N 1
ATOM 7399 C CA . GLY B 2 952 ? 119.797 106.164 128.388 1.00 82.87 999 GLY B CA 1
ATOM 7400 C C . GLY B 2 952 ? 118.876 107.231 128.940 1.00 82.29 999 GLY B C 1
ATOM 7401 O O . GLY B 2 952 ? 119.315 108.103 129.694 1.00 92.99 999 GLY B O 1
ATOM 7402 N N . ASP B 2 953 ? 117.599 107.174 128.577 1.00 85.04 1000 ASP B N 1
ATOM 7403 C CA . ASP B 2 953 ? 116.606 108.100 129.099 1.00 83.82 1000 ASP B CA 1
ATOM 7404 C C . ASP B 2 953 ? 115.920 107.586 130.355 1.00 91.27 1000 ASP B C 1
ATOM 7405 O O . ASP B 2 953 ? 115.043 108.272 130.888 1.00 100.78 1000 ASP B O 1
ATOM 7410 N N . ARG B 2 954 ? 116.292 106.406 130.836 1.00 85.66 1001 ARG B N 1
ATOM 7411 C CA . ARG B 2 954 ? 115.657 105.785 131.989 1.00 81.55 1001 ARG B CA 1
ATOM 7412 C C . ARG B 2 954 ? 116.589 105.860 133.188 1.00 82.31 1001 ARG B C 1
ATOM 7413 O O . ARG B 2 954 ? 117.738 105.414 133.114 1.00 91.25 1001 ARG B O 1
ATOM 7421 N N . GLN B 2 955 ? 116.092 106.421 134.285 1.00 78.95 1002 GLN B N 1
ATOM 7422 C CA . GLN B 2 955 ? 116.854 106.483 135.524 1.00 76.77 1002 GLN B CA 1
ATOM 7423 C C . GLN B 2 955 ? 116.794 105.125 136.209 1.00 80.38 1002 GLN B C 1
ATOM 7424 O O . GLN B 2 955 ? 115.705 104.617 136.494 1.00 90.24 1002 GLN B O 1
ATOM 7430 N N . CYS B 2 956 ? 117.959 104.537 136.476 1.00 78.60 1003 CYS B N 1
ATOM 7431 C CA . CYS B 2 956 ? 118.029 103.167 136.967 1.00 79.73 1003 CYS B CA 1
ATOM 7432 C C . CYS B 2 956 ? 118.804 103.029 138.270 1.00 84.55 1003 CYS B C 1
ATOM 7433 O O . CYS B 2 956 ? 119.141 101.904 138.653 1.00 92.98 1003 CYS B O 1
ATOM 7436 N N . ALA B 2 957 ? 119.095 104.124 138.967 1.00 81.37 1004 ALA B N 1
ATOM 7437 C CA . ALA B 2 957 ? 119.837 104.020 140.213 1.00 78.66 1004 ALA B CA 1
ATOM 7438 C C . ALA B 2 957 ? 119.532 105.212 141.104 1.00 87.30 1004 ALA B C 1
ATOM 7439 O O . ALA B 2 957 ? 119.302 106.327 140.632 1.00 95.85 1004 ALA B O 1
ATOM 7441 N N . GLU B 2 958 ? 119.537 104.954 142.410 1.00 88.87 1005 GLU B N 1
ATOM 7442 C CA . GLU B 2 958 ? 119.399 106.002 143.419 1.00 78.49 1005 GLU B CA 1
ATOM 7443 C C . GLU B 2 958 ? 120.424 105.692 144.503 1.00 85.76 1005 GLU B C 1
ATOM 7444 O O . GLU B 2 958 ? 120.138 104.925 145.426 1.00 96.50 1005 GLU B O 1
ATOM 7450 N N . ALA B 2 959 ? 121.610 106.278 144.384 1.00 81.54 1006 ALA B N 1
ATOM 7451 C CA . ALA B 2 959 ? 122.702 106.003 145.312 1.00 79.43 1006 ALA B CA 1
ATOM 7452 C C . ALA B 2 959 ? 122.555 106.919 146.518 1.00 83.84 1006 ALA B C 1
ATOM 7453 O O . ALA B 2 959 ? 122.908 108.098 146.464 1.00 89.65 1006 ALA B O 1
ATOM 7455 N N . PHE B 2 960 ? 122.030 106.376 147.611 1.00 90.08 1007 PHE B N 1
ATOM 7456 C CA . PHE B 2 960 ? 121.920 107.120 148.858 1.00 85.08 1007 PHE B CA 1
ATOM 7457 C C . PHE B 2 960 ? 123.236 107.006 149.623 1.00 91.48 1007 PHE B C 1
ATOM 7458 O O . PHE B 2 960 ? 124.224 106.455 149.132 1.00 96.49 1007 PHE B O 1
ATOM 7466 N N . ALA B 2 961 ? 123.263 107.539 150.845 1.00 107.51 1008 ALA B N 1
ATOM 7467 C CA . ALA B 2 961 ? 124.481 107.482 151.645 1.00 108.92 1008 ALA B CA 1
ATOM 7468 C C . ALA B 2 961 ? 124.843 106.048 152.007 1.00 113.60 1008 ALA B C 1
ATOM 7469 O O . ALA B 2 961 ? 126.018 105.668 151.964 1.00 114.68 1008 ALA B O 1
ATOM 7471 N N . ARG B 2 962 ? 123.848 105.233 152.365 1.00 119.07 1009 ARG B N 1
ATOM 7472 C CA . ARG B 2 962 ? 124.092 103.877 152.840 1.00 117.71 1009 ARG B CA 1
ATOM 7473 C C . ARG B 2 962 ? 123.216 102.859 152.120 1.00 116.16 1009 ARG B C 1
ATOM 7474 O O . ARG B 2 962 ? 122.914 101.798 152.672 1.00 118.75 1009 ARG B O 1
ATOM 7482 N N . GLU B 2 963 ? 122.797 103.159 150.893 1.00 104.22 1010 GLU B N 1
ATOM 7483 C CA . GLU B 2 963 ? 121.933 102.243 150.159 1.00 104.37 1010 GLU B CA 1
ATOM 7484 C C . GLU B 2 963 ? 121.990 102.573 148.678 1.00 105.50 1010 GLU B C 1
ATOM 7485 O O . GLU B 2 963 ? 121.936 103.746 148.300 1.00 111.23 1010 GLU B O 1
ATOM 7491 N N . LEU B 2 964 ? 122.096 101.540 147.848 1.00 94.07 1011 LEU B N 1
ATOM 7492 C CA . LEU B 2 964 ? 122.027 101.671 146.398 1.00 88.78 1011 LEU B CA 1
ATOM 7493 C C . LEU B 2 964 ? 120.728 101.025 145.937 1.00 93.55 1011 LEU B C 1
ATOM 7494 O O . LEU B 2 964 ? 120.565 99.806 146.042 1.00 103.24 1011 LEU B O 1
ATOM 7499 N N . ARG B 2 965 ? 119.809 101.838 145.431 1.00 84.81 1012 ARG B N 1
ATOM 7500 C CA . ARG B 2 965 ? 118.513 101.365 144.969 1.00 81.74 1012 ARG B CA 1
ATOM 7501 C C . ARG B 2 965 ? 118.497 101.370 143.447 1.00 82.14 1012 ARG B C 1
ATOM 7502 O O . ARG B 2 965 ? 118.582 102.433 142.825 1.00 96.03 1012 ARG B O 1
ATOM 7510 N N . THR B 2 966 ? 118.381 100.188 142.852 1.00 83.57 1013 THR B N 1
ATOM 7511 C CA . THR B 2 966 ? 118.397 100.024 141.406 1.00 81.05 1013 THR B CA 1
ATOM 7512 C C . THR B 2 966 ? 116.993 99.705 140.915 1.00 80.58 1013 THR B C 1
ATOM 7513 O O . THR B 2 966 ? 116.339 98.801 141.441 1.00 90.08 1013 THR B O 1
ATOM 7517 N N . THR B 2 967 ? 116.536 100.449 139.914 1.00 76.33 1014 THR B N 1
ATOM 7518 C CA . THR B 2 967 ? 115.232 100.237 139.301 1.00 75.38 1014 THR B CA 1
ATOM 7519 C C . THR B 2 967 ? 115.439 99.667 137.907 1.00 81.99 1014 THR B C 1
ATOM 7520 O O . THR B 2 967 ? 116.147 100.262 137.089 1.00 88.11 1014 THR B O 1
ATOM 7524 N N . VAL B 2 968 ? 114.822 98.522 137.638 1.00 81.36 1015 VAL B N 1
ATOM 7525 C CA . VAL B 2 968 ? 114.910 97.860 136.344 1.00 74.07 1015 VAL B CA 1
ATOM 7526 C C . VAL B 2 968 ? 113.580 98.054 135.634 1.00 78.82 1015 VAL B C 1
ATOM 7527 O O . VAL B 2 968 ? 112.533 97.627 136.134 1.00 85.61 1015 VAL B O 1
ATOM 7531 N N . HIS B 2 969 ? 113.619 98.705 134.480 1.00 75.91 1016 HIS B N 1
ATOM 7532 C CA . HIS B 2 969 ? 112.424 98.925 133.684 1.00 77.00 1016 HIS B CA 1
ATOM 7533 C C . HIS B 2 969 ? 112.239 97.788 132.688 1.00 86.05 1016 HIS B C 1
ATOM 7534 O O . HIS B 2 969 ? 113.183 97.080 132.334 1.00 91.03 1016 HIS B O 1
ATOM 7541 N N . GLU B 2 970 ? 111.001 97.614 132.247 1.00 89.29 1017 GLU B N 1
ATOM 7542 C CA . GLU B 2 970 ? 110.736 96.655 131.189 1.00 85.67 1017 GLU B CA 1
ATOM 7543 C C . GLU B 2 970 ? 111.455 97.097 129.918 1.00 90.70 1017 GLU B C 1
ATOM 7544 O O . GLU B 2 970 ? 111.491 98.294 129.612 1.00 96.78 1017 GLU B O 1
ATOM 7550 N N . PRO B 2 971 ? 112.050 96.170 129.169 1.00 83.45 1018 PRO B N 1
ATOM 7551 C CA . PRO B 2 971 ? 112.850 96.566 128.006 1.00 86.17 1018 PRO B CA 1
ATOM 7552 C C . PRO B 2 971 ? 112.031 97.347 126.990 1.00 90.10 1018 PRO B C 1
ATOM 7553 O O . PRO B 2 971 ? 110.861 97.048 126.742 1.00 89.94 1018 PRO B O 1
ATOM 7557 N N . GLY B 2 972 ? 112.663 98.361 126.405 1.00 92.54 1019 GLY B N 1
ATOM 7558 C CA . GLY B 2 972 ? 112.009 99.169 125.397 1.00 93.29 1019 GLY B CA 1
ATOM 7559 C C . GLY B 2 972 ? 110.922 100.080 125.912 1.00 98.80 1019 GLY B C 1
ATOM 7560 O O . GLY B 2 972 ? 110.030 100.452 125.147 1.00 105.16 1019 GLY B O 1
ATOM 7561 N N . GLY B 2 973 ? 110.966 100.454 127.184 1.00 89.59 1020 GLY B N 1
ATOM 7562 C CA . GLY B 2 973 ? 109.931 101.310 127.730 1.00 86.53 1020 GLY B CA 1
ATOM 7563 C C . GLY B 2 973 ? 110.338 101.853 129.079 1.00 86.51 1020 GLY B C 1
ATOM 7564 O O . GLY B 2 973 ? 111.402 101.531 129.612 1.00 87.36 1020 GLY B O 1
ATOM 7565 N N . PHE B 2 974 ? 109.464 102.693 129.627 1.00 83.09 1021 PHE B N 1
ATOM 7566 C CA . PHE B 2 974 ? 109.684 103.334 130.914 1.00 74.35 1021 PHE B CA 1
ATOM 7567 C C . PHE B 2 974 ? 108.854 102.717 132.029 1.00 80.96 1021 PHE B C 1
ATOM 7568 O O . PHE B 2 974 ? 108.751 103.306 133.108 1.00 85.40 1021 PHE B O 1
ATOM 7576 N N . VAL B 2 975 ? 108.256 101.553 131.796 1.00 82.94 1022 VAL B N 1
ATOM 7577 C CA . VAL B 2 975 ? 107.466 100.879 132.821 1.00 78.24 1022 VAL B CA 1
ATOM 7578 C C . VAL B 2 975 ? 108.412 100.173 133.784 1.00 82.22 1022 VAL B C 1
ATOM 7579 O O . VAL B 2 975 ? 109.190 99.308 133.360 1.00 89.99 1022 VAL B O 1
ATOM 7583 N N . PRO B 2 976 ? 108.387 100.503 135.072 1.00 75.12 1023 PRO B N 1
ATOM 7584 C CA . PRO B 2 976 ? 109.267 99.815 136.021 1.00 75.75 1023 PRO B CA 1
ATOM 7585 C C . PRO B 2 976 ? 108.847 98.368 136.216 1.00 80.47 1023 PRO B C 1
ATOM 7586 O O . PRO B 2 976 ? 107.659 98.052 136.307 1.00 86.44 1023 PRO B O 1
ATOM 7590 N N . LEU B 2 977 ? 109.840 97.485 136.283 1.00 71.36 1024 LEU B N 1
ATOM 7591 C CA . LEU B 2 977 ? 109.612 96.054 136.422 1.00 69.37 1024 LEU B CA 1
ATOM 7592 C C . LEU B 2 977 ? 109.945 95.537 137.812 1.00 70.46 1024 LEU B C 1
ATOM 7593 O O . LEU B 2 977 ? 109.102 94.906 138.455 1.00 83.71 1024 LEU B O 1
ATOM 7598 N N . LEU B 2 978 ? 111.160 95.784 138.294 1.00 73.58 1025 LEU B N 1
ATOM 7599 C CA . LEU B 2 978 ? 111.557 95.337 139.619 1.00 73.14 1025 LEU B CA 1
ATOM 7600 C C . LEU B 2 978 ? 112.572 96.315 140.187 1.00 77.98 1025 LEU B C 1
ATOM 7601 O O . LEU B 2 978 ? 113.200 97.083 139.457 1.00 87.71 1025 LEU B O 1
ATOM 7606 N N . ARG B 2 979 ? 112.723 96.277 141.507 1.00 83.45 1026 ARG B N 1
ATOM 7607 C CA . ARG B 2 979 ? 113.606 97.182 142.224 1.00 72.33 1026 ARG B CA 1
ATOM 7608 C C . ARG B 2 979 ? 114.592 96.384 143.064 1.00 78.40 1026 ARG B C 1
ATOM 7609 O O . ARG B 2 979 ? 114.219 95.402 143.710 1.00 94.15 1026 ARG B O 1
ATOM 7617 N N . LEU B 2 980 ? 115.851 96.812 143.052 1.00 85.26 1027 LEU B N 1
ATOM 7618 C CA . LEU B 2 980 ? 116.918 96.167 143.805 1.00 87.61 1027 LEU B CA 1
ATOM 7619 C C . LEU B 2 980 ? 117.438 97.131 144.859 1.00 90.37 1027 LEU B C 1
ATOM 7620 O O . LEU B 2 980 ? 117.706 98.297 144.556 1.00 102.16 1027 LEU B O 1
ATOM 7625 N N . GLU B 2 981 ? 117.581 96.648 146.089 1.00 97.46 1028 GLU B N 1
ATOM 7626 C CA . GLU B 2 981 ? 118.092 97.446 147.197 1.00 94.91 1028 GLU B CA 1
ATOM 7627 C C . GLU B 2 981 ? 119.313 96.754 147.782 1.00 100.52 1028 GLU B C 1
ATOM 7628 O O . GLU B 2 981 ? 119.247 95.575 148.143 1.00 108.09 1028 GLU B O 1
ATOM 7634 N N . GLN B 2 982 ? 120.419 97.487 147.885 1.00 102.18 1029 GLN B N 1
ATOM 7635 C CA . GLN B 2 982 ? 121.666 96.958 148.422 1.00 102.63 1029 GLN B CA 1
ATOM 7636 C C . GLN B 2 982 ? 122.233 97.944 149.429 1.00 101.33 1029 GLN B C 1
ATOM 7637 O O . GLN B 2 982 ? 122.369 99.132 149.125 1.00 106.98 1029 GLN B O 1
ATOM 7643 N N . ALA B 2 983 ? 122.568 97.453 150.618 1.00 113.21 1030 ALA B N 1
ATOM 7644 C CA . ALA B 2 983 ? 123.321 98.266 151.560 1.00 115.00 1030 ALA B CA 1
ATOM 7645 C C . ALA B 2 983 ? 124.738 98.472 151.044 1.00 117.69 1030 ALA B C 1
ATOM 7646 O O . ALA B 2 983 ? 125.383 97.545 150.549 1.00 124.00 1030 ALA B O 1
ATOM 7648 N N . CYS B 2 984 ? 125.228 99.703 151.160 1.00 131.09 1031 CYS B N 1
ATOM 7649 C CA . CYS B 2 984 ? 126.524 100.047 150.599 1.00 133.41 1031 CYS B CA 1
ATOM 7650 C C . CYS B 2 984 ? 127.231 101.030 151.519 1.00 135.65 1031 CYS B C 1
ATOM 7651 O O . CYS B 2 984 ? 126.637 101.595 152.440 1.00 135.20 1031 CYS B O 1
ATOM 7654 N N . GLU B 2 985 ? 128.517 101.215 151.259 1.00 154.67 1032 GLU B N 1
ATOM 7655 C CA . GLU B 2 985 ? 129.366 102.156 151.970 1.00 154.56 1032 GLU B CA 1
ATOM 7656 C C . GLU B 2 985 ? 130.149 102.955 150.943 1.00 155.19 1032 GLU B C 1
ATOM 7657 O O . GLU B 2 985 ? 130.329 102.505 149.807 1.00 155.55 1032 GLU B O 1
ATOM 7663 N N . PRO B 2 986 ? 130.609 104.155 151.303 1.00 161.69 1033 PRO B N 1
ATOM 7664 C CA . PRO B 2 986 ? 131.403 104.948 150.357 1.00 161.28 1033 PRO B CA 1
ATOM 7665 C C . PRO B 2 986 ? 132.651 104.199 149.913 1.00 162.92 1033 PRO B C 1
ATOM 7666 O O . PRO B 2 986 ? 133.303 103.513 150.703 1.00 163.25 1033 PRO B O 1
ATOM 7670 N N . ASP B 2 987 ? 132.976 104.335 148.631 1.00 171.13 1034 ASP B N 1
ATOM 7671 C CA . ASP B 2 987 ? 134.095 103.596 148.067 1.00 171.33 1034 ASP B CA 1
ATOM 7672 C C . ASP B 2 987 ? 135.418 104.139 148.605 1.00 171.22 1034 ASP B C 1
ATOM 7673 O O . ASP B 2 987 ? 135.545 105.343 148.846 1.00 169.08 1034 ASP B O 1
ATOM 7678 N N . PRO B 2 988 ? 136.413 103.281 148.804 1.00 175.60 1035 PRO B N 1
ATOM 7679 C CA . PRO B 2 988 ? 137.736 103.755 149.215 1.00 175.87 1035 PRO B CA 1
ATOM 7680 C C . PRO B 2 988 ? 138.399 104.534 148.094 1.00 175.69 1035 PRO B C 1
ATOM 7681 O O . PRO B 2 988 ? 138.043 104.366 146.918 1.00 174.35 1035 PRO B O 1
ATOM 7685 N N . PRO B 2 989 ? 139.356 105.410 148.418 1.00 174.70 1036 PRO B N 1
ATOM 7686 C CA . PRO B 2 989 ? 139.971 106.240 147.367 1.00 172.11 1036 PRO B CA 1
ATOM 7687 C C . PRO B 2 989 ? 140.627 105.440 146.254 1.00 172.14 1036 PRO B C 1
ATOM 7688 O O . PRO B 2 989 ? 140.592 105.866 145.093 1.00 173.20 1036 PRO B O 1
ATOM 7692 N N . GLU B 2 990 ? 141.230 104.291 146.571 1.00 173.50 1037 GLU B N 1
ATOM 7693 C CA . GLU B 2 990 ? 141.890 103.506 145.533 1.00 173.04 1037 GLU B CA 1
ATOM 7694 C C . GLU B 2 990 ? 140.885 102.857 144.589 1.00 174.40 1037 GLU B C 1
ATOM 7695 O O . GLU B 2 990 ? 141.172 102.701 143.396 1.00 174.43 1037 GLU B O 1
ATOM 7701 N N . LEU B 2 991 ? 139.712 102.472 145.096 1.00 168.05 1038 LEU B N 1
ATOM 7702 C CA . LEU B 2 991 ? 138.701 101.868 144.235 1.00 167.60 1038 LEU B CA 1
ATOM 7703 C C . LEU B 2 991 ? 138.118 102.889 143.266 1.00 167.35 1038 LEU B C 1
ATOM 7704 O O . LEU B 2 991 ? 137.822 102.558 142.112 1.00 167.14 1038 LEU B O 1
ATOM 7709 N N . LEU B 2 992 ? 137.942 104.134 143.717 1.00 162.55 1039 LEU B N 1
ATOM 7710 C CA . LEU B 2 992 ? 137.429 105.174 142.831 1.00 161.08 1039 LEU B CA 1
ATOM 7711 C C . LEU B 2 992 ? 138.381 105.427 141.670 1.00 162.64 1039 LEU B C 1
ATOM 7712 O O . LEU B 2 992 ? 137.943 105.616 140.529 1.00 163.81 1039 LEU B O 1
ATOM 7717 N N . GLN B 2 993 ? 139.688 105.436 141.940 1.00 166.16 1040 GLN B N 1
ATOM 7718 C CA . GLN B 2 993 ? 140.663 105.591 140.866 1.00 165.00 1040 GLN B CA 1
ATOM 7719 C C . GLN B 2 993 ? 140.587 104.427 139.887 1.00 165.74 1040 GLN B C 1
ATOM 7720 O O . GLN B 2 993 ? 140.717 104.618 138.672 1.00 166.87 1040 GLN B O 1
ATOM 7726 N N . LEU B 2 994 ? 140.384 103.211 140.399 1.00 161.37 1041 LEU B N 1
ATOM 7727 C CA . LEU B 2 994 ? 140.255 102.051 139.525 1.00 161.13 1041 LEU B CA 1
ATOM 7728 C C . LEU B 2 994 ? 139.015 102.156 138.645 1.00 162.21 1041 LEU B C 1
ATOM 7729 O O . LEU B 2 994 ? 139.057 101.815 137.458 1.00 164.36 1041 LEU B O 1
ATOM 7734 N N . ARG B 2 995 ? 137.899 102.622 139.213 1.00 151.50 1042 ARG B N 1
ATOM 7735 C CA . ARG B 2 995 ? 136.682 102.793 138.425 1.00 149.33 1042 ARG B CA 1
ATOM 7736 C C . ARG B 2 995 ? 136.875 103.825 137.323 1.00 150.42 1042 ARG B C 1
ATOM 7737 O O . ARG B 2 995 ? 136.425 103.625 136.188 1.00 151.20 1042 ARG B O 1
ATOM 7745 N N . GLN B 2 996 ? 137.534 104.942 137.640 1.00 150.03 1043 GLN B N 1
ATOM 7746 C CA . GLN B 2 996 ? 137.771 105.972 136.635 1.00 147.98 1043 GLN B CA 1
ATOM 7747 C C . GLN B 2 996 ? 138.722 105.480 135.553 1.00 149.97 1043 GLN B C 1
ATOM 7748 O O . GLN B 2 996 ? 138.588 105.858 134.383 1.00 152.04 1043 GLN B O 1
ATOM 7754 N N . ALA B 2 997 ? 139.695 104.645 135.925 1.00 158.59 1044 ALA B N 1
ATOM 7755 C CA . ALA B 2 997 ? 140.633 104.113 134.942 1.00 158.98 1044 ALA B CA 1
ATOM 7756 C C . ALA B 2 997 ? 139.915 103.255 133.908 1.00 159.43 1044 ALA B C 1
ATOM 7757 O O . ALA B 2 997 ? 140.102 103.433 132.699 1.00 161.35 1044 ALA B O 1
ATOM 7759 N N . PHE B 2 998 ? 139.079 102.320 134.365 1.00 158.77 1045 PHE B N 1
ATOM 7760 C CA . PHE B 2 998 ? 138.328 101.486 133.433 1.00 158.07 1045 PHE B CA 1
ATOM 7761 C C . PHE B 2 998 ? 137.298 102.295 132.657 1.00 158.48 1045 PHE B C 1
ATOM 7762 O O . PHE B 2 998 ? 136.991 101.964 131.507 1.00 159.38 1045 PHE B O 1
ATOM 7770 N N . ALA B 2 999 ? 136.750 103.347 133.268 1.00 150.65 1046 ALA B N 1
ATOM 7771 C CA . ALA B 2 999 ? 135.802 104.201 132.563 1.00 147.85 1046 ALA B CA 1
ATOM 7772 C C . ALA B 2 999 ? 136.469 104.923 131.400 1.00 148.95 1046 ALA B C 1
ATOM 7773 O O . ALA B 2 999 ? 135.866 105.085 130.332 1.00 149.85 1046 ALA B O 1
ATOM 7775 N N . ALA B 2 1000 ? 137.712 105.372 131.592 1.00 153.32 1047 ALA B N 1
ATOM 7776 C CA . ALA B 2 1000 ? 138.418 106.083 130.531 1.00 151.61 1047 ALA B CA 1
ATOM 7777 C C . ALA B 2 1000 ? 138.646 105.190 129.318 1.00 153.09 1047 ALA B C 1
ATOM 7778 O O . ALA B 2 1000 ? 138.473 105.628 128.174 1.00 152.11 1047 ALA B O 1
ATOM 7780 N N . GLU B 2 1001 ? 139.029 103.936 129.544 1.00 162.78 1048 GLU B N 1
ATOM 7781 C CA . GLU B 2 1001 ? 139.283 103.004 128.453 1.00 162.98 1048 GLU B CA 1
ATOM 7782 C C . GLU B 2 1001 ? 138.012 102.378 127.896 1.00 163.48 1048 GLU B C 1
ATOM 7783 O O . GLU B 2 1001 ? 138.091 101.623 126.922 1.00 162.85 1048 GLU B O 1
ATOM 7789 N N . GLY B 2 1002 ? 136.856 102.673 128.479 1.00 148.01 1049 GLY B N 1
ATOM 7790 C CA . GLY B 2 1002 ? 135.605 102.115 127.996 1.00 143.57 1049 GLY B CA 1
ATOM 7791 C C . GLY B 2 1002 ? 135.473 100.620 128.186 1.00 146.09 1049 GLY B C 1
ATOM 7792 O O . GLY B 2 1002 ? 134.980 99.927 127.288 1.00 146.19 1049 GLY B O 1
ATOM 7793 N N . GLN B 2 1003 ? 135.906 100.104 129.333 1.00 158.60 1050 GLN B N 1
ATOM 7794 C CA . GLN B 2 1003 ? 135.759 98.695 129.651 1.00 157.48 1050 GLN B CA 1
ATOM 7795 C C . GLN B 2 1003 ? 135.049 98.545 130.988 1.00 157.65 1050 GLN B C 1
ATOM 7796 O O . GLN B 2 1003 ? 135.276 99.343 131.906 1.00 156.91 1050 GLN B O 1
ATOM 7802 N N . PRO B 2 1004 ? 134.185 97.544 131.128 1.00 155.44 1051 PRO B N 1
ATOM 7803 C CA . PRO B 2 1004 ? 133.469 97.365 132.394 1.00 154.37 1051 PRO B CA 1
ATOM 7804 C C . PRO B 2 1004 ? 134.409 96.977 133.522 1.00 157.33 1051 PRO B C 1
ATOM 7805 O O . PRO B 2 1004 ? 135.433 96.320 133.316 1.00 158.37 1051 PRO B O 1
ATOM 7809 N N . LEU B 2 1005 ? 134.049 97.399 134.726 1.00 170.44 1052 LEU B N 1
ATOM 7810 C CA . LEU B 2 1005 ? 134.832 97.050 135.904 1.00 170.47 1052 LEU B CA 1
ATOM 7811 C C . LEU B 2 1005 ? 134.731 95.550 136.159 1.00 171.53 1052 LEU B C 1
ATOM 7812 O O . LEU B 2 1005 ? 133.626 94.995 136.123 1.00 170.27 1052 LEU B O 1
ATOM 7817 N N . PRO B 2 1006 ? 135.845 94.862 136.403 1.00 179.28 1053 PRO B N 1
ATOM 7818 C CA . PRO B 2 1006 ? 135.775 93.422 136.678 1.00 178.49 1053 PRO B CA 1
ATOM 7819 C C . PRO B 2 1006 ? 134.976 93.134 137.940 1.00 179.62 1053 PRO B C 1
ATOM 7820 O O . PRO B 2 1006 ? 134.957 93.924 138.887 1.00 179.68 1053 PRO B O 1
ATOM 7824 N N . ALA B 2 1007 ? 134.305 91.980 137.941 1.00 185.90 1054 ALA B N 1
ATOM 7825 C CA . ALA B 2 1007 ? 133.485 91.591 139.081 1.00 185.46 1054 ALA B CA 1
ATOM 7826 C C . ALA B 2 1007 ? 134.314 91.294 140.324 1.00 186.90 1054 ALA B C 1
ATOM 7827 O O . ALA B 2 1007 ? 133.755 91.229 141.424 1.00 186.75 1054 ALA B O 1
ATOM 7829 N N . GLN B 2 1008 ? 135.626 91.114 140.178 1.00 188.95 1055 GLN B N 1
ATOM 7830 C CA . GLN B 2 1008 ? 136.486 90.830 141.319 1.00 188.63 1055 GLN B CA 1
ATOM 7831 C C . GLN B 2 1008 ? 136.857 92.076 142.111 1.00 188.82 1055 GLN B C 1
ATOM 7832 O O . GLN B 2 1008 ? 137.433 91.949 143.197 1.00 187.59 1055 GLN B O 1
ATOM 7838 N N . CYS B 2 1009 ? 136.544 93.268 141.602 1.00 185.93 1056 CYS B N 1
ATOM 7839 C CA . CYS B 2 1009 ? 136.871 94.520 142.273 1.00 185.17 1056 CYS B CA 1
ATOM 7840 C C . CYS B 2 1009 ? 135.631 95.243 142.789 1.00 185.45 1056 CYS B C 1
ATOM 7841 O O . CYS B 2 1009 ? 135.696 96.439 143.089 1.00 185.55 1056 CYS B O 1
ATOM 7844 N N . VAL B 2 1010 ? 134.506 94.543 142.897 1.00 182.15 1057 VAL B N 1
ATOM 7845 C CA . VAL B 2 1010 ? 133.260 95.141 143.371 1.00 181.79 1057 VAL B CA 1
ATOM 7846 C C . VAL B 2 1010 ? 133.398 95.479 144.851 1.00 181.77 1057 VAL B C 1
ATOM 7847 O O . VAL B 2 1010 ? 134.160 94.815 145.569 1.00 180.67 1057 VAL B O 1
ATOM 7851 N N . PRO B 2 1011 ? 132.697 96.500 145.349 1.00 167.15 1058 PRO B N 1
ATOM 7852 C CA . PRO B 2 1011 ? 132.814 96.849 146.771 1.00 165.63 1058 PRO B CA 1
ATOM 7853 C C . PRO B 2 1011 ? 132.105 95.853 147.674 1.00 164.52 1058 PRO B C 1
ATOM 7854 O O . PRO B 2 1011 ? 131.560 94.849 147.203 1.00 162.52 1058 PRO B O 1
ATOM 7858 N N . ALA B 2 1012 ? 132.106 96.125 148.978 1.00 155.97 1059 ALA B N 1
ATOM 7859 C CA . ALA B 2 1012 ? 131.453 95.253 149.954 1.00 155.21 1059 ALA B CA 1
ATOM 7860 C C . ALA B 2 1012 ? 129.986 95.660 150.106 1.00 155.77 1059 ALA B C 1
ATOM 7861 O O . ALA B 2 1012 ? 129.554 96.218 151.116 1.00 154.13 1059 ALA B O 1
ATOM 7863 N N . LEU B 2 1013 ? 129.217 95.368 149.063 1.00 138.74 1060 LEU B N 1
ATOM 7864 C CA . LEU B 2 1013 ? 127.785 95.620 149.073 1.00 137.58 1060 LEU B CA 1
ATOM 7865 C C . LEU B 2 1013 ? 127.041 94.422 149.647 1.00 137.16 1060 LEU B C 1
ATOM 7866 O O . LEU B 2 1013 ? 127.439 93.270 149.462 1.00 136.39 1060 LEU B O 1
ATOM 7871 N N . GLY B 2 1014 ? 125.950 94.708 150.348 1.00 127.69 1061 GLY B N 1
ATOM 7872 C CA . GLY B 2 1014 ? 125.147 93.668 150.948 1.00 127.53 1061 GLY B CA 1
ATOM 7873 C C . GLY B 2 1014 ? 124.319 92.927 149.917 1.00 128.91 1061 GLY B C 1
ATOM 7874 O O . GLY B 2 1014 ? 124.284 93.256 148.731 1.00 127.32 1061 GLY B O 1
ATOM 7875 N N . GLU B 2 1015 ? 123.641 91.886 150.393 1.00 122.72 1062 GLU B N 1
ATOM 7876 C CA . GLU B 2 1015 ? 122.796 91.084 149.519 1.00 121.61 1062 GLU B CA 1
ATOM 7877 C C . GLU B 2 1015 ? 121.611 91.909 149.034 1.00 121.57 1062 GLU B C 1
ATOM 7878 O O . GLU B 2 1015 ? 120.975 92.623 149.815 1.00 122.26 1062 GLU B O 1
ATOM 7884 N N . ALA B 2 1016 ? 121.317 91.809 147.742 1.00 102.94 1063 ALA B N 1
ATOM 7885 C CA . ALA B 2 1016 ? 120.278 92.626 147.133 1.00 100.81 1063 ALA B CA 1
ATOM 7886 C C . ALA B 2 1016 ? 118.896 92.122 147.523 1.00 103.03 1063 ALA B C 1
ATOM 7887 O O . ALA B 2 1016 ? 118.618 90.921 147.451 1.00 107.42 1063 ALA B O 1
ATOM 7889 N N . ARG B 2 1017 ? 118.032 93.044 147.936 1.00 101.86 1064 ARG B N 1
ATOM 7890 C CA . ARG B 2 1017 ? 116.622 92.749 148.141 1.00 98.63 1064 ARG B CA 1
ATOM 7891 C C . ARG B 2 1017 ? 115.853 93.126 146.885 1.00 102.71 1064 ARG B C 1
ATOM 7892 O O . ARG B 2 1017 ? 116.040 94.218 146.342 1.00 107.61 1064 ARG B O 1
ATOM 7900 N N . ILE B 2 1018 ? 114.989 92.226 146.429 1.00 92.89 1065 ILE B N 1
ATOM 7901 C CA . ILE B 2 1018 ? 114.261 92.396 145.179 1.00 90.63 1065 ILE B CA 1
ATOM 7902 C C . ILE B 2 1018 ? 112.806 92.699 145.500 1.00 90.95 1065 ILE B C 1
ATOM 7903 O O . ILE B 2 1018 ? 112.176 91.990 146.292 1.00 96.23 1065 ILE B O 1
ATOM 7908 N N . ALA B 2 1019 ? 112.281 93.758 144.894 1.00 84.48 1066 ALA B N 1
ATOM 7909 C CA . ALA B 2 1019 ? 110.873 94.105 144.983 1.00 78.98 1066 ALA B CA 1
ATOM 7910 C C . ALA B 2 1019 ? 110.323 94.261 143.576 1.00 85.64 1066 ALA B C 1
ATOM 7911 O O . ALA B 2 1019 ? 111.042 94.653 142.655 1.00 95.86 1066 ALA B O 1
ATOM 7913 N N . PHE B 2 1020 ? 109.042 93.949 143.412 1.00 79.06 1067 PHE B N 1
ATOM 7914 C CA . PHE B 2 1020 ? 108.403 93.928 142.105 1.00 76.39 1067 PHE B CA 1
ATOM 7915 C C . PHE B 2 1020 ? 107.382 95.049 142.008 1.00 79.61 1067 PHE B C 1
ATOM 7916 O O . PHE B 2 1020 ? 106.559 95.225 142.911 1.00 85.06 1067 PHE B O 1
ATOM 7924 N N . PHE B 2 1021 ? 107.440 95.803 140.915 1.00 82.70 1068 PHE B N 1
ATOM 7925 C CA . PHE B 2 1021 ? 106.454 96.840 140.656 1.00 75.68 1068 PHE B CA 1
ATOM 7926 C C . PHE B 2 1021 ? 105.212 96.223 140.032 1.00 84.24 1068 PHE B C 1
ATOM 7927 O O . PHE B 2 1021 ? 105.308 95.404 139.115 1.00 92.96 1068 PHE B O 1
ATOM 7935 N N . HIS B 2 1022 ? 104.046 96.619 140.530 1.00 84.02 1069 HIS B N 1
ATOM 7936 C CA . HIS B 2 1022 ? 102.762 96.162 140.008 1.00 78.35 1069 HIS B CA 1
ATOM 7937 C C . HIS B 2 1022 ? 102.029 97.398 139.505 1.00 84.30 1069 HIS B C 1
ATOM 7938 O O . HIS B 2 1022 ? 101.308 98.059 140.254 1.00 92.67 1069 HIS B O 1
ATOM 7945 N N . THR B 2 1023 ? 102.221 97.705 138.231 1.00 86.98 1070 THR B N 1
ATOM 7946 C CA . THR B 2 1023 ? 101.715 98.933 137.646 1.00 85.89 1070 THR B CA 1
ATOM 7947 C C . THR B 2 1023 ? 100.285 98.756 137.145 1.00 88.58 1070 THR B C 1
ATOM 7948 O O . THR B 2 1023 ? 99.766 97.645 137.030 1.00 93.70 1070 THR B O 1
ATOM 7952 N N . ASP B 2 1024 ? 99.649 99.882 136.851 1.00 91.92 1071 ASP B N 1
ATOM 7953 C CA . ASP B 2 1024 ? 98.316 99.907 136.270 1.00 91.78 1071 ASP B CA 1
ATOM 7954 C C . ASP B 2 1024 ? 98.443 99.936 134.745 1.00 94.80 1071 ASP B C 1
ATOM 7955 O O . ASP B 2 1024 ? 99.512 99.659 134.196 1.00 97.52 1071 ASP B O 1
ATOM 7960 N N . HIS B 2 1025 ? 97.355 100.262 134.046 1.00 89.55 1072 HIS B N 1
ATOM 7961 C CA . HIS B 2 1025 ? 97.367 100.268 132.588 1.00 88.55 1072 HIS B CA 1
ATOM 7962 C C . HIS B 2 1025 ? 98.348 101.278 132.010 1.00 93.64 1072 HIS B C 1
ATOM 7963 O O . HIS B 2 1025 ? 98.778 101.118 130.863 1.00 99.01 1072 HIS B O 1
ATOM 7970 N N . LEU B 2 1026 ? 98.708 102.313 132.764 1.00 90.72 1073 LEU B N 1
ATOM 7971 C CA . LEU B 2 1026 ? 99.598 103.359 132.282 1.00 84.93 1073 LEU B CA 1
ATOM 7972 C C . LEU B 2 1026 ? 101.042 103.176 132.721 1.00 90.92 1073 LEU B C 1
ATOM 7973 O O . LEU B 2 1026 ? 101.877 104.032 132.417 1.00 97.63 1073 LEU B O 1
ATOM 7978 N N . GLY B 2 1027 ? 101.361 102.094 133.421 1.00 89.85 1074 GLY B N 1
ATOM 7979 C CA . GLY B 2 1027 ? 102.702 101.924 133.934 1.00 86.19 1074 GLY B CA 1
ATOM 7980 C C . GLY B 2 1027 ? 102.993 102.669 135.214 1.00 91.03 1074 GLY B C 1
ATOM 7981 O O . GLY B 2 1027 ? 104.164 102.803 135.581 1.00 97.88 1074 GLY B O 1
ATOM 7982 N N . THR B 2 1028 ? 101.972 103.168 135.897 1.00 87.05 1075 THR B N 1
ATOM 7983 C CA . THR B 2 1028 ? 102.171 103.841 137.172 1.00 87.12 1075 THR B CA 1
ATOM 7984 C C . THR B 2 1028 ? 102.183 102.812 138.295 1.00 88.95 1075 THR B C 1
ATOM 7985 O O . THR B 2 1028 ? 101.197 102.089 138.465 1.00 95.45 1075 THR B O 1
ATOM 7989 N N . PRO B 2 1029 ? 103.261 102.708 139.072 1.00 82.74 1076 PRO B N 1
ATOM 7990 C CA . PRO B 2 1029 ? 103.300 101.708 140.146 1.00 79.73 1076 PRO B CA 1
ATOM 7991 C C . PRO B 2 1029 ? 102.265 102.013 141.218 1.00 83.46 1076 PRO B C 1
ATOM 7992 O O . PRO B 2 1029 ? 102.217 103.119 141.758 1.00 96.79 1076 PRO B O 1
ATOM 7996 N N . LEU B 2 1030 ? 101.436 101.016 141.526 1.00 77.91 1077 LEU B N 1
ATOM 7997 C CA . LEU B 2 1030 ? 100.455 101.131 142.593 1.00 83.09 1077 LEU B CA 1
ATOM 7998 C C . LEU B 2 1030 ? 100.714 100.188 143.756 1.00 84.77 1077 LEU B C 1
ATOM 7999 O O . LEU B 2 1030 ? 100.277 100.480 144.872 1.00 88.60 1077 LEU B O 1
ATOM 8004 N N . GLN B 2 1031 ? 101.409 99.078 143.528 1.00 85.03 1078 GLN B N 1
ATOM 8005 C CA . GLN B 2 1031 ? 101.803 98.167 144.589 1.00 86.50 1078 GLN B CA 1
ATOM 8006 C C . GLN B 2 1031 ? 103.274 97.814 144.429 1.00 85.99 1078 GLN B C 1
ATOM 8007 O O . GLN B 2 1031 ? 103.852 97.937 143.348 1.00 87.31 1078 GLN B O 1
ATOM 8013 N N . LEU B 2 1032 ? 103.874 97.378 145.532 1.00 88.61 1079 LEU B N 1
ATOM 8014 C CA . LEU B 2 1032 ? 105.261 96.934 145.546 1.00 88.80 1079 LEU B CA 1
ATOM 8015 C C . LEU B 2 1032 ? 105.344 95.704 146.434 1.00 92.34 1079 LEU B C 1
ATOM 8016 O O . LEU B 2 1032 ? 105.075 95.790 147.635 1.00 97.87 1079 LEU B O 1
ATOM 8021 N N . SER B 2 1033 ? 105.709 94.568 145.851 1.00 87.09 1080 SER B N 1
ATOM 8022 C CA . SER B 2 1033 ? 105.737 93.302 146.565 1.00 90.96 1080 SER B CA 1
ATOM 8023 C C . SER B 2 1033 ? 107.171 92.836 146.771 1.00 93.73 1080 SER B C 1
ATOM 8024 O O . SER B 2 1033 ? 108.035 93.032 145.915 1.00 97.78 1080 SER B O 1
ATOM 8027 N N . ASP B 2 1034 ? 107.410 92.209 147.918 1.00 101.19 1081 ASP B N 1
ATOM 8028 C CA . ASP B 2 1034 ? 108.738 91.748 148.288 1.00 100.01 1081 ASP B CA 1
ATOM 8029 C C . ASP B 2 1034 ? 108.949 90.316 147.799 1.00 104.76 1081 ASP B C 1
ATOM 8030 O O . ASP B 2 1034 ? 108.175 89.784 147.001 1.00 110.36 1081 ASP B O 1
ATOM 8035 N N . GLU B 2 1035 ? 110.012 89.676 148.282 1.00 110.74 1082 GLU B N 1
ATOM 8036 C CA . GLU B 2 1035 ? 110.401 88.348 147.828 1.00 108.67 1082 GLU B CA 1
ATOM 8037 C C . GLU B 2 1035 ? 109.562 87.231 148.434 1.00 112.08 1082 GLU B C 1
ATOM 8038 O O . GLU B 2 1035 ? 109.753 86.070 148.060 1.00 114.92 1082 GLU B O 1
ATOM 8044 N N . ARG B 2 1036 ? 108.659 87.537 149.363 1.00 110.37 1083 ARG B N 1
ATOM 8045 C CA . ARG B 2 1036 ? 107.780 86.533 149.949 1.00 109.74 1083 ARG B CA 1
ATOM 8046 C C . ARG B 2 1036 ? 106.337 86.678 149.486 1.00 113.33 1083 ARG B C 1
ATOM 8047 O O . ARG B 2 1036 ? 105.456 85.994 150.016 1.00 115.30 1083 ARG B O 1
ATOM 8055 N N . GLY B 2 1037 ? 106.073 87.546 148.516 1.00 102.46 1084 GLY B N 1
ATOM 8056 C CA . GLY B 2 1037 ? 104.719 87.767 148.058 1.00 100.11 1084 GLY B CA 1
ATOM 8057 C C . GLY B 2 1037 ? 103.896 88.705 148.908 1.00 103.29 1084 GLY B C 1
ATOM 8058 O O . GLY B 2 1037 ? 102.696 88.848 148.654 1.00 111.75 1084 GLY B O 1
ATOM 8059 N N . GLN B 2 1038 ? 104.491 89.342 149.909 1.00 101.52 1085 GLN B N 1
ATOM 8060 C CA . GLN B 2 1038 ? 103.785 90.309 150.732 1.00 100.56 1085 GLN B CA 1
ATOM 8061 C C . GLN B 2 1038 ? 103.842 91.690 150.085 1.00 104.33 1085 GLN B C 1
ATOM 8062 O O . GLN B 2 1038 ? 104.524 91.908 149.084 1.00 108.74 1085 GLN B O 1
ATOM 8068 N N . LEU B 2 1039 ? 103.111 92.633 150.671 1.00 97.80 1086 LEU B N 1
ATOM 8069 C CA . LEU B 2 1039 ? 103.079 94.002 150.177 1.00 98.37 1086 LEU B CA 1
ATOM 8070 C C . LEU B 2 1039 ? 104.041 94.870 150.975 1.00 104.01 1086 LEU B C 1
ATOM 8071 O O . LEU B 2 1039 ? 104.030 94.848 152.209 1.00 105.24 1086 LEU B O 1
ATOM 8076 N N . ARG B 2 1040 ? 104.871 95.634 150.266 1.00 101.58 1087 ARG B N 1
ATOM 8077 C CA . ARG B 2 1040 ? 105.752 96.615 150.886 1.00 98.36 1087 ARG B CA 1
ATOM 8078 C C . ARG B 2 1040 ? 105.185 98.025 150.812 1.00 98.65 1087 ARG B C 1
ATOM 8079 O O . ARG B 2 1040 ? 105.154 98.737 151.819 1.00 106.35 1087 ARG B O 1
ATOM 8087 N N . TRP B 2 1041 ? 104.735 98.442 149.633 1.00 86.56 1088 TRP B N 1
ATOM 8088 C CA . TRP B 2 1041 ? 104.199 99.776 149.427 1.00 89.27 1088 TRP B CA 1
ATOM 8089 C C . TRP B 2 1041 ? 102.929 99.682 148.600 1.00 92.91 1088 TRP B C 1
ATOM 8090 O O . TRP B 2 1041 ? 102.865 98.916 147.635 1.00 98.49 1088 TRP B O 1
ATOM 8101 N N . GLN B 2 1042 ? 101.922 100.459 148.984 1.00 94.91 1089 GLN B N 1
ATOM 8102 C CA . GLN B 2 1042 ? 100.657 100.513 148.270 1.00 92.05 1089 GLN B CA 1
ATOM 8103 C C . GLN B 2 1042 ? 100.248 101.965 148.087 1.00 93.95 1089 GLN B C 1
ATOM 8104 O O . GLN B 2 1042 ? 100.336 102.765 149.022 1.00 99.52 1089 GLN B O 1
ATOM 8110 N N . GLY B 2 1043 ? 99.803 102.303 146.880 1.00 89.85 1090 GLY B N 1
ATOM 8111 C CA . GLY B 2 1043 ? 99.439 103.673 146.576 1.00 90.68 1090 GLY B CA 1
ATOM 8112 C C . GLY B 2 1043 ? 98.047 103.828 146.003 1.00 95.85 1090 GLY B C 1
ATOM 8113 O O . GLY B 2 1043 ? 97.678 103.134 145.052 1.00 99.74 1090 GLY B O 1
ATOM 8114 N N . VAL B 2 1044 ? 97.266 104.734 146.574 1.00 92.89 1091 VAL B N 1
ATOM 8115 C CA . VAL B 2 1044 ? 95.911 104.993 146.084 1.00 88.74 1091 VAL B CA 1
ATOM 8116 C C . VAL B 2 1044 ? 96.001 105.829 144.811 1.00 89.45 1091 VAL B C 1
ATOM 8117 O O . VAL B 2 1044 ? 96.666 106.875 144.815 1.00 98.21 1091 VAL B O 1
ATOM 8121 N N . PRO B 2 1045 ? 95.366 105.409 143.718 1.00 89.58 1092 PRO B N 1
ATOM 8122 C CA . PRO B 2 1045 ? 95.478 106.162 142.465 1.00 88.52 1092 PRO B CA 1
ATOM 8123 C C . PRO B 2 1045 ? 94.895 107.562 142.583 1.00 93.59 1092 PRO B C 1
ATOM 8124 O O . PRO B 2 1045 ? 93.948 107.807 143.332 1.00 93.67 1092 PRO B O 1
ATOM 8128 N N . ASP B 2 1046 ? 95.483 108.485 141.827 1.00 101.16 1093 ASP B N 1
ATOM 8129 C CA . ASP B 2 1046 ? 95.034 109.867 141.778 1.00 95.39 1093 ASP B CA 1
ATOM 8130 C C . ASP B 2 1046 ? 95.086 110.341 140.333 1.00 102.12 1093 ASP B C 1
ATOM 8131 O O . ASP B 2 1046 ? 95.813 109.789 139.505 1.00 106.49 1093 ASP B O 1
ATOM 8136 N N . ASP B 2 1047 ? 94.297 111.374 140.035 1.00 104.35 1094 ASP B N 1
ATOM 8137 C CA . ASP B 2 1047 ? 94.163 111.834 138.656 1.00 101.09 1094 ASP B CA 1
ATOM 8138 C C . ASP B 2 1047 ? 95.463 112.439 138.142 1.00 101.07 1094 ASP B C 1
ATOM 8139 O O . ASP B 2 1047 ? 96.046 111.953 137.167 1.00 102.11 1094 ASP B O 1
ATOM 8144 N N . TRP B 2 1048 ? 95.932 113.508 138.783 1.00 87.04 1095 TRP B N 1
ATOM 8145 C CA . TRP B 2 1048 ? 97.091 114.240 138.293 1.00 83.38 1095 TRP B CA 1
ATOM 8146 C C . TRP B 2 1048 ? 98.367 113.953 139.068 1.00 87.59 1095 TRP B C 1
ATOM 8147 O O . TRP B 2 1048 ? 99.457 114.138 138.519 1.00 93.94 1095 TRP B O 1
ATOM 8158 N N . ARG B 2 1049 ? 98.263 113.515 140.319 1.00 82.17 1096 ARG B N 1
ATOM 8159 C CA . ARG B 2 1049 ? 99.437 113.178 141.109 1.00 81.18 1096 ARG B CA 1
ATOM 8160 C C . ARG B 2 1049 ? 99.885 111.739 140.915 1.00 87.23 1096 ARG B C 1
ATOM 8161 O O . ARG B 2 1049 ? 100.940 111.363 141.436 1.00 94.64 1096 ARG B O 1
ATOM 8169 N N . ALA B 2 1050 ? 99.083 110.925 140.224 1.00 86.58 1097 ALA B N 1
ATOM 8170 C CA . ALA B 2 1050 ? 99.375 109.535 139.885 1.00 82.40 1097 ALA B CA 1
ATOM 8171 C C . ALA B 2 1050 ? 99.323 108.631 141.108 1.00 85.64 1097 ALA B C 1
ATOM 8172 O O . ALA B 2 1050 ? 99.333 107.405 140.976 1.00 92.69 1097 ALA B O 1
ATOM 8174 N N . VAL B 2 1051 ? 99.244 109.227 142.294 1.00 91.09 1098 VAL B N 1
ATOM 8175 C CA . VAL B 2 1051 ? 99.163 108.496 143.551 1.00 87.95 1098 VAL B CA 1
ATOM 8176 C C . VAL B 2 1051 ? 98.726 109.483 144.626 1.00 89.48 1098 VAL B C 1
ATOM 8177 O O . VAL B 2 1051 ? 99.159 110.640 144.628 1.00 97.78 1098 VAL B O 1
ATOM 8181 N N . ALA B 2 1052 ? 97.856 109.046 145.529 1.00 98.93 1099 ALA B N 1
ATOM 8182 C CA . ALA B 2 1052 ? 97.397 109.927 146.590 1.00 96.51 1099 ALA B CA 1
ATOM 8183 C C . ALA B 2 1052 ? 98.567 110.305 147.493 1.00 106.08 1099 ALA B C 1
ATOM 8184 O O . ALA B 2 1052 ? 99.453 109.481 147.734 1.00 113.86 1099 ALA B O 1
ATOM 8186 N N . PRO B 2 1053 ? 98.604 111.537 147.997 1.00 117.32 1100 PRO B N 1
ATOM 8187 C CA . PRO B 2 1053 ? 99.747 111.970 148.809 1.00 112.83 1100 PRO B CA 1
ATOM 8188 C C . PRO B 2 1053 ? 99.956 111.070 150.017 1.00 113.46 1100 PRO B C 1
ATOM 8189 O O . PRO B 2 1053 ? 99.005 110.651 150.679 1.00 111.67 1100 PRO B O 1
ATOM 8193 N N . GLU B 2 1054 ? 101.220 110.772 150.300 1.00 122.06 1101 GLU B N 1
ATOM 8194 C CA . GLU B 2 1054 ? 101.602 109.879 151.380 1.00 122.39 1101 GLU B CA 1
ATOM 8195 C C . GLU B 2 1054 ? 102.663 110.540 152.249 1.00 124.86 1101 GLU B C 1
ATOM 8196 O O . GLU B 2 1054 ? 103.350 111.474 151.826 1.00 125.96 1101 GLU B O 1
ATOM 8202 N N . ARG B 2 1055 ? 102.782 110.041 153.481 1.00 139.21 1102 ARG B N 1
ATOM 8203 C CA . ARG B 2 1055 ? 103.672 110.662 154.457 1.00 140.64 1102 ARG B CA 1
ATOM 8204 C C . ARG B 2 1055 ? 105.126 110.598 154.006 1.00 140.35 1102 ARG B C 1
ATOM 8205 O O . ARG B 2 1055 ? 105.873 111.573 154.142 1.00 141.08 1102 ARG B O 1
ATOM 8213 N N . GLN B 2 1056 ? 105.549 109.456 153.462 1.00 133.61 1103 GLN B N 1
ATOM 8214 C CA . GLN B 2 1056 ? 106.928 109.263 153.025 1.00 133.04 1103 GLN B CA 1
ATOM 8215 C C . GLN B 2 1056 ? 106.956 108.980 151.528 1.00 133.25 1103 GLN B C 1
ATOM 8216 O O . GLN B 2 1056 ? 106.865 107.819 151.104 1.00 132.23 1103 GLN B O 1
ATOM 8222 N N . PRO B 2 1057 ? 107.079 110.006 150.682 1.00 121.06 1104 PRO B N 1
ATOM 8223 C CA . PRO B 2 1057 ? 107.181 109.766 149.236 1.00 116.45 1104 PRO B CA 1
ATOM 8224 C C . PRO B 2 1057 ? 108.499 109.145 148.807 1.00 118.26 1104 PRO B C 1
ATOM 8225 O O . PRO B 2 1057 ? 108.621 108.744 147.645 1.00 116.27 1104 PRO B O 1
ATOM 8229 N N . GLY B 2 1058 ? 109.488 109.058 149.695 1.00 109.65 1105 GLY B N 1
ATOM 8230 C CA . GLY B 2 1058 ? 110.754 108.439 149.363 1.00 107.61 1105 GLY B CA 1
ATOM 8231 C C . GLY B 2 1058 ? 110.757 106.931 149.363 1.00 108.02 1105 GLY B C 1
ATOM 8232 O O . GLY B 2 1058 ? 111.684 106.323 148.823 1.00 107.23 1105 GLY B O 1
ATOM 8233 N N . ALA B 2 1059 ? 109.742 106.307 149.964 1.00 103.85 1106 ALA B N 1
ATOM 8234 C CA . ALA B 2 1059 ? 109.639 104.853 149.922 1.00 102.36 1106 ALA B CA 1
ATOM 8235 C C . ALA B 2 1059 ? 109.402 104.363 148.501 1.00 105.90 1106 ALA B C 1
ATOM 8236 O O . ALA B 2 1059 ? 109.921 103.315 148.101 1.00 108.31 1106 ALA B O 1
ATOM 8238 N N . GLN B 2 1060 ? 108.617 105.103 147.730 1.00 92.98 1107 GLN B N 1
ATOM 8239 C CA . GLN B 2 1060 ? 108.359 104.775 146.329 1.00 85.91 1107 GLN B CA 1
ATOM 8240 C C . GLN B 2 1060 ? 108.191 106.087 145.578 1.00 98.24 1107 GLN B C 1
ATOM 8241 O O . GLN B 2 1060 ? 107.118 106.709 145.619 1.00 104.77 1107 GLN B O 1
ATOM 8247 N N . PRO B 2 1061 ? 109.237 106.557 144.900 1.00 88.41 1108 PRO B N 1
ATOM 8248 C CA . PRO B 2 1061 ? 109.191 107.872 144.253 1.00 79.22 1108 PRO B CA 1
ATOM 8249 C C . PRO B 2 1061 ? 108.779 107.871 142.789 1.00 78.26 1108 PRO B C 1
ATOM 8250 O O . PRO B 2 1061 ? 108.697 108.953 142.199 1.00 84.64 1108 PRO B O 1
ATOM 8254 N N . ILE B 2 1062 ? 108.519 106.718 142.184 1.00 83.36 1109 ILE B N 1
ATOM 8255 C CA . ILE B 2 1062 ? 108.185 106.666 140.765 1.00 77.43 1109 ILE B CA 1
ATOM 8256 C C . ILE B 2 1062 ? 106.692 106.911 140.594 1.00 86.41 1109 ILE B C 1
ATOM 8257 O O . ILE B 2 1062 ? 105.863 106.147 141.099 1.00 94.35 1109 ILE B O 1
ATOM 8262 N N . ARG B 2 1063 ? 106.350 107.976 139.877 1.00 86.81 1110 ARG B N 1
ATOM 8263 C CA . ARG B 2 1063 ? 104.976 108.310 139.539 1.00 76.13 1110 ARG B CA 1
ATOM 8264 C C . ARG B 2 1063 ? 104.854 108.401 138.026 1.00 84.33 1110 ARG B C 1
ATOM 8265 O O . ARG B 2 1063 ? 105.783 108.841 137.346 1.00 104.58 1110 ARG B O 1
ATOM 8273 N N . PHE B 2 1064 ? 103.710 107.981 137.505 1.00 76.23 1111 PHE B N 1
ATOM 8274 C CA . PHE B 2 1064 ? 103.480 107.953 136.058 1.00 79.93 1111 PHE B CA 1
ATOM 8275 C C . PHE B 2 1064 ? 104.639 107.197 135.408 1.00 84.32 1111 PHE B C 1
ATOM 8276 O O . PHE B 2 1064 ? 105.180 106.250 135.988 1.00 100.00 1111 PHE B O 1
ATOM 8284 N N . GLN B 2 1065 ? 105.040 107.595 134.205 1.00 76.29 1112 GLN B N 1
ATOM 8285 C CA . GLN B 2 1065 ? 106.186 107.000 133.531 1.00 85.38 1112 GLN B CA 1
ATOM 8286 C C . GLN B 2 1065 ? 107.263 108.060 133.374 1.00 86.77 1112 GLN B C 1
ATOM 8287 O O . GLN B 2 1065 ? 107.005 109.133 132.821 1.00 93.33 1112 GLN B O 1
ATOM 8293 N N . GLY B 2 1066 ? 108.462 107.758 133.861 1.00 79.47 1113 GLY B N 1
ATOM 8294 C CA . GLY B 2 1066 ? 109.578 108.667 133.736 1.00 84.85 1113 GLY B CA 1
ATOM 8295 C C . GLY B 2 1066 ? 109.599 109.811 134.720 1.00 80.49 1113 GLY B C 1
ATOM 8296 O O . GLY B 2 1066 ? 110.456 110.691 134.597 1.00 84.90 1113 GLY B O 1
ATOM 8297 N N . GLN B 2 1067 ? 108.692 109.833 135.692 1.00 66.70 1114 GLN B N 1
ATOM 8298 C CA . GLN B 2 1067 ? 108.628 110.903 136.674 1.00 67.91 1114 GLN B CA 1
ATOM 8299 C C . GLN B 2 1067 ? 109.112 110.406 138.027 1.00 75.13 1114 GLN B C 1
ATOM 8300 O O . GLN B 2 1067 ? 108.761 109.305 138.459 1.00 76.77 1114 GLN B O 1
ATOM 8306 N N . TYR B 2 1068 ? 109.920 111.229 138.687 1.00 80.15 1115 TYR B N 1
ATOM 8307 C CA . TYR B 2 1068 ? 110.482 110.930 139.996 1.00 71.48 1115 TYR B CA 1
ATOM 8308 C C . TYR B 2 1068 ? 109.947 111.956 140.981 1.00 73.25 1115 TYR B C 1
ATOM 8309 O O . TYR B 2 1068 ? 110.106 113.162 140.769 1.00 87.23 1115 TYR B O 1
ATOM 8318 N N . HIS B 2 1069 ? 109.314 111.485 142.050 1.00 72.15 1116 HIS B N 1
ATOM 8319 C CA . HIS B 2 1069 ? 108.726 112.384 143.034 1.00 69.84 1116 HIS B CA 1
ATOM 8320 C C . HIS B 2 1069 ? 109.815 112.919 143.954 1.00 82.99 1116 HIS B C 1
ATOM 8321 O O . HIS B 2 1069 ? 110.456 112.152 144.679 1.00 90.03 1116 HIS B O 1
ATOM 8328 N N . ASP B 2 1070 ? 110.020 114.233 143.928 1.00 87.18 1117 ASP B N 1
ATOM 8329 C CA . ASP B 2 1070 ? 110.982 114.874 144.813 1.00 81.48 1117 ASP B CA 1
ATOM 8330 C C . ASP B 2 1070 ? 110.338 115.111 146.171 1.00 87.80 1117 ASP B C 1
ATOM 8331 O O . ASP B 2 1070 ? 109.382 115.884 146.284 1.00 92.44 1117 ASP B O 1
ATOM 8336 N N . GLU B 2 1071 ? 110.862 114.444 147.199 1.00 107.49 1118 GLU B N 1
ATOM 8337 C CA . GLU B 2 1071 ? 110.286 114.568 148.533 1.00 106.13 1118 GLU B CA 1
ATOM 8338 C C . GLU B 2 1071 ? 110.435 115.983 149.074 1.00 109.75 1118 GLU B C 1
ATOM 8339 O O . GLU B 2 1071 ? 109.535 116.494 149.752 1.00 111.29 1118 GLU B O 1
ATOM 8345 N N . GLU B 2 1072 ? 111.560 116.638 148.782 1.00 102.56 1119 GLU B N 1
ATOM 8346 C CA . GLU B 2 1072 ? 111.843 117.925 149.406 1.00 98.68 1119 GLU B CA 1
ATOM 8347 C C . GLU B 2 1072 ? 110.984 119.045 148.834 1.00 98.25 1119 GLU B C 1
ATOM 8348 O O . GLU B 2 1072 ? 110.653 119.992 149.554 1.00 105.13 1119 GLU B O 1
ATOM 8354 N N . SER B 2 1073 ? 110.609 118.964 147.557 1.00 86.53 1120 SER B N 1
ATOM 8355 C CA . SER B 2 1073 ? 109.874 120.038 146.909 1.00 87.88 1120 SER B CA 1
ATOM 8356 C C . SER B 2 1073 ? 108.449 119.680 146.524 1.00 92.39 1120 SER B C 1
ATOM 8357 O O . SER B 2 1073 ? 107.627 120.590 146.379 1.00 94.08 1120 SER B O 1
ATOM 8360 N N . GLY B 2 1074 ? 108.130 118.401 146.361 1.00 94.80 1121 GLY B N 1
ATOM 8361 C CA . GLY B 2 1074 ? 106.823 118.000 145.897 1.00 90.13 1121 GLY B CA 1
ATOM 8362 C C . GLY B 2 1074 ? 106.655 118.001 144.395 1.00 90.56 1121 GLY B C 1
ATOM 8363 O O . GLY B 2 1074 ? 105.558 117.697 143.913 1.00 99.14 1121 GLY B O 1
ATOM 8364 N N . LEU B 2 1075 ? 107.696 118.339 143.643 1.00 82.04 1122 LEU B N 1
ATOM 8365 C CA . LEU B 2 1075 ? 107.634 118.292 142.193 1.00 80.02 1122 LEU B CA 1
ATOM 8366 C C . LEU B 2 1075 ? 107.956 116.891 141.694 1.00 78.92 1122 LEU B C 1
ATOM 8367 O O . LEU B 2 1075 ? 108.676 116.129 142.343 1.00 89.15 1122 LEU B O 1
ATOM 8372 N N . TYR B 2 1076 ? 107.414 116.556 140.530 1.00 69.56 1123 TYR B N 1
ATOM 8373 C CA . TYR B 2 1076 ? 107.740 115.310 139.852 1.00 68.12 1123 TYR B CA 1
ATOM 8374 C C . TYR B 2 1076 ? 108.770 115.615 138.776 1.00 72.68 1123 TYR B C 1
ATOM 8375 O O . TYR B 2 1076 ? 108.480 116.349 137.827 1.00 84.92 1123 TYR B O 1
ATOM 8384 N N . TYR B 2 1077 ? 109.965 115.056 138.923 1.00 71.86 1124 TYR B N 1
ATOM 8385 C CA . TYR B 2 1077 ? 111.036 115.295 137.965 1.00 67.92 1124 TYR B CA 1
ATOM 8386 C C . TYR B 2 1077 ? 110.843 114.388 136.759 1.00 72.64 1124 TYR B C 1
ATOM 8387 O O . TYR B 2 1077 ? 111.046 113.174 136.848 1.00 87.34 1124 TYR B O 1
ATOM 8396 N N . ASN B 2 1078 ? 110.445 114.970 135.633 1.00 77.03 1125 ASN B N 1
ATOM 8397 C CA . ASN B 2 1078 ? 110.510 114.264 134.366 1.00 76.95 1125 ASN B CA 1
ATOM 8398 C C . ASN B 2 1078 ? 111.947 114.281 133.859 1.00 83.71 1125 ASN B C 1
ATOM 8399 O O . ASN B 2 1078 ? 112.859 114.773 134.523 1.00 96.08 1125 ASN B O 1
ATOM 8404 N N . ARG B 2 1079 ? 112.161 113.740 132.662 1.00 85.98 1126 ARG B N 1
ATOM 8405 C CA . ARG B 2 1079 ? 113.515 113.681 132.124 1.00 85.15 1126 ARG B CA 1
ATOM 8406 C C . ARG B 2 1079 ? 114.080 115.077 131.879 1.00 87.02 1126 ARG B C 1
ATOM 8407 O O . ARG B 2 1079 ? 115.242 115.347 132.204 1.00 87.67 1126 ARG B O 1
ATOM 8415 N N . TYR B 2 1080 ? 113.273 115.983 131.327 1.00 85.56 1127 TYR B N 1
ATOM 8416 C CA . TYR B 2 1080 ? 113.749 117.312 130.963 1.00 80.09 1127 TYR B CA 1
ATOM 8417 C C . TYR B 2 1080 ? 113.148 118.441 131.783 1.00 90.53 1127 TYR B C 1
ATOM 8418 O O . TYR B 2 1080 ? 113.808 119.464 131.967 1.00 95.51 1127 TYR B O 1
ATOM 8427 N N . ARG B 2 1081 ? 111.922 118.294 132.273 1.00 91.32 1128 ARG B N 1
ATOM 8428 C CA . ARG B 2 1081 ? 111.249 119.351 133.013 1.00 84.13 1128 ARG B CA 1
ATOM 8429 C C . ARG B 2 1081 ? 110.761 118.803 134.346 1.00 82.74 1128 ARG B C 1
ATOM 8430 O O . ARG B 2 1081 ? 110.883 117.612 134.638 1.00 88.37 1128 ARG B O 1
ATOM 8438 N N . TYR B 2 1082 ? 110.203 119.692 135.159 1.00 75.33 1129 TYR B N 1
ATOM 8439 C CA . TYR B 2 1082 ? 109.586 119.329 136.423 1.00 73.09 1129 TYR B CA 1
ATOM 8440 C C . TYR B 2 1082 ? 108.081 119.514 136.321 1.00 72.94 1129 TYR B C 1
ATOM 8441 O O . TYR B 2 1082 ? 107.602 120.522 135.796 1.00 84.87 1129 TYR B O 1
ATOM 8450 N N . TYR B 2 1083 ? 107.343 118.533 136.822 1.00 73.95 1130 TYR B N 1
ATOM 8451 C CA . TYR B 2 1083 ? 105.895 118.486 136.701 1.00 69.08 1130 TYR B CA 1
ATOM 8452 C C . TYR B 2 1083 ? 105.248 118.906 138.013 1.00 71.60 1130 TYR B C 1
ATOM 8453 O O . TYR B 2 1083 ? 105.695 118.509 139.091 1.00 84.25 1130 TYR B O 1
ATOM 8462 N N . LEU B 2 1084 ? 104.203 119.730 137.914 1.00 70.14 1131 LEU B N 1
ATOM 8463 C CA . LEU B 2 1084 ? 103.469 120.207 139.077 1.00 74.00 1131 LEU B CA 1
ATOM 8464 C C . LEU B 2 1084 ? 102.270 119.302 139.310 1.00 86.66 1131 LEU B C 1
ATOM 8465 O O . LEU B 2 1084 ? 101.255 119.437 138.611 1.00 92.90 1131 LEU B O 1
ATOM 8470 N N . PRO B 2 1085 ? 102.326 118.369 140.262 1.00 82.74 1132 PRO B N 1
ATOM 8471 C CA . PRO B 2 1085 ? 101.179 117.472 140.471 1.00 75.86 1132 PRO B CA 1
ATOM 8472 C C . PRO B 2 1085 ? 99.905 118.190 140.875 1.00 82.38 1132 PRO B C 1
ATOM 8473 O O . PRO B 2 1085 ? 98.814 117.748 140.499 1.00 91.88 1132 PRO B O 1
ATOM 8477 N N . GLU B 2 1086 ? 100.005 119.287 141.623 1.00 93.91 1133 GLU B N 1
ATOM 8478 C CA . GLU B 2 1086 ? 98.815 120.001 142.065 1.00 92.16 1133 GLU B CA 1
ATOM 8479 C C . GLU B 2 1086 ? 98.244 120.922 140.998 1.00 96.22 1133 GLU B C 1
ATOM 8480 O O . GLU B 2 1086 ? 97.148 121.459 141.190 1.00 102.17 1133 GLU B O 1
ATOM 8486 N N . ALA B 2 1087 ? 98.951 121.122 139.887 1.00 89.05 1134 ALA B N 1
ATOM 8487 C CA . ALA B 2 1087 ? 98.473 121.967 138.807 1.00 83.83 1134 ALA B CA 1
ATOM 8488 C C . ALA B 2 1087 ? 98.254 121.217 137.503 1.00 91.59 1134 ALA B C 1
ATOM 8489 O O . ALA B 2 1087 ? 97.626 121.766 136.593 1.00 100.57 1134 ALA B O 1
ATOM 8491 N N . GLY B 2 1088 ? 98.743 119.985 137.390 1.00 83.54 1135 GLY B N 1
ATOM 8492 C CA . GLY B 2 1088 ? 98.588 119.230 136.160 1.00 86.67 1135 GLY B CA 1
ATOM 8493 C C . GLY B 2 1088 ? 99.314 119.826 134.978 1.00 88.67 1135 GLY B C 1
ATOM 8494 O O . GLY B 2 1088 ? 98.828 119.731 133.846 1.00 96.91 1135 GLY B O 1
ATOM 8495 N N . ARG B 2 1089 ? 100.472 120.436 135.208 1.00 77.80 1136 ARG B N 1
ATOM 8496 C CA . ARG B 2 1089 ? 101.242 121.063 134.145 1.00 78.80 1136 ARG B CA 1
ATOM 8497 C C . ARG B 2 1089 ? 102.700 121.116 134.569 1.00 79.97 1136 ARG B C 1
ATOM 8498 O O . ARG B 2 1089 ? 103.038 120.904 135.735 1.00 84.24 1136 ARG B O 1
ATOM 8506 N N . TYR B 2 1090 ? 103.567 121.397 133.604 1.00 78.68 1137 TYR B N 1
ATOM 8507 C CA . TYR B 2 1090 ? 104.986 121.490 133.893 1.00 78.24 1137 TYR B CA 1
ATOM 8508 C C . TYR B 2 1090 ? 105.330 122.861 134.465 1.00 84.12 1137 TYR B C 1
ATOM 8509 O O . TYR B 2 1090 ? 104.584 123.832 134.322 1.00 91.87 1137 TYR B O 1
ATOM 8518 N N . ALA B 2 1091 ? 106.481 122.927 135.125 1.00 82.32 1138 ALA B N 1
ATOM 8519 C CA . ALA B 2 1091 ? 106.960 124.160 135.731 1.00 84.21 1138 ALA B CA 1
ATOM 8520 C C . ALA B 2 1091 ? 107.756 125.025 134.766 1.00 89.51 1138 ALA B C 1
ATOM 8521 O O . ALA B 2 1091 ? 108.145 126.138 135.132 1.00 95.50 1138 ALA B O 1
ATOM 8523 N N . SER B 2 1092 ? 108.006 124.548 133.550 1.00 86.52 1139 SER B N 1
ATOM 8524 C CA . SER B 2 1092 ? 108.758 125.310 132.567 1.00 84.51 1139 SER B CA 1
ATOM 8525 C C . SER B 2 1092 ? 108.285 124.919 131.177 1.00 89.95 1139 SER B C 1
ATOM 8526 O O . SER B 2 1092 ? 107.669 123.870 130.982 1.00 94.38 1139 SER B O 1
ATOM 8529 N N . GLN B 2 1093 ? 108.582 125.780 130.209 1.00 92.69 1140 GLN B N 1
ATOM 8530 C CA . GLN B 2 1093 ? 108.114 125.559 128.852 1.00 88.35 1140 GLN B CA 1
ATOM 8531 C C . GLN B 2 1093 ? 108.871 124.411 128.192 1.00 91.80 1140 GLN B C 1
ATOM 8532 O O . GLN B 2 1093 ? 109.987 124.056 128.580 1.00 98.39 1140 GLN B O 1
ATOM 8538 N N . ASP B 2 1094 ? 108.238 123.832 127.181 1.00 98.29 1141 ASP B N 1
ATOM 8539 C CA . ASP B 2 1094 ? 108.806 122.689 126.484 1.00 96.99 1141 ASP B CA 1
ATOM 8540 C C . ASP B 2 1094 ? 110.107 123.092 125.797 1.00 103.24 1141 ASP B C 1
ATOM 8541 O O . ASP B 2 1094 ? 110.128 124.086 125.058 1.00 106.48 1141 ASP B O 1
ATOM 8546 N N . PRO B 2 1095 ? 111.210 122.371 126.024 1.00 102.00 1142 PRO B N 1
ATOM 8547 C CA . PRO B 2 1095 ? 112.448 122.689 125.296 1.00 101.48 1142 PRO B CA 1
ATOM 8548 C C . PRO B 2 1095 ? 112.300 122.604 123.791 1.00 100.63 1142 PRO B C 1
ATOM 8549 O O . PRO B 2 1095 ? 112.992 123.329 123.066 1.00 103.68 1142 PRO B O 1
ATOM 8553 N N . LEU B 2 1096 ? 111.418 121.735 123.294 1.00 104.29 1143 LEU B N 1
ATOM 8554 C CA . LEU B 2 1096 ? 111.163 121.653 121.863 1.00 104.30 1143 LEU B CA 1
ATOM 8555 C C . LEU B 2 1096 ? 110.408 122.862 121.328 1.00 106.98 1143 LEU B C 1
ATOM 8556 O O . LEU B 2 1096 ? 110.315 123.017 120.106 1.00 109.47 1143 LEU B O 1
ATOM 8561 N N . GLY B 2 1097 ? 109.874 123.714 122.199 1.00 110.15 1144 GLY B N 1
ATOM 8562 C CA . GLY B 2 1097 ? 109.149 124.882 121.728 1.00 109.16 1144 GLY B CA 1
ATOM 8563 C C . GLY B 2 1097 ? 107.819 124.497 121.111 1.00 111.09 1144 GLY B C 1
ATOM 8564 O O . GLY B 2 1097 ? 107.079 123.658 121.636 1.00 113.45 1144 GLY B O 1
ATOM 8565 N N . LEU B 2 1098 ? 107.505 125.122 119.974 1.00 107.55 1145 LEU B N 1
ATOM 8566 C CA . LEU B 2 1098 ? 106.273 124.815 119.260 1.00 107.91 1145 LEU B CA 1
ATOM 8567 C C . LEU B 2 1098 ? 106.258 123.405 118.686 1.00 109.19 1145 LEU B C 1
ATOM 8568 O O . LEU B 2 1098 ? 105.186 122.924 118.307 1.00 111.12 1145 LEU B O 1
ATOM 8573 N N . GLY B 2 1099 ? 107.411 122.740 118.608 1.00 111.32 1146 GLY B N 1
ATOM 8574 C CA . GLY B 2 1099 ? 107.432 121.377 118.104 1.00 107.69 1146 GLY B CA 1
ATOM 8575 C C . GLY B 2 1099 ? 106.678 120.413 118.999 1.00 112.73 1146 GLY B C 1
ATOM 8576 O O . GLY B 2 1099 ? 106.028 119.482 118.516 1.00 113.70 1146 GLY B O 1
ATOM 8577 N N . GLY B 2 1100 ? 106.760 120.616 120.314 1.00 117.16 1147 GLY B N 1
ATOM 8578 C CA . GLY B 2 1100 ? 106.023 119.763 121.230 1.00 114.03 1147 GLY B CA 1
ATOM 8579 C C . GLY B 2 1100 ? 104.521 119.937 121.115 1.00 115.20 1147 GLY B C 1
ATOM 8580 O O . GLY B 2 1100 ? 103.766 118.964 121.194 1.00 118.24 1147 GLY B O 1
ATOM 8581 N N . GLY B 2 1101 ? 104.067 121.173 120.930 1.00 109.48 1148 GLY B N 1
ATOM 8582 C CA . GLY B 2 1101 ? 102.659 121.459 120.800 1.00 106.81 1148 GLY B CA 1
ATOM 8583 C C . GLY B 2 1101 ? 102.358 122.928 121.007 1.00 111.70 1148 GLY B C 1
ATOM 8584 O O . GLY B 2 1101 ? 103.226 123.712 121.401 1.00 114.64 1148 GLY B O 1
ATOM 8585 N N . PRO B 2 1102 ? 101.117 123.332 120.732 1.00 100.48 1149 PRO B N 1
ATOM 8586 C CA . PRO B 2 1102 ? 100.751 124.744 120.924 1.00 97.04 1149 PRO B CA 1
ATOM 8587 C C . PRO B 2 1102 ? 100.887 125.218 122.360 1.00 101.27 1149 PRO B C 1
ATOM 8588 O O . PRO B 2 1102 ? 101.242 126.382 122.585 1.00 98.09 1149 PRO B O 1
ATOM 8592 N N . ASN B 2 1103 ? 100.616 124.357 123.341 1.00 100.24 1150 ASN B N 1
ATOM 8593 C CA . ASN B 2 1103 ? 100.727 124.734 124.741 1.00 94.02 1150 ASN B CA 1
ATOM 8594 C C . ASN B 2 1103 ? 102.030 124.195 125.303 1.00 94.60 1150 ASN B C 1
ATOM 8595 O O . ASN B 2 1103 ? 102.210 122.968 125.350 1.00 93.30 1150 ASN B O 1
ATOM 8600 N N . PRO B 2 1104 ? 102.959 125.052 125.734 1.00 91.88 1151 PRO B N 1
ATOM 8601 C CA . PRO B 2 1104 ? 104.260 124.560 126.204 1.00 90.65 1151 PRO B CA 1
ATOM 8602 C C . PRO B 2 1104 ? 104.243 123.956 127.599 1.00 95.90 1151 PRO B C 1
ATOM 8603 O O . PRO B 2 1104 ? 105.256 123.372 128.006 1.00 101.58 1151 PRO B O 1
ATOM 8607 N N . TYR B 2 1105 ? 103.145 124.072 128.344 1.00 93.38 1152 TYR B N 1
ATOM 8608 C CA . TYR B 2 1105 ? 103.075 123.545 129.698 1.00 88.33 1152 TYR B CA 1
ATOM 8609 C C . TYR B 2 1105 ? 102.184 122.321 129.836 1.00 96.21 1152 TYR B C 1
ATOM 8610 O O . TYR B 2 1105 ? 102.204 121.683 130.892 1.00 100.56 1152 TYR B O 1
ATOM 8619 N N . ALA B 2 1106 ? 101.401 121.985 128.815 1.00 98.68 1153 ALA B N 1
ATOM 8620 C CA . ALA B 2 1106 ? 100.432 120.905 128.936 1.00 94.59 1153 ALA B CA 1
ATOM 8621 C C . ALA B 2 1106 ? 101.129 119.568 129.144 1.00 98.10 1153 ALA B C 1
ATOM 8622 O O . ALA B 2 1106 ? 102.167 119.287 128.539 1.00 100.54 1153 ALA B O 1
ATOM 8624 N N . TYR B 2 1107 ? 100.549 118.740 130.007 1.00 89.54 1154 TYR B N 1
ATOM 8625 C CA . TYR B 2 1107 ? 101.065 117.410 130.295 1.00 90.27 1154 TYR B CA 1
ATOM 8626 C C . TYR B 2 1107 ? 100.069 116.360 129.830 1.00 96.02 1154 TYR B C 1
ATOM 8627 O O . TYR B 2 1107 ? 98.892 116.411 130.201 1.00 101.28 1154 TYR B O 1
ATOM 8636 N N . ALA B 2 1108 ? 100.548 115.412 129.023 1.00 98.47 1155 ALA B N 1
ATOM 8637 C CA . ALA B 2 1108 ? 99.760 114.261 128.584 1.00 94.25 1155 ALA B CA 1
ATOM 8638 C C . ALA B 2 1108 ? 98.457 114.679 127.914 1.00 103.67 1155 ALA B C 1
ATOM 8639 O O . ALA B 2 1108 ? 97.432 114.010 128.066 1.00 111.58 1155 ALA B O 1
ATOM 8641 N N . LEU B 2 1109 ? 98.487 115.789 127.175 1.00 104.84 1156 LEU B N 1
ATOM 8642 C CA . LEU B 2 1109 ? 97.320 116.298 126.456 1.00 105.36 1156 LEU B CA 1
ATOM 8643 C C . LEU B 2 1109 ? 96.142 116.549 127.393 1.00 103.75 1156 LEU B C 1
ATOM 8644 O O . LEU B 2 1109 ? 94.983 116.415 126.994 1.00 105.90 1156 LEU B O 1
ATOM 8649 N N . ASN B 2 1110 ? 96.437 116.909 128.643 1.00 93.58 1157 ASN B N 1
ATOM 8650 C CA . ASN B 2 1110 ? 95.422 117.144 129.671 1.00 91.32 1157 ASN B CA 1
ATOM 8651 C C . ASN B 2 1110 ? 94.534 115.923 129.884 1.00 93.00 1157 ASN B C 1
ATOM 8652 O O . ASN B 2 1110 ? 93.377 116.046 130.290 1.00 100.06 1157 ASN B O 1
ATOM 8657 N N . ALA B 2 1111 ? 95.068 114.736 129.609 1.00 93.18 1158 ALA B N 1
ATOM 8658 C CA . ALA B 2 1111 ? 94.372 113.470 129.835 1.00 90.25 1158 ALA B CA 1
ATOM 8659 C C . ALA B 2 1111 ? 95.329 112.535 130.559 1.00 97.07 1158 ALA B C 1
ATOM 8660 O O . ALA B 2 1111 ? 95.874 111.599 129.960 1.00 101.09 1158 ALA B O 1
ATOM 8662 N N . PRO B 2 1112 ? 95.559 112.762 131.855 1.00 97.61 1159 PRO B N 1
ATOM 8663 C CA . PRO B 2 1112 ? 96.531 111.937 132.586 1.00 94.62 1159 PRO B CA 1
ATOM 8664 C C . PRO B 2 1112 ? 96.108 110.491 132.746 1.00 98.77 1159 PRO B C 1
ATOM 8665 O O . PRO B 2 1112 ? 96.947 109.661 133.114 1.00 100.56 1159 PRO B O 1
ATOM 8669 N N . THR B 2 1113 ? 94.844 110.164 132.496 1.00 97.40 1160 THR B N 1
ATOM 8670 C CA . THR B 2 1113 ? 94.355 108.797 132.583 1.00 94.01 1160 THR B CA 1
ATOM 8671 C C . THR B 2 1113 ? 94.501 108.034 131.275 1.00 95.63 1160 THR B C 1
ATOM 8672 O O . THR B 2 1113 ? 94.148 106.852 131.221 1.00 100.77 1160 THR B O 1
ATOM 8676 N N . LEU B 2 1114 ? 95.007 108.674 130.229 1.00 101.12 1161 LEU B N 1
ATOM 8677 C CA . LEU B 2 1114 ? 95.129 108.063 128.913 1.00 99.44 1161 LEU B CA 1
ATOM 8678 C C . LEU B 2 1114 ? 96.541 108.099 128.360 1.00 106.37 1161 LEU B C 1
ATOM 8679 O O . LEU B 2 1114 ? 96.972 107.136 127.722 1.00 109.08 1161 LEU B O 1
ATOM 8684 N N . ALA B 2 1115 ? 97.272 109.183 128.582 1.00 113.49 1162 ALA B N 1
ATOM 8685 C CA . ALA B 2 1115 ? 98.590 109.384 128.003 1.00 112.20 1162 ALA B CA 1
ATOM 8686 C C . ALA B 2 1115 ? 99.603 109.679 129.103 1.00 114.17 1162 ALA B C 1
ATOM 8687 O O . ALA B 2 1115 ? 99.268 109.778 130.284 1.00 113.35 1162 ALA B O 1
ATOM 8689 N N . TYR B 2 1116 ? 100.860 109.815 128.692 1.00 122.17 1163 TYR B N 1
ATOM 8690 C CA . TYR B 2 1116 ? 101.949 110.112 129.610 1.00 117.05 1163 TYR B CA 1
ATOM 8691 C C . TYR B 2 1116 ? 103.102 110.703 128.815 1.00 118.13 1163 TYR B C 1
ATOM 8692 O O . TYR B 2 1116 ? 103.206 110.510 127.601 1.00 118.62 1163 TYR B O 1
ATOM 8701 N N . ASP B 2 1117 ? 103.965 111.431 129.516 1.00 123.03 1164 ASP B N 1
ATOM 8702 C CA . ASP B 2 1117 ? 105.189 111.980 128.932 1.00 122.86 1164 ASP B CA 1
ATOM 8703 C C . ASP B 2 1117 ? 106.381 111.372 129.653 1.00 124.67 1164 ASP B C 1
ATOM 8704 O O . ASP B 2 1117 ? 106.741 111.824 130.754 1.00 127.73 1164 ASP B O 1
ATOM 8709 N N . PRO B 2 1118 ? 107.025 110.356 129.086 1.00 111.81 1165 PRO B N 1
ATOM 8710 C CA . PRO B 2 1118 ? 108.126 109.699 129.799 1.00 107.47 1165 PRO B CA 1
ATOM 8711 C C . PRO B 2 1118 ? 109.405 110.519 129.791 1.00 109.02 1165 PRO B C 1
ATOM 8712 O O . PRO B 2 1118 ? 110.153 110.520 130.773 1.00 109.05 1165 PRO B O 1
ATOM 8716 N N . THR B 2 1119 ? 109.669 111.220 128.692 1.00 110.82 1166 THR B N 1
ATOM 8717 C CA . THR B 2 1119 ? 110.841 112.075 128.579 1.00 108.00 1166 THR B CA 1
ATOM 8718 C C . THR B 2 1119 ? 110.551 113.528 128.922 1.00 109.90 1166 THR B C 1
ATOM 8719 O O . THR B 2 1119 ? 111.455 114.362 128.832 1.00 112.73 1166 THR B O 1
ATOM 8723 N N . GLY B 2 1120 ? 109.323 113.850 129.316 1.00 108.38 1167 GLY B N 1
ATOM 8724 C CA . GLY B 2 1120 ? 108.991 115.223 129.661 1.00 109.03 1167 GLY B CA 1
ATOM 8725 C C . GLY B 2 1120 ? 109.104 116.190 128.504 1.00 110.61 1167 GLY B C 1
ATOM 8726 O O . GLY B 2 1120 ? 109.608 117.306 128.677 1.00 108.90 1167 GLY B O 1
ATOM 8727 N N . LEU B 2 1121 ? 108.650 115.787 127.323 1.00 122.73 1168 LEU B N 1
ATOM 8728 C CA . LEU B 2 1121 ? 108.699 116.652 126.150 1.00 122.12 1168 LEU B CA 1
ATOM 8729 C C . LEU B 2 1121 ? 107.333 116.742 125.478 1.00 127.53 1168 LEU B C 1
ATOM 8730 O O . LEU B 2 1121 ? 107.198 117.287 124.384 1.00 126.88 1168 LEU B O 1
ATOM 8736 N N . ILE C 3 1 ? 107.473 111.581 122.725 1.00 151.00 1169 ILE C N 1
ATOM 8737 C CA . ILE C 3 1 ? 106.532 112.694 122.729 1.00 152.86 1169 ILE C CA 1
ATOM 8738 C C . ILE C 3 1 ? 105.451 112.441 123.774 1.00 150.72 1169 ILE C C 1
ATOM 8739 O O . ILE C 3 1 ? 105.725 112.441 124.974 1.00 146.36 1169 ILE C O 1
ATOM 8744 N N . ILE C 3 2 ? 104.222 112.226 123.314 1.00 145.68 1170 ILE C N 1
ATOM 8745 C CA . ILE C 3 2 ? 103.097 111.931 124.198 1.00 143.82 1170 ILE C CA 1
ATOM 8746 C C . ILE C 3 2 ? 102.422 110.655 123.707 1.00 145.24 1170 ILE C C 1
ATOM 8747 O O . ILE C 3 2 ? 101.434 110.725 122.963 1.00 142.23 1170 ILE C O 1
ATOM 8752 N N . PRO C 3 3 ? 102.926 109.477 124.073 1.00 151.33 1171 PRO C N 1
ATOM 8753 C CA . PRO C 3 3 ? 102.295 108.231 123.614 1.00 148.81 1171 PRO C CA 1
ATOM 8754 C C . PRO C 3 3 ? 100.953 108.008 124.296 1.00 148.18 1171 PRO C C 1
ATOM 8755 O O . PRO C 3 3 ? 100.844 108.077 125.523 1.00 143.61 1171 PRO C O 1
ATOM 8759 N N . LEU C 3 4 ? 99.929 107.738 123.489 1.00 160.99 1172 LEU C N 1
ATOM 8760 C CA . LEU C 3 4 ? 98.599 107.385 123.987 1.00 159.91 1172 LEU C CA 1
ATOM 8761 C C . LEU C 3 4 ? 98.440 105.878 123.811 1.00 158.73 1172 LEU C C 1
ATOM 8762 O O . LEU C 3 4 ? 98.097 105.392 122.733 1.00 159.43 1172 LEU C O 1
ATOM 8767 N N . VAL C 3 5 ? 98.699 105.135 124.889 1.00 154.39 1173 VAL C N 1
ATOM 8768 C CA . VAL C 3 5 ? 98.666 103.676 124.817 1.00 156.58 1173 VAL C CA 1
ATOM 8769 C C . VAL C 3 5 ? 97.255 103.181 124.518 1.00 156.50 1173 VAL C C 1
ATOM 8770 O O . VAL C 3 5 ? 97.061 102.271 123.702 1.00 154.67 1173 VAL C O 1
ATOM 8774 N N . VAL C 3 6 ? 96.249 103.773 125.160 1.00 152.84 1174 VAL C N 1
ATOM 8775 C CA . VAL C 3 6 ? 94.874 103.304 125.029 1.00 153.14 1174 VAL C CA 1
ATOM 8776 C C . VAL C 3 6 ? 94.194 103.961 123.833 1.00 152.22 1174 VAL C C 1
ATOM 8777 O O . VAL C 3 6 ? 93.575 103.278 123.010 1.00 150.68 1174 VAL C O 1
ATOM 8781 N N . ILE C 3 7 ? 94.307 105.285 123.721 1.00 161.13 1175 ILE C N 1
ATOM 8782 C CA . ILE C 3 7 ? 93.617 106.004 122.657 1.00 162.38 1175 ILE C CA 1
ATOM 8783 C C . ILE C 3 7 ? 94.239 105.655 121.313 1.00 163.56 1175 ILE C C 1
ATOM 8784 O O . ILE C 3 7 ? 95.457 105.771 121.122 1.00 162.21 1175 ILE C O 1
ATOM 8789 N N . GLY C 3 8 ? 93.402 105.219 120.374 1.00 177.51 1176 GLY C N 1
ATOM 8790 C CA . GLY C 3 8 ? 93.849 104.936 119.026 1.00 176.92 1176 GLY C CA 1
ATOM 8791 C C . GLY C 3 8 ? 93.398 105.984 118.031 1.00 178.02 1176 GLY C C 1
ATOM 8792 O O . GLY C 3 8 ? 93.487 105.778 116.817 1.00 177.78 1176 GLY C O 1
ATOM 8793 N N . ALA C 3 9 ? 92.895 107.114 118.536 1.00 182.82 1177 ALA C N 1
ATOM 8794 C CA . ALA C 3 9 ? 92.452 108.187 117.653 1.00 182.78 1177 ALA C CA 1
ATOM 8795 C C . ALA C 3 9 ? 93.619 108.783 116.876 1.00 183.86 1177 ALA C C 1
ATOM 8796 O O . ALA C 3 9 ? 93.498 109.068 115.679 1.00 182.90 1177 ALA C O 1
ATOM 8798 N N . PHE C 3 10 ? 94.758 108.981 117.540 1.00 188.76 1178 PHE C N 1
ATOM 8799 C CA . PHE C 3 10 ? 95.938 109.546 116.896 1.00 187.89 1178 PHE C CA 1
ATOM 8800 C C . PHE C 3 10 ? 97.217 108.758 117.131 1.00 188.08 1178 PHE C C 1
ATOM 8801 O O . PHE C 3 10 ? 98.119 108.830 116.287 1.00 186.77 1178 PHE C O 1
ATOM 8803 N N . ALA C 3 11 ? 97.335 108.015 118.233 1.00 187.82 1179 ALA C N 1
ATOM 8804 C CA . ALA C 3 11 ? 98.551 107.257 118.500 1.00 187.56 1179 ALA C CA 1
ATOM 8805 C C . ALA C 3 11 ? 98.585 105.918 117.777 1.00 188.72 1179 ALA C C 1
ATOM 8806 O O . ALA C 3 11 ? 99.655 105.305 117.691 1.00 188.04 1179 ALA C O 1
ATOM 8808 N N . ALA C 3 12 ? 97.450 105.451 117.262 1.00 187.85 1180 ALA C N 1
ATOM 8809 C CA . ALA C 3 12 ? 97.429 104.198 116.521 1.00 186.08 1180 ALA C CA 1
ATOM 8810 C C . ALA C 3 12 ? 98.169 104.352 115.200 1.00 186.93 1180 ALA C C 1
ATOM 8811 O O . ALA C 3 12 ? 98.029 105.363 114.506 1.00 187.72 1180 ALA C O 1
ATOM 8813 N N . ARG C 3 13 ? 98.964 103.336 114.854 1.00 178.46 1181 ARG C N 1
ATOM 8814 C CA . ARG C 3 13 ? 99.748 103.393 113.624 1.00 177.26 1181 ARG C CA 1
ATOM 8815 C C . ARG C 3 13 ? 98.850 103.476 112.397 1.00 179.30 1181 ARG C C 1
ATOM 8816 O O . ARG C 3 13 ? 99.130 104.237 111.463 1.00 178.61 1181 ARG C O 1
ATOM 8818 N N . ALA C 3 14 ? 97.768 102.694 112.377 1.00 173.75 1182 ALA C N 1
ATOM 8819 C CA . ALA C 3 14 ? 96.841 102.745 111.251 1.00 171.51 1182 ALA C CA 1
ATOM 8820 C C . ALA C 3 14 ? 96.132 104.091 111.176 1.00 172.10 1182 ALA C C 1
ATOM 8821 O O . ALA C 3 14 ? 95.913 104.624 110.082 1.00 171.52 1182 ALA C O 1
ATOM 8823 N N . ALA C 3 15 ? 95.764 104.656 112.326 1.00 172.27 1183 ALA C N 1
ATOM 8824 C CA . ALA C 3 15 ? 95.024 105.911 112.358 1.00 170.82 1183 ALA C CA 1
ATOM 8825 C C . ALA C 3 15 ? 95.890 107.133 112.080 1.00 172.72 1183 ALA C C 1
ATOM 8826 O O . ALA C 3 15 ? 95.346 108.184 111.725 1.00 172.22 1183 ALA C O 1
ATOM 8828 N N . ILE C 3 16 ? 97.210 107.030 112.228 1.00 180.32 1184 ILE C N 1
ATOM 8829 C CA . ILE C 3 16 ? 98.092 108.160 111.989 1.00 180.33 1184 ILE C CA 1
ATOM 8830 C C . ILE C 3 16 ? 98.837 108.049 110.661 1.00 179.89 1184 ILE C C 1
ATOM 8831 O O . ILE C 3 16 ? 99.163 109.081 110.062 1.00 179.86 1184 ILE C O 1
ATOM 8836 N N . GLY C 3 17 ? 99.109 106.836 110.177 1.00 162.89 1185 GLY C N 1
ATOM 8837 C CA . GLY C 3 17 ? 99.766 106.674 108.895 1.00 161.75 1185 GLY C CA 1
ATOM 8838 C C . GLY C 3 17 ? 98.852 106.752 107.694 1.00 163.62 1185 GLY C C 1
ATOM 8839 O O . GLY C 3 17 ? 99.340 106.877 106.567 1.00 162.02 1185 GLY C O 1
ATOM 8840 N N . ALA C 3 18 ? 97.540 106.681 107.908 1.00 161.87 1186 ALA C N 1
ATOM 8841 C CA . ALA C 3 18 ? 96.562 106.761 106.833 1.00 160.79 1186 ALA C CA 1
ATOM 8842 C C . ALA C 3 18 ? 95.986 108.158 106.657 1.00 161.10 1186 ALA C C 1
ATOM 8843 O O . ALA C 3 18 ? 95.148 108.360 105.772 1.00 158.87 1186 ALA C O 1
ATOM 8845 N N . ALA C 3 19 ? 96.409 109.122 107.471 1.00 163.29 1187 ALA C N 1
ATOM 8846 C CA . ALA C 3 19 ? 95.917 110.493 107.380 1.00 161.52 1187 ALA C CA 1
ATOM 8847 C C . ALA C 3 19 ? 96.822 111.273 106.433 1.00 163.31 1187 ALA C C 1
ATOM 8848 O O . ALA C 3 19 ? 97.975 111.565 106.765 1.00 162.70 1187 ALA C O 1
ATOM 8850 N N . LEU C 3 20 ? 96.298 111.603 105.250 1.00 158.95 1188 LEU C N 1
ATOM 8851 C CA . LEU C 3 20 ? 97.089 112.343 104.273 1.00 158.77 1188 LEU C CA 1
ATOM 8852 C C . LEU C 3 20 ? 97.420 113.743 104.774 1.00 160.08 1188 LEU C C 1
ATOM 8853 O O . LEU C 3 20 ? 98.533 114.239 104.560 1.00 160.74 1188 LEU C O 1
ATOM 8858 N N . GLY C 3 21 ? 96.466 114.398 105.439 1.00 163.78 1189 GLY C N 1
ATOM 8859 C CA . GLY C 3 21 ? 96.717 115.740 105.941 1.00 161.74 1189 GLY C CA 1
ATOM 8860 C C . GLY C 3 21 ? 97.825 115.777 106.976 1.00 164.37 1189 GLY C C 1
ATOM 8861 O O . GLY C 3 21 ? 98.683 116.663 106.957 1.00 165.26 1189 GLY C O 1
ATOM 8862 N N . ALA C 3 22 ? 97.821 114.812 107.896 1.00 176.46 1190 ALA C N 1
ATOM 8863 C CA . ALA C 3 22 ? 98.867 114.721 108.905 1.00 177.18 1190 ALA C CA 1
ATOM 8864 C C . ALA C 3 22 ? 100.117 114.012 108.402 1.00 177.66 1190 ALA C C 1
ATOM 8865 O O . ALA C 3 22 ? 101.154 114.073 109.071 1.00 176.96 1190 ALA C O 1
ATOM 8867 N N . GLY C 3 23 ? 100.047 113.346 107.252 1.00 177.83 1191 GLY C N 1
ATOM 8868 C CA . GLY C 3 23 ? 101.191 112.636 106.717 1.00 176.85 1191 GLY C CA 1
ATOM 8869 C C . GLY C 3 23 ? 101.959 113.419 105.673 1.00 177.42 1191 GLY C C 1
ATOM 8870 O O . GLY C 3 23 ? 103.042 113.002 105.251 1.00 177.91 1191 GLY C O 1
ATOM 8871 N N . ILE C 3 24 ? 101.412 114.555 105.248 1.00 177.44 1192 ILE C N 1
ATOM 8872 C CA . ILE C 3 24 ? 102.060 115.389 104.245 1.00 179.04 1192 ILE C CA 1
ATOM 8873 C C . ILE C 3 24 ? 102.658 116.661 104.836 1.00 178.47 1192 ILE C C 1
ATOM 8874 O O . ILE C 3 24 ? 103.541 117.261 104.202 1.00 178.40 1192 ILE C O 1
ATOM 8879 N N . GLU C 3 25 ? 102.226 117.085 106.023 1.00 179.46 1193 GLU C N 1
ATOM 8880 C CA . GLU C 3 25 ? 102.766 118.278 106.659 1.00 179.84 1193 GLU C CA 1
ATOM 8881 C C . GLU C 3 25 ? 104.063 118.017 107.413 1.00 181.55 1193 GLU C C 1
ATOM 8882 O O . GLU C 3 25 ? 104.711 118.976 107.847 1.00 181.45 1193 GLU C O 1
ATOM 8888 N N . LEU C 3 26 ? 104.451 116.751 107.584 1.00 189.29 1194 LEU C N 1
ATOM 8889 C CA . LEU C 3 26 ? 105.704 116.446 108.267 1.00 189.79 1194 LEU C CA 1
ATOM 8890 C C . LEU C 3 26 ? 106.905 116.951 107.475 1.00 189.45 1194 LEU C C 1
ATOM 8891 O O . LEU C 3 26 ? 107.855 117.491 108.054 1.00 187.86 1194 LEU C O 1
ATOM 8896 N N . GLY C 3 27 ? 106.880 116.786 106.157 1.00 182.08 1195 GLY C N 1
ATOM 8897 C CA . GLY C 3 27 ? 107.974 117.228 105.312 1.00 180.06 1195 GLY C CA 1
ATOM 8898 C C . GLY C 3 27 ? 108.437 116.170 104.329 1.00 179.64 1195 GLY C C 1
ATOM 8899 O O . GLY C 3 27 ? 108.130 114.988 104.485 1.00 178.44 1195 GLY C O 1
#

Radius of gyration: 33.87 Å; Cα contacts (8 Å, |Δi|>4): 2801; chains: 3; bounding box: 63×66×103 Å